Protein AF-A0A814HV74-F1 (afdb_monomer_lite)

Foldseek 3Di:
DPDPVVVPPVVVVVVVVVVVLVVLLVVCVPPQKGKDFQPDDKDWFPDPDAFGRIFMDGLVRLLVLLLLLVLLQLLLVLLLVCVVVVLFDDWAFRPAFLLLQLSLLLLQFDLQAAEEEALNCLSNLVSNPDDSLLSLLLRSQFCSHQVRVLQHSQFHDDRRYRTHHHDQQPQLLVQLVVLVVCVVVVNLYAYEREHELLSLPPPVNLVSLVVQQVVLTRYEYEYAYQQDPQQAGNVRRDPDSPSQCSSVVAIGIEFASLENRSSNRNSNRQNVCSSPGTYGYYYHHIHDLAHRTSVDRNPPRDHNVVSVCCCVPRRSSVVSVCVCCSSPSDHPVSSVVSVVVSVVVVVVSSVCSSVGHRDDPVCSQPPPDPDADVPPDPDDPPPCVVVVVVVPPPDDDDDDDDDDDDDDDDDDDDDDDDDDDDDDDDDDDDDDDDDPVVVVVVPPPDPPPCVVVVVVPPPDDDDDDDADEDDQLRVLVLLLLLLLQDQDDQQWHDDPLAIDGDPNHDHVDPDVVVVVLVVLSRVNSSLVNLLVVLLVVCLVVVQFVLSVLLSVLSLLVSVLLNLVSLVLVVVCPPDDDDAGSVNSVVVSCQFPPVVSVVVSVLSVPQDPDVPDASLCSLVVSLQVLVCVLLVVCVVFLFDDLVNLVSVVSNLSSCVVLQVQLVCCLQVVDRPRPRPNQQKDAPVVDDLQDLCCVPPRIGGNDDDDPDDAVLSVLSNVLSVLSNNLSNNLCVLDVDNDDQRLSVLLLVLVCVVDVLNVPDPPDDDPDDPVVCVCVSPDNPVVCNPDPVNVVVSPPPDDSRRDDPGGDGDDDNPSVSSSVSSNVSSVVSSVVSLCSSVCCCCPVQVLVVVVVCLCVQLVVLPPQLCVQLLVVVLVVLVPDQDPPDQPVNVCSNCVSVCVPCVPPDPPRADFPDQGQDDDPPCPDDSDSFDDRGAGDGDDGPPCCNPPPPVNSVVSRVSSSVLSRLVSLLVVLVPPDLVVLDCVVVVPDPDPPDPDPDPDDPVVSVVVVVVSVVVNVVSVVVNCVSNVCVVPPDPCCVVVPVSPD

Organism: NCBI:txid104777

Structure (mmCIF, N/CA/C/O backbone):
data_AF-A0A814HV74-F1
#
_entry.i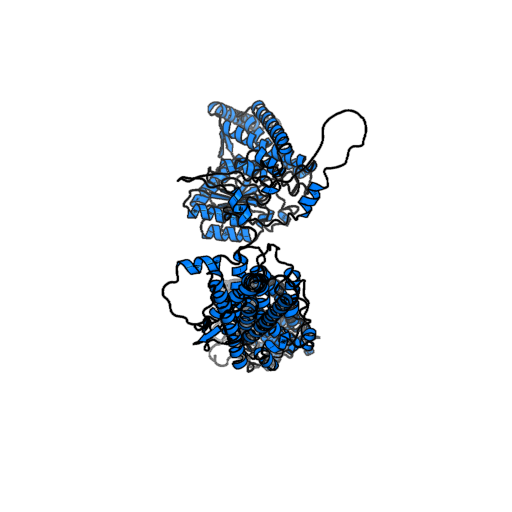d   AF-A0A814HV74-F1
#
loop_
_atom_site.group_PDB
_atom_site.id
_atom_site.type_symbol
_atom_site.label_atom_id
_atom_site.label_alt_id
_atom_site.label_comp_id
_atom_site.label_asym_id
_atom_site.label_entity_id
_atom_site.label_seq_id
_atom_site.pdbx_PDB_ins_code
_atom_site.Cartn_x
_atom_site.Cartn_y
_atom_site.Cartn_z
_atom_site.occupancy
_atom_site.B_iso_or_equiv
_atom_site.auth_seq_id
_atom_site.auth_comp_id
_atom_site.auth_asym_id
_atom_site.auth_atom_id
_atom_site.pdbx_PDB_model_num
ATOM 1 N N . MET A 1 1 ? -17.462 44.139 -62.223 1.00 39.91 1 MET A N 1
ATOM 2 C CA . MET A 1 1 ? -18.490 43.105 -61.965 1.00 39.91 1 MET A CA 1
ATOM 3 C C . MET A 1 1 ? -17.937 41.996 -61.054 1.00 39.91 1 MET A C 1
ATOM 5 O O . MET A 1 1 ? -17.919 40.844 -61.447 1.00 39.91 1 MET A O 1
ATOM 9 N N . ASN A 1 2 ? -17.427 42.325 -59.853 1.00 36.44 2 ASN A N 1
ATOM 10 C CA . ASN A 1 2 ? -16.820 41.317 -58.958 1.00 36.44 2 ASN A CA 1
ATOM 11 C C . ASN A 1 2 ? -16.875 41.729 -57.464 1.00 36.44 2 ASN A C 1
ATOM 13 O O . ASN A 1 2 ? -15.864 41.752 -56.767 1.00 36.44 2 ASN A O 1
ATOM 17 N N . LYS A 1 3 ? -18.058 42.164 -56.994 1.00 27.83 3 LYS A N 1
ATOM 18 C CA . LYS A 1 3 ? -18.311 42.560 -55.586 1.00 27.83 3 LYS A CA 1
ATOM 19 C C . LYS A 1 3 ? -19.658 42.089 -55.002 1.00 27.83 3 LYS A C 1
ATOM 21 O O . LYS A 1 3 ? -19.836 42.194 -53.797 1.00 27.83 3 LYS A O 1
ATOM 26 N N . SER A 1 4 ? -20.574 41.537 -55.803 1.00 33.69 4 SER A N 1
ATOM 27 C CA . SER A 1 4 ? -21.914 41.090 -55.365 1.00 33.69 4 SER A CA 1
ATOM 28 C C . SER A 1 4 ? -22.026 39.595 -55.027 1.00 33.69 4 SER A C 1
ATOM 30 O O . SER A 1 4 ? -23.070 39.156 -54.562 1.00 33.69 4 SER A O 1
ATOM 32 N N . LEU A 1 5 ? -20.970 38.801 -55.243 1.00 30.92 5 LEU A N 1
ATOM 33 C CA . LEU A 1 5 ? -20.992 37.339 -55.054 1.00 30.92 5 LEU A CA 1
ATOM 34 C C . LEU A 1 5 ? -20.548 36.863 -53.657 1.00 30.92 5 LEU A C 1
ATOM 36 O O . LEU A 1 5 ? -20.767 35.707 -53.317 1.00 30.92 5 LEU A O 1
ATOM 40 N N . LYS A 1 6 ? -19.971 37.738 -52.818 1.00 31.89 6 LYS A N 1
ATOM 41 C CA . LYS A 1 6 ? -19.580 37.391 -51.433 1.00 31.89 6 LYS A CA 1
ATOM 42 C C . LYS A 1 6 ? -20.684 37.595 -50.385 1.00 31.89 6 LYS A C 1
ATOM 44 O O . LYS A 1 6 ? -20.521 37.140 -49.259 1.00 31.89 6 LYS A O 1
ATOM 49 N N . SER A 1 7 ? -21.801 38.236 -50.730 1.00 29.33 7 SER A N 1
ATOM 50 C CA . SER A 1 7 ? -22.908 38.502 -49.797 1.00 29.33 7 SER A CA 1
ATOM 51 C C . SER A 1 7 ? -23.946 37.376 -49.692 1.00 29.33 7 SER A C 1
ATOM 53 O O . SER A 1 7 ? -24.728 37.395 -48.750 1.00 29.33 7 SER A O 1
ATOM 55 N N . LEU A 1 8 ? -23.956 36.395 -50.608 1.00 29.95 8 LEU A N 1
ATOM 56 C CA . LEU A 1 8 ? -24.906 35.266 -50.570 1.00 29.95 8 LEU A CA 1
ATOM 57 C C . LEU A 1 8 ? -24.432 34.044 -49.762 1.00 29.95 8 LEU A C 1
ATOM 59 O O . LEU A 1 8 ? -25.242 33.172 -49.475 1.00 29.95 8 LEU A O 1
ATOM 63 N N . ILE A 1 9 ? -23.145 33.961 -49.408 1.00 34.84 9 ILE A N 1
ATOM 64 C CA . ILE A 1 9 ? -22.570 32.788 -48.715 1.00 34.84 9 ILE A CA 1
ATOM 65 C C . ILE A 1 9 ? -22.543 32.987 -47.187 1.00 34.84 9 ILE A C 1
ATOM 67 O O . ILE A 1 9 ? -22.545 32.028 -46.433 1.00 34.84 9 ILE A O 1
ATOM 71 N N . LEU A 1 10 ? -22.598 34.231 -46.697 1.00 32.47 10 LEU A N 1
ATOM 72 C CA . LEU A 1 10 ? -22.598 34.539 -45.255 1.00 32.47 10 LEU A CA 1
ATOM 73 C C . LEU A 1 10 ? -23.995 34.524 -44.602 1.00 32.47 10 LEU A C 1
ATOM 75 O O . LEU A 1 10 ? -24.129 34.830 -43.416 1.00 32.47 10 LEU A O 1
ATOM 79 N N . THR A 1 11 ? -25.040 34.179 -45.358 1.00 35.50 11 THR A N 1
ATOM 80 C CA . THR A 1 11 ? -26.424 34.067 -44.868 1.00 35.50 11 THR A CA 1
ATOM 81 C C . THR A 1 11 ? -26.896 32.621 -44.701 1.00 35.50 11 THR A C 1
ATOM 83 O O . THR A 1 11 ? -27.814 32.399 -43.911 1.00 35.50 11 THR A O 1
ATOM 86 N N . SER A 1 12 ? -26.268 31.640 -45.365 1.00 34.41 12 SER A N 1
ATOM 87 C CA . SER A 1 12 ? -26.618 30.216 -45.231 1.00 34.41 12 SER A CA 1
ATOM 88 C C . SER A 1 12 ? -26.386 29.702 -43.818 1.00 34.41 12 SER A C 1
ATOM 90 O O . SER A 1 12 ? -27.288 29.113 -43.234 1.00 34.41 12 SER A O 1
ATOM 92 N N . ASP A 1 13 ? -25.219 29.974 -43.238 1.00 39.88 13 ASP A N 1
ATOM 93 C CA . ASP A 1 13 ? -24.791 29.328 -41.992 1.00 39.88 13 ASP A CA 1
ATOM 94 C C . ASP A 1 13 ? -25.595 29.837 -40.791 1.00 39.88 13 ASP A C 1
ATOM 96 O O . ASP A 1 13 ? -25.967 29.065 -39.907 1.00 39.88 13 ASP A O 1
ATOM 100 N N . LYS A 1 14 ? -25.972 31.125 -40.804 1.00 36.94 14 LYS A N 1
ATOM 101 C CA . LYS A 1 14 ? -26.902 31.683 -39.814 1.00 36.94 14 LYS A CA 1
ATOM 102 C C . LYS A 1 14 ? -28.330 31.169 -39.993 1.00 36.94 14 LYS A C 1
ATOM 104 O O . LYS A 1 14 ? -28.998 30.955 -38.986 1.00 36.94 14 LYS A O 1
ATOM 109 N N . LEU A 1 15 ? -28.798 30.918 -41.221 1.00 33.94 15 LEU A N 1
ATOM 110 C CA . LEU A 1 15 ? -30.072 30.216 -41.418 1.00 33.94 15 LEU A CA 1
ATOM 111 C C . LEU A 1 15 ? -29.986 28.760 -40.945 1.00 33.94 15 LEU A C 1
ATOM 113 O O . LEU A 1 15 ? -30.910 28.298 -40.288 1.00 33.94 15 LEU A O 1
ATOM 117 N N . GLY A 1 16 ? -28.881 28.065 -41.218 1.00 38.53 16 GLY A N 1
ATOM 118 C CA . GLY A 1 16 ? -28.632 26.688 -40.792 1.00 38.53 16 GLY A CA 1
ATOM 119 C C . GLY A 1 16 ? -28.651 26.543 -39.273 1.00 38.53 16 GLY A C 1
ATOM 120 O O . GLY A 1 16 ? -29.396 25.717 -38.754 1.00 38.53 16 GLY A O 1
ATOM 121 N N . GLN A 1 17 ? -27.928 27.403 -38.549 1.00 38.53 17 GLN A N 1
ATOM 122 C CA . GLN A 1 17 ? -27.964 27.429 -37.083 1.00 38.53 17 GLN A CA 1
ATOM 123 C C . GLN A 1 17 ? -29.358 27.787 -36.541 1.00 38.53 17 GLN A C 1
ATOM 125 O O . GLN A 1 17 ? -29.851 27.105 -35.649 1.00 38.53 17 GLN A O 1
ATOM 130 N N . VAL A 1 18 ? -30.044 28.792 -37.101 1.00 35.28 18 VAL A N 1
ATOM 131 C CA . VAL A 1 18 ? -31.406 29.165 -36.660 1.00 35.28 18 VAL A CA 1
ATOM 132 C C . VAL A 1 18 ? -32.441 28.069 -36.960 1.00 35.28 18 VAL A C 1
ATOM 134 O O . VAL A 1 18 ? -33.382 27.893 -36.186 1.00 35.28 18 VAL A O 1
ATOM 137 N N . LEU A 1 19 ? -32.274 27.303 -38.042 1.00 35.03 19 LEU A N 1
ATOM 138 C CA . LEU A 1 19 ? -33.121 26.152 -38.362 1.00 35.03 19 LEU A CA 1
ATOM 139 C C . LEU A 1 19 ? -32.816 24.953 -37.455 1.00 35.03 19 LEU A C 1
ATOM 141 O O . LEU A 1 19 ? -33.761 24.357 -36.947 1.00 35.03 19 LEU A O 1
ATOM 145 N N . ALA A 1 20 ? -31.541 24.663 -37.173 1.00 40.75 20 ALA A N 1
ATOM 146 C CA . ALA A 1 20 ? -31.136 23.623 -36.225 1.00 40.75 20 ALA A CA 1
ATOM 147 C C . ALA A 1 20 ? -31.686 23.898 -34.812 1.00 40.75 20 ALA A C 1
ATOM 149 O O . ALA A 1 20 ? -32.347 23.040 -34.222 1.00 40.75 20 ALA A O 1
ATOM 150 N N . ILE A 1 21 ? -31.516 25.130 -34.316 1.00 40.81 21 ILE A N 1
ATOM 151 C CA . ILE A 1 21 ? -32.062 25.588 -33.028 1.00 40.81 21 ILE A CA 1
ATOM 152 C C . ILE A 1 21 ? -33.596 25.468 -33.011 1.00 40.81 21 ILE A C 1
ATOM 154 O O . ILE A 1 21 ? -34.157 24.987 -32.029 1.00 40.81 21 ILE A O 1
ATOM 158 N N . ARG A 1 22 ? -34.289 25.811 -34.109 1.00 35.00 22 ARG A N 1
ATOM 159 C CA . ARG A 1 22 ? -35.750 25.629 -34.220 1.00 35.00 22 ARG A CA 1
ATOM 160 C C . ARG A 1 22 ? -36.196 24.166 -34.260 1.00 35.00 22 ARG A C 1
ATOM 162 O O . ARG A 1 22 ? -37.258 23.862 -33.720 1.00 35.00 22 ARG A O 1
ATOM 169 N N . SER A 1 23 ? -35.431 23.260 -34.870 1.00 38.19 23 SER A N 1
ATOM 170 C CA . SER A 1 23 ? -35.743 21.824 -34.817 1.00 38.19 23 SER A CA 1
ATOM 171 C C . SER A 1 23 ? -35.547 21.239 -33.416 1.00 38.19 23 SER A C 1
ATOM 173 O O . SER A 1 23 ? -36.376 20.440 -32.990 1.00 38.19 23 SER A O 1
ATOM 175 N N . ILE A 1 24 ? -34.528 21.693 -32.675 1.00 46.00 24 ILE A N 1
ATOM 176 C CA . ILE A 1 24 ? -34.299 21.305 -31.273 1.00 46.00 24 ILE A CA 1
ATOM 177 C C . ILE A 1 24 ? -35.428 21.840 -30.376 1.00 46.00 24 ILE A C 1
ATOM 179 O O . ILE A 1 24 ? -36.015 21.082 -29.606 1.00 46.00 24 ILE A O 1
ATOM 183 N N . SER A 1 25 ? -35.819 23.114 -30.521 1.00 43.50 25 SER A N 1
ATOM 184 C CA . SER A 1 25 ? -36.882 23.695 -29.685 1.00 43.50 25 SER A CA 1
ATOM 185 C C . SER A 1 25 ? -38.261 23.059 -29.915 1.00 43.50 25 SER A C 1
ATOM 187 O O . SER A 1 25 ? -39.095 23.065 -29.013 1.00 43.50 25 SER A O 1
ATOM 189 N N . LEU A 1 26 ? -38.523 22.515 -31.112 1.00 41.28 26 LEU A N 1
ATOM 190 C CA . LEU A 1 26 ? -39.799 21.867 -31.450 1.00 41.28 26 LEU A CA 1
ATOM 191 C C . LEU A 1 26 ? -39.885 20.391 -31.025 1.00 41.28 26 LEU A C 1
ATOM 193 O O . LEU A 1 26 ? -40.998 19.890 -30.853 1.00 41.28 26 LEU A O 1
ATOM 197 N N . SER A 1 27 ? -38.760 19.690 -30.841 1.00 45.00 27 SER A N 1
ATOM 198 C CA . SER A 1 27 ? -38.753 18.326 -30.291 1.00 45.00 27 SER A CA 1
ATOM 199 C C . SER A 1 27 ? -38.784 18.331 -28.759 1.00 45.00 27 SER A C 1
ATOM 201 O O . SER A 1 27 ? -39.595 17.612 -28.168 1.00 45.00 27 SER A O 1
ATOM 203 N N . ALA A 1 28 ? -37.990 19.199 -28.119 1.00 45.81 28 ALA A N 1
ATOM 204 C CA . ALA A 1 28 ? -37.932 19.327 -26.660 1.00 45.81 28 ALA A CA 1
ATOM 205 C C . ALA A 1 28 ? -39.317 19.610 -26.043 1.00 45.81 28 ALA A C 1
ATOM 207 O O . ALA A 1 28 ? -39.724 18.936 -25.096 1.00 45.81 28 ALA A O 1
ATOM 208 N N . GLN A 1 29 ? -40.094 20.521 -26.649 1.00 46.47 29 GLN A N 1
ATOM 209 C CA . GLN A 1 29 ? -41.444 20.890 -26.195 1.00 46.47 29 GLN A CA 1
ATOM 210 C C . GLN A 1 29 ? -42.493 19.764 -26.248 1.00 46.47 29 GLN A C 1
ATOM 212 O O . GLN A 1 29 ? -43.554 19.917 -25.646 1.00 46.47 29 GLN A O 1
ATOM 217 N N . LYS A 1 30 ? -42.245 18.653 -26.958 1.00 49.34 30 LYS A N 1
ATOM 218 C CA . LYS A 1 30 ? -43.180 17.512 -27.007 1.00 49.34 30 LYS A CA 1
ATOM 219 C C . LYS A 1 30 ? -42.818 16.363 -26.075 1.00 49.34 30 LYS A C 1
ATOM 221 O O . LYS A 1 30 ? -43.730 15.702 -25.589 1.00 49.34 30 LYS A O 1
ATOM 226 N N . ASN A 1 31 ? -41.528 16.134 -25.834 1.00 56.72 31 ASN A N 1
ATOM 227 C CA . ASN A 1 31 ? -41.060 14.950 -25.106 1.00 56.72 31 ASN A CA 1
ATOM 228 C C . ASN A 1 31 ? -40.430 15.262 -23.738 1.00 56.72 31 ASN A C 1
ATOM 230 O O . ASN A 1 31 ? -40.181 14.331 -22.982 1.00 56.72 31 ASN A O 1
ATOM 234 N N . ASN A 1 32 ? -40.198 16.538 -23.393 1.00 78.88 32 ASN A N 1
ATOM 235 C CA . ASN A 1 32 ? -39.571 16.942 -22.124 1.00 78.88 32 ASN A CA 1
ATOM 236 C C . ASN A 1 32 ? -38.142 16.364 -21.946 1.00 78.88 32 ASN A C 1
ATOM 238 O O . ASN A 1 32 ? -37.695 16.071 -20.836 1.00 78.88 32 ASN A O 1
ATOM 242 N N . THR A 1 33 ? -37.441 16.177 -23.070 1.00 84.69 33 THR A N 1
ATOM 243 C CA . THR A 1 33 ? -36.115 15.550 -23.193 1.00 84.69 33 THR A CA 1
ATOM 244 C C . THR A 1 33 ? -35.294 16.295 -24.241 1.00 84.69 33 THR A C 1
ATOM 246 O O . THR A 1 33 ? -35.829 16.660 -25.290 1.00 84.69 33 THR A O 1
ATOM 249 N N . ILE A 1 34 ? -33.998 16.483 -23.990 1.00 84.81 34 ILE A N 1
ATOM 250 C CA . ILE A 1 34 ? -33.025 16.930 -24.998 1.00 84.81 34 ILE A CA 1
ATOM 251 C C . ILE A 1 34 ? -32.186 15.754 -25.488 1.00 84.81 34 ILE A C 1
ATOM 253 O O . ILE A 1 34 ? -31.952 14.806 -24.740 1.00 84.81 34 ILE A O 1
ATOM 257 N N . SER A 1 35 ? -31.670 15.874 -26.708 1.00 85.00 35 SER A N 1
ATOM 258 C CA . SER A 1 35 ? -30.597 15.029 -27.232 1.00 85.00 35 SER A CA 1
ATOM 259 C C . SER A 1 35 ? -29.515 15.917 -27.839 1.00 85.00 35 SER A C 1
ATOM 261 O O . SER A 1 35 ? -29.844 16.922 -28.473 1.00 85.00 35 SER A O 1
ATOM 263 N N . TYR A 1 36 ? -28.243 15.566 -27.654 1.00 85.94 36 TYR A N 1
ATOM 264 C CA . TYR A 1 36 ? -27.119 16.228 -28.316 1.00 85.94 36 TYR A CA 1
ATOM 265 C C . TYR A 1 36 ? -25.962 15.258 -28.581 1.00 85.94 36 TYR A C 1
ATOM 267 O O . TYR A 1 36 ? -25.799 14.257 -27.883 1.00 85.94 36 TYR A O 1
ATOM 275 N N . THR A 1 37 ? -25.136 15.594 -29.569 1.00 89.56 37 THR A N 1
ATOM 276 C CA . THR A 1 37 ? -23.891 14.885 -29.872 1.00 89.56 37 THR A CA 1
ATOM 277 C C . THR A 1 37 ? -22.755 15.407 -28.987 1.00 89.56 37 THR A C 1
ATOM 279 O O . THR A 1 37 ? -22.532 16.617 -28.913 1.00 89.56 37 THR A O 1
ATOM 282 N N . ILE A 1 38 ? -21.997 14.520 -28.341 1.00 88.44 38 ILE A N 1
ATOM 283 C CA . ILE A 1 38 ? -20.772 14.861 -27.604 1.00 88.44 38 ILE A CA 1
ATOM 284 C C . ILE A 1 38 ? -19.734 15.436 -28.586 1.00 88.44 38 ILE A C 1
ATOM 286 O O . ILE A 1 38 ? -19.281 14.746 -29.497 1.00 88.44 38 ILE A O 1
ATOM 290 N N . GLU A 1 39 ? -19.340 16.699 -28.386 1.00 77.25 39 GLU A N 1
ATOM 291 C CA . GLU A 1 39 ? -18.491 17.458 -29.325 1.00 77.25 39 GLU A CA 1
ATOM 292 C C . GLU A 1 39 ? -17.084 16.868 -29.519 1.00 77.25 39 GLU A C 1
ATOM 294 O O . GLU A 1 39 ? -16.520 16.956 -30.611 1.00 77.25 39 GLU A O 1
ATOM 299 N N . LYS A 1 40 ? -16.504 16.270 -28.467 1.00 79.19 40 LYS A N 1
ATOM 300 C CA . LYS A 1 40 ? -15.200 15.597 -28.521 1.00 79.19 40 LYS A CA 1
ATOM 301 C C . LYS A 1 40 ? -15.392 14.083 -28.343 1.00 79.19 40 LYS A C 1
ATOM 303 O O . LYS A 1 40 ? -15.734 13.668 -27.236 1.00 79.19 40 LYS A O 1
ATOM 308 N N . PRO A 1 41 ? -15.128 13.246 -29.364 1.00 82.00 41 PRO A N 1
ATOM 309 C CA . PRO A 1 41 ? -15.239 11.801 -29.216 1.00 82.00 41 PRO A CA 1
ATOM 310 C C . PRO A 1 41 ? -14.245 11.252 -28.185 1.00 82.00 41 PRO A C 1
ATOM 312 O O . PRO A 1 41 ? -13.177 11.825 -27.949 1.00 82.00 41 PRO A O 1
ATOM 315 N N . TYR A 1 42 ? -14.614 10.122 -27.585 1.00 93.44 42 TYR A N 1
ATOM 316 C CA . TYR A 1 42 ? -13.783 9.389 -26.635 1.00 93.44 42 TYR A CA 1
ATOM 317 C C . TYR A 1 42 ? -12.535 8.816 -27.320 1.00 93.44 42 TYR A C 1
ATOM 319 O O . TYR A 1 42 ? -12.644 8.188 -28.374 1.00 93.44 42 TYR A O 1
ATOM 327 N N . ASP A 1 43 ? -11.360 8.976 -26.706 1.00 96.38 43 ASP A N 1
ATOM 328 C CA . ASP A 1 43 ? -10.150 8.279 -27.161 1.00 96.38 43 ASP A CA 1
ATOM 329 C C . ASP A 1 43 ? -10.184 6.836 -26.610 1.00 96.38 43 ASP A C 1
ATOM 331 O O . ASP A 1 43 ? -10.462 6.642 -25.424 1.00 96.38 43 ASP A O 1
ATOM 335 N N . LEU A 1 44 ? -9.939 5.821 -27.449 1.00 98.00 44 LEU A N 1
ATOM 336 C CA . LEU A 1 44 ? -10.107 4.399 -27.098 1.00 98.00 44 LEU A CA 1
ATOM 337 C C . LEU A 1 44 ? -8.780 3.633 -27.132 1.00 98.00 44 LEU A C 1
ATOM 339 O O . LEU A 1 44 ? -7.952 3.834 -28.019 1.00 98.00 44 LEU A O 1
ATOM 343 N N . HIS A 1 45 ? -8.606 2.699 -26.196 1.00 98.25 45 HIS A N 1
ATOM 344 C CA . HIS A 1 45 ? -7.446 1.813 -26.092 1.00 98.25 45 HIS A CA 1
ATOM 345 C C . HIS A 1 45 ? -7.902 0.353 -26.014 1.00 98.25 45 HIS A C 1
ATOM 347 O O . HIS A 1 45 ? -8.561 -0.041 -25.055 1.00 98.25 45 HIS A O 1
ATOM 353 N N . ARG A 1 46 ? -7.554 -0.456 -27.025 1.00 97.38 46 ARG A N 1
ATOM 354 C CA . ARG A 1 46 ? -7.947 -1.878 -27.168 1.00 97.38 46 ARG A CA 1
ATOM 355 C C . ARG A 1 46 ? -9.469 -2.150 -27.103 1.00 97.38 46 ARG A C 1
ATOM 357 O O . ARG A 1 46 ? -9.878 -3.199 -26.610 1.00 97.38 46 ARG A O 1
ATOM 364 N N . ILE A 1 47 ? -10.298 -1.233 -27.613 1.00 95.31 47 ILE A N 1
ATOM 365 C CA . ILE A 1 47 ? -11.750 -1.421 -27.808 1.00 95.31 47 ILE A CA 1
ATOM 366 C C . ILE A 1 47 ? -12.144 -0.862 -29.184 1.00 95.31 47 ILE A C 1
ATOM 368 O O . ILE A 1 47 ? -11.818 0.284 -29.483 1.00 95.31 47 ILE A O 1
ATOM 372 N N . ASP A 1 48 ? -12.860 -1.645 -29.998 1.00 90.56 48 ASP A N 1
ATOM 373 C CA . ASP A 1 48 ? -13.242 -1.259 -31.371 1.00 90.56 48 ASP A CA 1
ATOM 374 C C . ASP A 1 48 ? -14.477 -0.340 -31.442 1.00 90.56 48 ASP A C 1
ATOM 376 O O . ASP A 1 48 ? -14.682 0.367 -32.428 1.00 90.56 48 ASP A O 1
ATOM 380 N N . GLN A 1 49 ? -15.325 -0.362 -30.410 1.00 91.56 49 GLN A N 1
ATOM 381 C CA . GLN A 1 49 ? -16.548 0.439 -30.302 1.00 91.56 49 GLN A CA 1
ATOM 382 C C . GLN A 1 49 ? -16.612 1.077 -28.914 1.00 91.56 49 GLN A C 1
ATOM 384 O O . GLN A 1 49 ? -16.559 0.371 -27.910 1.00 91.56 49 GLN A O 1
ATOM 389 N N . GLY A 1 50 ? -16.699 2.405 -28.863 1.00 92.38 50 GLY A N 1
ATOM 390 C CA . GLY A 1 50 ? -16.779 3.171 -27.619 1.00 92.38 50 GLY A CA 1
ATOM 391 C C . GLY A 1 50 ? -18.214 3.431 -27.137 1.00 92.38 50 GLY A C 1
ATOM 392 O O . GLY A 1 50 ? -19.171 2.890 -27.697 1.00 92.38 50 GLY A O 1
ATOM 393 N N . PRO A 1 51 ? -18.375 4.297 -26.120 1.00 95.31 51 PRO A N 1
ATOM 394 C CA . PRO A 1 51 ? -19.680 4.788 -25.678 1.00 95.31 51 PRO A CA 1
ATOM 395 C C . PRO A 1 51 ? -20.390 5.605 -26.770 1.00 95.31 51 PRO A C 1
ATOM 397 O O . PRO A 1 51 ? -19.753 6.117 -27.694 1.00 95.31 51 PRO A O 1
ATOM 400 N N . SER A 1 52 ? -21.713 5.764 -26.646 1.00 93.75 52 SER A N 1
ATOM 401 C CA . SER A 1 52 ? -22.498 6.580 -27.581 1.00 93.75 52 SER A CA 1
ATOM 402 C C . SER A 1 52 ? -22.045 8.041 -27.573 1.00 93.75 52 SER A C 1
ATOM 404 O O . SER A 1 52 ? -21.869 8.631 -26.510 1.00 93.75 52 SER A O 1
ATOM 406 N N . LEU A 1 53 ? -21.914 8.636 -28.763 1.00 93.94 53 LEU A N 1
ATOM 407 C CA . LEU A 1 53 ? -21.756 10.085 -28.913 1.00 93.94 53 LEU A CA 1
ATOM 408 C C . LEU A 1 53 ? -23.104 10.812 -28.881 1.00 93.94 53 LEU A C 1
ATOM 410 O O . LEU A 1 53 ? -23.144 11.971 -28.493 1.00 93.94 53 LEU A O 1
ATOM 414 N N . GLU A 1 54 ? -24.199 10.149 -29.260 1.00 93.88 54 GLU A N 1
ATOM 415 C CA . GLU A 1 54 ? -25.553 10.686 -29.105 1.00 93.88 54 GLU A CA 1
ATOM 416 C C . GLU A 1 54 ? -26.041 10.422 -27.682 1.00 93.88 54 GLU A C 1
ATOM 418 O O . GLU A 1 54 ? -26.143 9.263 -27.264 1.00 93.88 54 GLU A O 1
ATOM 423 N N . VAL A 1 55 ? -26.331 11.490 -26.938 1.00 92.06 55 VAL A N 1
ATOM 424 C CA . VAL A 1 55 ? -26.711 11.423 -25.521 1.00 92.06 55 VAL A CA 1
ATOM 425 C C . VAL A 1 55 ? -27.997 12.204 -25.273 1.00 92.06 55 VAL A C 1
ATOM 427 O O . VAL A 1 55 ? -28.207 13.268 -25.854 1.00 92.06 55 VAL A O 1
ATOM 430 N N . SER A 1 56 ? -28.869 11.685 -24.408 1.00 91.69 56 SER A N 1
ATOM 431 C CA . SER A 1 56 ? -30.151 12.314 -24.066 1.00 91.69 56 SER A CA 1
ATOM 432 C C . SER A 1 56 ? -30.317 12.538 -22.565 1.00 91.69 56 SER A C 1
ATOM 434 O O . SER A 1 56 ? -29.734 11.823 -21.752 1.00 91.69 56 SER A O 1
ATOM 436 N N . CYS A 1 57 ? -31.092 13.549 -22.182 1.00 92.38 57 CYS A N 1
ATOM 437 C CA . CYS A 1 57 ? -31.387 13.865 -20.784 1.00 92.38 57 CYS A CA 1
ATOM 438 C C . CYS A 1 57 ? -32.790 14.463 -20.674 1.00 92.38 57 CYS A C 1
ATOM 440 O O . CYS A 1 57 ? -33.161 15.322 -21.481 1.00 92.38 57 CYS A O 1
ATOM 442 N N . ASP A 1 58 ? -33.583 13.985 -19.718 1.00 94.38 58 ASP A N 1
ATOM 443 C CA . ASP A 1 58 ? -34.912 14.532 -19.444 1.00 94.38 58 ASP A CA 1
ATOM 444 C C . ASP A 1 58 ? -34.869 15.689 -18.436 1.00 94.38 58 ASP A C 1
ATOM 446 O O . ASP A 1 58 ? -33.848 15.966 -17.800 1.00 94.38 58 ASP A O 1
ATOM 450 N N . LYS A 1 59 ? -35.985 16.413 -18.315 1.00 95.00 59 LYS A N 1
ATOM 451 C CA . LYS A 1 59 ? -36.068 17.590 -17.445 1.00 95.00 59 LYS A CA 1
ATOM 452 C C . LYS A 1 59 ? -35.811 17.273 -15.966 1.00 95.00 59 LYS A C 1
ATOM 454 O O . LYS A 1 59 ? -35.195 18.085 -15.278 1.00 95.00 59 LYS A O 1
ATOM 459 N N . GLN A 1 60 ? -36.288 16.134 -15.469 1.00 95.56 60 GLN A N 1
ATOM 460 C CA . GLN A 1 60 ? -36.130 15.748 -14.068 1.00 95.56 60 GLN A CA 1
ATOM 461 C C . GLN A 1 60 ? -34.672 15.377 -13.781 1.00 95.56 60 GLN A C 1
ATOM 463 O O . GLN A 1 60 ? -34.087 15.892 -12.828 1.00 95.56 60 GLN A O 1
ATOM 468 N N . GLU A 1 61 ? -34.070 14.559 -14.645 1.00 95.25 61 GLU A N 1
ATOM 469 C CA . GLU A 1 61 ? -32.657 14.185 -14.571 1.00 95.25 61 GLU A CA 1
ATOM 470 C C . GLU A 1 61 ? -31.743 15.426 -14.634 1.00 95.25 61 GLU A C 1
ATOM 472 O O . GLU A 1 61 ? -30.837 15.577 -13.811 1.00 95.25 61 GLU A O 1
ATOM 477 N N . ALA A 1 62 ? -32.025 16.373 -15.537 1.00 96.62 62 ALA A N 1
ATOM 478 C CA . ALA A 1 62 ? -31.256 17.609 -15.670 1.00 96.62 62 ALA A CA 1
ATOM 479 C C . ALA A 1 62 ? -31.303 18.491 -14.408 1.00 96.62 62 ALA A C 1
ATOM 481 O O . ALA A 1 62 ? -30.270 19.018 -13.980 1.00 96.62 62 ALA A O 1
ATOM 482 N N . LEU A 1 63 ? -32.479 18.641 -13.790 1.00 97.81 63 LEU A N 1
ATOM 483 C CA . LEU A 1 63 ? -32.635 19.397 -12.542 1.00 97.81 63 LEU A CA 1
ATOM 484 C C . LEU A 1 63 ? -31.949 18.686 -11.361 1.00 97.81 63 LEU A C 1
ATOM 486 O O . LEU A 1 63 ? -31.309 19.347 -10.540 1.00 97.81 63 LEU A O 1
ATOM 490 N N . GLU A 1 64 ? -32.007 17.351 -11.297 1.00 97.94 64 GLU A N 1
ATOM 491 C CA . GLU A 1 64 ? -31.311 16.563 -10.272 1.00 97.94 64 GLU A CA 1
ATOM 492 C C . GLU A 1 64 ? -29.783 16.683 -10.396 1.00 97.94 64 GLU A C 1
ATOM 494 O O . GLU A 1 64 ? -29.094 16.915 -9.398 1.00 97.94 64 GLU A O 1
ATOM 499 N N . PHE A 1 65 ? -29.247 16.583 -11.615 1.00 98.44 65 PHE A N 1
ATOM 500 C CA . PHE A 1 65 ? -27.818 16.744 -11.898 1.00 98.44 65 PHE A CA 1
ATOM 501 C C . PHE A 1 65 ? -27.324 18.144 -11.535 1.00 98.44 65 PHE A C 1
ATOM 503 O O . PHE A 1 65 ? -26.290 18.279 -10.873 1.00 98.44 65 PHE A O 1
ATOM 510 N N . TYR A 1 66 ? -28.078 19.181 -11.911 1.00 98.69 66 TYR A N 1
ATOM 511 C CA . TYR A 1 66 ? -27.755 20.558 -11.550 1.00 98.69 66 TYR A CA 1
ATOM 512 C C . TYR A 1 66 ? -27.765 20.757 -10.027 1.00 98.69 66 TYR A C 1
ATOM 514 O O . TYR A 1 66 ? -26.777 21.260 -9.483 1.00 98.69 66 TYR A O 1
ATOM 522 N N . ARG A 1 67 ? -28.807 20.279 -9.320 1.00 98.69 67 ARG A N 1
ATOM 523 C CA . ARG A 1 67 ? -28.857 20.334 -7.848 1.00 98.69 67 ARG A CA 1
ATOM 524 C C . ARG A 1 67 ? -27.659 19.625 -7.228 1.00 98.69 67 ARG A C 1
ATOM 526 O O . ARG A 1 67 ? -26.976 20.226 -6.408 1.00 98.69 67 ARG A O 1
ATOM 533 N N . LYS A 1 68 ? -27.370 18.381 -7.622 1.00 98.75 68 LYS A N 1
ATOM 534 C CA . LYS A 1 68 ? -26.276 17.590 -7.034 1.00 98.75 68 LYS A CA 1
ATOM 535 C C . LYS A 1 68 ? -24.914 18.255 -7.221 1.00 98.75 68 LYS A C 1
ATOM 537 O O . LYS A 1 68 ? -24.180 18.383 -6.242 1.00 98.75 68 LYS A O 1
ATOM 542 N N . MET A 1 69 ? -24.591 18.729 -8.428 1.00 98.81 69 MET A N 1
ATOM 543 C CA . MET A 1 69 ? -23.330 19.444 -8.653 1.00 98.81 69 MET A CA 1
ATOM 544 C C . MET A 1 69 ? -23.263 20.748 -7.844 1.00 98.81 69 MET A C 1
ATOM 546 O O . MET A 1 69 ? -22.221 21.046 -7.259 1.00 98.81 69 MET A O 1
ATOM 550 N N . GLN A 1 70 ? -24.361 21.506 -7.751 1.00 98.69 70 GLN A N 1
ATOM 551 C CA . GLN A 1 70 ? -24.373 22.756 -6.990 1.00 98.69 70 GLN A CA 1
ATOM 552 C C . GLN A 1 70 ? -24.308 22.528 -5.471 1.00 98.69 70 GLN A C 1
ATOM 554 O O . GLN A 1 70 ? -23.609 23.269 -4.781 1.00 98.69 70 GLN A O 1
ATOM 559 N N . SER A 1 71 ? -24.934 21.474 -4.941 1.00 98.81 71 SER A N 1
ATOM 560 C CA . SER A 1 71 ? -24.784 21.063 -3.538 1.00 98.81 71 SER A CA 1
ATOM 561 C C . SER A 1 71 ? -23.325 20.766 -3.196 1.00 98.81 71 SER A C 1
ATOM 563 O O . SER A 1 71 ? -22.824 21.274 -2.195 1.00 98.81 71 SER A O 1
ATOM 565 N N . ILE A 1 72 ? -22.603 20.042 -4.062 1.00 98.88 72 ILE A N 1
ATOM 566 C CA . ILE A 1 72 ? -21.158 19.806 -3.898 1.00 98.88 72 ILE A CA 1
ATOM 567 C C . ILE A 1 72 ? -20.393 21.134 -3.964 1.00 98.88 72 ILE A C 1
ATOM 569 O O . ILE A 1 72 ? -19.614 21.445 -3.066 1.00 98.88 72 ILE A O 1
ATOM 573 N N . ARG A 1 73 ? -20.652 21.973 -4.974 1.00 98.69 73 ARG A N 1
ATOM 574 C CA . ARG A 1 73 ? -20.002 23.285 -5.127 1.00 98.69 73 ARG A CA 1
ATOM 575 C C . ARG A 1 73 ? -20.158 24.168 -3.886 1.00 98.69 73 ARG A C 1
ATOM 577 O O . ARG A 1 73 ? -19.208 24.861 -3.511 1.00 98.69 73 ARG A O 1
ATOM 584 N N . ARG A 1 74 ? -21.331 24.157 -3.244 1.00 98.50 74 ARG A N 1
ATOM 585 C CA . ARG A 1 74 ? -21.609 24.916 -2.013 1.00 98.50 74 ARG A CA 1
ATOM 586 C C . ARG A 1 74 ? -20.979 24.266 -0.782 1.00 98.50 74 ARG A C 1
ATOM 588 O O . ARG A 1 74 ? -20.296 24.979 -0.053 1.00 98.50 74 ARG A O 1
ATOM 595 N N . LEU A 1 75 ? -21.093 22.947 -0.615 1.00 98.75 75 LEU A N 1
ATOM 596 C CA . LEU A 1 75 ? -20.417 22.175 0.435 1.00 98.75 75 LEU A CA 1
ATOM 597 C C . LEU A 1 75 ? -18.906 22.447 0.461 1.00 98.75 75 LEU A C 1
ATOM 599 O O . LEU A 1 75 ? -18.355 22.777 1.509 1.00 98.75 75 LEU A O 1
ATOM 603 N N . GLU A 1 76 ? -18.243 22.385 -0.694 1.00 98.62 76 GLU A N 1
ATOM 604 C CA . GLU A 1 76 ? -16.803 22.642 -0.816 1.00 98.62 76 GLU A CA 1
ATOM 605 C C . GLU A 1 76 ? -16.450 24.121 -0.576 1.00 98.62 76 GLU A C 1
ATOM 607 O O . GLU A 1 76 ? -15.382 24.432 -0.048 1.00 98.62 76 GLU A O 1
ATOM 612 N N . THR A 1 77 ? -17.353 25.050 -0.910 1.00 98.38 77 THR A N 1
ATOM 613 C CA . THR A 1 77 ? -17.165 26.485 -0.633 1.00 98.38 77 THR A CA 1
ATOM 614 C C . THR A 1 77 ? -17.268 26.786 0.865 1.00 98.38 77 THR A C 1
ATOM 616 O O . THR A 1 77 ? -16.382 27.451 1.402 1.00 98.38 77 THR A O 1
ATOM 619 N N . THR A 1 78 ? -18.292 26.265 1.552 1.00 98.56 78 THR A N 1
ATOM 620 C CA . THR A 1 78 ? -18.433 26.361 3.016 1.00 98.56 78 THR A CA 1
ATOM 621 C C . THR A 1 78 ? -17.255 25.679 3.712 1.00 98.56 78 THR A C 1
ATOM 623 O O . THR A 1 78 ? -16.610 26.297 4.554 1.00 98.56 78 THR A O 1
ATOM 626 N N . SER A 1 79 ? -16.869 24.469 3.294 1.00 98.50 79 SER A N 1
ATOM 627 C CA . SER A 1 79 ? -15.704 23.753 3.845 1.00 98.50 79 SER A CA 1
ATOM 628 C C . SER A 1 79 ? -14.401 24.547 3.679 1.00 98.50 79 SER A C 1
ATOM 630 O O . SER A 1 79 ? -13.589 24.648 4.600 1.00 98.50 79 SER A O 1
ATOM 632 N N . GLY A 1 80 ? -14.217 25.190 2.523 1.00 97.94 80 GLY A N 1
ATOM 633 C CA . GLY A 1 80 ? -13.092 26.085 2.262 1.00 97.94 80 GLY A CA 1
ATOM 634 C C . GLY A 1 80 ? -13.118 27.403 3.046 1.00 97.94 80 GLY A C 1
ATOM 635 O O . GLY A 1 80 ? -12.099 28.094 3.069 1.00 97.94 80 GLY A O 1
ATOM 636 N N . ASN A 1 81 ? -14.235 27.783 3.672 1.00 98.06 81 ASN A N 1
ATOM 637 C CA . ASN A 1 81 ? -14.329 28.927 4.586 1.00 98.06 81 ASN A CA 1
ATOM 638 C C . ASN A 1 81 ? -14.119 28.476 6.033 1.00 98.06 81 ASN A C 1
ATOM 640 O O . ASN A 1 81 ? -13.152 28.915 6.649 1.00 98.06 81 ASN A O 1
ATOM 644 N N . LEU A 1 82 ? -14.885 27.487 6.501 1.00 98.19 82 LEU A N 1
ATOM 645 C CA . LEU A 1 82 ? -14.776 26.915 7.847 1.00 98.19 82 LEU A CA 1
ATOM 646 C C . LEU A 1 82 ? -13.357 26.429 8.197 1.00 98.19 82 LEU A C 1
ATOM 648 O O . LEU A 1 82 ? -12.954 26.499 9.355 1.00 98.19 82 LEU A O 1
ATOM 652 N N . TYR A 1 83 ? -12.561 25.992 7.215 1.00 98.12 83 TYR A N 1
ATOM 653 C CA . TYR A 1 83 ? -11.136 25.700 7.417 1.00 98.12 83 TYR A CA 1
ATOM 654 C C . TYR A 1 83 ? -10.294 26.954 7.735 1.00 98.12 83 TYR A C 1
ATOM 656 O O . TYR A 1 83 ? -9.425 26.917 8.604 1.00 98.12 83 TYR A O 1
ATOM 664 N N . LYS A 1 84 ? -10.541 28.087 7.062 1.00 95.81 84 LYS A N 1
ATOM 665 C CA . LYS A 1 84 ? -9.874 29.376 7.356 1.00 95.81 84 LYS A CA 1
ATOM 666 C C . LYS A 1 84 ? -10.285 29.895 8.735 1.00 95.81 84 LYS A C 1
ATOM 668 O O . LYS A 1 84 ? -9.441 30.385 9.482 1.00 95.81 84 LYS A O 1
ATOM 673 N N . ASP A 1 85 ? -11.555 29.690 9.079 1.00 97.19 85 ASP A N 1
ATOM 674 C CA . ASP A 1 85 ? -12.164 30.035 10.368 1.00 97.19 85 ASP A CA 1
ATOM 675 C C . ASP A 1 85 ? -11.840 29.002 11.475 1.00 97.19 85 ASP A C 1
ATOM 677 O O . ASP A 1 85 ? -12.359 29.081 12.591 1.00 97.19 85 ASP A O 1
ATOM 681 N N . LYS A 1 86 ? -10.950 28.040 11.171 1.00 96.75 86 LYS A N 1
ATOM 682 C CA . LYS A 1 86 ? -10.403 26.989 12.052 1.00 96.75 86 LYS A CA 1
ATOM 683 C C . LYS A 1 86 ? -11.430 26.008 12.637 1.00 96.75 86 LYS A C 1
ATOM 685 O O . LYS A 1 86 ? -11.087 25.230 13.521 1.00 96.75 86 LYS A O 1
ATOM 690 N N . GLN A 1 87 ? -12.658 26.007 12.120 1.00 97.31 87 GLN A N 1
ATOM 691 C CA . GLN A 1 87 ? -13.710 25.044 12.465 1.00 97.31 87 GLN A CA 1
ATOM 692 C C . GLN A 1 87 ? -13.470 23.669 11.818 1.00 97.31 87 GLN A C 1
ATOM 694 O O . GLN A 1 87 ? -13.956 22.661 12.318 1.00 97.31 87 GLN A O 1
ATOM 699 N N . ILE A 1 88 ? -12.695 23.623 10.727 1.00 98.19 88 ILE A N 1
ATOM 700 C CA . ILE A 1 88 ? -12.150 22.397 10.121 1.00 98.19 88 ILE A CA 1
ATOM 701 C C . ILE A 1 88 ? -10.626 22.430 10.300 1.00 98.19 88 ILE A C 1
ATOM 703 O O . ILE A 1 88 ? -9.999 23.474 10.108 1.00 98.19 88 ILE A O 1
ATOM 707 N N . ARG A 1 89 ? -10.022 21.291 10.660 1.00 92.69 89 ARG A N 1
ATOM 708 C CA . ARG A 1 89 ? -8.588 21.154 10.978 1.00 92.69 89 ARG A CA 1
ATOM 709 C C . ARG A 1 89 ? -7.942 19.958 10.274 1.00 92.69 89 ARG A C 1
ATOM 711 O O . ARG A 1 89 ? -8.631 19.057 9.810 1.00 92.69 89 ARG A O 1
ATOM 718 N N . GLY A 1 90 ? -6.609 19.925 10.235 1.00 96.00 90 GLY A N 1
ATOM 719 C CA . GLY A 1 90 ? -5.850 18.832 9.618 1.00 96.00 90 GLY A CA 1
ATOM 720 C C . GLY A 1 90 ? -5.852 18.922 8.091 1.00 96.00 90 GLY A C 1
ATOM 721 O O . GLY A 1 90 ? -5.515 19.962 7.534 1.00 96.00 90 GLY A O 1
ATOM 722 N N . PHE A 1 91 ? -6.216 17.839 7.406 1.00 96.62 91 PHE A N 1
ATOM 723 C CA . PHE A 1 91 ? -6.358 17.838 5.950 1.00 96.62 91 PHE A CA 1
ATOM 724 C C . PHE A 1 91 ? -7.765 18.268 5.520 1.00 96.62 91 PHE A C 1
ATOM 726 O O . PHE A 1 91 ? -8.751 17.928 6.164 1.00 96.62 91 PHE A O 1
ATOM 733 N N . CYS A 1 92 ? -7.855 18.979 4.396 1.00 98.25 92 CYS A N 1
ATOM 734 C CA . CYS A 1 92 ? -9.113 19.278 3.715 1.00 98.25 92 CYS A CA 1
ATOM 735 C C . CYS A 1 92 ? -8.853 19.373 2.204 1.00 98.25 92 CYS A C 1
ATOM 737 O O . CYS A 1 92 ? -8.057 20.210 1.763 1.00 98.25 92 CYS A O 1
ATOM 739 N N . HIS A 1 93 ? -9.477 18.490 1.419 1.00 98.56 93 HIS A N 1
ATOM 740 C CA . HIS A 1 93 ? -9.208 18.312 -0.012 1.00 98.56 93 HIS A CA 1
ATOM 741 C C . HIS A 1 93 ? -10.464 18.591 -0.847 1.00 98.56 93 HIS A C 1
ATOM 743 O O . HIS A 1 93 ? -11.254 17.693 -1.114 1.00 98.56 93 HIS A O 1
ATOM 749 N N . LEU A 1 94 ? -10.641 19.842 -1.279 1.00 98.44 94 LEU A N 1
ATOM 750 C CA . LEU A 1 94 ? -11.865 20.266 -1.967 1.00 98.44 94 LEU A CA 1
ATOM 751 C C . LEU A 1 94 ? -11.984 19.657 -3.383 1.00 98.44 94 LEU A C 1
ATOM 753 O O . LEU A 1 94 ? -11.050 19.770 -4.183 1.00 98.44 94 LEU A O 1
ATOM 757 N N . TYR A 1 95 ? -13.132 19.061 -3.716 1.00 98.31 95 TYR A N 1
ATOM 758 C CA . TYR A 1 95 ? -13.475 18.477 -5.028 1.00 98.31 95 TYR A CA 1
ATOM 759 C C . TYR A 1 95 ? -13.937 19.520 -6.070 1.00 98.31 95 TYR A C 1
ATOM 761 O O . TYR A 1 95 ? -14.233 19.183 -7.215 1.00 98.31 95 TYR A O 1
ATOM 769 N N . SER A 1 96 ? -13.991 20.806 -5.699 1.00 98.19 96 SER A N 1
ATOM 770 C CA . SER A 1 96 ? -14.606 21.854 -6.522 1.00 98.19 96 SER A CA 1
ATOM 771 C C . SER A 1 96 ? -13.956 22.015 -7.907 1.00 98.19 96 SER A C 1
ATOM 773 O O . SER A 1 96 ? -12.759 22.326 -8.000 1.00 98.19 96 SER A O 1
ATOM 775 N N . GLY A 1 97 ? -14.765 21.890 -8.959 1.00 98.19 97 GLY A N 1
ATOM 776 C CA . GLY A 1 97 ? -14.363 21.850 -10.370 1.00 98.19 97 GLY A CA 1
ATOM 777 C C . GLY A 1 97 ? -14.472 20.463 -11.013 1.00 98.19 97 GLY A C 1
ATOM 778 O O . GLY A 1 97 ? -14.571 20.382 -12.234 1.00 98.19 97 GLY A O 1
ATOM 779 N N . GLN A 1 98 ? -14.525 19.393 -10.213 1.00 98.75 98 GLN A N 1
ATOM 780 C CA . GLN A 1 98 ? -14.633 18.011 -10.693 1.00 98.75 98 GLN A CA 1
ATOM 781 C C . GLN A 1 98 ? -16.070 17.451 -10.628 1.00 98.75 98 GLN A C 1
ATOM 783 O O . GLN A 1 98 ? -16.269 16.254 -10.818 1.00 98.75 98 GLN A O 1
ATOM 788 N N . GLU A 1 99 ? -17.092 18.270 -10.343 1.00 98.81 99 GLU A N 1
ATOM 789 C CA . GLU A 1 99 ? -18.428 17.788 -9.940 1.00 98.81 99 GLU A CA 1
ATOM 790 C C . GLU A 1 99 ? -19.139 16.923 -10.998 1.00 98.81 99 GLU A C 1
ATOM 792 O O . GLU A 1 99 ? -19.887 16.013 -10.637 1.00 98.81 99 GLU A O 1
ATOM 797 N N . ALA A 1 100 ? -18.871 17.151 -12.289 1.00 98.62 100 ALA A N 1
ATOM 798 C CA . ALA A 1 100 ? -19.396 16.320 -13.377 1.00 98.62 100 ALA A CA 1
ATOM 799 C C . ALA A 1 100 ? -18.951 14.850 -13.281 1.00 98.62 100 ALA A C 1
ATOM 801 O O . ALA A 1 100 ? -19.701 13.974 -13.710 1.00 98.62 100 ALA A O 1
ATOM 802 N N . VAL A 1 101 ? -17.772 14.577 -12.705 1.00 98.81 101 VAL A N 1
ATOM 803 C CA . VAL A 1 101 ? -17.239 13.219 -12.541 1.00 98.81 101 VAL A CA 1
ATOM 804 C C . VAL A 1 101 ? -18.124 12.432 -11.573 1.00 98.81 101 VAL A C 1
ATOM 806 O O . VAL A 1 101 ? -18.860 11.551 -12.005 1.00 98.81 101 VAL A O 1
ATOM 809 N N . CYS A 1 102 ? -18.135 12.762 -10.279 1.00 98.56 102 CYS A N 1
ATOM 810 C CA . CYS A 1 102 ? -18.873 11.961 -9.297 1.00 98.56 102 CYS A CA 1
ATOM 811 C C . CYS A 1 102 ? -20.396 11.925 -9.543 1.00 98.56 102 CYS A C 1
ATOM 813 O O . CYS A 1 102 ? -21.009 10.868 -9.379 1.00 98.56 102 CYS A O 1
ATOM 815 N N . VAL A 1 103 ? -21.015 13.026 -9.998 1.00 98.88 103 VAL A N 1
ATOM 816 C CA . VAL A 1 103 ? -22.463 13.059 -10.284 1.00 98.88 103 VAL A CA 1
ATOM 817 C C . VAL A 1 103 ? -22.797 12.258 -11.547 1.00 98.88 103 VAL A C 1
ATOM 819 O O . VAL A 1 103 ? -23.680 11.399 -11.497 1.00 98.88 103 VAL A O 1
ATOM 822 N N . GLY A 1 104 ? -22.074 12.477 -12.652 1.00 98.44 104 GLY A N 1
ATOM 823 C CA . GLY A 1 104 ? -22.295 11.762 -13.914 1.00 98.44 104 GLY A CA 1
ATOM 824 C C . GLY A 1 104 ? -22.018 10.265 -13.792 1.00 98.44 104 GLY A C 1
ATOM 825 O O . GLY A 1 104 ? -22.799 9.449 -14.279 1.00 98.44 104 GLY A O 1
ATOM 826 N N . MET A 1 105 ? -20.963 9.887 -13.064 1.00 98.75 105 MET A N 1
ATOM 827 C CA . MET A 1 105 ? -20.662 8.486 -12.776 1.00 98.75 105 MET A CA 1
ATOM 828 C C . MET A 1 105 ? -21.752 7.840 -11.918 1.00 98.75 105 MET A C 1
ATOM 830 O O . MET A 1 105 ? -22.261 6.781 -12.282 1.00 98.75 105 MET A O 1
ATOM 834 N N . LYS A 1 106 ? -22.169 8.466 -10.804 1.00 98.50 106 LYS A N 1
ATOM 835 C CA . LYS A 1 106 ? -23.211 7.892 -9.934 1.00 98.50 106 LYS A CA 1
ATOM 836 C C . LYS A 1 106 ? -24.539 7.697 -10.671 1.00 98.50 106 LYS A C 1
ATOM 838 O O . LYS A 1 106 ? -25.235 6.726 -10.371 1.00 98.50 106 LYS A O 1
ATOM 843 N N . ALA A 1 107 ? -24.870 8.555 -11.634 1.00 98.06 107 ALA A N 1
ATOM 844 C CA . ALA A 1 107 ? -26.068 8.430 -12.467 1.00 98.06 107 ALA A CA 1
ATOM 845 C C . ALA A 1 107 ? -26.059 7.221 -13.431 1.00 98.06 107 ALA A C 1
ATOM 847 O O . ALA A 1 107 ? -27.094 6.888 -14.002 1.00 98.06 107 ALA A O 1
ATOM 848 N N . ALA A 1 108 ? -24.916 6.552 -13.606 1.00 97.88 108 ALA A N 1
ATOM 849 C CA . ALA A 1 108 ? -24.759 5.361 -14.443 1.00 97.88 108 ALA A CA 1
ATOM 850 C C . ALA A 1 108 ? -24.480 4.063 -13.653 1.00 97.88 108 ALA A C 1
ATOM 852 O O . ALA A 1 108 ? -24.245 3.021 -14.262 1.00 97.88 108 ALA A O 1
ATOM 853 N N . LEU A 1 109 ? -24.489 4.123 -12.315 1.00 98.06 109 LEU A N 1
ATOM 854 C CA . LEU A 1 109 ? -24.238 2.986 -11.420 1.00 98.06 109 LEU A CA 1
ATOM 855 C C . LEU A 1 109 ? -25.525 2.537 -10.718 1.00 98.06 109 LEU A C 1
ATOM 857 O O . LEU A 1 109 ? -26.256 3.372 -10.172 1.00 98.06 109 LEU A O 1
ATOM 861 N N . ASP A 1 110 ? -25.740 1.225 -10.635 1.00 95.94 110 ASP A N 1
ATOM 862 C CA . ASP A 1 110 ? -26.847 0.630 -9.881 1.00 95.94 110 ASP A CA 1
ATOM 863 C C . ASP A 1 110 ? -26.676 0.860 -8.368 1.00 95.94 110 ASP A C 1
ATOM 865 O O . ASP A 1 110 ? -25.609 1.220 -7.865 1.00 95.94 110 ASP A O 1
ATOM 869 N N . GLN A 1 111 ? -27.742 0.615 -7.604 1.00 93.44 111 GLN A N 1
ATOM 870 C CA . GLN A 1 111 ? -27.750 0.785 -6.145 1.00 93.44 111 GLN A CA 1
ATOM 871 C C . GLN A 1 111 ? -26.758 -0.137 -5.404 1.00 93.44 111 GLN A C 1
ATOM 873 O O . GLN A 1 111 ? -26.321 0.195 -4.302 1.00 93.44 111 GLN A O 1
ATOM 878 N N . ASN A 1 112 ? -26.412 -1.287 -5.993 1.00 96.44 112 ASN A N 1
ATOM 879 C CA . ASN A 1 112 ? -25.530 -2.298 -5.398 1.00 96.44 112 ASN A CA 1
ATOM 880 C C . ASN A 1 112 ? -24.097 -2.301 -5.964 1.00 96.44 112 ASN A C 1
ATOM 882 O O . ASN A 1 112 ? -23.284 -3.113 -5.525 1.00 96.44 112 ASN A O 1
ATOM 886 N N . ASP A 1 113 ? -23.772 -1.399 -6.895 1.00 98.56 113 ASP A N 1
ATOM 887 C CA . ASP A 1 113 ? -22.387 -1.210 -7.334 1.00 98.56 113 ASP A CA 1
ATOM 888 C C . ASP A 1 113 ? -21.569 -0.509 -6.245 1.00 98.56 113 ASP A C 1
ATOM 890 O O . ASP A 1 113 ? -22.073 0.354 -5.519 1.00 98.56 113 ASP A O 1
ATOM 894 N N . SER A 1 114 ? -20.292 -0.868 -6.154 1.00 98.81 114 SER A N 1
ATOM 895 C CA . SER A 1 114 ? -19.373 -0.342 -5.148 1.00 98.81 114 SER A CA 1
ATOM 896 C C . SER A 1 114 ? -18.500 0.779 -5.695 1.00 98.81 114 SER A C 1
ATOM 898 O O . SER A 1 114 ? -18.072 0.740 -6.845 1.00 98.81 114 SER A O 1
ATOM 900 N N . VAL A 1 115 ? -18.143 1.742 -4.848 1.00 98.94 115 VAL A N 1
ATOM 901 C CA . VAL A 1 115 ? -17.213 2.831 -5.178 1.00 98.94 115 VAL A CA 1
ATOM 902 C C . VAL A 1 115 ? -16.147 2.952 -4.088 1.00 98.94 115 VAL A C 1
ATOM 904 O O . VAL A 1 115 ? -16.455 2.867 -2.898 1.00 98.94 115 VAL A O 1
ATOM 907 N N . ILE A 1 116 ? -14.893 3.179 -4.482 1.00 98.88 116 ILE A N 1
ATOM 908 C CA . ILE A 1 116 ? -13.784 3.495 -3.576 1.00 98.88 116 ILE A CA 1
ATOM 909 C C . ILE A 1 116 ? -12.877 4.570 -4.192 1.00 98.88 116 ILE A C 1
ATOM 911 O O . ILE A 1 116 ? -12.608 4.546 -5.394 1.00 98.88 116 ILE A O 1
ATOM 915 N N . THR A 1 117 ? -12.414 5.533 -3.390 1.00 98.81 117 THR A N 1
ATOM 916 C CA . THR A 1 117 ? -11.618 6.673 -3.878 1.00 98.81 117 THR A CA 1
ATOM 917 C C . THR A 1 117 ? -10.550 7.127 -2.875 1.00 98.81 117 THR A C 1
ATOM 919 O O . THR A 1 117 ? -10.450 6.617 -1.758 1.00 98.81 117 THR A O 1
ATOM 922 N N . ALA A 1 118 ? -9.700 8.065 -3.289 1.00 98.50 118 ALA A N 1
ATOM 923 C CA . ALA A 1 118 ? -8.700 8.714 -2.444 1.00 98.50 118 ALA A CA 1
ATOM 924 C C . ALA A 1 118 ? -9.322 9.814 -1.551 1.00 98.50 118 ALA A C 1
ATOM 926 O O . ALA A 1 118 ? -10.515 10.094 -1.604 1.00 98.50 118 ALA A O 1
ATOM 927 N N . TYR A 1 119 ? -8.504 10.480 -0.740 1.00 98.31 119 TYR A N 1
ATOM 928 C CA . TYR A 1 119 ? -8.884 11.521 0.231 1.00 98.31 119 TYR A CA 1
ATOM 929 C C . TYR A 1 119 ? -9.660 12.750 -0.298 1.00 98.31 119 TYR A C 1
ATOM 931 O O . TYR A 1 119 ? -10.102 13.561 0.512 1.00 98.31 119 TYR A O 1
ATOM 939 N N . ARG A 1 120 ? -9.834 12.947 -1.616 1.00 98.56 120 ARG A N 1
ATOM 940 C CA . ARG A 1 120 ? -10.648 14.049 -2.183 1.00 98.56 120 ARG A CA 1
ATOM 941 C C . ARG A 1 120 ? -12.118 13.618 -2.292 1.00 98.56 120 ARG A C 1
ATOM 943 O O . ARG A 1 120 ? -12.689 13.579 -3.377 1.00 98.56 120 ARG A O 1
ATOM 950 N N . ALA A 1 121 ? -12.695 13.204 -1.166 1.00 98.44 121 ALA A N 1
ATOM 951 C CA . ALA A 1 121 ? -13.876 12.344 -1.157 1.00 98.44 121 ALA A CA 1
ATOM 952 C C . ALA A 1 121 ? -15.230 13.065 -1.030 1.00 98.44 121 ALA A C 1
ATOM 954 O O . ALA A 1 121 ? -16.235 12.459 -1.376 1.00 98.44 121 ALA A O 1
ATOM 955 N N . HIS A 1 122 ? -15.303 14.320 -0.564 1.00 98.75 122 HIS A N 1
ATOM 956 C CA . HIS A 1 122 ? -16.561 14.901 -0.049 1.00 98.75 122 HIS A CA 1
ATOM 957 C C . HIS A 1 122 ? -17.741 14.829 -1.043 1.00 98.75 122 HIS A C 1
ATOM 959 O O . HIS A 1 122 ? -18.850 14.441 -0.669 1.00 98.75 122 HIS A O 1
ATOM 965 N N . GLY A 1 123 ? -17.497 15.147 -2.321 1.00 98.44 123 GLY A N 1
ATOM 966 C CA . GLY A 1 123 ? -18.505 15.036 -3.380 1.00 98.44 123 GLY A CA 1
ATOM 967 C C . GLY A 1 123 ? -18.953 13.594 -3.648 1.00 98.44 123 GLY A C 1
ATOM 968 O O . GLY A 1 123 ? -20.146 13.350 -3.817 1.00 98.44 123 GLY A O 1
ATOM 969 N N . TRP A 1 124 ? -18.022 12.634 -3.618 1.00 98.69 124 TRP A N 1
ATOM 970 C CA . TRP A 1 124 ? -18.315 11.199 -3.707 1.00 98.69 124 TRP A CA 1
ATOM 971 C C . TRP A 1 124 ? -19.135 10.706 -2.507 1.00 98.69 124 TRP A C 1
ATOM 973 O O . TRP A 1 124 ? -20.161 10.055 -2.700 1.00 98.69 124 TRP A O 1
ATOM 983 N N . THR A 1 125 ? -18.751 11.086 -1.285 1.00 98.75 125 THR A N 1
ATOM 984 C CA . THR A 1 125 ? -19.476 10.778 -0.042 1.00 98.75 125 THR A CA 1
ATOM 985 C C . THR A 1 125 ? -20.941 11.229 -0.115 1.00 98.75 125 THR A C 1
ATOM 987 O O . THR A 1 125 ? -21.846 10.469 0.237 1.00 98.75 125 THR A O 1
ATOM 990 N N . TYR A 1 126 ? -21.188 12.440 -0.630 1.00 98.75 126 TYR A N 1
ATOM 991 C CA . TYR A 1 126 ? -22.536 12.983 -0.816 1.00 98.75 126 TYR A CA 1
ATOM 992 C C . TYR A 1 126 ? -23.355 12.207 -1.861 1.00 98.75 126 TYR A C 1
ATOM 994 O O . TYR A 1 126 ? -24.462 11.760 -1.559 1.00 98.75 126 TYR A O 1
ATOM 1002 N N . VAL A 1 127 ? -22.830 11.981 -3.076 1.00 98.50 127 VAL A N 1
ATOM 1003 C CA . VAL A 1 127 ? -23.601 11.279 -4.131 1.00 98.50 127 VAL A CA 1
ATOM 1004 C C . VAL A 1 127 ? -23.824 9.792 -3.834 1.00 98.50 127 VAL A C 1
ATOM 1006 O O . VAL A 1 127 ? -24.776 9.211 -4.354 1.00 98.50 127 VAL A O 1
ATOM 1009 N N . MET A 1 128 ? -23.001 9.188 -2.971 1.00 98.25 128 MET A N 1
ATOM 1010 C CA . MET A 1 128 ? -23.205 7.834 -2.439 1.00 98.25 128 MET A CA 1
ATOM 1011 C C . MET A 1 128 ? -24.216 7.774 -1.275 1.00 98.25 128 MET A C 1
ATOM 1013 O O . MET A 1 128 ? -24.497 6.690 -0.769 1.00 98.25 128 MET A O 1
ATOM 1017 N N . GLY A 1 129 ? -24.817 8.904 -0.883 1.00 96.62 129 GLY A N 1
ATOM 1018 C CA . GLY A 1 129 ? -26.012 8.946 -0.032 1.00 96.62 129 GLY A CA 1
ATOM 1019 C C . GLY A 1 129 ? -25.814 9.475 1.389 1.00 96.62 129 GLY A C 1
ATOM 1020 O O . GLY A 1 129 ? -26.755 9.410 2.178 1.00 96.62 129 GLY A O 1
ATOM 1021 N N . VAL A 1 130 ? -24.641 10.010 1.744 1.00 98.44 130 VAL A N 1
ATOM 1022 C CA . VAL A 1 130 ? -24.477 10.729 3.020 1.00 98.44 130 VAL A CA 1
ATOM 1023 C C . VAL A 1 130 ? -25.084 12.136 2.891 1.00 98.44 130 VAL A C 1
ATOM 1025 O O . VAL A 1 130 ? -24.714 12.863 1.968 1.00 98.44 130 VAL A O 1
ATOM 1028 N N . PRO A 1 131 ? -25.982 12.576 3.796 1.00 98.12 131 PRO A N 1
ATOM 1029 C CA . PRO A 1 131 ? -26.516 13.939 3.771 1.00 98.12 131 PRO A CA 1
ATOM 1030 C C . PRO A 1 131 ? -25.418 15.001 3.907 1.00 98.12 131 PRO A C 1
ATOM 1032 O O . PRO A 1 131 ? -24.416 14.769 4.580 1.00 98.12 131 PRO A O 1
ATOM 1035 N N . LEU A 1 132 ? -25.643 16.205 3.366 1.00 98.50 132 LEU A N 1
ATOM 1036 C CA . LEU A 1 132 ? -24.688 17.326 3.447 1.00 98.50 132 LEU A CA 1
ATOM 1037 C C . LEU A 1 132 ? -24.232 17.615 4.890 1.00 98.50 132 LEU A C 1
ATOM 1039 O O . LEU A 1 132 ? -23.053 17.876 5.118 1.00 98.50 132 LEU A O 1
ATOM 1043 N N . LEU A 1 133 ? -25.135 17.472 5.869 1.00 98.50 133 LEU A N 1
ATOM 1044 C CA . LEU A 1 133 ? -24.800 17.558 7.293 1.00 98.50 133 LEU A CA 1
ATOM 1045 C C . LEU A 1 133 ? -23.827 16.466 7.752 1.00 98.50 133 LEU A C 1
ATOM 1047 O O . LEU A 1 133 ? -22.868 16.787 8.435 1.00 98.50 133 LEU A O 1
ATOM 1051 N N . GLY A 1 134 ? -24.025 15.205 7.361 1.00 98.50 134 GLY A N 1
ATOM 1052 C CA . GLY A 1 134 ? -23.132 14.105 7.750 1.00 98.50 134 GLY A CA 1
ATOM 1053 C C . GLY A 1 134 ? -21.730 14.219 7.142 1.00 98.50 134 GLY A C 1
ATOM 1054 O O . GLY A 1 134 ? -20.772 13.695 7.708 1.00 98.50 134 GLY A O 1
ATOM 1055 N N . VAL A 1 135 ? -21.591 14.937 6.022 1.00 98.75 135 VAL A N 1
ATOM 1056 C CA . VAL A 1 135 ? -20.285 15.289 5.444 1.00 98.75 135 VAL A CA 1
ATOM 1057 C C . VAL A 1 135 ? -19.667 16.489 6.170 1.00 98.75 135 VAL A C 1
ATOM 1059 O O . VAL A 1 135 ? -18.508 16.424 6.574 1.00 98.75 135 VAL A O 1
ATOM 1062 N N . LEU A 1 136 ? -20.424 17.573 6.384 1.00 98.69 136 LEU A N 1
ATOM 1063 C CA . LEU A 1 136 ? -19.884 18.791 6.998 1.00 98.69 136 LEU A CA 1
ATOM 1064 C C . LEU A 1 136 ? -19.599 18.637 8.500 1.00 98.69 136 LEU A C 1
ATOM 1066 O O . LEU A 1 136 ? -18.579 19.132 8.966 1.00 98.69 136 LEU A O 1
ATOM 1070 N N . ALA A 1 137 ? -20.442 17.913 9.240 1.00 98.56 137 ALA A N 1
ATOM 1071 C CA . ALA A 1 137 ? -20.220 17.596 10.650 1.00 98.56 137 ALA A CA 1
ATOM 1072 C C . ALA A 1 137 ? -18.999 16.685 10.851 1.00 98.56 137 ALA A C 1
ATOM 1074 O O . ALA A 1 137 ? -18.287 16.826 11.839 1.00 98.56 137 ALA A O 1
ATOM 1075 N N . GLU A 1 138 ? -18.694 15.798 9.896 1.00 98.69 138 GLU A N 1
ATOM 1076 C CA . GLU A 1 138 ? -17.455 15.011 9.931 1.00 98.69 138 GLU A CA 1
ATOM 1077 C C . GLU A 1 138 ? -16.226 15.906 9.712 1.00 98.69 138 GLU A C 1
ATOM 1079 O O . GLU A 1 138 ? -15.216 15.758 10.396 1.00 98.69 138 GLU A O 1
ATOM 1084 N N . LEU A 1 139 ? -16.323 16.895 8.815 1.00 98.50 139 LEU A N 1
ATOM 1085 C CA . LEU A 1 139 ? -15.271 17.895 8.608 1.00 98.50 139 LEU A CA 1
ATOM 1086 C C . LEU A 1 139 ? -15.046 18.783 9.844 1.00 98.50 139 LEU A C 1
ATOM 1088 O O . LEU A 1 139 ? -13.895 19.100 10.151 1.00 98.50 139 LEU A O 1
ATOM 1092 N N . THR A 1 140 ? -16.105 19.165 10.566 1.00 98.06 140 THR A N 1
ATOM 1093 C CA . THR A 1 140 ? -16.015 19.939 11.820 1.00 98.06 140 THR A CA 1
ATOM 1094 C C . THR A 1 140 ? -15.810 19.076 13.077 1.00 98.06 140 THR A C 1
ATOM 1096 O O . THR A 1 140 ? -15.785 19.615 14.185 1.00 98.06 140 THR A O 1
ATOM 1099 N N . GLY A 1 141 ? -15.616 17.756 12.927 1.00 97.12 141 GLY A N 1
ATOM 1100 C CA . GLY A 1 141 ? -15.266 16.827 14.011 1.00 97.12 141 GLY A CA 1
ATOM 1101 C C . GLY A 1 141 ? -16.395 16.512 15.002 1.00 97.12 141 GLY A C 1
ATOM 1102 O O . GLY A 1 141 ? -16.119 16.212 16.163 1.00 97.12 141 GLY A O 1
ATOM 1103 N N . ARG A 1 142 ? -17.662 16.623 14.585 1.00 97.12 142 ARG A N 1
ATOM 1104 C CA . ARG A 1 142 ? -18.845 16.513 15.458 1.00 97.12 142 ARG A CA 1
ATOM 1105 C C . ARG A 1 142 ? -19.524 15.149 15.388 1.00 97.12 142 ARG A C 1
ATOM 1107 O O . ARG A 1 142 ? -19.376 14.398 14.423 1.00 97.12 142 ARG A O 1
ATOM 1114 N N . LYS A 1 143 ? -20.307 14.836 16.422 1.00 95.38 143 LYS A N 1
ATOM 1115 C CA . LYS A 1 143 ? -20.907 13.514 16.645 1.00 95.38 143 LYS A CA 1
ATOM 1116 C C . LYS A 1 143 ? -21.887 13.079 15.545 1.00 95.38 143 LYS A C 1
ATOM 1118 O O . LYS A 1 143 ? -22.021 11.877 15.321 1.00 95.38 143 LYS A O 1
ATOM 1123 N N . THR A 1 144 ? -22.539 14.005 14.836 1.00 96.38 144 THR A N 1
ATOM 1124 C CA . THR A 1 144 ? -23.395 13.687 13.668 1.00 96.38 144 THR A CA 1
ATOM 1125 C C . THR A 1 144 ? -22.640 13.526 12.343 1.00 96.38 144 THR A C 1
ATOM 1127 O O . THR A 1 144 ? -23.269 13.278 11.311 1.00 96.38 144 THR A O 1
ATOM 1130 N N . GLY A 1 145 ? -21.306 13.615 12.350 1.00 97.69 145 GLY A N 1
ATOM 1131 C CA . GLY A 1 145 ? -20.474 13.226 11.214 1.00 97.69 145 GLY A CA 1
ATOM 1132 C C . GLY A 1 145 ? -20.675 11.758 10.818 1.00 97.69 145 GLY A C 1
ATOM 1133 O O . GLY A 1 145 ? -21.011 10.908 11.645 1.00 97.69 145 GLY A O 1
ATOM 1134 N N . CYS A 1 146 ? -20.483 11.437 9.538 1.00 97.38 146 CYS A N 1
ATOM 1135 C CA . CYS A 1 146 ? -20.695 10.085 9.006 1.00 97.38 146 CYS A CA 1
ATOM 1136 C C . CYS A 1 146 ? -19.763 9.000 9.586 1.00 97.38 146 CYS A C 1
ATOM 1138 O O . CYS A 1 146 ? -20.101 7.820 9.511 1.00 97.38 146 CYS A O 1
ATOM 1140 N N . ALA A 1 147 ? -18.650 9.385 10.215 1.00 96.62 147 ALA A N 1
ATOM 1141 C CA . ALA A 1 147 ? -17.786 8.544 11.045 1.00 96.62 147 ALA A CA 1
ATOM 1142 C C . ALA A 1 147 ? -17.710 9.067 12.502 1.00 96.62 147 ALA A C 1
ATOM 1144 O O . ALA A 1 147 ? -16.725 8.847 13.208 1.00 96.62 147 ALA A O 1
ATOM 1145 N N . LYS A 1 148 ? -18.767 9.750 12.972 1.00 95.75 148 LYS A N 1
ATOM 1146 C CA . LYS A 1 148 ? -18.911 10.367 14.306 1.00 95.75 148 LYS A CA 1
ATOM 1147 C C . LYS A 1 148 ? -17.830 11.409 14.655 1.00 95.75 148 LYS A C 1
ATOM 1149 O O . LYS A 1 148 ? -17.551 11.616 15.835 1.00 95.75 148 LYS A O 1
ATOM 1154 N N . GLY A 1 149 ? -17.179 12.014 13.661 1.00 95.00 149 GLY A N 1
ATOM 1155 C CA . GLY A 1 149 ? -16.039 12.916 13.846 1.00 95.00 149 GLY A CA 1
ATOM 1156 C C . GLY A 1 149 ? -14.685 12.213 14.028 1.00 95.00 149 GLY A C 1
ATOM 1157 O O . GLY A 1 149 ? -13.686 12.896 14.262 1.00 95.00 149 GLY A O 1
ATOM 1158 N N . LYS A 1 150 ? -14.618 10.872 13.933 1.00 95.62 150 LYS A N 1
ATOM 1159 C CA . LYS A 1 150 ? -13.361 10.105 14.050 1.00 95.62 150 LYS A CA 1
ATOM 1160 C C . LYS A 1 150 ? -12.505 10.120 12.772 1.00 95.62 150 LYS A C 1
ATOM 1162 O O . LYS A 1 150 ? -11.301 9.894 12.862 1.00 95.62 150 LYS A O 1
ATOM 1167 N N . GLY A 1 151 ? -13.097 10.330 11.592 1.00 96.94 151 GLY A N 1
ATOM 1168 C CA . GLY A 1 151 ? -12.431 10.166 10.291 1.00 96.94 151 GLY A CA 1
ATOM 1169 C C . GLY A 1 151 ? -12.008 11.473 9.609 1.00 96.94 151 GLY A C 1
ATOM 1170 O O . GLY A 1 151 ? -10.993 11.514 8.904 1.00 96.94 151 GLY A O 1
ATOM 1171 N N . GLY A 1 152 ? -12.763 12.554 9.813 1.00 97.62 152 GLY A N 1
ATOM 1172 C CA . GLY A 1 152 ? -12.511 13.853 9.187 1.00 97.62 152 GLY A CA 1
ATOM 1173 C C . GLY A 1 152 ? -12.585 13.830 7.651 1.00 97.62 152 GLY A C 1
ATOM 1174 O O . GLY A 1 152 ? -13.192 12.950 7.042 1.00 97.62 152 GLY A O 1
ATOM 1175 N N . SER A 1 153 ? -11.932 14.802 6.998 1.00 98.44 153 SER A N 1
ATOM 1176 C CA . SER A 1 153 ? -11.975 14.999 5.530 1.00 98.44 153 SER A CA 1
ATOM 1177 C C . SER A 1 153 ? -11.645 13.755 4.704 1.00 98.44 153 SER A C 1
ATOM 1179 O O . SER A 1 153 ? -12.227 13.553 3.639 1.00 98.44 153 SER A O 1
ATOM 1181 N N . MET A 1 154 ? -10.692 12.942 5.164 1.00 98.44 154 MET A N 1
ATOM 1182 C CA . MET A 1 154 ? -10.109 11.887 4.336 1.00 98.44 154 MET A CA 1
ATOM 1183 C C . MET A 1 154 ? -10.832 10.545 4.446 1.00 98.44 154 MET A C 1
ATOM 1185 O O . MET A 1 154 ? -10.680 9.742 3.532 1.00 98.44 154 MET A O 1
ATOM 1189 N N . HIS A 1 155 ? -11.589 10.295 5.521 1.00 98.62 155 HIS A N 1
ATOM 1190 C CA . HIS A 1 155 ? -12.047 8.955 5.912 1.00 98.62 155 HIS A CA 1
ATOM 1191 C C . HIS A 1 155 ? -13.557 8.919 6.180 1.00 98.62 155 HIS A C 1
ATOM 1193 O O . HIS A 1 155 ? -14.016 8.749 7.307 1.00 98.62 155 HIS A O 1
ATOM 1199 N N . MET A 1 156 ? -14.331 9.096 5.111 1.00 98.56 156 MET A N 1
ATOM 1200 C CA . MET A 1 156 ? -15.796 9.064 5.124 1.00 98.56 156 MET A CA 1
ATOM 1201 C C . MET A 1 156 ? -16.307 7.810 4.413 1.00 98.56 156 MET A C 1
ATOM 1203 O O . MET A 1 156 ? -15.883 7.545 3.289 1.00 98.56 156 MET A O 1
ATOM 1207 N N . TYR A 1 157 ? -17.239 7.078 5.025 1.00 98.31 157 TYR A N 1
ATOM 1208 C CA . TYR A 1 157 ? -17.731 5.783 4.536 1.00 98.31 157 TYR A CA 1
ATOM 1209 C C . TYR A 1 157 ? -19.266 5.748 4.522 1.00 98.31 157 TYR A C 1
ATOM 1211 O O . TYR A 1 157 ? -19.917 6.412 5.327 1.00 98.31 157 TYR A O 1
ATOM 1219 N N . THR A 1 158 ? -19.861 4.958 3.626 1.00 97.81 158 THR A N 1
ATOM 1220 C CA . THR A 1 158 ? -21.295 4.610 3.671 1.00 97.81 158 THR A CA 1
ATOM 1221 C C . THR A 1 158 ? -21.541 3.283 2.943 1.00 97.81 158 THR A C 1
ATOM 1223 O O . THR A 1 158 ? -20.600 2.656 2.451 1.00 97.81 158 THR A O 1
ATOM 1226 N N . LYS A 1 159 ? -22.792 2.808 2.875 1.00 96.56 159 LYS A N 1
ATOM 1227 C CA . LYS A 1 159 ? -23.138 1.565 2.171 1.00 96.56 159 LYS A CA 1
ATOM 1228 C C . LYS A 1 159 ? -22.623 1.617 0.726 1.00 96.56 159 LYS A C 1
ATOM 1230 O O . LYS A 1 159 ? -22.935 2.542 -0.015 1.00 96.56 159 LYS A O 1
ATOM 1235 N N . ASN A 1 160 ? -21.850 0.601 0.343 1.00 97.62 160 ASN A N 1
ATOM 1236 C CA . ASN A 1 160 ? -21.198 0.457 -0.963 1.00 97.62 160 ASN A CA 1
ATOM 1237 C C . ASN A 1 160 ? -20.185 1.578 -1.316 1.00 97.62 160 ASN A C 1
ATOM 1239 O O . ASN A 1 160 ? -19.677 1.607 -2.435 1.00 97.62 160 ASN A O 1
ATOM 1243 N N . PHE A 1 161 ? -19.838 2.468 -0.376 1.00 98.69 161 PHE A N 1
ATOM 1244 C CA . PHE A 1 161 ? -18.782 3.472 -0.529 1.00 98.69 161 PHE A CA 1
ATOM 1245 C C . PHE A 1 161 ? -17.655 3.213 0.473 1.00 98.69 161 PHE A C 1
ATOM 1247 O O . PHE A 1 161 ? -17.739 3.561 1.653 1.00 98.69 161 PHE A O 1
ATOM 1254 N N . TYR A 1 162 ? -16.582 2.600 -0.020 1.00 98.56 162 TYR A N 1
ATOM 1255 C CA . TYR A 1 162 ? -15.497 2.021 0.777 1.00 98.56 162 TYR A CA 1
ATOM 1256 C C . TYR A 1 162 ? -14.400 3.036 1.140 1.00 98.56 162 TYR A C 1
ATOM 1258 O O . TYR A 1 162 ? -13.228 2.690 1.286 1.00 98.56 162 TYR A O 1
ATOM 1266 N N . GLY A 1 163 ? -14.792 4.297 1.308 1.00 94.56 163 GLY A N 1
ATOM 1267 C CA . GLY A 1 163 ? -13.931 5.344 1.832 1.00 94.56 163 GLY A CA 1
ATOM 1268 C C . GLY A 1 163 ? -13.421 6.340 0.802 1.00 94.56 163 GLY A C 1
ATOM 1269 O O . GLY A 1 163 ? -13.130 6.007 -0.353 1.00 94.56 163 GLY A O 1
ATOM 1270 N N . GLY A 1 164 ? -13.183 7.550 1.301 1.00 96.50 164 GLY A N 1
ATOM 1271 C CA . GLY A 1 164 ? -11.930 8.227 0.991 1.00 96.50 164 GLY A CA 1
ATOM 1272 C C . GLY A 1 164 ? -10.754 7.495 1.653 1.00 96.50 164 GLY A C 1
ATOM 1273 O O . GLY A 1 164 ? -10.875 6.943 2.749 1.00 96.50 164 GLY A O 1
ATOM 1274 N N . ASN A 1 165 ? -9.613 7.462 0.967 1.00 98.12 165 ASN A N 1
ATOM 1275 C CA . ASN A 1 165 ? -8.411 6.759 1.409 1.00 98.12 165 ASN A CA 1
ATOM 1276 C C . ASN A 1 165 ? -7.197 7.701 1.413 1.00 98.12 165 ASN A C 1
ATOM 1278 O O . ASN A 1 165 ? -6.895 8.353 0.411 1.00 98.12 165 ASN A O 1
ATOM 1282 N N . GLY A 1 166 ? -6.498 7.769 2.551 1.00 96.50 166 GLY A N 1
ATOM 1283 C CA . GLY A 1 166 ? -5.353 8.665 2.762 1.00 96.50 166 GLY A CA 1
ATOM 1284 C C . GLY A 1 166 ? -4.074 8.232 2.033 1.00 96.50 166 GLY A C 1
ATOM 1285 O O . GLY A 1 166 ? -3.317 9.076 1.557 1.00 96.50 166 GLY A O 1
ATOM 1286 N N . ILE A 1 167 ? -3.841 6.921 1.912 1.00 97.69 167 ILE A N 1
ATOM 1287 C CA . ILE A 1 167 ? -2.616 6.364 1.324 1.00 97.69 167 ILE A CA 1
ATOM 1288 C C . ILE A 1 167 ? -2.746 6.282 -0.202 1.00 97.69 167 ILE A C 1
ATOM 1290 O O . ILE A 1 167 ? -3.617 5.598 -0.738 1.00 97.69 167 ILE A O 1
ATOM 1294 N N . VAL A 1 168 ? -1.859 6.986 -0.909 1.00 97.75 168 VAL A N 1
ATOM 1295 C CA . VAL A 1 168 ? -1.918 7.176 -2.366 1.00 97.75 168 VAL A CA 1
ATOM 1296 C C . VAL A 1 168 ? -1.779 5.843 -3.114 1.00 97.75 168 VAL A C 1
ATOM 1298 O O . VAL A 1 168 ? -0.696 5.270 -3.180 1.00 97.75 168 VAL A O 1
ATOM 1301 N N . GLY A 1 169 ? -2.870 5.382 -3.731 1.00 97.12 169 GLY A N 1
ATOM 1302 C CA . GLY A 1 169 ? -2.910 4.185 -4.580 1.00 97.12 169 GLY A CA 1
ATOM 1303 C C . GLY A 1 169 ? -3.360 2.907 -3.865 1.00 97.12 169 GLY A C 1
ATOM 1304 O O . GLY A 1 169 ? -3.754 1.961 -4.545 1.00 97.12 169 GLY A O 1
ATOM 1305 N N . ALA A 1 170 ? -3.385 2.887 -2.527 1.00 98.12 170 ALA A N 1
ATOM 1306 C CA . ALA A 1 170 ? -3.787 1.714 -1.739 1.00 98.12 170 ALA A CA 1
ATOM 1307 C C . ALA A 1 170 ? -5.258 1.318 -1.957 1.00 98.12 170 ALA A C 1
ATOM 1309 O O . ALA A 1 170 ? -5.629 0.151 -1.847 1.00 98.12 170 ALA A O 1
ATOM 1310 N N . GLN A 1 171 ? -6.099 2.276 -2.351 1.00 98.69 171 GLN A N 1
ATOM 1311 C CA . GLN A 1 171 ? -7.506 2.042 -2.654 1.00 98.69 171 GLN A CA 1
ATOM 1312 C C . GLN A 1 171 ? -7.746 1.218 -3.933 1.00 98.69 171 GLN A C 1
ATOM 1314 O O . GLN A 1 171 ? -8.862 0.759 -4.163 1.00 98.69 171 GLN A O 1
ATOM 1319 N N . ILE A 1 172 ? -6.725 1.012 -4.774 1.00 98.81 172 ILE A N 1
ATOM 1320 C CA . ILE A 1 172 ? -6.868 0.327 -6.067 1.00 98.81 172 ILE A CA 1
ATOM 1321 C C . ILE A 1 172 ? -6.765 -1.203 -5.948 1.00 98.81 172 ILE A C 1
ATOM 1323 O O . ILE A 1 172 ? -7.668 -1.876 -6.455 1.00 98.81 172 ILE A O 1
ATOM 1327 N N . PRO A 1 173 ? -5.800 -1.780 -5.201 1.00 98.75 173 PRO A N 1
ATOM 1328 C CA . PRO A 1 173 ? -5.894 -3.168 -4.745 1.00 98.75 173 PRO A CA 1
ATOM 1329 C C . PRO A 1 173 ? -7.186 -3.458 -3.964 1.00 98.75 173 PRO A C 1
ATOM 1331 O O . PRO A 1 173 ? -7.825 -4.480 -4.205 1.00 98.75 173 PRO A O 1
ATOM 1334 N N . LEU A 1 174 ? -7.625 -2.540 -3.090 1.00 98.81 174 LEU A N 1
ATOM 1335 C CA . LEU A 1 174 ? -8.881 -2.691 -2.341 1.00 98.81 174 LEU A CA 1
ATOM 1336 C C . LEU A 1 174 ? -10.112 -2.715 -3.266 1.00 98.81 174 LEU A C 1
ATOM 1338 O O . LEU A 1 174 ? -10.958 -3.596 -3.130 1.00 98.81 174 LEU A O 1
ATOM 1342 N N . GLY A 1 175 ? -10.186 -1.821 -4.258 1.00 98.81 175 GLY A N 1
ATOM 1343 C CA . GLY A 1 175 ? -11.242 -1.824 -5.279 1.00 98.81 175 GLY A CA 1
ATOM 1344 C C . GLY A 1 175 ? -11.267 -3.100 -6.127 1.00 98.81 175 GLY A C 1
ATOM 1345 O O . GLY A 1 175 ? -12.335 -3.662 -6.376 1.00 98.81 175 GLY A O 1
ATOM 1346 N N . ALA A 1 176 ? -10.096 -3.626 -6.496 1.00 98.81 176 ALA A N 1
ATOM 1347 C CA . ALA A 1 176 ? -9.992 -4.937 -7.138 1.00 98.81 176 ALA A CA 1
ATOM 1348 C C . ALA A 1 176 ? -10.479 -6.071 -6.209 1.00 98.81 176 ALA A C 1
ATOM 1350 O O . ALA A 1 176 ? -11.180 -6.972 -6.665 1.00 98.81 176 ALA A O 1
ATOM 1351 N N . GLY A 1 177 ? -10.198 -6.000 -4.903 1.00 98.75 177 GLY A N 1
ATOM 1352 C CA . GLY A 1 177 ? -10.732 -6.922 -3.892 1.00 98.75 177 GLY A CA 1
ATOM 1353 C C . GLY A 1 177 ? -12.261 -6.867 -3.748 1.00 98.75 177 GLY A C 1
ATOM 1354 O O . GLY A 1 177 ? -12.911 -7.904 -3.623 1.00 98.75 177 GLY A O 1
ATOM 1355 N N . ILE A 1 178 ? -12.866 -5.681 -3.847 1.00 98.81 178 ILE A N 1
ATOM 1356 C CA . ILE A 1 178 ? -14.329 -5.513 -3.813 1.00 98.81 178 ILE A CA 1
ATOM 1357 C C . ILE A 1 178 ? -14.975 -6.058 -5.101 1.00 98.81 178 ILE A C 1
ATOM 1359 O O . ILE A 1 178 ? -15.995 -6.746 -5.039 1.00 98.81 178 ILE A O 1
ATOM 1363 N N . ALA A 1 179 ? -14.353 -5.858 -6.268 1.00 98.81 179 ALA A N 1
ATOM 1364 C CA . ALA A 1 179 ? -14.782 -6.507 -7.511 1.00 98.81 179 ALA A CA 1
ATOM 1365 C C . ALA A 1 179 ? -14.620 -8.039 -7.473 1.00 98.81 179 ALA A C 1
ATOM 1367 O O . ALA A 1 179 ? -15.474 -8.764 -7.989 1.00 98.81 179 ALA A O 1
ATOM 1368 N N . LEU A 1 180 ? -13.564 -8.546 -6.826 1.00 98.81 180 LEU A N 1
ATOM 1369 C CA . LEU A 1 180 ? -13.408 -9.973 -6.542 1.00 98.81 180 LEU A CA 1
ATOM 1370 C C . LEU A 1 180 ? -14.549 -10.479 -5.651 1.00 98.81 180 LEU A C 1
ATOM 1372 O O . LEU A 1 180 ? -15.115 -11.521 -5.969 1.00 98.81 180 LEU A O 1
ATOM 1376 N N . LYS A 1 181 ? -14.962 -9.730 -4.616 1.00 98.56 181 LYS A N 1
ATOM 1377 C CA . LYS A 1 181 ? -16.144 -10.056 -3.797 1.00 98.56 181 LYS A CA 1
ATOM 1378 C C . LYS A 1 181 ? -17.424 -10.120 -4.635 1.00 98.56 181 LYS A C 1
ATOM 1380 O O . LYS A 1 181 ? -18.145 -11.108 -4.519 1.00 98.56 181 LYS A O 1
ATOM 1385 N N . HIS A 1 182 ? -17.699 -9.132 -5.492 1.00 98.25 182 HIS A N 1
ATOM 1386 C CA . HIS A 1 182 ? -18.885 -9.163 -6.363 1.00 98.25 182 HIS A CA 1
ATOM 1387 C C . HIS A 1 182 ? -18.886 -10.415 -7.251 1.00 98.25 182 HIS A C 1
ATOM 1389 O O . HIS A 1 182 ? -19.860 -11.169 -7.268 1.00 98.25 182 HIS A O 1
ATOM 1395 N N . LYS A 1 183 ? -17.752 -10.708 -7.903 1.00 98.25 183 LYS A N 1
ATOM 1396 C CA . LYS A 1 183 ? -17.597 -11.901 -8.744 1.00 98.25 183 LYS A CA 1
ATOM 1397 C C . LYS A 1 183 ? -17.742 -13.210 -7.962 1.00 98.25 183 LYS A C 1
ATOM 1399 O O . LYS A 1 183 ? -18.420 -14.118 -8.429 1.00 98.25 183 LYS A O 1
ATOM 1404 N N . TYR A 1 184 ? -17.123 -13.312 -6.787 1.00 98.25 184 TYR A N 1
ATOM 1405 C CA . TYR A 1 184 ? -17.148 -14.508 -5.939 1.00 98.25 184 TYR A CA 1
ATOM 1406 C C . TYR A 1 184 ? -18.566 -14.833 -5.447 1.00 98.25 184 TYR A C 1
ATOM 1408 O O . TYR A 1 184 ? -18.963 -15.995 -5.406 1.00 98.25 184 TYR A O 1
ATOM 1416 N N . MET A 1 185 ? -19.355 -13.800 -5.140 1.00 97.81 185 MET A N 1
ATOM 1417 C CA . MET A 1 185 ? -20.755 -13.926 -4.721 1.00 97.81 185 MET A CA 1
ATOM 1418 C C . MET A 1 185 ? -21.738 -14.061 -5.902 1.00 97.81 185 MET A C 1
ATOM 1420 O O . MET A 1 185 ? -22.935 -14.211 -5.673 1.00 97.81 185 MET A O 1
ATOM 1424 N N . ASN A 1 186 ? -21.253 -14.041 -7.152 1.00 96.38 186 ASN A N 1
ATOM 1425 C CA . ASN A 1 186 ? -22.050 -13.997 -8.389 1.00 96.38 186 ASN A CA 1
ATOM 1426 C C . ASN A 1 186 ? -23.040 -12.812 -8.446 1.00 96.38 186 ASN A C 1
ATOM 1428 O O . ASN A 1 186 ? -24.121 -12.909 -9.028 1.00 96.38 186 ASN A O 1
ATOM 1432 N N . GLU A 1 187 ? -22.668 -11.682 -7.846 1.00 95.94 187 GLU A N 1
ATOM 1433 C CA . GLU A 1 187 ? -23.440 -10.441 -7.896 1.00 95.94 187 GLU A CA 1
ATOM 1434 C C . GLU A 1 187 ? -23.218 -9.738 -9.252 1.00 95.94 187 GLU A C 1
ATOM 1436 O O . GLU A 1 187 ? -22.066 -9.584 -9.671 1.00 95.94 187 GLU A O 1
ATOM 1441 N N . PRO A 1 188 ? -24.274 -9.264 -9.943 1.00 96.38 188 PRO A N 1
ATOM 1442 C CA . PRO A 1 188 ? -24.166 -8.563 -11.226 1.00 96.38 188 PRO A CA 1
ATOM 1443 C C . PRO A 1 188 ? -23.760 -7.090 -11.026 1.00 96.38 188 PRO A C 1
ATOM 1445 O O . PRO A 1 188 ? -24.417 -6.175 -11.519 1.00 96.38 188 PRO A O 1
ATOM 1448 N N . ASN A 1 189 ? -22.699 -6.857 -10.251 1.00 98.44 189 ASN A N 1
ATOM 1449 C CA . ASN A 1 189 ? -22.275 -5.540 -9.786 1.00 98.44 189 ASN A CA 1
ATOM 1450 C C . ASN A 1 189 ? -20.786 -5.288 -10.041 1.00 98.44 189 ASN A C 1
ATOM 1452 O O . ASN A 1 189 ? -19.969 -6.212 -10.051 1.00 98.44 189 ASN A O 1
ATOM 1456 N N . VAL A 1 190 ? -20.442 -4.016 -10.247 1.00 98.75 190 VAL A N 1
ATOM 1457 C CA . VAL A 1 190 ? -19.061 -3.560 -10.472 1.00 98.75 190 VAL A CA 1
ATOM 1458 C C . VAL A 1 190 ? -18.498 -2.852 -9.242 1.00 98.75 190 VAL A C 1
ATOM 1460 O O . VAL A 1 190 ? -19.246 -2.264 -8.462 1.00 98.75 190 VAL A O 1
ATOM 1463 N N . CYS A 1 191 ? -17.170 -2.837 -9.104 1.00 98.88 191 CYS A N 1
ATOM 1464 C CA . CYS A 1 191 ? -16.492 -1.846 -8.268 1.00 98.88 191 CYS A CA 1
ATOM 1465 C C . CYS A 1 191 ? -15.842 -0.757 -9.131 1.00 98.88 191 CYS A C 1
ATOM 1467 O O . CYS A 1 191 ? -15.118 -1.053 -10.079 1.00 98.88 191 CYS A O 1
ATOM 1469 N N . VAL A 1 192 ? -16.069 0.505 -8.779 1.00 98.94 192 VAL A N 1
ATOM 1470 C CA . VAL A 1 192 ? -15.376 1.669 -9.332 1.00 98.94 192 VAL A CA 1
ATOM 1471 C C . VAL A 1 192 ? -14.228 2.047 -8.400 1.00 98.94 192 VAL A C 1
ATOM 1473 O O . VAL A 1 192 ? -14.455 2.445 -7.257 1.00 98.94 192 VAL A O 1
ATOM 1476 N N . ALA A 1 193 ? -12.998 1.934 -8.894 1.00 98.88 193 ALA A N 1
ATOM 1477 C CA . ALA A 1 193 ? -11.770 2.158 -8.141 1.00 98.88 193 ALA A CA 1
ATOM 1478 C C . ALA A 1 193 ? -11.056 3.420 -8.654 1.00 98.88 193 ALA A C 1
ATOM 1480 O O . ALA A 1 193 ? -10.396 3.397 -9.696 1.00 98.88 193 ALA A O 1
ATOM 1481 N N . LEU A 1 194 ? -11.216 4.535 -7.934 1.00 98.88 194 LEU A N 1
ATOM 1482 C CA . LEU A 1 194 ? -10.773 5.867 -8.358 1.00 98.88 194 LEU A CA 1
ATOM 1483 C C . LEU A 1 194 ? -9.400 6.250 -7.790 1.00 98.88 194 LEU A C 1
ATOM 1485 O O . LEU A 1 194 ? -9.110 6.046 -6.609 1.00 98.88 194 LEU A O 1
ATOM 1489 N N . TYR A 1 195 ? -8.559 6.856 -8.625 1.00 98.75 195 TYR A N 1
ATOM 1490 C CA . TYR A 1 195 ? -7.217 7.343 -8.298 1.00 98.75 195 TYR A CA 1
ATOM 1491 C C . TYR A 1 195 ? -6.903 8.636 -9.065 1.00 98.75 195 TYR A C 1
ATOM 1493 O O . TYR A 1 195 ? -7.453 8.879 -10.130 1.00 98.75 195 TYR A O 1
ATOM 1501 N N . GLY A 1 196 ? -6.022 9.489 -8.536 1.00 98.56 196 GLY A N 1
ATOM 1502 C CA . GLY A 1 196 ? -5.571 10.698 -9.244 1.00 98.56 196 GLY A CA 1
ATOM 1503 C C . GLY A 1 196 ? -4.397 10.433 -10.194 1.00 98.56 196 GLY A C 1
ATOM 1504 O O . GLY A 1 196 ? -3.706 9.422 -10.066 1.00 98.56 196 GLY A O 1
ATOM 1505 N N . ASP A 1 197 ? -4.096 11.383 -11.080 1.00 98.25 197 ASP A N 1
ATOM 1506 C CA . ASP A 1 197 ? -2.975 11.305 -12.034 1.00 98.25 197 ASP A CA 1
ATOM 1507 C C . ASP A 1 197 ? -1.611 10.971 -11.388 1.00 98.25 197 ASP A C 1
ATOM 1509 O O . ASP A 1 197 ? -0.862 10.145 -11.908 1.00 98.25 197 ASP A O 1
ATOM 1513 N N . GLY A 1 198 ? -1.312 11.518 -10.205 1.00 96.62 198 GLY A N 1
ATOM 1514 C CA . GLY A 1 198 ? -0.107 11.165 -9.441 1.00 96.62 198 GLY A CA 1
ATOM 1515 C C . GLY A 1 198 ? -0.095 9.745 -8.865 1.00 96.62 198 GLY A C 1
ATOM 1516 O O . GLY A 1 198 ? 0.969 9.151 -8.702 1.00 96.62 198 GLY A O 1
ATOM 1517 N N . ALA A 1 199 ? -1.268 9.179 -8.574 1.00 97.94 199 ALA A N 1
ATOM 1518 C CA . ALA A 1 199 ? -1.403 7.811 -8.078 1.00 97.94 199 ALA A CA 1
ATOM 1519 C C . ALA A 1 199 ? -1.255 6.769 -9.201 1.00 97.94 199 ALA A C 1
ATOM 1521 O O . ALA A 1 199 ? -0.895 5.628 -8.925 1.00 97.94 199 ALA A O 1
ATOM 1522 N N . ALA A 1 200 ? -1.435 7.165 -10.466 1.00 98.19 200 ALA A N 1
ATOM 1523 C CA . ALA A 1 200 ? -1.284 6.306 -11.644 1.00 98.19 200 ALA A CA 1
ATOM 1524 C C . ALA A 1 200 ? 0.151 5.778 -11.884 1.00 98.19 200 ALA A C 1
ATOM 1526 O O . ALA A 1 200 ? 0.387 5.038 -12.838 1.00 98.19 200 ALA A O 1
ATOM 1527 N N . ASN A 1 201 ? 1.116 6.176 -11.047 1.00 97.50 201 ASN A N 1
ATOM 1528 C CA . ASN A 1 201 ? 2.508 5.719 -11.074 1.00 97.50 201 ASN A CA 1
ATOM 1529 C C . ASN A 1 201 ? 2.876 4.812 -9.878 1.00 97.50 201 ASN A C 1
ATOM 1531 O O . ASN A 1 201 ? 4.034 4.428 -9.743 1.00 97.50 201 ASN A O 1
ATOM 1535 N N . GLN A 1 202 ? 1.919 4.466 -9.010 1.00 98.25 202 GLN A N 1
ATOM 1536 C CA . GLN A 1 202 ? 2.127 3.564 -7.871 1.00 98.25 202 GLN A CA 1
ATOM 1537 C C . GLN A 1 202 ? 2.216 2.100 -8.329 1.00 98.25 202 GLN A C 1
ATOM 1539 O O . GLN A 1 202 ? 1.344 1.642 -9.061 1.00 98.25 202 GLN A O 1
ATOM 1544 N N . GLY A 1 203 ? 3.219 1.340 -7.871 1.00 97.38 203 GLY A N 1
ATOM 1545 C CA . GLY A 1 203 ? 3.449 -0.050 -8.316 1.00 97.38 203 GLY A CA 1
ATOM 1546 C C . GLY A 1 203 ? 2.230 -0.965 -8.135 1.00 97.38 203 GLY A C 1
ATOM 1547 O O . GLY A 1 203 ? 1.780 -1.599 -9.089 1.00 97.38 203 GLY A O 1
ATOM 1548 N N . GLN A 1 204 ? 1.609 -0.903 -6.954 1.00 97.00 204 GLN A N 1
ATOM 1549 C CA . GLN A 1 204 ? 0.386 -1.635 -6.592 1.00 97.00 204 GLN A CA 1
ATOM 1550 C C . GLN A 1 204 ? -0.813 -1.418 -7.540 1.00 97.00 204 GLN A C 1
ATOM 1552 O O . GLN A 1 204 ? -1.707 -2.260 -7.617 1.00 97.00 204 GLN A O 1
ATOM 1557 N N . VAL A 1 205 ? -0.844 -0.317 -8.301 1.00 98.62 205 VAL A N 1
ATOM 1558 C CA . VAL A 1 205 ? -1.881 -0.066 -9.316 1.00 98.62 205 VAL A CA 1
ATOM 1559 C C . VAL A 1 205 ? -1.688 -0.989 -10.529 1.00 98.62 205 VAL A C 1
ATOM 1561 O O . VAL A 1 205 ? -2.657 -1.550 -11.033 1.00 98.62 205 VAL A O 1
ATOM 1564 N N . PHE A 1 206 ? -0.442 -1.235 -10.946 1.00 98.75 206 PHE A N 1
ATOM 1565 C CA . PHE A 1 206 ? -0.113 -2.160 -12.040 1.00 98.75 206 PHE A CA 1
ATOM 1566 C C . PHE A 1 206 ? -0.289 -3.626 -11.623 1.00 98.75 206 PHE A C 1
ATOM 1568 O O . PHE A 1 206 ? -0.761 -4.445 -12.414 1.00 98.75 206 PHE A O 1
ATOM 1575 N N . GLU A 1 207 ? 0.011 -3.950 -10.365 1.00 98.69 207 GLU A N 1
ATOM 1576 C CA . GLU A 1 207 ? -0.278 -5.261 -9.771 1.00 98.69 207 GLU A CA 1
ATOM 1577 C C . GLU A 1 207 ? -1.789 -5.541 -9.755 1.00 98.69 207 GLU A C 1
ATOM 1579 O O . GLU A 1 207 ? -2.228 -6.611 -10.189 1.00 98.69 207 GLU A O 1
ATOM 1584 N N . ALA A 1 208 ? -2.595 -4.554 -9.341 1.00 98.81 208 ALA A N 1
ATOM 1585 C CA . ALA A 1 208 ? -4.052 -4.633 -9.373 1.00 98.81 208 ALA A CA 1
ATOM 1586 C C . ALA A 1 208 ? -4.598 -4.794 -10.803 1.00 98.81 208 ALA A C 1
ATOM 1588 O O . ALA A 1 208 ? -5.488 -5.619 -11.007 1.00 98.81 208 ALA A O 1
ATOM 1589 N N . TYR A 1 209 ? -4.051 -4.091 -11.805 1.00 98.81 209 TYR A N 1
ATOM 1590 C CA . TYR A 1 209 ? -4.422 -4.291 -13.215 1.00 98.81 209 TYR A CA 1
ATOM 1591 C C . TYR A 1 209 ? -4.147 -5.724 -13.686 1.00 98.81 209 TYR A C 1
ATOM 1593 O O . TYR A 1 209 ? -5.020 -6.356 -14.288 1.00 98.81 209 TYR A O 1
ATOM 1601 N N . ASN A 1 210 ? -2.951 -6.248 -13.393 1.00 98.75 210 ASN A N 1
ATOM 1602 C CA . ASN A 1 210 ? -2.544 -7.601 -13.767 1.00 98.75 210 ASN A CA 1
ATOM 1603 C C . ASN A 1 210 ? -3.468 -8.658 -13.146 1.00 98.75 210 ASN A C 1
ATOM 1605 O O . ASN A 1 210 ? -4.048 -9.470 -13.868 1.00 98.75 210 ASN A O 1
ATOM 1609 N N . MET A 1 211 ? -3.678 -8.607 -11.826 1.00 98.75 211 MET A N 1
ATOM 1610 C CA . MET A 1 211 ? -4.571 -9.538 -11.124 1.00 98.75 211 MET A CA 1
ATOM 1611 C C . MET A 1 211 ? -6.025 -9.407 -11.593 1.00 98.75 211 MET A C 1
ATOM 1613 O O . MET A 1 211 ? -6.677 -10.414 -11.875 1.00 98.75 211 MET A O 1
ATOM 1617 N N . ALA A 1 212 ? -6.529 -8.180 -11.760 1.00 98.81 212 ALA A N 1
ATOM 1618 C CA . ALA A 1 212 ? -7.894 -7.958 -12.218 1.00 98.81 212 ALA A CA 1
ATOM 1619 C C . ALA A 1 212 ? -8.132 -8.482 -13.639 1.00 98.81 212 ALA A C 1
ATOM 1621 O O . ALA A 1 212 ? -9.221 -8.998 -13.909 1.00 98.81 212 ALA A O 1
ATOM 1622 N N . LYS A 1 213 ? -7.144 -8.393 -14.547 1.00 98.62 213 LYS A N 1
ATOM 1623 C CA . LYS A 1 213 ? -7.290 -8.941 -15.904 1.00 98.62 213 LYS A CA 1
ATOM 1624 C C . LYS A 1 213 ? -7.133 -10.454 -15.918 1.00 98.62 213 LYS A C 1
ATOM 1626 O O . LYS A 1 213 ? -7.970 -11.118 -16.525 1.00 98.62 213 LYS A O 1
ATOM 1631 N N . LEU A 1 214 ? -6.147 -10.989 -15.195 1.00 98.50 214 LEU A N 1
ATOM 1632 C CA . LEU A 1 214 ? -5.920 -12.428 -15.027 1.00 98.50 214 LEU A CA 1
ATOM 1633 C C . LEU A 1 214 ? -7.168 -13.151 -14.497 1.00 98.50 214 LEU A C 1
ATOM 1635 O O . LEU A 1 214 ? -7.522 -14.218 -14.991 1.00 98.50 214 LEU A O 1
ATOM 1639 N N . TRP A 1 215 ? -7.859 -12.559 -13.520 1.00 98.50 215 TRP A N 1
ATOM 1640 C CA . TRP A 1 215 ? -9.079 -13.123 -12.934 1.00 98.50 215 TRP A CA 1
ATOM 1641 C C . TRP A 1 215 ? -10.372 -12.610 -13.581 1.00 98.50 215 TRP A C 1
ATOM 1643 O O . TRP A 1 215 ? -11.457 -13.018 -13.164 1.00 98.50 215 TRP A O 1
ATOM 1653 N N . ASN A 1 216 ? -10.285 -11.748 -14.602 1.00 98.12 216 ASN A N 1
ATOM 1654 C CA . ASN A 1 216 ? -11.405 -11.122 -15.313 1.00 98.12 216 ASN A CA 1
ATOM 1655 C C . ASN A 1 216 ? -12.475 -10.556 -14.351 1.00 98.12 216 ASN A C 1
ATOM 1657 O O . ASN A 1 216 ? -13.615 -11.039 -14.325 1.00 98.12 216 ASN A O 1
ATOM 1661 N N . LEU A 1 217 ? -12.068 -9.606 -13.503 1.00 98.81 217 LEU A N 1
ATOM 1662 C CA . LEU A 1 217 ? -12.895 -9.005 -12.448 1.00 98.81 217 LEU A CA 1
ATOM 1663 C C . LEU A 1 217 ? -13.782 -7.851 -12.959 1.00 98.81 217 LEU A C 1
ATOM 1665 O O . LEU A 1 217 ? -13.327 -7.097 -13.820 1.00 98.81 217 LEU A O 1
ATOM 1669 N N . PRO A 1 218 ? -14.990 -7.653 -12.396 1.00 98.62 218 PRO A N 1
ATOM 1670 C CA . PRO A 1 218 ? -15.879 -6.535 -12.719 1.00 98.62 218 PRO A CA 1
ATOM 1671 C C . PRO A 1 218 ? -15.416 -5.234 -12.026 1.00 98.62 218 PRO A C 1
ATOM 1673 O O . PRO A 1 218 ? -16.031 -4.766 -11.065 1.00 98.62 218 PRO A O 1
ATOM 1676 N N . VAL A 1 219 ? -14.285 -4.675 -12.467 1.00 98.88 219 VAL A N 1
ATOM 1677 C CA . VAL A 1 219 ? -13.701 -3.435 -11.924 1.00 98.88 219 VAL A CA 1
ATOM 1678 C C . VAL A 1 219 ? -13.510 -2.364 -13.000 1.00 98.88 219 VAL A C 1
ATOM 1680 O O . VAL A 1 219 ? -12.927 -2.604 -14.058 1.00 98.88 219 VAL A O 1
ATOM 1683 N N . ILE A 1 220 ? -13.965 -1.152 -12.692 1.00 98.94 220 ILE A N 1
ATOM 1684 C CA . ILE A 1 220 ? -13.727 0.056 -13.481 1.00 98.94 220 ILE A CA 1
ATOM 1685 C C . ILE A 1 220 ? -12.639 0.859 -12.760 1.00 98.94 220 ILE A C 1
ATOM 1687 O O . ILE A 1 220 ? -12.887 1.454 -11.711 1.00 98.94 220 ILE A O 1
ATOM 1691 N N . PHE A 1 221 ? -11.423 0.865 -13.301 1.00 98.94 221 PHE A N 1
ATOM 1692 C CA . PHE A 1 221 ? -10.309 1.655 -12.774 1.00 98.94 221 PHE A CA 1
ATOM 1693 C C . PHE A 1 221 ? -10.380 3.076 -13.342 1.00 98.94 221 PHE A C 1
ATOM 1695 O O . PHE A 1 221 ? -10.391 3.234 -14.561 1.00 98.94 221 PHE A O 1
ATOM 1702 N N . VAL A 1 222 ? -10.423 4.114 -12.502 1.00 98.94 222 VAL A N 1
ATOM 1703 C CA . VAL A 1 222 ? -10.671 5.492 -12.970 1.00 98.94 222 VAL A CA 1
ATOM 1704 C C . VAL A 1 222 ? -9.600 6.477 -12.517 1.00 98.94 222 VAL A C 1
ATOM 1706 O O . VAL A 1 222 ? -9.483 6.785 -11.333 1.00 98.94 222 VAL A O 1
ATOM 1709 N N . CYS A 1 223 ? -8.868 7.028 -13.485 1.00 98.88 223 CYS A N 1
ATOM 1710 C CA . CYS A 1 223 ? -7.933 8.127 -13.287 1.00 98.88 223 CYS A CA 1
ATOM 1711 C C . CYS A 1 223 ? -8.672 9.475 -13.327 1.00 98.88 223 CYS A C 1
ATOM 1713 O O . CYS A 1 223 ? -9.019 9.956 -14.406 1.00 98.88 223 CYS A O 1
ATOM 1715 N N . GLU A 1 224 ? -8.862 10.127 -12.180 1.00 98.81 224 GLU A N 1
ATOM 1716 C CA . GLU A 1 224 ? -9.220 11.549 -12.094 1.00 98.81 224 GLU A CA 1
ATOM 1717 C C . GLU A 1 224 ? -7.987 12.407 -12.443 1.00 98.81 224 GLU A C 1
ATOM 1719 O O . GLU A 1 224 ? -7.249 12.880 -11.570 1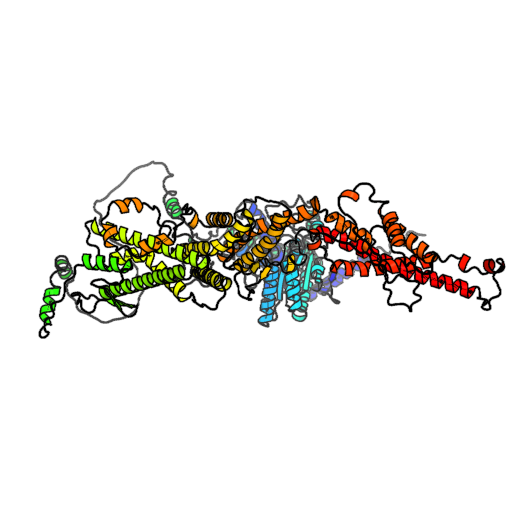.00 98.81 224 GLU A O 1
ATOM 1724 N N . ASN A 1 225 ? -7.734 12.583 -13.743 1.00 98.56 225 ASN A N 1
ATOM 1725 C CA . ASN A 1 225 ? -6.648 13.419 -14.241 1.00 98.56 225 ASN A CA 1
ATOM 1726 C C . ASN A 1 225 ? -7.038 14.898 -14.114 1.00 98.56 225 ASN A C 1
ATOM 1728 O O . ASN A 1 225 ? -7.756 15.434 -14.956 1.00 98.56 225 ASN A O 1
ATOM 1732 N N . ASN A 1 226 ? -6.543 15.555 -13.062 1.00 98.06 226 ASN A N 1
ATOM 1733 C CA . ASN A 1 226 ? -6.728 16.991 -12.815 1.00 98.06 226 ASN A CA 1
ATOM 1734 C C . ASN A 1 226 ? -5.480 17.817 -13.199 1.00 98.06 226 ASN A C 1
ATOM 1736 O O . ASN A 1 226 ? -5.370 18.991 -12.840 1.00 98.06 226 ASN A O 1
ATOM 1740 N N . GLY A 1 227 ? -4.527 17.195 -13.905 1.00 97.38 227 GLY A N 1
ATOM 1741 C CA . GLY A 1 227 ? -3.290 17.796 -14.404 1.00 97.38 227 GLY A CA 1
ATOM 1742 C C . GLY A 1 227 ? -2.147 17.932 -13.389 1.00 97.38 227 GLY A C 1
ATOM 1743 O O . GLY A 1 227 ? -1.021 18.217 -13.814 1.00 97.38 227 GLY A O 1
ATOM 1744 N N . TYR A 1 228 ? -2.393 17.735 -12.085 1.00 97.75 228 TYR A N 1
ATOM 1745 C CA . TYR A 1 228 ? -1.448 18.101 -11.021 1.00 97.75 228 TYR A CA 1
ATOM 1746 C C . TYR A 1 228 ? -1.464 17.175 -9.787 1.00 97.75 228 TYR A C 1
ATOM 1748 O O . TYR A 1 228 ? -2.214 17.380 -8.822 1.00 97.75 228 TYR A O 1
ATOM 1756 N N . ALA A 1 229 ? -0.493 16.266 -9.740 1.00 94.56 229 ALA A N 1
ATOM 1757 C CA . ALA A 1 229 ? -0.109 15.462 -8.588 1.00 94.56 229 ALA A CA 1
ATOM 1758 C C . ALA A 1 229 ? 0.521 16.337 -7.486 1.00 94.56 229 ALA A C 1
ATOM 1760 O O . ALA A 1 229 ? 1.723 16.605 -7.490 1.00 94.56 229 ALA A O 1
ATOM 1761 N N . MET A 1 230 ? -0.297 16.813 -6.541 1.00 95.94 230 MET A N 1
ATOM 1762 C CA . MET A 1 230 ? 0.086 17.824 -5.541 1.00 95.94 230 MET A CA 1
ATOM 1763 C C . MET A 1 230 ? 0.610 19.112 -6.202 1.00 95.94 230 MET A C 1
ATOM 1765 O O . MET A 1 230 ? -0.206 19.933 -6.617 1.00 95.94 230 MET A O 1
ATOM 1769 N N . GLY A 1 231 ? 1.932 19.271 -6.334 1.00 95.00 231 GLY A N 1
ATOM 1770 C CA . GLY A 1 231 ? 2.589 20.377 -7.050 1.00 95.00 231 GLY A CA 1
ATOM 1771 C C . GLY A 1 231 ? 3.369 19.953 -8.304 1.00 95.00 231 GLY A C 1
ATOM 1772 O O . GLY A 1 231 ? 4.095 20.757 -8.894 1.00 95.00 231 GLY A O 1
ATOM 1773 N N . THR A 1 232 ? 3.253 18.693 -8.719 1.00 96.81 232 THR A N 1
ATOM 1774 C CA . THR A 1 232 ? 3.921 18.133 -9.898 1.00 96.81 232 THR A CA 1
ATOM 1775 C C . THR A 1 232 ? 2.904 17.971 -11.022 1.00 96.81 232 THR A C 1
ATOM 1777 O O . THR A 1 232 ? 1.944 17.220 -10.892 1.00 96.81 232 THR A O 1
ATOM 1780 N N . SER A 1 233 ? 3.100 18.681 -12.133 1.00 97.69 233 SER A N 1
ATOM 1781 C CA . SER A 1 233 ? 2.257 18.528 -13.323 1.00 97.69 233 SER A CA 1
ATOM 1782 C C . SER A 1 233 ? 2.441 17.155 -13.972 1.00 97.69 233 SER A C 1
ATOM 1784 O O . SER A 1 233 ? 3.522 16.568 -13.887 1.00 97.69 233 SER A O 1
ATOM 1786 N N . VAL A 1 234 ? 1.423 16.655 -14.675 1.00 96.69 234 VAL A N 1
ATOM 1787 C CA . VAL A 1 234 ? 1.457 15.318 -15.308 1.00 96.69 234 VAL A CA 1
ATOM 1788 C C . VAL A 1 234 ? 2.677 15.097 -16.211 1.00 96.69 234 VAL A C 1
ATOM 1790 O O . VAL A 1 234 ? 3.337 14.071 -16.082 1.00 96.69 234 VAL A O 1
ATOM 1793 N N . ASN A 1 235 ? 3.076 16.100 -17.002 1.00 95.94 235 ASN A N 1
ATOM 1794 C CA . ASN A 1 235 ? 4.266 16.058 -17.872 1.00 95.94 235 ASN A CA 1
ATOM 1795 C C . ASN A 1 235 ? 5.611 15.984 -17.109 1.00 95.94 235 ASN A C 1
ATOM 1797 O O . ASN A 1 235 ? 6.658 15.816 -17.727 1.00 95.94 235 ASN A O 1
ATOM 1801 N N . ARG A 1 236 ? 5.603 16.172 -15.782 1.00 96.31 236 ARG A N 1
ATOM 1802 C CA . ARG A 1 236 ? 6.759 16.013 -14.881 1.00 96.31 236 ARG A CA 1
ATOM 1803 C C . ARG A 1 236 ? 6.642 14.783 -13.976 1.00 96.31 236 ARG A C 1
ATOM 1805 O O . ARG A 1 236 ? 7.655 14.341 -13.449 1.00 96.31 236 ARG A O 1
ATOM 1812 N N . GLY A 1 237 ? 5.427 14.276 -13.755 1.00 91.69 237 GLY A N 1
ATOM 1813 C CA . GLY A 1 237 ? 5.157 13.113 -12.906 1.00 91.69 237 GLY A CA 1
ATOM 1814 C C . GLY A 1 237 ? 5.095 11.782 -13.660 1.00 91.69 237 GLY A C 1
ATOM 1815 O O . GLY A 1 237 ? 5.353 10.744 -13.059 1.00 91.69 237 GLY A O 1
ATOM 1816 N N . SER A 1 238 ? 4.778 11.800 -14.958 1.00 95.62 238 SER A N 1
ATOM 1817 C CA . SER A 1 238 ? 4.541 10.602 -15.770 1.00 95.62 238 SER A CA 1
ATOM 1818 C C . SER A 1 238 ? 5.257 10.684 -17.119 1.00 95.62 238 SER A C 1
ATOM 1820 O O . SER A 1 238 ? 5.093 11.657 -17.848 1.00 95.62 238 SER A O 1
ATOM 1822 N N . ALA A 1 239 ? 5.991 9.629 -17.493 1.00 96.62 239 ALA A N 1
ATOM 1823 C CA . ALA A 1 239 ? 6.651 9.533 -18.804 1.00 96.62 239 ALA A CA 1
ATOM 1824 C C . ALA A 1 239 ? 5.664 9.351 -19.979 1.00 96.62 239 ALA A C 1
ATOM 1826 O O . ALA A 1 239 ? 5.972 9.725 -21.105 1.00 96.62 239 ALA A O 1
ATOM 1827 N N . SER A 1 240 ? 4.470 8.810 -19.708 1.00 95.12 240 SER A N 1
ATOM 1828 C CA . SER A 1 240 ? 3.300 8.896 -20.589 1.00 95.12 240 SER A CA 1
ATOM 1829 C C . SER A 1 240 ? 2.106 9.417 -19.793 1.00 95.12 240 SER A C 1
ATOM 1831 O O . SER A 1 240 ? 1.815 8.919 -18.697 1.00 95.12 240 SER A O 1
ATOM 1833 N N . THR A 1 241 ? 1.440 10.425 -20.352 1.00 97.31 241 THR A N 1
ATOM 1834 C CA . THR A 1 241 ? 0.282 11.126 -19.781 1.00 97.31 241 THR A CA 1
ATOM 1835 C C . THR A 1 241 ? -1.051 10.700 -20.403 1.00 97.31 241 THR A C 1
ATOM 1837 O O . THR A 1 241 ? -2.095 11.202 -20.000 1.00 97.31 241 THR A O 1
ATOM 1840 N N . ASP A 1 242 ? -1.041 9.731 -21.324 1.00 97.88 242 ASP A N 1
ATOM 1841 C CA . ASP A 1 242 ? -2.234 9.023 -21.800 1.00 97.88 242 ASP A CA 1
ATOM 1842 C C . ASP A 1 242 ? -2.662 7.977 -20.751 1.00 97.88 242 ASP A C 1
ATOM 1844 O O . ASP A 1 242 ? -2.458 6.772 -20.924 1.00 97.88 242 ASP A O 1
ATOM 1848 N N . PHE A 1 243 ? -3.204 8.426 -19.614 1.00 98.56 243 PHE A N 1
ATOM 1849 C CA . PHE A 1 243 ? -3.470 7.571 -18.450 1.00 98.56 243 PHE A CA 1
ATOM 1850 C C . PHE A 1 243 ? -4.423 6.408 -18.751 1.00 98.56 243 PHE A C 1
ATOM 1852 O O . PHE A 1 243 ? -4.210 5.318 -18.220 1.00 98.56 243 PHE A O 1
ATOM 1859 N N . TYR A 1 244 ? -5.393 6.587 -19.655 1.00 98.56 244 TYR A N 1
ATOM 1860 C CA . TYR A 1 244 ? -6.276 5.509 -20.135 1.00 98.56 244 TYR A CA 1
ATOM 1861 C C . TYR A 1 244 ? -5.534 4.315 -20.774 1.00 98.56 244 TYR A C 1
ATOM 1863 O O . TYR A 1 244 ? -6.066 3.207 -20.786 1.00 98.56 244 TYR A O 1
ATOM 1871 N N . THR A 1 245 ? -4.298 4.502 -21.258 1.00 98.44 245 THR A N 1
ATOM 1872 C CA . THR A 1 245 ? -3.468 3.430 -21.849 1.00 98.44 245 THR A CA 1
ATOM 1873 C C . THR A 1 245 ? -2.598 2.690 -20.830 1.00 98.44 245 THR A C 1
ATOM 1875 O O . THR A 1 245 ? -2.064 1.622 -21.132 1.00 98.44 245 THR A O 1
ATOM 1878 N N . ARG A 1 246 ? -2.440 3.222 -19.606 1.00 97.94 246 ARG A N 1
ATOM 1879 C CA . ARG A 1 246 ? -1.449 2.737 -18.620 1.00 97.94 246 ARG A CA 1
ATOM 1880 C C . ARG A 1 246 ? -1.737 1.331 -18.087 1.00 97.94 246 ARG A C 1
ATOM 1882 O O . ARG A 1 246 ? -0.849 0.728 -17.500 1.00 97.94 246 ARG A O 1
ATOM 1889 N N . GLY A 1 247 ? -2.935 0.799 -18.317 1.00 97.50 247 GLY A N 1
ATOM 1890 C CA . GLY A 1 247 ? -3.266 -0.600 -18.049 1.00 97.50 247 GLY A CA 1
ATOM 1891 C C . GLY A 1 247 ? -2.701 -1.606 -19.062 1.00 97.50 247 GLY A C 1
ATOM 1892 O O . GLY A 1 247 ? -2.877 -2.802 -18.854 1.00 97.50 247 GLY A O 1
ATOM 1893 N N . ASP A 1 248 ? -2.062 -1.143 -20.145 1.00 98.25 248 ASP A N 1
ATOM 1894 C CA . ASP A 1 248 ? -1.585 -1.919 -21.301 1.00 98.25 248 ASP A CA 1
ATOM 1895 C C . ASP A 1 248 ? -2.600 -2.952 -21.815 1.00 98.25 248 ASP A C 1
ATOM 1897 O O . ASP A 1 248 ? -3.401 -2.635 -22.689 1.00 98.25 248 ASP A O 1
ATOM 1901 N N . PHE A 1 249 ? -2.581 -4.179 -21.297 1.00 97.31 249 PHE A N 1
ATOM 1902 C CA . PHE A 1 249 ? -3.506 -5.262 -21.637 1.00 97.31 249 PHE A CA 1
ATOM 1903 C C . PHE A 1 249 ? -4.936 -5.048 -21.100 1.00 97.31 249 PHE A C 1
ATOM 1905 O O . PHE A 1 249 ? -5.866 -5.726 -21.548 1.00 97.31 249 PHE A O 1
ATOM 1912 N N . VAL A 1 250 ? -5.136 -4.121 -20.157 1.00 98.56 250 VAL A N 1
ATOM 1913 C CA . VAL A 1 250 ? -6.467 -3.648 -19.749 1.00 98.56 250 VAL A CA 1
ATOM 1914 C C . VAL A 1 250 ? -6.960 -2.608 -20.770 1.00 98.56 250 VAL A C 1
ATOM 1916 O O . VAL A 1 250 ? -6.274 -1.604 -20.972 1.00 98.56 250 VAL A O 1
ATOM 1919 N N . PRO A 1 251 ? -8.126 -2.812 -21.414 1.00 98.56 251 PRO A N 1
ATOM 1920 C CA . PRO A 1 251 ? -8.707 -1.827 -22.327 1.00 98.56 251 PRO A CA 1
ATOM 1921 C C . PRO A 1 251 ? -9.080 -0.526 -21.606 1.00 98.56 251 PRO A C 1
ATOM 1923 O O . PRO A 1 251 ? -9.354 -0.550 -20.407 1.00 98.56 251 PRO A O 1
ATOM 1926 N N . GLY A 1 252 ? -9.123 0.601 -22.317 1.00 98.56 252 GLY A N 1
ATOM 1927 C CA . GLY A 1 252 ? -9.319 1.914 -21.698 1.00 98.56 252 GLY A CA 1
ATOM 1928 C C . GLY A 1 252 ? -10.040 2.949 -22.560 1.00 98.56 252 GLY A C 1
ATOM 1929 O O . GLY A 1 252 ? -10.082 2.841 -23.785 1.00 98.56 252 GLY A O 1
ATOM 1930 N N . ILE A 1 253 ? -10.602 3.966 -21.903 1.00 98.62 253 ILE A N 1
ATOM 1931 C CA . ILE A 1 253 ? -11.361 5.071 -22.514 1.00 98.62 253 ILE A CA 1
ATOM 1932 C C . ILE A 1 253 ? -10.911 6.403 -21.899 1.00 98.62 253 ILE A C 1
ATOM 1934 O O . ILE A 1 253 ? -10.870 6.525 -20.675 1.00 98.62 253 ILE A O 1
ATOM 1938 N N . ARG A 1 254 ? -10.641 7.433 -22.707 1.00 98.56 254 ARG A N 1
ATOM 1939 C CA . ARG A 1 254 ? -10.489 8.815 -22.220 1.00 98.56 254 ARG A CA 1
ATOM 1940 C C . ARG A 1 254 ? -11.773 9.614 -22.412 1.00 98.56 254 ARG A C 1
ATOM 1942 O O . ARG A 1 254 ? -12.377 9.601 -23.484 1.00 98.56 254 ARG A O 1
ATOM 1949 N N . VAL A 1 255 ? -12.158 10.333 -21.366 1.00 98.00 255 VAL A N 1
ATOM 1950 C CA . VAL A 1 255 ? -13.442 11.021 -21.205 1.00 98.00 255 VAL A CA 1
ATOM 1951 C C . VAL A 1 255 ? -13.195 12.480 -20.834 1.00 98.00 255 VAL A C 1
ATOM 1953 O O . VAL A 1 255 ? -12.266 12.794 -20.087 1.00 98.00 255 VAL A O 1
ATOM 1956 N N . ASP A 1 256 ? -14.041 13.385 -21.329 1.00 97.69 256 ASP A N 1
ATOM 1957 C CA . ASP A 1 256 ? -14.077 14.751 -20.814 1.00 97.69 256 ASP A CA 1
ATOM 1958 C C . ASP A 1 256 ? -14.762 14.773 -19.437 1.00 97.69 256 ASP A C 1
ATOM 1960 O O . ASP A 1 256 ? -15.987 14.762 -19.334 1.00 97.69 256 ASP A O 1
ATOM 1964 N N . GLY A 1 257 ? -13.959 14.823 -18.372 1.00 97.69 257 GLY A N 1
ATOM 1965 C CA . GLY A 1 257 ? -14.419 14.900 -16.983 1.00 97.69 257 GLY A CA 1
ATOM 1966 C C . GLY A 1 257 ? -15.049 16.245 -16.600 1.00 97.69 257 GLY A C 1
ATOM 1967 O O . GLY A 1 257 ? -15.287 16.480 -15.415 1.00 97.69 257 GLY A O 1
ATOM 1968 N N . MET A 1 258 ? -15.290 17.130 -17.574 1.00 97.69 258 MET A N 1
ATOM 1969 C CA . MET A 1 258 ? -16.058 18.369 -17.428 1.00 97.69 258 MET A CA 1
ATOM 1970 C C . MET A 1 258 ? -17.472 18.278 -18.044 1.00 97.69 258 MET A C 1
ATOM 1972 O O . MET A 1 258 ? -18.279 19.177 -17.809 1.00 97.69 258 MET A O 1
ATOM 1976 N N . ASP A 1 259 ? -17.798 17.225 -18.814 1.00 96.38 259 ASP A N 1
ATOM 1977 C CA . ASP A 1 259 ? -19.124 17.029 -19.429 1.00 96.38 259 ASP A CA 1
ATOM 1978 C C . ASP A 1 259 ? -19.899 15.896 -18.742 1.00 96.38 259 ASP A C 1
ATOM 1980 O O . ASP A 1 259 ? -19.620 14.711 -18.930 1.00 96.38 259 ASP A O 1
ATOM 1984 N N . ILE A 1 260 ? -20.904 16.262 -17.945 1.00 97.00 260 ILE A N 1
ATOM 1985 C CA . ILE A 1 260 ? -21.639 15.329 -17.083 1.00 97.00 260 ILE A CA 1
ATOM 1986 C C . ILE A 1 260 ? -22.340 14.181 -17.832 1.00 97.00 260 ILE A C 1
ATOM 1988 O O . ILE A 1 260 ? -22.348 13.060 -17.319 1.00 97.00 260 ILE A O 1
ATOM 1992 N N . LEU A 1 261 ? -22.878 14.392 -19.043 1.00 95.81 261 LEU A N 1
ATOM 1993 C CA . LEU A 1 261 ? -23.479 13.276 -19.794 1.00 95.81 261 LEU A CA 1
ATOM 1994 C C . LEU A 1 261 ? -22.416 12.454 -20.527 1.00 95.81 261 LEU A C 1
ATOM 1996 O O . LEU A 1 261 ? -22.569 11.240 -20.648 1.00 95.81 261 LEU A O 1
ATOM 2000 N N . GLY A 1 262 ? -21.318 13.090 -20.950 1.00 96.25 262 GLY A N 1
ATOM 2001 C CA . GLY A 1 262 ? -20.148 12.392 -21.484 1.00 96.25 262 GLY A CA 1
ATOM 2002 C C . GLY A 1 262 ? -19.571 11.398 -20.471 1.00 96.25 262 GLY A C 1
ATOM 2003 O O . GLY A 1 262 ? -19.311 10.246 -20.823 1.00 96.25 262 GLY A O 1
ATOM 2004 N N . VAL A 1 263 ? -19.465 11.817 -19.203 1.00 98.19 263 VAL A N 1
ATOM 2005 C CA . VAL A 1 263 ? -19.124 10.965 -18.052 1.00 98.19 263 VAL A CA 1
ATOM 2006 C C . VAL A 1 263 ? -20.168 9.863 -17.836 1.00 98.19 263 VAL A C 1
ATOM 2008 O O . VAL A 1 263 ? -19.789 8.697 -17.689 1.00 98.19 263 VAL A O 1
ATOM 2011 N N . ARG A 1 264 ? -21.468 10.200 -17.830 1.00 97.69 264 ARG A N 1
ATOM 2012 C CA . ARG A 1 264 ? -22.563 9.238 -17.603 1.00 97.69 264 ARG A CA 1
ATOM 2013 C C . ARG A 1 264 ? -22.565 8.112 -18.638 1.00 97.69 264 ARG A C 1
ATOM 2015 O O . ARG A 1 264 ? -22.546 6.944 -18.255 1.00 97.69 264 ARG A O 1
ATOM 2022 N N . GLU A 1 265 ? -22.536 8.427 -19.934 1.00 97.38 265 GLU A N 1
ATOM 2023 C CA . GLU A 1 265 ? -22.535 7.396 -20.982 1.00 97.38 265 GLU A CA 1
ATOM 2024 C C . GLU A 1 265 ? -21.247 6.578 -21.006 1.00 97.38 265 GLU A C 1
ATOM 2026 O O . GLU A 1 265 ? -21.304 5.357 -21.160 1.00 97.38 265 GLU A O 1
ATOM 2031 N N . ALA A 1 266 ? -20.090 7.206 -20.781 1.00 98.31 266 ALA A N 1
ATOM 2032 C CA . ALA A 1 266 ? -18.837 6.468 -20.685 1.00 98.31 266 ALA A CA 1
ATOM 2033 C C . ALA A 1 266 ? -18.833 5.496 -19.496 1.00 98.31 266 ALA A C 1
ATOM 2035 O O . ALA A 1 266 ? -18.324 4.384 -19.621 1.00 98.31 266 ALA A O 1
ATOM 2036 N N . THR A 1 267 ? -19.442 5.875 -18.369 1.00 98.69 267 THR A N 1
ATOM 2037 C CA . THR A 1 267 ? -19.557 5.008 -17.184 1.00 98.69 267 THR A CA 1
ATOM 2038 C C . THR A 1 267 ? -20.574 3.891 -17.400 1.00 98.69 267 THR A C 1
ATOM 2040 O O . THR A 1 267 ? -20.286 2.750 -17.048 1.00 98.69 267 THR A O 1
ATOM 2043 N N . ARG A 1 268 ? -21.715 4.172 -18.049 1.00 98.25 268 ARG A N 1
ATOM 2044 C CA . ARG A 1 268 ? -22.705 3.152 -18.443 1.00 98.25 268 ARG A CA 1
ATOM 2045 C C . ARG A 1 268 ? -22.068 2.109 -19.362 1.00 98.25 268 ARG A C 1
ATOM 2047 O O . ARG A 1 268 ? -22.145 0.915 -19.088 1.00 98.25 268 ARG A O 1
ATOM 2054 N N . PHE A 1 269 ? -21.348 2.562 -20.390 1.00 98.44 269 PHE A N 1
ATOM 2055 C CA . PHE A 1 269 ? -20.578 1.684 -21.268 1.00 98.44 269 PHE A CA 1
ATOM 2056 C C . PHE A 1 269 ? -19.527 0.880 -20.492 1.00 98.44 269 PHE A C 1
ATOM 2058 O O . PHE A 1 269 ? -19.452 -0.335 -20.656 1.00 98.44 269 PHE A O 1
ATOM 2065 N N . ALA A 1 270 ? -18.720 1.525 -19.642 1.00 98.69 270 ALA A N 1
ATOM 2066 C CA . ALA A 1 270 ? -17.654 0.857 -18.895 1.00 98.69 270 ALA A CA 1
ATOM 2067 C C . ALA A 1 270 ? -18.196 -0.195 -17.914 1.00 98.69 270 ALA A C 1
ATOM 2069 O O . ALA A 1 270 ? -17.603 -1.264 -17.773 1.00 98.69 270 ALA A O 1
ATOM 2070 N N . ARG A 1 271 ? -19.356 0.062 -17.302 1.00 98.44 271 ARG A N 1
ATOM 2071 C CA . ARG A 1 271 ? -20.095 -0.888 -16.468 1.00 98.44 271 ARG A CA 1
ATOM 2072 C C . ARG A 1 271 ? -20.536 -2.112 -17.261 1.00 98.44 271 ARG A C 1
ATOM 2074 O O . ARG A 1 271 ? -20.137 -3.232 -16.935 1.00 98.44 271 ARG A O 1
ATOM 2081 N N . ASP A 1 272 ? -21.296 -1.896 -18.330 1.00 98.06 272 ASP A N 1
ATOM 2082 C CA . ASP A 1 272 ? -21.812 -2.975 -19.172 1.00 98.06 272 ASP A CA 1
ATOM 2083 C C . ASP A 1 272 ? -20.675 -3.739 -19.861 1.00 98.06 272 ASP A C 1
ATOM 2085 O O . ASP A 1 272 ? -20.793 -4.934 -20.134 1.00 98.06 272 ASP A O 1
ATOM 2089 N N . PHE A 1 273 ? -19.561 -3.074 -20.171 1.00 98.25 273 PHE A N 1
ATOM 2090 C CA . PHE A 1 273 ? -18.343 -3.717 -20.647 1.00 98.25 273 PHE A CA 1
ATOM 2091 C C . PHE A 1 273 ? -17.727 -4.588 -19.552 1.00 98.25 273 PHE A C 1
ATOM 2093 O O . PHE A 1 273 ? -17.394 -5.741 -19.827 1.00 98.25 273 PHE A O 1
ATOM 2100 N N . SER A 1 274 ? -17.586 -4.072 -18.329 1.00 98.06 274 SER A N 1
ATOM 2101 C CA . SER A 1 274 ? -16.823 -4.732 -17.270 1.00 98.06 274 SER A CA 1
ATOM 2102 C C . SER A 1 274 ? -17.501 -5.993 -16.732 1.00 98.06 274 SER A C 1
ATOM 2104 O O . SER A 1 274 ? -16.845 -7.027 -16.582 1.00 98.06 274 SER A O 1
ATOM 2106 N N . LEU A 1 275 ? -18.832 -5.963 -16.587 1.00 97.62 275 LEU A N 1
ATOM 2107 C CA . LEU A 1 275 ? -19.648 -7.139 -16.248 1.00 97.62 275 LEU A CA 1
ATOM 2108 C C . LEU A 1 275 ? -19.497 -8.296 -17.259 1.00 97.62 275 LEU A C 1
ATOM 2110 O O . LEU A 1 275 ? -19.734 -9.449 -16.906 1.00 97.62 275 LEU A O 1
ATOM 2114 N N . ARG A 1 276 ? -19.091 -8.009 -18.506 1.00 96.38 276 ARG A N 1
ATOM 2115 C CA . ARG A 1 276 ? -18.898 -9.005 -19.578 1.00 96.38 276 ARG A CA 1
ATOM 2116 C C . ARG A 1 276 ? -17.428 -9.367 -19.838 1.00 96.38 276 ARG A C 1
ATOM 2118 O O . ARG A 1 276 ? -17.133 -10.525 -20.110 1.00 96.38 276 ARG A O 1
ATOM 2125 N N . ASN A 1 277 ? -16.505 -8.404 -19.757 1.00 96.88 277 ASN A N 1
ATOM 2126 C CA . ASN A 1 277 ? -15.145 -8.497 -20.322 1.00 96.88 277 ASN A CA 1
ATOM 2127 C C . ASN A 1 277 ? -14.004 -8.262 -19.303 1.00 96.88 277 ASN A C 1
ATOM 2129 O O . ASN A 1 277 ? -12.829 -8.162 -19.689 1.00 96.88 277 ASN A O 1
ATOM 2133 N N . GLY A 1 278 ? -14.334 -8.170 -18.010 1.00 97.94 278 GLY A N 1
ATOM 2134 C CA . GLY A 1 278 ? -13.365 -7.971 -16.931 1.00 97.94 278 GLY A CA 1
ATOM 2135 C C . GLY A 1 278 ? -13.002 -6.494 -16.726 1.00 97.94 278 GLY A C 1
ATOM 2136 O O . GLY A 1 278 ? -13.865 -5.633 -16.878 1.00 97.94 278 GLY A O 1
ATOM 2137 N N . PRO A 1 279 ? -11.756 -6.153 -16.359 1.00 98.75 279 PRO A N 1
ATOM 2138 C CA . PRO A 1 279 ? -11.416 -4.779 -16.022 1.00 98.75 279 PRO A CA 1
ATOM 2139 C C . PRO A 1 279 ? -11.407 -3.860 -17.246 1.00 98.75 279 PRO A C 1
ATOM 2141 O O . PRO A 1 279 ? -11.078 -4.285 -18.360 1.00 98.75 279 PRO A O 1
ATOM 2144 N N . ILE A 1 280 ? -11.689 -2.583 -16.997 1.00 98.88 280 ILE A N 1
ATOM 2145 C CA . ILE A 1 280 ? -11.557 -1.477 -17.951 1.00 98.88 280 ILE A CA 1
ATOM 2146 C C . ILE A 1 280 ? -10.992 -0.237 -17.241 1.00 98.88 280 ILE A C 1
ATOM 2148 O O . ILE A 1 280 ? -11.292 0.001 -16.069 1.00 98.88 280 ILE A O 1
ATOM 2152 N N . LEU A 1 281 ? -10.168 0.545 -17.941 1.00 98.81 281 LEU A N 1
ATOM 2153 C CA . LEU A 1 281 ? -9.693 1.858 -17.498 1.00 98.81 281 LEU A CA 1
ATOM 2154 C C . LEU A 1 281 ? -10.588 2.990 -18.016 1.00 98.81 281 LEU A C 1
ATOM 2156 O O . LEU A 1 281 ? -11.045 2.980 -19.158 1.00 98.81 281 LEU A O 1
ATOM 2160 N N . MET A 1 282 ? -10.735 4.036 -17.212 1.00 98.81 282 MET A N 1
ATOM 2161 C CA . MET A 1 282 ? -11.249 5.332 -17.642 1.00 98.81 282 MET A CA 1
ATOM 2162 C C . MET A 1 282 ? -10.283 6.438 -17.217 1.00 98.81 282 MET A C 1
ATOM 2164 O O . MET A 1 282 ? -9.828 6.467 -16.077 1.00 98.81 282 MET A O 1
ATOM 2168 N N . GLU A 1 283 ? -9.997 7.386 -18.101 1.00 98.81 283 GLU A N 1
ATOM 2169 C CA . GLU A 1 283 ? -9.346 8.647 -17.742 1.00 98.81 283 GLU A CA 1
ATOM 2170 C C . GLU A 1 283 ? -10.370 9.778 -17.809 1.00 98.81 283 GLU A C 1
ATOM 2172 O O . GLU A 1 283 ? -10.825 10.149 -18.890 1.00 98.81 283 GLU A O 1
ATOM 2177 N N . MET A 1 284 ? -10.711 10.334 -16.649 1.00 98.50 284 MET A N 1
ATOM 2178 C CA . MET A 1 284 ? -11.572 11.503 -16.514 1.00 98.50 284 MET A CA 1
ATOM 2179 C C . MET A 1 284 ? -10.692 12.752 -16.549 1.00 98.50 284 MET A C 1
ATOM 2181 O O . MET A 1 284 ? -10.084 13.115 -15.540 1.00 98.50 284 MET A O 1
ATOM 2185 N N . VAL A 1 285 ? -10.605 13.404 -17.711 1.00 98.38 285 VAL A N 1
ATOM 2186 C CA . VAL A 1 285 ? -9.834 14.646 -17.882 1.00 98.38 285 VAL A CA 1
ATOM 2187 C C . VAL A 1 285 ? -10.630 15.799 -17.274 1.00 98.38 285 VAL A C 1
ATOM 2189 O O . VAL A 1 285 ? -11.535 16.342 -17.905 1.00 98.38 285 VAL A O 1
ATOM 2192 N N . THR A 1 286 ? -10.319 16.140 -16.028 1.00 98.50 286 THR A N 1
ATOM 2193 C CA . THR A 1 286 ? -11.072 17.079 -15.188 1.00 98.50 286 THR A CA 1
ATOM 2194 C C . THR A 1 286 ? -10.162 18.196 -14.648 1.00 98.50 286 THR A C 1
ATOM 2196 O O . THR A 1 286 ? -9.026 18.348 -15.105 1.00 98.50 286 THR A O 1
ATOM 2199 N N . TYR A 1 287 ? -10.625 19.032 -13.711 1.00 98.44 287 TYR A N 1
ATOM 2200 C CA . TYR A 1 287 ? -9.790 20.091 -13.131 1.00 98.44 287 TYR A CA 1
ATOM 2201 C C . TYR A 1 287 ? -10.221 20.518 -11.721 1.00 98.44 287 TYR A C 1
ATOM 2203 O O . TYR A 1 287 ? -11.388 20.808 -11.471 1.00 98.44 287 TYR A O 1
ATOM 2211 N N . ARG A 1 288 ? -9.254 20.663 -10.805 1.00 97.94 288 ARG A N 1
ATOM 2212 C CA . ARG A 1 288 ? -9.479 21.198 -9.448 1.00 97.94 288 ARG A CA 1
ATOM 2213 C C . ARG A 1 288 ? -9.193 22.698 -9.374 1.00 97.94 288 ARG A C 1
ATOM 2215 O O . ARG A 1 288 ? -8.079 23.143 -9.672 1.00 97.94 288 ARG A O 1
ATOM 2222 N N . TYR A 1 289 ? -10.166 23.495 -8.933 1.00 97.62 289 TYR A N 1
ATOM 2223 C CA . TYR A 1 289 ? -9.975 24.947 -8.800 1.00 97.62 289 TYR A CA 1
ATOM 2224 C C . TYR A 1 289 ? -9.078 25.325 -7.620 1.00 97.62 289 TYR A C 1
ATOM 2226 O O . TYR A 1 289 ? -8.216 26.192 -7.751 1.00 97.62 289 TYR A O 1
ATOM 2234 N N . SER A 1 290 ? -9.245 24.646 -6.489 1.00 95.81 290 SER A N 1
ATOM 2235 C CA . SER A 1 290 ? -8.397 24.807 -5.306 1.00 95.81 290 SER A CA 1
ATOM 2236 C C . SER A 1 290 ? -7.014 24.178 -5.512 1.00 95.81 290 SER A C 1
ATOM 2238 O O . SER A 1 290 ? -6.807 23.371 -6.428 1.00 95.81 290 SER A O 1
ATOM 2240 N N . GLY A 1 291 ? -6.058 24.534 -4.648 1.00 95.19 291 GLY A N 1
ATOM 2241 C CA . GLY A 1 291 ? -4.786 23.818 -4.532 1.00 95.19 291 GLY A CA 1
ATOM 2242 C C . GLY A 1 291 ? -4.974 22.351 -4.131 1.00 95.19 291 GLY A C 1
ATOM 2243 O O . GLY A 1 291 ? -6.081 21.805 -4.154 1.00 95.19 291 GLY A O 1
ATOM 2244 N N . HIS A 1 292 ? -3.878 21.668 -3.821 1.00 96.81 292 HIS A N 1
ATOM 2245 C CA . HIS A 1 292 ? -3.910 20.247 -3.500 1.00 96.81 292 HIS A CA 1
ATOM 2246 C C . HIS A 1 292 ? -4.848 19.972 -2.316 1.00 96.81 292 HIS A C 1
ATOM 2248 O O . HIS A 1 292 ? -5.809 19.211 -2.457 1.00 96.81 292 HIS A O 1
ATOM 2254 N N . SER A 1 293 ? -4.602 20.678 -1.217 1.00 95.12 293 SER A N 1
ATOM 2255 C CA . SER A 1 293 ? -5.389 20.755 0.012 1.00 95.12 293 SER A CA 1
ATOM 2256 C C . SER A 1 293 ? -5.533 22.230 0.419 1.00 95.12 293 SER A C 1
ATOM 2258 O O . SER A 1 293 ? -4.942 23.111 -0.207 1.00 95.12 293 SER A O 1
ATOM 2260 N N . MET A 1 294 ? -6.255 22.518 1.503 1.00 94.31 294 MET A N 1
ATOM 2261 C CA . MET A 1 294 ? -6.363 23.878 2.053 1.00 94.31 294 MET A CA 1
ATOM 2262 C C . MET A 1 294 ? -5.044 24.491 2.572 1.00 94.31 294 MET A C 1
ATOM 2264 O O . MET A 1 294 ? -5.009 25.695 2.821 1.00 94.31 294 MET A O 1
ATOM 2268 N N . SER A 1 295 ? -3.959 23.716 2.714 1.00 89.75 295 SER A N 1
ATOM 2269 C CA . SER A 1 295 ? -2.620 24.245 3.034 1.00 89.75 295 SER A CA 1
ATOM 2270 C C . SER A 1 295 ? -1.777 24.604 1.799 1.00 89.75 295 SER A C 1
ATOM 2272 O O . SER A 1 295 ? -0.720 25.214 1.947 1.00 89.75 295 SER A O 1
ATOM 2274 N N . ASP A 1 296 ? -2.243 24.284 0.587 1.00 92.12 296 ASP A N 1
ATOM 2275 C CA . ASP A 1 296 ? -1.593 24.641 -0.677 1.00 92.12 296 ASP A CA 1
ATOM 2276 C C . ASP A 1 296 ? -2.368 25.764 -1.402 1.00 92.12 296 ASP A C 1
ATOM 2278 O O . ASP A 1 296 ? -3.481 25.531 -1.880 1.00 92.12 296 ASP A O 1
ATOM 2282 N N . PRO A 1 297 ? -1.789 26.970 -1.574 1.00 88.62 297 PRO A N 1
ATOM 2283 C CA . PRO A 1 297 ? -2.397 28.037 -2.374 1.00 88.62 297 PRO A CA 1
ATOM 2284 C C . PRO A 1 297 ? -2.570 27.697 -3.864 1.00 88.62 297 PRO A C 1
ATOM 2286 O O . PRO A 1 297 ? -3.330 28.371 -4.559 1.00 88.62 297 PRO A O 1
ATOM 2289 N N . GLY A 1 298 ? -1.855 26.694 -4.384 1.00 90.44 298 GLY A N 1
ATOM 2290 C CA . GLY A 1 298 ? -1.981 26.216 -5.761 1.00 90.44 298 GLY A CA 1
ATOM 2291 C C . GLY A 1 298 ? -1.414 27.150 -6.834 1.00 90.44 298 GLY A C 1
ATOM 2292 O O . GLY A 1 298 ? -1.786 27.007 -7.997 1.00 90.44 298 GLY A O 1
ATOM 2293 N N . THR A 1 299 ? -0.554 28.109 -6.462 1.00 90.12 299 THR A N 1
ATOM 2294 C CA . THR A 1 299 ? -0.013 29.164 -7.351 1.00 90.12 299 THR A CA 1
ATOM 2295 C C . THR A 1 299 ? 1.486 29.058 -7.647 1.00 90.12 299 THR A C 1
ATOM 2297 O O . THR A 1 299 ? 2.011 29.876 -8.394 1.00 90.12 299 THR A O 1
ATOM 2300 N N . SER A 1 300 ? 2.205 28.105 -7.046 1.00 92.00 300 SER A N 1
ATOM 2301 C CA . SER A 1 300 ? 3.656 27.926 -7.246 1.00 92.00 300 SER A CA 1
ATOM 2302 C C . SER A 1 300 ? 4.004 27.042 -8.450 1.00 92.00 300 SER A C 1
ATOM 2304 O O . SER A 1 300 ? 5.116 27.119 -8.964 1.00 92.00 300 SER A O 1
ATOM 2306 N N . TYR A 1 301 ? 3.058 26.216 -8.908 1.00 93.19 301 TYR A N 1
ATOM 2307 C CA . TYR A 1 301 ? 3.250 25.210 -9.962 1.00 93.19 301 TYR A CA 1
ATOM 2308 C C . TYR A 1 301 ? 2.305 25.364 -11.168 1.00 93.19 301 TYR A C 1
ATOM 2310 O O . TYR A 1 301 ? 2.432 24.624 -12.145 1.00 93.19 301 TYR A O 1
ATOM 2318 N N . ARG A 1 302 ? 1.359 26.309 -11.108 1.00 94.50 302 ARG A N 1
ATOM 2319 C CA . ARG A 1 302 ? 0.393 26.629 -12.172 1.00 94.50 302 ARG A CA 1
ATOM 2320 C C . ARG A 1 302 ? -0.084 28.076 -12.066 1.00 94.50 302 ARG A C 1
ATOM 2322 O O . ARG A 1 302 ? 0.101 28.717 -11.028 1.00 94.50 302 ARG A O 1
ATOM 2329 N N . LYS A 1 303 ? -0.671 28.603 -13.141 1.00 94.06 303 LYS A N 1
ATOM 2330 C CA . LYS A 1 303 ? -1.047 30.023 -13.247 1.00 94.06 303 LYS A CA 1
ATOM 2331 C C . LYS A 1 303 ? -2.445 30.300 -12.686 1.00 94.06 303 LYS A C 1
ATOM 2333 O O . LYS A 1 303 ? -3.322 29.443 -12.733 1.00 94.06 303 LYS A O 1
ATOM 2338 N N . ARG A 1 304 ? -2.693 31.521 -12.193 1.00 93.62 304 ARG A N 1
ATOM 2339 C CA . ARG A 1 304 ? -4.052 31.934 -11.775 1.00 93.62 304 ARG A CA 1
ATOM 2340 C C . ARG A 1 304 ? -4.971 32.088 -12.984 1.00 93.62 304 ARG A C 1
ATOM 2342 O O . ARG A 1 304 ? -6.154 31.775 -12.908 1.00 93.62 304 ARG A O 1
ATOM 2349 N N . GLU A 1 305 ? -4.392 32.528 -14.091 1.00 95.75 305 GLU A N 1
ATOM 2350 C CA . GLU A 1 305 ? -5.025 32.756 -15.384 1.00 95.75 305 GLU A CA 1
ATOM 2351 C C . GLU A 1 305 ? -5.556 31.440 -15.971 1.00 95.75 305 GLU A C 1
ATOM 2353 O O . GLU A 1 305 ? -6.662 31.404 -16.489 1.00 95.75 305 GLU A O 1
ATOM 2358 N N . GLU A 1 306 ? -4.816 30.342 -15.794 1.00 95.69 306 GLU A N 1
ATOM 2359 C CA . GLU A 1 306 ? -5.197 28.980 -16.193 1.00 95.69 306 GLU A CA 1
ATOM 2360 C C . GLU A 1 306 ? -6.431 28.485 -15.415 1.00 95.69 306 GLU A C 1
ATOM 2362 O O . GLU A 1 306 ? -7.415 28.043 -16.008 1.00 95.69 306 GLU A O 1
ATOM 2367 N N . ILE A 1 307 ? -6.430 28.642 -14.084 1.00 96.50 307 ILE A N 1
ATOM 2368 C CA . ILE A 1 307 ? -7.571 28.284 -13.221 1.00 96.50 307 ILE A CA 1
ATOM 2369 C C . ILE A 1 307 ? -8.813 29.115 -13.596 1.00 96.50 307 ILE A C 1
ATOM 2371 O O . ILE A 1 307 ? -9.930 28.590 -13.634 1.00 96.50 307 ILE A O 1
ATOM 2375 N N . GLN A 1 308 ? -8.629 30.410 -13.885 1.00 95.75 308 GLN A N 1
ATOM 2376 C CA . GLN A 1 308 ? -9.704 31.295 -14.342 1.00 95.75 308 GLN A CA 1
ATOM 2377 C C . GLN A 1 308 ? -10.220 30.904 -15.729 1.00 95.75 308 GLN A C 1
ATOM 2379 O O . GLN A 1 308 ? -11.433 30.854 -15.915 1.00 95.75 308 GLN A O 1
ATOM 2384 N N . GLU A 1 309 ? -9.341 30.581 -16.678 1.00 96.56 309 GLU A N 1
ATOM 2385 C CA . GLU A 1 309 ? -9.710 30.156 -18.028 1.00 96.56 309 GLU A CA 1
ATOM 2386 C C . GLU A 1 309 ? -10.537 28.865 -18.004 1.00 96.56 309 GLU A C 1
ATOM 2388 O O . GLU A 1 309 ? -11.609 28.815 -18.614 1.00 96.56 309 GLU A O 1
ATOM 2393 N N . VAL A 1 310 ? -10.104 27.850 -17.248 1.00 96.75 310 VAL A N 1
ATOM 2394 C CA . VAL A 1 310 ? -10.860 26.597 -17.103 1.00 96.75 310 VAL A CA 1
ATOM 2395 C C . VAL A 1 310 ? -12.217 26.849 -16.439 1.00 96.75 310 VAL A C 1
ATOM 2397 O O . VAL A 1 310 ? -13.223 26.323 -16.911 1.00 96.75 310 VAL A O 1
ATOM 2400 N N . ARG A 1 311 ? -12.292 27.696 -15.401 1.00 95.88 311 ARG A N 1
ATOM 2401 C CA . ARG A 1 311 ? -13.574 28.054 -14.767 1.00 95.88 311 ARG A CA 1
ATOM 2402 C C . ARG A 1 311 ? -14.497 28.860 -15.692 1.00 95.88 311 ARG A C 1
ATOM 2404 O O . ARG A 1 311 ? -15.701 28.655 -15.661 1.00 95.88 311 ARG A O 1
ATOM 2411 N N . GLN A 1 312 ? -13.968 29.765 -16.511 1.00 95.75 312 GLN A N 1
ATOM 2412 C CA . GLN A 1 312 ? -14.782 30.587 -17.417 1.00 95.75 312 GLN A CA 1
ATOM 2413 C C . GLN A 1 312 ? -15.280 29.811 -18.642 1.00 95.75 312 GLN A C 1
ATOM 2415 O O . GLN A 1 312 ? -16.375 30.086 -19.126 1.00 95.75 312 GLN A O 1
ATOM 2420 N N . LYS A 1 313 ? -14.482 28.868 -19.163 1.00 94.75 313 LYS A N 1
ATOM 2421 C CA . LYS A 1 313 ? -14.776 28.166 -20.424 1.00 94.75 313 LYS A CA 1
ATOM 2422 C C . LYS A 1 313 ? -15.345 26.758 -20.250 1.00 94.75 313 LYS A C 1
ATOM 2424 O O . LYS A 1 313 ? -15.991 26.270 -21.172 1.00 94.75 313 LYS A O 1
ATOM 2429 N N . ARG A 1 314 ? -15.055 26.078 -19.133 1.00 95.31 314 ARG A N 1
ATOM 2430 C CA . ARG A 1 314 ? -15.300 24.632 -18.957 1.00 95.31 314 ARG A CA 1
ATOM 2431 C C . ARG A 1 314 ? -15.844 24.247 -17.574 1.00 95.31 314 ARG A C 1
ATOM 2433 O O . ARG A 1 314 ? -15.783 23.078 -17.224 1.00 95.31 314 ARG A O 1
ATOM 2440 N N . ASP A 1 315 ? -16.352 25.185 -16.771 1.00 98.31 315 ASP A N 1
ATOM 2441 C CA . ASP A 1 315 ? -16.984 24.846 -15.485 1.00 98.31 315 ASP A CA 1
ATOM 2442 C C . ASP A 1 315 ? -18.218 23.947 -15.682 1.00 98.31 315 ASP A C 1
ATOM 2444 O O . ASP A 1 315 ? -19.116 24.340 -16.429 1.00 98.31 315 ASP A O 1
ATOM 2448 N N . PRO A 1 316 ? -18.301 22.778 -15.011 1.00 97.88 316 PRO A N 1
ATOM 2449 C CA . PRO A 1 316 ? -19.276 21.740 -15.352 1.00 97.88 316 PRO A CA 1
ATOM 2450 C C . PRO A 1 316 ? -20.721 22.155 -15.055 1.00 97.88 316 PRO A C 1
ATOM 2452 O O . PRO A 1 316 ? -21.654 21.698 -15.709 1.00 97.88 316 PRO A O 1
ATOM 2455 N N . ILE A 1 317 ? -20.919 23.053 -14.087 1.00 98.50 317 ILE A N 1
ATOM 2456 C CA . ILE A 1 317 ? -22.237 23.575 -13.711 1.00 98.50 317 ILE A CA 1
ATOM 2457 C C . ILE A 1 317 ? -22.682 24.634 -14.725 1.00 98.50 317 ILE A C 1
ATOM 2459 O O . ILE A 1 317 ? -23.835 24.650 -15.157 1.00 98.50 317 ILE A O 1
ATOM 2463 N N . THR A 1 318 ? -21.761 25.504 -15.134 1.00 97.56 318 THR A N 1
ATOM 2464 C CA . THR A 1 318 ? -22.005 26.622 -16.054 1.00 97.56 318 THR A CA 1
ATOM 2465 C C . THR A 1 318 ? -22.191 26.144 -17.497 1.00 97.56 318 THR A C 1
ATOM 2467 O O . THR A 1 318 ? -23.087 26.626 -18.187 1.00 97.56 318 THR A O 1
ATOM 2470 N N . THR A 1 319 ? -21.406 25.165 -17.960 1.00 94.94 319 THR A N 1
ATOM 2471 C CA . THR A 1 319 ? -21.580 24.573 -19.299 1.00 94.94 319 THR A CA 1
ATOM 2472 C C . THR A 1 319 ? -22.874 23.769 -19.385 1.00 94.94 319 THR A C 1
ATOM 2474 O O . THR A 1 319 ? -23.628 23.934 -20.346 1.00 94.94 319 THR A O 1
ATOM 2477 N N . PHE A 1 320 ? -23.182 22.960 -18.364 1.00 96.06 320 PHE A N 1
ATOM 2478 C CA . PHE A 1 320 ? -24.406 22.164 -18.329 1.00 96.06 320 PHE A CA 1
ATOM 2479 C C . PHE A 1 320 ? -25.662 23.037 -18.224 1.00 96.06 320 PHE A C 1
ATOM 2481 O O . PHE A 1 320 ? -26.546 22.896 -19.065 1.00 96.06 320 PHE A O 1
ATOM 2488 N N . SER A 1 321 ? -25.721 23.986 -17.277 1.00 96.50 321 SER A N 1
ATOM 2489 C CA . SER A 1 321 ? -26.867 24.906 -17.125 1.00 96.50 321 SER A CA 1
ATOM 2490 C C . SER A 1 321 ? -27.150 25.708 -18.391 1.00 96.50 321 SER A C 1
ATOM 2492 O O . SER A 1 321 ? -28.305 25.810 -18.810 1.00 96.50 321 SER A O 1
ATOM 2494 N N . LYS A 1 322 ? -26.100 26.213 -19.052 1.00 94.69 322 LYS A N 1
ATOM 2495 C CA . LYS A 1 322 ? -26.212 26.861 -20.359 1.00 94.69 322 LYS A CA 1
ATOM 2496 C C . LYS A 1 322 ? -26.813 25.914 -21.402 1.00 94.69 322 LYS A C 1
ATOM 2498 O O . LYS A 1 322 ? -27.781 26.280 -22.058 1.00 94.69 322 LYS A O 1
ATOM 2503 N N . ARG A 1 323 ? -26.301 24.685 -21.519 1.00 91.69 323 ARG A N 1
ATOM 2504 C CA . ARG A 1 323 ? -26.782 23.691 -22.495 1.00 91.69 323 ARG A CA 1
ATOM 2505 C C . ARG A 1 323 ? -28.266 23.345 -22.299 1.00 91.69 323 ARG A C 1
ATOM 2507 O O . ARG A 1 323 ? -29.009 23.323 -23.277 1.00 91.69 323 ARG A O 1
ATOM 2514 N N . ILE A 1 324 ? -28.717 23.121 -21.062 1.00 94.25 324 ILE A N 1
ATOM 2515 C CA . ILE A 1 324 ? -30.119 22.753 -20.773 1.00 94.25 324 ILE A CA 1
ATOM 2516 C C . ILE A 1 324 ? -31.099 23.939 -20.874 1.00 94.25 324 ILE A C 1
ATOM 2518 O O . ILE A 1 324 ? -32.268 23.727 -21.200 1.00 94.25 324 ILE A O 1
ATOM 2522 N N . THR A 1 325 ? -30.636 25.179 -20.666 1.00 94.38 325 THR A N 1
ATOM 2523 C CA . THR A 1 325 ? -31.452 26.396 -20.867 1.00 94.38 325 THR A CA 1
ATOM 2524 C C . THR A 1 325 ? -31.504 26.840 -22.333 1.00 94.38 325 THR A C 1
ATOM 2526 O O . THR A 1 325 ? -32.589 27.134 -22.828 1.00 94.38 325 THR A O 1
ATOM 2529 N N . GLU A 1 326 ? -30.386 26.819 -23.073 1.00 92.19 326 GLU A N 1
ATOM 2530 C CA . GLU A 1 326 ? -30.358 27.124 -24.518 1.00 92.19 326 GLU A CA 1
ATOM 2531 C C . GLU A 1 326 ? -31.177 26.107 -25.339 1.00 92.19 326 GLU A C 1
ATOM 2533 O O . GLU A 1 326 ? -31.780 26.475 -26.346 1.00 92.19 326 GLU A O 1
ATOM 2538 N N . ALA A 1 327 ? -31.265 24.851 -24.884 1.00 87.81 327 ALA A N 1
ATOM 2539 C CA . ALA A 1 327 ? -32.136 23.827 -25.469 1.00 87.81 327 ALA A CA 1
ATOM 2540 C C . ALA A 1 327 ? -33.617 23.920 -25.027 1.00 87.81 327 ALA A C 1
ATOM 2542 O O . ALA A 1 327 ? -34.451 23.173 -25.538 1.00 87.81 327 ALA A O 1
ATOM 2543 N N . GLY A 1 328 ? -33.961 24.820 -24.097 1.00 89.31 328 GLY A N 1
ATOM 2544 C CA . GLY A 1 328 ? -35.335 25.052 -23.637 1.00 89.31 328 GLY A CA 1
ATOM 2545 C C . GLY A 1 328 ? -35.929 23.963 -22.734 1.00 89.31 328 GLY A C 1
ATOM 2546 O O . GLY A 1 328 ? -37.150 23.883 -22.621 1.00 89.31 328 GLY A O 1
ATOM 2547 N N . LEU A 1 329 ? -35.097 23.123 -22.105 1.00 92.50 329 LEU A N 1
ATOM 2548 C CA . LEU A 1 329 ? -35.542 22.043 -21.210 1.00 92.50 329 LEU A CA 1
ATOM 2549 C C . LEU A 1 329 ? -35.967 22.570 -19.831 1.00 92.50 329 LEU A C 1
ATOM 2551 O O . LEU A 1 329 ? -36.949 22.119 -19.242 1.00 92.50 329 LEU A O 1
ATOM 2555 N N . VAL A 1 330 ? -35.217 23.546 -19.325 1.00 93.62 330 VAL A N 1
ATOM 2556 C CA . VAL A 1 330 ? -35.430 24.222 -18.039 1.00 93.62 330 VAL A CA 1
ATOM 2557 C C . VAL A 1 330 ? -35.334 25.731 -18.243 1.00 93.62 330 VAL A C 1
ATOM 2559 O O . VAL A 1 330 ? -34.649 26.188 -19.163 1.00 93.62 330 VAL A O 1
ATOM 2562 N N . THR A 1 331 ? -35.989 26.518 -17.394 1.00 94.12 331 THR A N 1
ATOM 2563 C CA . THR A 1 331 ? -35.852 27.981 -17.416 1.00 94.12 331 THR A CA 1
ATOM 2564 C C . THR A 1 331 ? -34.739 28.458 -16.468 1.00 94.12 331 THR A C 1
ATOM 2566 O O . THR A 1 331 ? -34.383 27.752 -15.518 1.00 94.12 331 THR A O 1
ATOM 2569 N N . PRO A 1 332 ? -34.172 29.662 -16.681 1.00 95.25 332 PRO A N 1
ATOM 2570 C CA . PRO A 1 332 ? -33.222 30.262 -15.742 1.00 95.25 332 PRO A CA 1
ATOM 2571 C C . PRO A 1 332 ? -33.790 30.428 -14.323 1.00 95.25 332 PRO A C 1
ATOM 2573 O O . PRO A 1 332 ? -33.042 30.356 -13.351 1.00 95.25 332 PRO A O 1
ATOM 2576 N N . GLU A 1 333 ? -35.103 30.624 -14.191 1.00 96.12 333 GLU A N 1
ATOM 2577 C CA . GLU A 1 333 ? -35.803 30.757 -12.911 1.00 96.12 333 GLU A CA 1
ATOM 2578 C C . GLU A 1 333 ? -35.849 29.431 -12.141 1.00 96.12 333 GLU A C 1
ATOM 2580 O O . GLU A 1 333 ? -35.629 29.439 -10.933 1.00 96.12 333 GLU A O 1
ATOM 2585 N N . GLU A 1 334 ? -36.056 28.297 -12.822 1.00 96.31 334 GLU A N 1
ATOM 2586 C CA . GLU A 1 334 ? -36.021 26.961 -12.201 1.00 96.31 334 GLU A CA 1
ATOM 2587 C C . GLU A 1 334 ? -34.620 26.634 -11.659 1.00 96.31 334 GLU A C 1
ATOM 2589 O O . GLU A 1 334 ? -34.476 26.140 -10.539 1.00 96.31 334 GLU A O 1
ATOM 2594 N N . LEU A 1 335 ? -33.569 26.975 -12.415 1.00 97.62 335 LEU A N 1
ATOM 2595 C CA . LEU A 1 335 ? -32.188 26.816 -11.950 1.00 97.62 335 LEU A CA 1
ATOM 2596 C C . LEU A 1 335 ? -31.859 27.779 -10.803 1.00 97.62 335 LEU A C 1
ATOM 2598 O O . LEU A 1 335 ? -31.241 27.369 -9.822 1.00 97.62 335 LEU A O 1
ATOM 2602 N N . LYS A 1 336 ? -32.332 29.031 -10.873 1.00 96.94 336 LYS A N 1
ATOM 2603 C CA . LYS A 1 336 ? -32.186 30.003 -9.782 1.00 96.94 336 LYS A CA 1
ATOM 2604 C C . LYS A 1 336 ? -32.886 29.534 -8.500 1.00 96.94 336 LYS A C 1
ATOM 2606 O O . LYS A 1 336 ? -32.329 29.706 -7.419 1.00 96.94 336 LYS A O 1
ATOM 2611 N N . GLN A 1 337 ? -34.071 28.929 -8.604 1.00 97.94 337 GLN A N 1
ATOM 2612 C CA . GLN A 1 337 ? -34.773 28.367 -7.451 1.00 97.94 337 GLN A CA 1
ATOM 2613 C C . GLN A 1 337 ? -33.914 27.296 -6.765 1.00 97.94 337 GLN A C 1
ATOM 2615 O O . GLN A 1 337 ? -33.721 27.366 -5.554 1.00 97.94 337 GLN A O 1
ATOM 2620 N N . ILE A 1 338 ? -33.316 26.371 -7.526 1.00 98.25 338 ILE A N 1
ATOM 2621 C CA . ILE A 1 338 ? -32.371 25.382 -6.980 1.00 98.25 338 ILE A CA 1
ATOM 2622 C C . ILE A 1 338 ? -31.155 26.074 -6.333 1.00 98.25 338 ILE A C 1
ATOM 2624 O O . ILE A 1 338 ? -30.722 25.677 -5.253 1.00 98.25 338 ILE A O 1
ATOM 2628 N N . ASP A 1 339 ? -30.632 27.135 -6.946 1.00 98.12 339 ASP A N 1
ATOM 2629 C CA . ASP A 1 339 ? -29.509 27.933 -6.435 1.00 98.12 339 ASP A CA 1
ATOM 2630 C C . ASP A 1 339 ? -29.798 28.653 -5.106 1.00 98.12 339 ASP A C 1
ATOM 2632 O O . ASP A 1 339 ? -28.879 28.876 -4.305 1.00 98.12 339 ASP A O 1
ATOM 2636 N N . ASP A 1 340 ? -31.048 29.064 -4.889 1.00 98.25 340 ASP A N 1
ATOM 2637 C CA . ASP A 1 340 ? -31.537 29.696 -3.662 1.00 98.25 340 ASP A CA 1
ATOM 2638 C C . ASP A 1 340 ? -31.882 28.628 -2.595 1.00 98.25 340 ASP A C 1
ATOM 2640 O O . ASP A 1 340 ? -31.477 28.771 -1.439 1.00 98.25 340 ASP A O 1
ATOM 2644 N N . GLU A 1 341 ? -32.509 27.508 -2.979 1.00 98.38 341 GLU A N 1
ATOM 2645 C CA . GLU A 1 341 ? -32.803 26.364 -2.098 1.00 98.38 341 GLU A CA 1
ATOM 2646 C C . GLU A 1 341 ? -31.537 25.698 -1.544 1.00 98.38 341 GLU A C 1
ATOM 2648 O O . GLU A 1 341 ? -31.409 25.540 -0.332 1.00 98.38 341 GLU A O 1
ATOM 2653 N N . VAL A 1 342 ? -30.574 25.342 -2.403 1.00 98.50 342 VAL A N 1
ATOM 2654 C CA . VAL A 1 342 ? -29.310 24.696 -1.993 1.00 98.50 342 VAL A CA 1
ATOM 2655 C C . VAL A 1 342 ? -28.477 25.624 -1.101 1.00 98.50 342 VAL A C 1
ATOM 2657 O O . VAL A 1 342 ? -27.721 25.162 -0.247 1.00 98.50 342 VAL A O 1
ATOM 2660 N N . ARG A 1 343 ? -28.628 26.947 -1.249 1.00 97.69 343 ARG A N 1
ATOM 2661 C CA . ARG A 1 343 ? -27.992 27.928 -0.361 1.00 97.69 343 ARG A CA 1
ATOM 2662 C C . ARG A 1 343 ? -28.628 27.932 1.025 1.00 97.69 343 ARG A C 1
ATOM 2664 O O . ARG A 1 343 ? -27.885 27.916 2.001 1.00 97.69 343 ARG A O 1
ATOM 2671 N N . ALA A 1 344 ? -29.957 27.923 1.112 1.00 98.06 344 ALA A N 1
ATOM 2672 C CA . ALA A 1 344 ? -30.667 27.829 2.387 1.00 98.06 344 ALA A CA 1
ATOM 2673 C C . ALA A 1 344 ? -30.399 26.481 3.087 1.00 98.06 344 ALA A C 1
ATOM 2675 O O . ALA A 1 344 ? -30.115 26.453 4.284 1.00 98.06 344 ALA A O 1
ATOM 2676 N N . GLU A 1 345 ? -30.395 25.380 2.325 1.00 98.12 345 GLU A N 1
ATOM 2677 C CA . GLU A 1 345 ? -30.028 24.037 2.790 1.00 98.12 345 GLU A CA 1
ATOM 2678 C C . GLU A 1 345 ? -28.609 24.029 3.381 1.00 98.12 345 GLU A C 1
ATOM 2680 O O . GLU A 1 345 ? -28.420 23.608 4.522 1.00 98.12 345 GLU A O 1
ATOM 2685 N N . MET A 1 346 ? -27.619 24.577 2.662 1.00 98.31 346 MET A N 1
ATOM 2686 C CA . MET A 1 346 ? -26.243 24.658 3.162 1.00 98.31 346 MET A CA 1
ATOM 2687 C C . MET A 1 346 ? -26.067 25.606 4.353 1.00 98.31 346 MET A C 1
ATOM 2689 O O . MET A 1 346 ? -25.256 25.304 5.221 1.00 98.31 346 MET A O 1
ATOM 2693 N N . GLN A 1 347 ? -26.822 26.705 4.448 1.00 97.50 347 GLN A N 1
ATOM 2694 C CA . GLN A 1 347 ? -26.775 27.605 5.609 1.00 97.50 347 GLN A CA 1
ATOM 2695 C C . GLN A 1 347 ? -27.290 26.929 6.889 1.00 97.50 347 GLN A C 1
ATOM 2697 O O . GLN A 1 347 ? -26.681 27.077 7.948 1.00 97.50 347 GLN A O 1
ATOM 2702 N N . GLU A 1 348 ? -28.369 26.147 6.803 1.00 97.94 348 GLU A N 1
ATOM 2703 C CA . GLU A 1 348 ? -28.873 25.367 7.941 1.00 97.94 348 GLU A CA 1
ATOM 2704 C C . GLU A 1 348 ? -27.948 24.185 8.280 1.00 97.94 348 GLU A C 1
ATOM 2706 O O . GLU A 1 348 ? -27.715 23.899 9.455 1.00 97.94 348 GLU A O 1
ATOM 2711 N N . VAL A 1 349 ? -27.361 23.531 7.272 1.00 98.44 349 VAL A N 1
ATOM 2712 C CA . VAL A 1 349 ? -26.325 22.498 7.452 1.00 98.44 349 VAL A CA 1
ATOM 2713 C C . VAL A 1 349 ? -25.087 23.059 8.159 1.00 98.44 349 VAL A C 1
ATOM 2715 O O . VAL A 1 349 ? -24.603 22.440 9.103 1.00 98.44 349 VAL A O 1
ATOM 2718 N N . GLU A 1 350 ? -24.605 24.235 7.755 1.00 98.19 350 GLU A N 1
ATOM 2719 C CA . GLU A 1 350 ? -23.470 24.940 8.362 1.00 98.19 350 GLU A CA 1
ATOM 2720 C C . GLU A 1 350 ? -23.772 25.339 9.810 1.00 98.19 350 GLU A C 1
ATOM 2722 O O . GLU A 1 350 ? -23.021 24.981 10.719 1.00 98.19 350 GLU A O 1
ATOM 2727 N N . ARG A 1 351 ? -24.930 25.970 10.054 1.00 98.06 351 ARG A N 1
ATOM 2728 C CA . ARG A 1 351 ? -25.396 26.306 11.405 1.00 98.06 351 ARG A CA 1
ATOM 2729 C C . ARG A 1 351 ? -25.437 25.067 12.302 1.00 98.06 351 ARG A C 1
ATOM 2731 O O . ARG A 1 351 ? -24.921 25.109 13.417 1.00 98.06 351 ARG A O 1
ATOM 2738 N N . ARG A 1 352 ? -26.009 23.958 11.818 1.00 97.38 352 ARG A N 1
ATOM 2739 C CA . ARG A 1 352 ? -26.084 22.696 12.567 1.00 97.38 352 ARG A CA 1
ATOM 2740 C C . ARG A 1 352 ? -24.703 22.101 12.831 1.00 97.38 352 ARG A C 1
ATOM 2742 O O . ARG A 1 352 ? -24.420 21.827 13.990 1.00 97.38 352 ARG A O 1
ATOM 2749 N N . ALA A 1 353 ? -23.842 21.973 11.821 1.00 97.06 353 ALA A N 1
ATOM 2750 C CA . ALA A 1 353 ? -22.494 21.399 11.942 1.00 97.06 353 ALA A CA 1
ATOM 2751 C C . ALA A 1 353 ? -21.548 22.191 12.869 1.00 97.06 353 ALA A C 1
ATOM 2753 O O . ALA A 1 353 ? -20.542 21.646 13.325 1.00 97.06 353 ALA A O 1
ATOM 2754 N N . LEU A 1 354 ? -21.861 23.459 13.161 1.00 95.69 354 LEU A N 1
ATOM 2755 C CA . LEU A 1 354 ? -21.156 24.274 14.156 1.00 95.69 354 LEU A CA 1
ATOM 2756 C C . LEU A 1 354 ? -21.750 24.157 15.570 1.00 95.69 354 LEU A C 1
ATOM 2758 O O . LEU A 1 354 ? -20.999 24.244 16.542 1.00 95.69 354 LEU A O 1
ATOM 2762 N N . THR A 1 355 ? -23.064 23.935 15.700 1.00 96.12 355 THR A N 1
ATOM 2763 C CA . THR A 1 355 ? -23.749 23.755 17.001 1.00 96.12 355 THR A CA 1
ATOM 2764 C C . THR A 1 355 ? -23.826 22.306 17.498 1.00 96.12 355 THR A C 1
ATOM 2766 O O . THR A 1 355 ? -24.145 22.087 18.662 1.00 96.12 355 THR A O 1
ATOM 2769 N N . ASP A 1 356 ? -23.570 21.320 16.637 1.00 95.44 356 ASP A N 1
ATOM 2770 C CA . ASP A 1 356 ? -23.570 19.896 16.990 1.00 95.44 356 ASP A CA 1
ATOM 2771 C C . ASP A 1 356 ? -22.401 19.572 17.943 1.00 95.44 356 ASP A C 1
ATOM 2773 O O . ASP A 1 356 ? -21.288 20.053 17.699 1.00 95.44 356 ASP A O 1
ATOM 2777 N N . PRO A 1 357 ? -22.601 18.801 19.028 1.00 94.75 357 PRO A N 1
ATOM 2778 C CA . PRO A 1 357 ? -21.535 18.509 19.981 1.00 94.75 357 PRO A CA 1
ATOM 2779 C C . PRO A 1 357 ? -20.404 17.681 19.360 1.00 94.75 357 PRO A C 1
ATOM 2781 O O . PRO A 1 357 ? -20.615 16.846 18.477 1.00 94.75 357 PRO A O 1
ATOM 2784 N N . GLU A 1 358 ? -19.188 17.879 19.869 1.00 94.00 358 GLU A N 1
ATOM 2785 C CA . GLU A 1 358 ? -18.079 16.949 19.639 1.00 94.00 358 GLU A CA 1
ATOM 2786 C C . GLU A 1 358 ? -18.400 15.563 20.230 1.00 94.00 358 GLU A C 1
ATOM 2788 O O . GLU A 1 358 ? -19.293 15.402 21.069 1.00 94.00 358 GLU A O 1
ATOM 2793 N N . LEU A 1 359 ? -17.689 14.534 19.767 1.00 91.25 359 LEU A N 1
ATOM 2794 C CA . LEU A 1 359 ? -17.832 13.187 20.313 1.00 91.25 359 LEU A CA 1
ATOM 2795 C C . LEU A 1 359 ? -17.303 13.151 21.769 1.00 91.25 359 LEU A C 1
ATOM 2797 O O . LEU A 1 359 ? -16.184 13.615 21.993 1.00 91.25 359 LEU A O 1
ATOM 2801 N N . PRO A 1 360 ? -18.048 12.600 22.752 1.00 87.94 360 PRO A N 1
ATOM 2802 C CA . PRO A 1 360 ? -17.570 12.486 24.131 1.00 87.94 360 PRO A CA 1
ATOM 2803 C C . PRO A 1 360 ? -16.258 11.700 24.231 1.00 87.94 360 PRO A C 1
ATOM 2805 O O . PRO A 1 360 ? -16.027 10.758 23.467 1.00 87.94 360 PRO A O 1
ATOM 2808 N N . VAL A 1 361 ? -15.410 12.051 25.200 1.00 82.88 361 VAL A N 1
ATOM 2809 C CA . VAL A 1 361 ? -14.087 11.423 25.395 1.00 82.88 361 VAL A CA 1
ATOM 2810 C C . VAL A 1 361 ? -14.228 9.933 25.745 1.00 82.88 361 VAL A C 1
ATOM 2812 O O . VAL A 1 361 ? -13.397 9.112 25.360 1.00 82.88 361 VAL A O 1
ATOM 2815 N N . GLU A 1 362 ? -15.336 9.564 26.383 1.00 80.62 362 GLU A N 1
ATOM 2816 C CA . GLU A 1 362 ? -15.755 8.194 26.688 1.00 80.62 362 GLU A CA 1
ATOM 2817 C C . GLU A 1 362 ? -16.049 7.365 25.424 1.00 80.62 362 GLU A C 1
ATOM 2819 O O . GLU A 1 362 ? -15.968 6.142 25.456 1.00 80.62 362 GLU A O 1
ATOM 2824 N N . GLU A 1 363 ? -16.369 8.005 24.295 1.00 82.62 363 GLU A N 1
ATOM 2825 C CA . GLU A 1 363 ? -16.585 7.337 23.006 1.00 82.62 363 GLU A CA 1
ATOM 2826 C C . GLU A 1 363 ? -15.345 7.353 22.094 1.00 82.62 363 GLU A C 1
ATOM 2828 O O . GLU A 1 363 ? -15.390 6.808 20.983 1.00 82.62 363 GLU A O 1
ATOM 2833 N N . MET A 1 364 ? -14.227 7.942 22.539 1.00 82.00 364 MET A N 1
ATOM 2834 C CA . MET A 1 364 ? -12.981 8.038 21.764 1.00 82.00 364 MET A CA 1
ATOM 2835 C C . MET A 1 364 ? -12.462 6.657 21.336 1.00 82.00 364 MET A C 1
ATOM 2837 O O . MET A 1 364 ? -12.014 6.493 20.205 1.00 82.00 364 MET A O 1
ATOM 2841 N N . TYR A 1 365 ? -12.578 5.667 22.224 1.00 80.50 365 TYR A N 1
ATOM 2842 C CA . TYR A 1 365 ? -12.121 4.287 22.035 1.00 80.50 365 TYR A CA 1
ATOM 2843 C C . TYR A 1 365 ? -13.227 3.316 21.578 1.00 80.50 365 TYR A C 1
ATOM 2845 O O . TYR A 1 365 ? -12.985 2.115 21.449 1.00 80.50 365 TYR A O 1
ATOM 2853 N N . ASN A 1 366 ? -14.437 3.817 21.302 1.00 84.56 366 ASN A N 1
ATOM 2854 C CA . ASN A 1 366 ? -15.482 3.024 20.652 1.00 84.56 366 ASN A CA 1
ATOM 2855 C C . ASN A 1 366 ? -15.131 2.754 19.182 1.00 84.56 366 ASN A C 1
ATOM 2857 O O . ASN A 1 366 ? -14.389 3.511 18.558 1.00 84.56 366 ASN A O 1
ATOM 2861 N N . ASP A 1 367 ? -15.755 1.722 18.611 1.00 87.50 367 ASP A N 1
ATOM 2862 C CA . ASP A 1 367 ? -15.666 1.350 17.189 1.00 87.50 367 ASP A CA 1
ATOM 2863 C C . ASP A 1 367 ? -14.304 0.762 16.734 1.00 87.50 367 ASP A C 1
ATOM 2865 O O . ASP A 1 367 ? -14.121 0.513 15.546 1.00 87.50 367 ASP A O 1
ATOM 2869 N N . VAL A 1 368 ? -13.369 0.478 17.658 1.00 88.00 368 VAL A N 1
ATOM 2870 C CA . VAL A 1 368 ? -12.057 -0.153 17.361 1.00 88.00 368 VAL A CA 1
ATOM 2871 C C . VAL A 1 368 ? -12.196 -1.606 16.880 1.00 88.00 368 VAL A C 1
ATOM 2873 O O . VAL A 1 368 ? -11.489 -2.031 15.970 1.00 88.00 368 VAL A O 1
ATOM 2876 N N . TYR A 1 369 ? -13.132 -2.363 17.459 1.00 85.06 369 TYR A N 1
ATOM 2877 C CA . TYR A 1 369 ? -13.472 -3.726 17.044 1.00 85.06 369 TYR A CA 1
ATOM 2878 C C . TYR A 1 369 ? -14.970 -3.820 16.743 1.00 85.06 369 TYR A C 1
ATOM 2880 O O . TYR A 1 369 ? -15.791 -3.276 17.479 1.00 85.06 369 TYR A O 1
ATOM 2888 N N . ILE A 1 370 ? -15.333 -4.550 15.683 1.00 85.25 370 ILE A N 1
ATOM 2889 C CA . ILE A 1 370 ? -16.736 -4.767 15.281 1.00 85.25 370 ILE A CA 1
ATOM 2890 C C . ILE A 1 370 ? -17.490 -5.672 16.271 1.00 85.25 370 ILE A C 1
ATOM 2892 O O . ILE A 1 370 ? -18.686 -5.485 16.501 1.00 85.25 370 ILE A O 1
ATOM 2896 N N . HIS A 1 371 ? -16.788 -6.636 16.872 1.00 83.38 371 HIS A N 1
ATOM 2897 C CA . HIS A 1 371 ? -17.301 -7.563 17.881 1.00 83.38 371 HIS A CA 1
ATOM 2898 C C . HIS A 1 371 ? -16.291 -7.642 19.041 1.00 83.38 371 HIS A C 1
ATOM 2900 O O . HIS A 1 371 ? -15.452 -8.541 19.049 1.00 83.38 371 HIS A O 1
ATOM 2906 N N . PRO A 1 372 ? -16.295 -6.674 19.977 1.00 73.31 372 PRO A N 1
ATOM 2907 C CA . PRO A 1 372 ? -15.467 -6.752 21.176 1.00 73.31 372 PRO A CA 1
ATOM 2908 C C . PRO A 1 372 ? -15.989 -7.849 22.115 1.00 73.31 372 PRO A C 1
ATOM 2910 O O . PRO A 1 372 ? -17.200 -8.009 22.278 1.00 73.31 372 PRO A O 1
ATOM 2913 N N . GLU A 1 373 ? -15.078 -8.574 22.763 1.00 73.44 373 GLU A N 1
ATOM 2914 C CA . GLU A 1 373 ? -15.435 -9.544 23.806 1.00 73.44 373 GLU A CA 1
ATOM 2915 C C . GLU A 1 373 ? -16.122 -8.851 25.005 1.00 73.44 373 GLU A C 1
ATOM 2917 O O . GLU A 1 373 ? -15.823 -7.686 25.304 1.00 73.44 373 GLU A O 1
ATOM 2922 N N . PRO A 1 374 ? -17.021 -9.529 25.746 1.00 56.66 374 PRO A N 1
ATOM 2923 C CA . PRO A 1 374 ? -17.645 -8.957 26.934 1.00 56.66 374 PRO A CA 1
ATOM 2924 C C . PRO A 1 374 ? -16.600 -8.507 27.965 1.00 56.66 374 PRO A C 1
ATOM 2926 O O . PRO A 1 374 ? -15.789 -9.299 28.443 1.00 56.66 374 PRO A O 1
ATOM 2929 N N . ASN A 1 375 ? -16.662 -7.230 28.353 1.00 58.41 375 ASN A N 1
ATOM 2930 C CA . ASN A 1 375 ? -15.690 -6.549 29.223 1.00 58.41 375 ASN A CA 1
ATOM 2931 C C . ASN A 1 375 ? -14.291 -6.326 28.603 1.00 58.41 375 ASN A C 1
ATOM 2933 O O . ASN A 1 375 ? -13.328 -6.094 29.337 1.00 58.41 375 ASN A O 1
ATOM 2937 N N . MET A 1 376 ? -14.159 -6.340 27.270 1.00 56.38 376 MET A N 1
ATOM 2938 C CA . MET A 1 376 ? -12.929 -5.936 26.580 1.00 56.38 376 MET A CA 1
ATOM 2939 C C . MET A 1 376 ? -12.636 -4.443 26.801 1.00 56.38 376 MET A C 1
ATOM 2941 O O . MET A 1 376 ? -13.107 -3.568 26.076 1.00 56.38 376 MET A O 1
ATOM 2945 N N . MET A 1 377 ? -11.827 -4.156 27.819 1.00 55.94 377 MET A N 1
ATOM 2946 C CA . MET A 1 377 ? -11.287 -2.827 28.096 1.00 55.94 377 MET A CA 1
ATOM 2947 C C . MET A 1 377 ? -10.321 -2.415 26.979 1.00 55.94 377 MET A C 1
ATOM 2949 O O . MET A 1 377 ? -9.170 -2.855 26.966 1.00 55.94 377 MET A O 1
ATOM 2953 N N . VAL A 1 378 ? -10.751 -1.536 26.068 1.00 56.28 378 VAL A N 1
ATOM 2954 C CA . VAL A 1 378 ? -9.808 -0.843 25.180 1.00 56.28 378 VAL A CA 1
ATOM 2955 C C . VAL A 1 378 ? -8.919 0.034 26.060 1.00 56.28 378 VAL A C 1
ATOM 2957 O O . VAL A 1 378 ? -9.372 0.995 26.679 1.00 56.28 378 VAL A O 1
ATOM 2960 N N . ARG A 1 379 ? -7.647 -0.350 26.177 1.00 51.00 379 ARG A N 1
ATOM 2961 C CA . ARG A 1 379 ? -6.648 0.333 27.002 1.00 51.00 379 ARG A CA 1
ATOM 2962 C C . ARG A 1 379 ? -6.363 1.724 26.442 1.00 51.00 379 ARG A C 1
ATOM 2964 O O . ARG A 1 379 ? -5.746 1.851 25.389 1.00 51.00 379 ARG A O 1
ATOM 2971 N N . VAL A 1 380 ? -6.745 2.755 27.189 1.00 46.78 380 VAL A N 1
ATOM 2972 C CA . VAL A 1 380 ? -6.404 4.149 26.888 1.00 46.78 380 VAL A CA 1
ATOM 2973 C C . VAL A 1 380 ? -5.537 4.706 28.009 1.00 46.78 380 VAL A C 1
ATOM 2975 O O . VAL A 1 380 ? -5.959 4.709 29.163 1.00 46.78 380 VAL A O 1
ATOM 2978 N N . GLU A 1 381 ? -4.369 5.263 27.680 1.00 43.75 381 GLU A N 1
ATOM 2979 C CA . GLU A 1 381 ? -3.601 6.111 28.607 1.00 43.75 381 GLU A CA 1
ATOM 2980 C C . GLU A 1 381 ? -4.210 7.526 28.713 1.00 43.75 381 GLU A C 1
ATOM 2982 O O . GLU A 1 381 ? -3.523 8.545 28.644 1.00 43.75 381 GLU A O 1
ATOM 2987 N N . LEU A 1 382 ? -5.526 7.595 28.962 1.00 46.94 382 LEU A N 1
ATOM 2988 C CA . LEU A 1 382 ? -6.157 8.748 29.609 1.00 46.94 382 LEU A CA 1
ATOM 2989 C C . LEU A 1 382 ? -5.752 8.703 31.086 1.00 46.94 382 LEU A C 1
ATOM 2991 O O . LEU A 1 382 ? -6.523 8.314 31.965 1.00 46.94 382 LEU A O 1
ATOM 2995 N N . SER A 1 383 ? -4.477 9.014 31.313 1.00 43.44 383 SER A N 1
ATOM 2996 C CA . SER A 1 383 ? -3.813 8.921 32.605 1.00 43.44 383 SER A CA 1
ATOM 2997 C C . SER A 1 383 ? -4.543 9.742 33.668 1.00 43.44 383 SER A C 1
ATOM 2999 O O . SER A 1 383 ? -5.234 10.722 33.379 1.00 43.44 383 SER A O 1
ATOM 3001 N N . GLU A 1 384 ? -4.386 9.337 34.929 1.00 46.84 384 GLU A N 1
ATOM 3002 C CA . GLU A 1 384 ? -5.119 9.889 36.080 1.00 46.84 384 GLU A CA 1
ATOM 3003 C C . GLU A 1 384 ? -4.931 11.413 36.235 1.00 46.84 384 GLU A C 1
ATOM 3005 O O . GLU A 1 384 ? -5.808 12.103 36.762 1.00 46.84 384 GLU A O 1
ATOM 3010 N N . TRP A 1 385 ? -3.852 11.942 35.642 1.00 42.72 385 TRP A N 1
ATOM 3011 C CA . TRP A 1 385 ? -3.674 13.331 35.212 1.00 42.72 385 TRP A CA 1
ATOM 3012 C C . TRP A 1 385 ? -4.970 14.032 34.780 1.00 42.72 385 TRP A C 1
ATOM 3014 O O . TRP A 1 385 ? -5.282 15.082 35.330 1.00 42.72 385 TRP A O 1
ATOM 3024 N N . TYR A 1 386 ? -5.747 13.492 33.832 1.00 44.28 386 TYR A N 1
ATOM 3025 C CA . TYR A 1 386 ? -6.879 14.236 33.258 1.00 44.28 386 TYR A CA 1
ATOM 3026 C C . TYR A 1 386 ? -8.045 14.368 34.249 1.00 44.28 386 TYR A C 1
ATOM 3028 O O . TYR A 1 386 ? -8.708 15.403 34.298 1.00 44.28 386 TYR A O 1
ATOM 3036 N N . LYS A 1 387 ? -8.242 13.360 35.113 1.00 44.47 387 LYS A N 1
ATOM 3037 C CA . LYS A 1 387 ? -9.198 13.430 36.232 1.00 44.47 387 LYS A CA 1
ATOM 3038 C C . LYS A 1 387 ? -8.743 14.448 37.284 1.00 44.47 387 LYS A C 1
ATOM 3040 O O . LYS A 1 387 ? -9.564 15.218 37.774 1.00 44.47 387 LYS A O 1
ATOM 3045 N N . SER A 1 388 ? -7.438 14.517 37.557 1.00 41.91 388 SER A N 1
ATOM 3046 C CA . SER A 1 388 ? -6.841 15.553 38.413 1.00 41.91 388 SER A CA 1
ATOM 3047 C C . SER A 1 388 ? -7.011 16.966 37.822 1.00 41.91 388 SER A C 1
ATOM 3049 O O . SER A 1 388 ? -7.471 17.879 38.510 1.00 41.91 388 SER A O 1
ATOM 3051 N N . TYR A 1 389 ? -6.752 17.147 36.523 1.00 36.78 389 TYR A N 1
ATOM 3052 C CA . TYR A 1 389 ? -6.822 18.445 35.837 1.00 36.78 389 TYR A CA 1
ATOM 3053 C C . TYR A 1 389 ? -8.255 18.995 35.740 1.00 36.78 389 TYR A C 1
ATOM 3055 O O . TYR A 1 389 ? -8.501 20.171 36.024 1.00 36.78 389 TYR A O 1
ATOM 3063 N N . ALA A 1 390 ? -9.224 18.131 35.419 1.00 39.62 390 ALA A N 1
ATOM 3064 C CA . ALA A 1 390 ? -10.642 18.491 35.412 1.00 39.62 390 ALA A CA 1
ATOM 3065 C C . ALA A 1 390 ? -11.149 18.882 36.814 1.00 39.62 390 ALA A C 1
ATOM 3067 O O . ALA A 1 390 ? -11.999 19.760 36.936 1.00 39.62 390 ALA A O 1
ATOM 3068 N N . SER A 1 391 ? -10.586 18.294 37.878 1.00 38.94 391 SER A N 1
ATOM 3069 C CA . SER A 1 391 ? -10.927 18.639 39.267 1.00 38.94 391 SER A CA 1
ATOM 3070 C C . SER A 1 391 ? -10.269 19.922 39.801 1.00 38.94 391 SER A C 1
ATOM 3072 O O . SER A 1 391 ? -10.577 20.332 40.916 1.00 38.94 391 SER A O 1
ATOM 3074 N N . THR A 1 392 ? -9.374 20.565 39.036 1.00 35.53 392 THR A N 1
ATOM 3075 C CA . THR A 1 392 ? -8.549 21.694 39.521 1.00 35.53 392 THR A CA 1
ATOM 3076 C C . THR A 1 392 ? -8.641 22.984 38.701 1.00 35.53 392 THR A C 1
ATOM 3078 O O . THR A 1 392 ? -8.073 23.991 39.115 1.00 35.53 392 THR A O 1
ATOM 3081 N N . THR A 1 393 ? -9.376 23.009 37.582 1.00 34.28 393 THR A N 1
ATOM 3082 C CA . THR A 1 393 ? -9.455 24.190 36.689 1.00 34.28 393 THR A CA 1
ATOM 3083 C C . THR A 1 393 ? -10.850 24.819 36.535 1.00 34.28 393 THR A C 1
ATOM 3085 O O . THR A 1 393 ? -11.017 25.718 35.716 1.00 34.28 393 THR A O 1
ATOM 3088 N N . PHE A 1 394 ? -11.836 24.430 37.359 1.00 33.34 394 PHE A N 1
ATOM 3089 C CA . PHE A 1 394 ? -13.173 25.059 37.404 1.00 33.34 394 PHE A CA 1
ATOM 3090 C C . PHE A 1 394 ? -13.622 25.536 38.801 1.00 33.34 394 PHE A C 1
ATOM 3092 O O . PHE A 1 394 ? -14.802 25.514 39.145 1.00 33.34 394 PHE A O 1
ATOM 3099 N N . THR A 1 395 ? -12.683 26.056 39.594 1.00 34.22 395 THR A N 1
ATOM 3100 C CA . THR A 1 395 ? -12.978 26.906 40.763 1.00 34.22 395 THR A CA 1
ATOM 3101 C C . THR A 1 395 ? -12.063 28.129 40.772 1.00 34.22 395 THR A C 1
ATOM 3103 O O . THR A 1 395 ? -10.873 27.994 40.501 1.00 34.22 395 THR A O 1
ATOM 3106 N N . ASN A 1 396 ? -12.610 29.282 41.170 1.00 29.69 396 ASN A N 1
ATOM 3107 C CA . ASN A 1 396 ? -11.934 30.571 41.398 1.00 29.69 396 ASN A CA 1
ATOM 3108 C C . ASN A 1 396 ? -11.589 31.422 40.158 1.00 29.69 396 ASN A C 1
ATOM 3110 O O . ASN A 1 396 ? -10.429 31.724 39.887 1.00 29.69 396 ASN A O 1
ATOM 3114 N N . SER A 1 397 ? -12.630 31.975 39.529 1.00 28.72 397 SER A N 1
ATOM 3115 C CA . SER A 1 397 ? -12.586 33.376 39.087 1.00 28.72 397 SER A CA 1
ATOM 3116 C C . SER A 1 397 ? -13.952 34.053 39.261 1.00 28.72 397 SER A C 1
ATOM 3118 O O . SER A 1 397 ? -14.796 33.993 38.370 1.00 28.72 397 SER A O 1
ATOM 3120 N N . ASN A 1 398 ? -14.169 34.671 40.421 1.00 28.61 398 ASN A N 1
ATOM 3121 C CA . ASN A 1 398 ? -14.997 35.870 40.588 1.00 28.61 398 ASN A CA 1
ATOM 3122 C C . ASN A 1 398 ? -14.697 36.472 41.967 1.00 28.61 398 ASN A C 1
ATOM 3124 O O . ASN A 1 398 ? -14.622 35.743 42.955 1.00 28.61 398 ASN A O 1
ATOM 3128 N N . ASP A 1 399 ? -14.492 37.787 42.007 1.00 27.69 399 ASP A N 1
ATOM 3129 C CA . ASP A 1 399 ? -14.154 38.521 43.226 1.00 27.69 399 ASP A CA 1
ATOM 3130 C C . ASP A 1 399 ? -15.354 38.719 44.163 1.00 27.69 399 ASP A C 1
ATOM 3132 O O . ASP A 1 399 ? -16.521 38.660 43.774 1.00 27.69 399 ASP A O 1
ATOM 3136 N N . THR A 1 400 ? -15.038 38.990 45.427 1.00 27.78 400 THR A N 1
ATOM 3137 C CA . THR A 1 400 ? -15.992 39.276 46.503 1.00 27.78 400 THR A CA 1
ATOM 3138 C C . THR A 1 400 ? -16.762 40.581 46.297 1.00 27.78 400 THR A C 1
ATOM 3140 O O . THR A 1 400 ? -16.138 41.613 46.052 1.00 27.78 400 THR A O 1
ATOM 3143 N N . SER A 1 401 ? -18.071 40.590 46.575 1.00 25.67 401 SER A N 1
ATOM 3144 C CA . SER A 1 401 ? -18.730 41.645 47.377 1.00 25.67 401 SER A CA 1
ATOM 3145 C C . SER A 1 401 ? -20.209 41.322 47.668 1.00 25.67 401 SER A C 1
ATOM 3147 O O . SER A 1 401 ? -20.811 40.528 46.951 1.00 25.67 401 SER A O 1
ATOM 3149 N N . LEU A 1 402 ? -20.763 41.991 48.691 1.00 26.59 402 LEU A N 1
ATOM 3150 C CA . LEU A 1 402 ? -22.192 42.124 49.036 1.00 26.59 402 LEU A CA 1
ATOM 3151 C C . LEU A 1 402 ? -22.914 40.898 49.650 1.00 26.59 402 LEU A C 1
ATOM 3153 O O . LEU A 1 402 ? -23.622 40.158 48.978 1.00 26.59 402 LEU A O 1
ATOM 3157 N N . ASP A 1 403 ? -22.731 40.776 50.968 1.00 25.58 403 ASP A N 1
ATOM 3158 C CA . ASP A 1 403 ? -23.757 41.002 52.007 1.00 25.58 403 ASP A CA 1
ATOM 3159 C C . ASP A 1 403 ? -25.018 40.111 52.179 1.00 25.58 403 ASP A C 1
ATOM 3161 O O . ASP A 1 403 ? -25.821 39.899 51.280 1.00 25.58 403 ASP A O 1
ATOM 3165 N N . GLU A 1 404 ? -25.222 39.786 53.468 1.00 26.16 404 GLU A N 1
ATOM 3166 C CA . GLU A 1 404 ? -26.487 39.662 54.226 1.00 26.16 404 GLU A CA 1
ATOM 3167 C C . GLU A 1 404 ? -27.439 38.441 54.099 1.00 26.16 404 GLU A C 1
ATOM 3169 O O . GLU A 1 404 ? -28.063 38.197 53.074 1.00 26.16 404 GLU A O 1
ATOM 3174 N N . LEU A 1 405 ? -27.678 37.833 55.284 1.00 26.27 405 LEU A N 1
ATOM 3175 C CA . LEU A 1 405 ? -28.896 37.129 55.758 1.00 26.27 405 LEU A CA 1
ATOM 3176 C C . LEU A 1 405 ? -29.256 35.754 55.129 1.00 26.27 405 LEU A C 1
ATOM 3178 O O . LEU A 1 405 ? -29.088 35.534 53.937 1.00 26.27 405 LEU A O 1
ATOM 3182 N N . SER A 1 406 ? -29.815 34.782 55.867 1.00 24.84 406 SER A N 1
ATOM 3183 C CA . SER A 1 406 ? -29.870 34.531 57.328 1.00 24.84 406 SER A CA 1
ATOM 3184 C C . SER A 1 406 ? -30.222 33.047 57.602 1.00 24.84 406 SER A C 1
ATOM 3186 O O . SER A 1 406 ? -30.657 32.380 56.672 1.00 24.84 406 SER A O 1
ATOM 3188 N N . ASP A 1 407 ? -30.033 32.580 58.853 1.00 25.08 407 ASP A N 1
ATOM 3189 C CA . ASP A 1 407 ? -30.682 31.428 59.549 1.00 25.08 407 ASP A CA 1
ATOM 3190 C C . ASP A 1 407 ? -30.701 30.027 58.847 1.00 25.08 407 ASP A C 1
ATOM 3192 O O . ASP A 1 407 ? -30.983 29.891 57.668 1.00 25.08 407 ASP A O 1
ATOM 3196 N N . GLU A 1 408 ? -30.449 28.860 59.461 1.00 27.53 408 GLU A N 1
ATOM 3197 C CA . GLU A 1 408 ? -30.777 28.379 60.811 1.00 27.53 408 GLU A CA 1
ATOM 3198 C C . GLU A 1 408 ? -30.146 26.965 61.071 1.00 27.53 408 GLU A C 1
ATOM 3200 O O . GLU A 1 408 ? -29.863 26.218 60.135 1.00 27.53 408 GLU A O 1
ATOM 3205 N N . SER A 1 409 ? -29.967 26.588 62.347 1.00 27.48 409 SER A N 1
ATOM 3206 C CA . SER A 1 409 ? -29.804 25.215 62.911 1.00 27.48 409 SER A CA 1
ATOM 3207 C C . SER A 1 409 ? -28.796 24.181 62.329 1.00 27.48 409 SER A C 1
ATOM 3209 O O . SER A 1 409 ? -29.120 23.372 61.464 1.00 27.48 409 SER A O 1
ATOM 3211 N N . ASP A 1 410 ? -27.618 24.132 62.959 1.00 26.12 410 ASP A N 1
ATOM 3212 C CA . ASP A 1 410 ? -27.033 23.010 63.736 1.00 26.12 410 ASP A CA 1
ATOM 3213 C C . ASP A 1 410 ? -26.854 21.533 63.265 1.00 26.12 410 ASP A C 1
ATOM 3215 O O . ASP A 1 410 ? -27.740 20.835 62.788 1.00 26.12 410 ASP A O 1
ATOM 3219 N N . GLU A 1 411 ? -25.659 21.054 63.649 1.00 27.05 411 GLU A N 1
ATOM 3220 C CA . GLU A 1 411 ? -25.225 19.727 64.140 1.00 27.05 411 GLU A CA 1
ATOM 3221 C C . GLU A 1 411 ? -25.294 18.400 63.332 1.00 27.05 411 GLU A C 1
ATOM 3223 O O . GLU A 1 411 ? -26.325 17.794 63.060 1.00 27.05 411 GLU A O 1
ATOM 3228 N N . SER A 1 412 ? -24.092 17.798 63.276 1.00 27.64 412 SER A N 1
ATOM 3229 C CA . SER A 1 412 ? -23.770 16.355 63.308 1.00 27.64 412 SER A CA 1
ATOM 3230 C C . SER A 1 412 ? -23.803 15.520 62.008 1.00 27.64 412 SER A C 1
ATOM 3232 O O . SER A 1 412 ? -24.818 15.283 61.364 1.00 27.64 412 SER A O 1
ATOM 3234 N N . ARG A 1 413 ? -22.625 14.968 61.668 1.00 25.70 413 ARG A N 1
ATOM 3235 C CA . ARG A 1 413 ? -22.447 13.859 60.708 1.00 25.70 413 ARG A CA 1
ATOM 3236 C C . ARG A 1 413 ? -22.770 12.523 61.388 1.00 25.70 413 ARG A C 1
ATOM 3238 O O . ARG A 1 413 ? -22.419 12.352 62.556 1.00 25.70 413 ARG A O 1
ATOM 3245 N N . PRO A 1 414 ? -23.228 11.515 60.628 1.00 29.39 414 PRO A N 1
ATOM 3246 C CA . PRO A 1 414 ? -22.350 10.346 60.461 1.00 29.39 414 PRO A CA 1
ATOM 3247 C C . PRO A 1 414 ? -22.316 9.761 59.032 1.00 29.39 414 PRO A C 1
ATOM 3249 O O . PRO A 1 414 ? -23.041 10.180 58.135 1.00 29.39 414 PRO A O 1
ATOM 3252 N N . ASN A 1 415 ? -21.430 8.781 58.824 1.00 24.92 415 ASN A N 1
ATOM 3253 C CA . ASN A 1 415 ? -21.255 8.051 57.560 1.00 24.92 415 ASN A CA 1
ATOM 3254 C C . ASN A 1 415 ? -22.418 7.085 57.267 1.00 24.92 415 ASN A C 1
ATOM 3256 O O . ASN A 1 415 ? -22.890 6.453 58.204 1.00 24.92 415 ASN A O 1
ATOM 3260 N N . LEU A 1 416 ? -22.720 6.851 55.981 1.00 24.64 416 LEU A N 1
ATOM 3261 C CA . LEU A 1 416 ? -23.222 5.596 55.369 1.00 24.64 416 LEU A CA 1
ATOM 3262 C C . LEU A 1 416 ? -22.943 5.710 53.846 1.00 24.64 416 LEU A C 1
ATOM 3264 O O . LEU A 1 416 ? -23.375 6.665 53.214 1.00 24.64 416 LEU A O 1
ATOM 3268 N N . THR A 1 417 ? -21.959 4.987 53.298 1.00 24.78 417 THR A N 1
ATOM 3269 C CA . THR A 1 417 ? -22.093 3.712 52.544 1.00 24.78 417 THR A CA 1
ATOM 3270 C C . THR A 1 417 ? -22.974 3.751 51.290 1.00 24.78 417 THR A C 1
ATOM 3272 O O . THR A 1 417 ? -24.122 4.181 51.323 1.00 24.78 417 THR A O 1
ATOM 3275 N N . SER A 1 418 ? -22.443 3.198 50.200 1.00 26.20 418 SER A N 1
ATOM 3276 C CA . SER A 1 418 ? -23.074 3.081 48.884 1.00 26.20 418 SER A CA 1
ATOM 3277 C C . SER A 1 418 ? -24.363 2.249 48.867 1.00 26.20 418 SER A C 1
ATOM 3279 O O . SER A 1 418 ? -24.441 1.177 49.462 1.00 26.20 418 SER A O 1
ATOM 3281 N N . GLN A 1 419 ? -25.337 2.697 48.071 1.00 25.58 419 GLN A N 1
ATOM 3282 C CA . GLN A 1 419 ? -26.429 1.859 47.571 1.00 25.58 419 GLN A CA 1
ATOM 3283 C C . GLN A 1 419 ? -26.099 1.369 46.152 1.00 25.58 419 GLN A C 1
ATOM 3285 O O . GLN A 1 419 ? -25.549 2.114 45.341 1.00 25.58 419 GLN A O 1
ATOM 3290 N N . HIS A 1 420 ? -26.438 0.117 45.845 1.00 25.36 420 HIS A N 1
ATOM 3291 C CA . HIS A 1 420 ? -26.575 -0.382 44.473 1.00 25.36 420 HIS A CA 1
ATOM 3292 C C . HIS A 1 420 ? -28.066 -0.503 44.149 1.00 25.36 420 HIS A C 1
ATOM 3294 O O . HIS A 1 420 ? -28.846 -0.923 45.004 1.00 25.36 420 HIS A O 1
ATOM 3300 N N . PHE A 1 421 ? -28.453 -0.172 42.917 1.00 24.59 421 PHE A N 1
ATOM 3301 C CA . PHE A 1 421 ? -29.788 -0.480 42.402 1.00 24.59 421 PHE A CA 1
ATOM 3302 C C . PHE A 1 421 ? -29.840 -1.898 41.816 1.00 24.59 421 PHE A C 1
ATOM 3304 O O . PHE A 1 421 ? -28.826 -2.440 41.378 1.00 24.59 421 PHE A O 1
ATOM 3311 N N . ILE A 1 422 ? -31.031 -2.499 41.844 1.00 23.05 422 ILE A N 1
ATOM 3312 C CA . ILE A 1 422 ? -31.262 -3.926 41.587 1.00 23.05 422 ILE A CA 1
ATOM 3313 C C . ILE A 1 422 ? -32.081 -4.116 40.309 1.00 23.05 422 ILE A C 1
ATOM 3315 O O . ILE A 1 422 ? -33.115 -3.474 40.139 1.00 23.05 422 ILE A O 1
ATOM 3319 N N . LEU A 1 423 ? -31.679 -5.090 39.493 1.00 24.25 423 LEU A N 1
ATOM 3320 C CA . LEU A 1 423 ? -32.533 -5.821 38.556 1.00 24.25 423 LEU A CA 1
ATOM 3321 C C . LEU A 1 423 ? -32.020 -7.270 38.477 1.00 24.25 423 LEU A C 1
ATOM 3323 O O . LEU A 1 423 ? -30.817 -7.454 38.331 1.00 24.25 423 LEU A O 1
ATOM 3327 N N . HIS A 1 424 ? -32.814 -8.334 38.413 1.00 23.72 424 HIS A N 1
ATOM 3328 C CA . HIS A 1 424 ? -34.031 -8.790 39.099 1.00 23.72 424 HIS A CA 1
ATOM 3329 C C . HIS A 1 424 ? -34.223 -10.259 38.638 1.00 23.72 424 HIS A C 1
ATOM 3331 O O . HIS A 1 424 ? -33.678 -10.634 37.602 1.00 23.72 424 HIS A O 1
ATOM 3337 N N . ASP A 1 425 ? -35.042 -11.037 39.354 1.00 25.83 425 ASP A N 1
ATOM 3338 C CA . ASP A 1 425 ? -35.558 -12.371 38.968 1.00 25.83 425 ASP A CA 1
ATOM 3339 C C . ASP A 1 425 ? -34.558 -13.551 39.007 1.00 25.83 425 ASP A C 1
ATOM 3341 O O . ASP A 1 425 ? -33.422 -13.451 38.564 1.00 25.83 425 ASP A O 1
ATOM 3345 N N . HIS A 1 426 ? -34.886 -14.737 39.537 1.00 25.41 426 HIS A N 1
ATOM 3346 C CA . HIS A 1 426 ? -36.101 -15.306 40.168 1.00 25.41 426 HIS A CA 1
ATOM 3347 C C . HIS A 1 426 ? -35.615 -16.479 41.091 1.00 25.41 426 HIS A C 1
ATOM 3349 O O . HIS A 1 426 ? -34.504 -16.964 40.895 1.00 25.41 426 HIS A O 1
ATOM 3355 N N . LEU A 1 427 ? -36.314 -17.039 42.094 1.00 25.14 427 LEU A N 1
ATOM 3356 C CA . LEU A 1 427 ? -37.712 -16.929 42.549 1.00 25.14 427 LEU A CA 1
ATOM 3357 C C . LEU A 1 427 ? -37.816 -17.155 44.099 1.00 25.14 427 LEU A C 1
ATOM 3359 O O . LEU A 1 427 ? -36.988 -16.657 44.852 1.00 25.14 427 LEU A O 1
ATOM 3363 N N . GLN A 1 428 ? -38.843 -17.866 44.589 1.00 23.81 428 GLN A N 1
ATOM 3364 C CA . GLN A 1 428 ? -39.285 -18.022 45.994 1.00 23.81 428 GLN A CA 1
ATOM 3365 C C . GLN A 1 428 ? -38.947 -19.376 46.666 1.00 23.81 428 GLN A C 1
ATOM 3367 O O . GLN A 1 428 ? -39.011 -20.412 46.011 1.00 23.81 428 GLN A O 1
ATOM 3372 N N . PHE A 1 429 ? -38.759 -19.390 47.999 1.00 23.36 429 PHE A N 1
ATOM 3373 C CA . PHE A 1 429 ? -39.791 -19.813 48.986 1.00 23.36 429 PHE A CA 1
ATOM 3374 C C . PHE A 1 429 ? -39.439 -19.322 50.422 1.00 23.36 429 PHE A C 1
ATOM 3376 O O . PHE A 1 429 ? -38.495 -18.552 50.577 1.00 23.36 429 PHE A O 1
ATOM 3383 N N . GLN A 1 430 ? -40.261 -19.611 51.447 1.00 23.23 430 GLN A N 1
ATOM 3384 C CA . GLN A 1 430 ? -40.515 -18.690 52.582 1.00 23.23 430 GLN A CA 1
ATOM 3385 C C . GLN A 1 430 ? -40.190 -19.203 54.015 1.00 23.23 430 GLN A C 1
ATOM 3387 O O . GLN A 1 430 ? -40.632 -20.294 54.349 1.00 23.23 430 GLN A O 1
ATOM 3392 N N . VAL A 1 431 ? -39.643 -18.300 54.870 1.00 25.25 431 VAL A N 1
ATOM 3393 C CA . VAL A 1 431 ? -40.062 -17.984 56.286 1.00 25.25 431 VAL A CA 1
ATOM 3394 C C . VAL A 1 431 ? -39.849 -19.083 57.379 1.00 25.25 431 VAL A C 1
ATOM 3396 O O . VAL A 1 431 ? -39.895 -20.258 57.033 1.00 25.25 431 VAL A O 1
ATOM 3399 N N . PRO A 1 432 ? -39.631 -18.786 58.700 1.00 31.62 432 PRO A N 1
ATOM 3400 C CA . PRO A 1 432 ? -39.780 -17.521 59.453 1.00 31.62 432 PRO A CA 1
ATOM 3401 C C . PRO A 1 432 ? -38.554 -16.988 60.245 1.00 31.62 432 PRO A C 1
ATOM 3403 O O . PRO A 1 432 ? -37.501 -17.603 60.349 1.00 31.62 432 PRO A O 1
ATOM 3406 N N . HIS A 1 433 ? -38.781 -15.808 60.836 1.00 36.12 433 HIS A N 1
ATOM 3407 C CA . HIS A 1 433 ? -37.922 -14.973 61.688 1.00 36.12 433 HIS A CA 1
ATOM 3408 C C . HIS A 1 433 ? -37.156 -15.643 62.849 1.00 36.12 433 HIS A C 1
ATOM 3410 O O . HIS A 1 433 ? -37.702 -16.449 63.599 1.00 36.12 433 HIS A O 1
ATOM 3416 N N . LEU A 1 434 ? -35.956 -15.106 63.105 1.00 30.48 434 LEU A N 1
ATOM 3417 C CA . LEU A 1 434 ? -35.263 -15.055 64.401 1.00 30.48 434 LEU A CA 1
ATOM 3418 C C . LEU A 1 434 ? -34.503 -13.711 64.495 1.00 30.48 434 LEU A C 1
ATOM 3420 O O . LEU A 1 434 ? -34.173 -13.125 63.465 1.00 30.48 434 LEU A O 1
ATOM 3424 N N . ASP A 1 435 ? -34.282 -13.185 65.705 1.00 37.16 435 ASP A N 1
ATOM 3425 C CA . ASP A 1 435 ? -33.761 -11.820 65.917 1.00 37.16 435 ASP A CA 1
ATOM 3426 C C . ASP A 1 435 ? -32.236 -11.727 65.704 1.00 37.16 435 ASP A C 1
ATOM 3428 O O . ASP A 1 435 ? -31.436 -12.143 66.547 1.00 37.16 435 ASP A O 1
ATOM 3432 N N . GLU A 1 436 ? -31.826 -11.156 64.566 1.00 34.12 436 GLU A N 1
ATOM 3433 C CA . GLU A 1 436 ? -30.415 -11.018 64.185 1.00 34.12 436 GLU A CA 1
ATOM 3434 C C . GLU A 1 436 ? -29.571 -10.179 65.159 1.00 34.12 436 GLU A C 1
ATOM 3436 O O . GLU A 1 436 ? -28.362 -10.411 65.274 1.00 34.12 436 GLU A O 1
ATOM 3441 N N . ASN A 1 437 ? -30.162 -9.203 65.856 1.00 35.94 437 ASN A N 1
ATOM 3442 C CA . ASN A 1 437 ? -29.385 -8.239 66.641 1.00 35.94 437 ASN A CA 1
ATOM 3443 C C . ASN A 1 437 ? -28.827 -8.840 67.936 1.00 35.94 437 ASN A C 1
ATOM 3445 O O . ASN A 1 437 ? -27.776 -8.403 68.410 1.00 35.94 437 ASN A O 1
ATOM 3449 N N . LEU A 1 438 ? -29.481 -9.871 68.480 1.00 35.03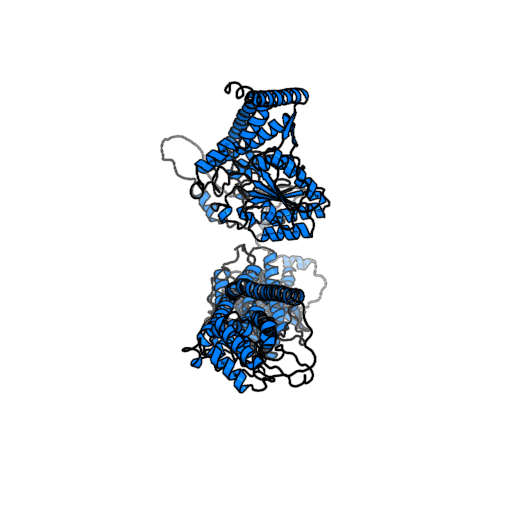 438 LEU A N 1
ATOM 3450 C CA . LEU A 1 438 ? -28.956 -10.614 69.624 1.00 35.03 438 LEU A CA 1
ATOM 3451 C C . LEU A 1 438 ? -27.832 -11.571 69.190 1.00 35.03 438 LEU A C 1
ATOM 3453 O O . LEU A 1 438 ? -26.778 -11.615 69.822 1.00 35.03 438 LEU A O 1
ATOM 3457 N N . VAL A 1 439 ? -28.015 -12.271 68.064 1.00 37.28 439 VAL A N 1
ATOM 3458 C CA . VAL A 1 439 ? -27.054 -13.255 67.529 1.00 37.28 439 VAL A CA 1
ATOM 3459 C C . VAL A 1 439 ? -25.716 -12.602 67.160 1.00 37.28 439 VAL A C 1
ATOM 3461 O O . VAL A 1 439 ? -24.652 -13.092 67.548 1.00 37.28 439 VAL A O 1
ATOM 3464 N N . ARG A 1 440 ? -25.748 -11.460 66.459 1.00 35.75 440 ARG A N 1
ATOM 3465 C CA . ARG A 1 440 ? -24.533 -10.768 65.993 1.00 35.75 440 ARG A CA 1
ATOM 3466 C C . ARG A 1 440 ? -23.652 -10.231 67.129 1.00 35.75 440 ARG A C 1
ATOM 3468 O O . ARG A 1 440 ? -22.462 -10.030 66.905 1.00 35.75 440 ARG A O 1
ATOM 3475 N N . LYS A 1 441 ? -24.193 -10.018 68.337 1.00 32.94 441 LYS A N 1
ATOM 3476 C CA . LYS A 1 441 ? -23.435 -9.456 69.471 1.00 32.94 441 LYS A CA 1
ATOM 3477 C C . LYS A 1 441 ? -22.747 -10.506 70.352 1.00 32.94 441 LYS A C 1
ATOM 3479 O O . LYS A 1 441 ? -21.826 -10.154 71.078 1.00 32.94 441 LYS A O 1
ATOM 3484 N N . THR A 1 442 ? -23.143 -11.779 70.278 1.00 33.06 442 THR A N 1
ATOM 3485 C CA . THR A 1 442 ? -22.499 -12.874 71.036 1.00 33.06 442 THR A CA 1
ATOM 3486 C C . THR A 1 442 ? -21.430 -13.615 70.221 1.00 33.06 442 THR A C 1
ATOM 3488 O O . THR A 1 442 ? -20.495 -14.162 70.796 1.00 33.06 442 THR A O 1
ATOM 3491 N N . LEU A 1 443 ? -21.515 -13.597 68.885 1.00 34.94 443 LEU A N 1
ATOM 3492 C CA . LEU A 1 443 ? -20.565 -14.288 67.996 1.00 34.94 443 LEU A CA 1
ATOM 3493 C C . LEU A 1 443 ? -19.197 -13.594 67.826 1.00 34.94 443 LEU A C 1
ATOM 3495 O O . LEU A 1 443 ? -18.306 -14.173 67.209 1.00 34.94 443 LEU A O 1
ATOM 3499 N N . ALA A 1 444 ? -19.015 -12.377 68.345 1.00 36.16 444 ALA A N 1
ATOM 3500 C CA . ALA A 1 444 ? -17.809 -11.579 68.101 1.00 36.16 444 ALA A CA 1
ATOM 3501 C C . ALA A 1 444 ? -16.554 -12.063 68.860 1.00 36.16 444 ALA A C 1
ATOM 3503 O O . ALA A 1 444 ? -15.449 -11.938 68.334 1.00 36.16 444 ALA A O 1
ATOM 3504 N N . ASP A 1 445 ? -16.709 -12.626 70.067 1.00 32.81 445 ASP A N 1
ATOM 3505 C CA . ASP A 1 445 ? -15.606 -12.675 71.045 1.00 32.81 445 ASP A CA 1
ATOM 3506 C C . ASP A 1 445 ? -14.955 -14.058 71.281 1.00 32.81 445 ASP A C 1
ATOM 3508 O O . ASP A 1 445 ? -13.881 -14.112 71.875 1.00 32.81 445 ASP A O 1
ATOM 3512 N N . ASN A 1 446 ? -15.555 -15.189 70.866 1.00 37.31 446 ASN A N 1
ATOM 3513 C CA . ASN A 1 446 ? -15.067 -16.539 71.246 1.00 37.31 446 ASN A CA 1
ATOM 3514 C C . ASN A 1 446 ? -15.207 -17.635 70.160 1.00 37.31 446 ASN A C 1
ATOM 3516 O O . ASN A 1 446 ? -15.724 -18.722 70.404 1.00 37.31 446 ASN A O 1
ATOM 3520 N N . LEU A 1 447 ? -14.689 -17.397 68.951 1.00 37.09 447 LEU A N 1
ATOM 3521 C CA . LEU A 1 447 ? -14.734 -18.381 67.850 1.00 37.09 447 LEU A CA 1
ATOM 3522 C C . LEU A 1 447 ? -13.623 -19.461 67.866 1.00 37.09 447 LEU A C 1
ATOM 3524 O O . LEU A 1 447 ? -13.549 -20.279 66.952 1.00 37.09 447 LEU A O 1
ATOM 3528 N N . SER A 1 448 ? -12.755 -19.496 68.885 1.00 40.34 448 SER A N 1
ATOM 3529 C CA . SER A 1 448 ? -11.609 -20.425 68.962 1.00 40.34 448 SER A CA 1
ATOM 3530 C C . SER A 1 448 ? -11.865 -21.720 69.750 1.00 40.34 448 SER A C 1
ATOM 3532 O O . SER A 1 448 ? -11.055 -22.644 69.671 1.00 40.34 448 SER A O 1
ATOM 3534 N N . THR A 1 449 ? -12.962 -21.809 70.508 1.00 35.72 449 THR A N 1
ATOM 3535 C CA . THR A 1 449 ? -13.202 -22.878 71.499 1.00 35.72 449 THR A CA 1
ATOM 3536 C C . THR A 1 449 ? -14.349 -23.833 71.151 1.00 35.72 449 THR A C 1
ATOM 3538 O O . THR A 1 449 ? -14.202 -25.040 71.365 1.00 35.72 449 THR A O 1
ATOM 3541 N N . ASP A 1 450 ? -15.464 -23.356 70.589 1.00 36.75 450 ASP A N 1
ATOM 3542 C CA . ASP A 1 450 ? -16.714 -24.144 70.517 1.00 36.75 450 ASP A CA 1
ATOM 3543 C C . ASP A 1 450 ? -16.767 -25.245 69.442 1.00 36.75 450 ASP A C 1
ATOM 3545 O O . ASP A 1 450 ? -17.561 -26.180 69.556 1.00 36.75 450 ASP A O 1
ATOM 3549 N N . LEU A 1 451 ? -15.853 -25.260 68.465 1.00 36.19 451 LEU A N 1
ATOM 3550 C CA . LEU A 1 451 ? -15.677 -26.434 67.590 1.00 36.19 451 LEU A CA 1
ATOM 3551 C C . LEU A 1 451 ? -15.300 -27.701 68.389 1.00 36.19 451 LEU A C 1
ATOM 3553 O O . LEU A 1 451 ? -15.649 -28.815 67.999 1.00 36.19 451 LEU A O 1
ATOM 3557 N N . THR A 1 452 ? -14.680 -27.538 69.563 1.00 36.47 452 THR A N 1
ATOM 3558 C CA . THR A 1 452 ? -14.405 -28.636 70.507 1.00 36.47 452 THR A CA 1
ATOM 3559 C C . THR A 1 452 ? -15.676 -29.184 71.173 1.00 36.47 452 THR A C 1
ATOM 3561 O O . THR A 1 452 ? -15.674 -30.320 71.652 1.00 36.47 452 THR A O 1
ATOM 3564 N N . ALA A 1 453 ? -16.759 -28.399 71.222 1.00 36.69 453 ALA A N 1
ATOM 3565 C CA . ALA A 1 453 ? -18.041 -28.815 71.784 1.00 36.69 453 ALA A CA 1
ATOM 3566 C C . ALA A 1 453 ? -18.837 -29.677 70.791 1.00 36.69 453 ALA A C 1
ATOM 3568 O O . ALA A 1 453 ? -19.311 -30.744 71.182 1.00 36.69 453 ALA A O 1
ATOM 3569 N N . LEU A 1 454 ? -18.899 -29.293 69.505 1.00 34.22 454 LEU A N 1
ATOM 3570 C CA . LEU A 1 454 ? -19.565 -30.096 68.463 1.00 34.22 454 LEU A CA 1
ATOM 3571 C C . LEU A 1 454 ? -18.989 -31.516 68.350 1.00 34.22 454 LEU A C 1
ATOM 3573 O O . LEU A 1 454 ? -19.746 -32.479 68.251 1.00 34.22 454 LEU A O 1
ATOM 3577 N N . ILE A 1 455 ? -17.665 -31.675 68.453 1.00 39.59 455 ILE A N 1
ATOM 3578 C CA . ILE A 1 455 ? -17.001 -32.989 68.361 1.00 39.59 455 ILE A CA 1
ATOM 3579 C C . ILE A 1 455 ? -17.483 -33.971 69.451 1.00 39.59 455 ILE A C 1
ATOM 3581 O O . ILE A 1 455 ? -17.453 -35.183 69.243 1.00 39.59 455 ILE A O 1
ATOM 3585 N N . ARG A 1 456 ? -17.993 -33.486 70.595 1.00 38.84 456 ARG A N 1
ATOM 3586 C CA . ARG A 1 456 ? -18.554 -34.349 71.654 1.00 38.84 456 ARG A CA 1
ATOM 3587 C C . ARG A 1 456 ? -19.942 -34.917 71.337 1.00 38.84 456 ARG A C 1
ATOM 3589 O O . ARG A 1 456 ? -20.373 -35.810 72.062 1.00 38.84 456 ARG A O 1
ATOM 3596 N N . ALA A 1 457 ? -20.631 -34.431 70.303 1.00 35.59 457 ALA A N 1
ATOM 3597 C CA . ALA A 1 457 ? -21.974 -34.895 69.952 1.00 35.59 457 ALA A CA 1
ATOM 3598 C C . ALA A 1 457 ? -21.979 -36.197 69.125 1.00 35.59 457 ALA A C 1
ATOM 3600 O O . ALA A 1 457 ? -22.895 -37.001 69.279 1.00 35.59 457 ALA A O 1
ATOM 3601 N N . GLU A 1 458 ? -20.964 -36.429 68.282 1.00 35.91 458 GLU A N 1
ATOM 3602 C CA . GLU A 1 458 ? -20.998 -37.509 67.275 1.00 35.91 458 GLU A CA 1
ATOM 3603 C C . GLU A 1 458 ? -19.985 -38.650 67.496 1.00 35.91 458 GLU A C 1
ATOM 3605 O O . GLU A 1 458 ? -20.085 -39.690 66.850 1.00 35.91 458 GLU A O 1
ATOM 3610 N N . SER A 1 459 ? -19.021 -38.526 68.420 1.00 31.48 459 SER A N 1
ATOM 3611 C CA . SER A 1 459 ? -17.913 -39.493 68.545 1.00 31.48 459 SER A CA 1
ATOM 3612 C C . SER A 1 459 ? -18.119 -40.613 69.586 1.00 31.48 459 SER A C 1
ATOM 3614 O O . SER A 1 459 ? -17.246 -40.857 70.427 1.00 31.48 459 SER A O 1
ATOM 3616 N N . ASN A 1 460 ? -19.237 -41.342 69.519 1.00 35.72 460 ASN A N 1
ATOM 3617 C CA . ASN A 1 460 ? -19.278 -42.713 70.048 1.00 35.72 460 ASN A CA 1
ATOM 3618 C C . ASN A 1 460 ? -18.785 -43.672 68.951 1.00 35.72 460 ASN A C 1
ATOM 3620 O O . ASN A 1 460 ? -19.253 -43.597 67.824 1.00 35.72 460 ASN A O 1
ATOM 3624 N N . PHE A 1 461 ? -17.864 -44.579 69.301 1.00 38.81 461 PHE A N 1
ATOM 3625 C CA . PHE A 1 461 ? -17.089 -45.439 68.384 1.00 38.81 461 PHE A CA 1
ATOM 3626 C C . PHE A 1 461 ? -16.135 -44.704 67.419 1.00 38.81 461 PHE A C 1
ATOM 3628 O O . PHE A 1 461 ? -16.499 -44.380 66.300 1.00 38.81 461 PHE A O 1
ATOM 3635 N N . TYR A 1 462 ? -14.857 -44.578 67.800 1.00 33.88 462 TYR A N 1
ATOM 3636 C CA . TYR A 1 462 ? -13.721 -45.096 67.009 1.00 33.88 462 TYR A CA 1
ATOM 3637 C C . TYR A 1 462 ? -12.443 -45.136 67.872 1.00 33.88 462 TYR A C 1
ATOM 3639 O O . TYR A 1 462 ? -12.309 -44.393 68.845 1.00 33.88 462 TYR A O 1
ATOM 3647 N N . GLN A 1 463 ? -11.514 -46.052 67.574 1.00 34.75 463 GLN A N 1
ATOM 3648 C CA . GLN A 1 463 ? -10.291 -46.242 68.370 1.00 34.75 463 GLN A CA 1
ATOM 3649 C C . GLN A 1 463 ? -9.190 -45.213 68.057 1.00 34.75 463 GLN A C 1
ATOM 3651 O O . GLN A 1 463 ? -9.101 -44.664 66.961 1.00 34.75 463 GLN A O 1
ATOM 3656 N N . LYS A 1 464 ? -8.334 -44.960 69.056 1.00 43.28 464 LYS A N 1
ATOM 3657 C CA . LYS A 1 464 ? -7.261 -43.956 69.016 1.00 43.28 464 LYS A CA 1
ATOM 3658 C C . LYS A 1 464 ? -6.010 -44.460 68.288 1.00 43.28 464 LYS A C 1
ATOM 3660 O O . LYS A 1 464 ? -5.231 -45.200 68.881 1.00 43.28 464 LYS A O 1
ATOM 3665 N N . ASP A 1 465 ? -5.717 -43.882 67.129 1.00 39.31 465 ASP A N 1
ATOM 3666 C CA . ASP A 1 465 ? -4.340 -43.448 66.854 1.00 39.31 465 ASP A CA 1
ATOM 3667 C C . ASP A 1 465 ? -4.173 -42.038 67.427 1.00 39.31 465 ASP A C 1
ATOM 3669 O O . ASP A 1 465 ? -5.075 -41.213 67.274 1.00 39.31 465 ASP A O 1
ATOM 3673 N N . LYS A 1 466 ? -3.039 -41.723 68.064 1.00 41.75 466 LYS A N 1
ATOM 3674 C CA . LYS A 1 466 ? -2.731 -40.333 68.447 1.00 41.75 466 LYS A CA 1
ATOM 3675 C C . LYS A 1 466 ? -2.317 -39.547 67.192 1.00 41.75 466 LYS A C 1
ATOM 3677 O O . LYS A 1 466 ? -1.258 -39.856 66.647 1.00 41.75 466 LYS A O 1
ATOM 3682 N N . PRO A 1 467 ? -3.088 -38.544 66.732 1.00 48.56 467 PRO A N 1
ATOM 3683 C CA . PRO A 1 467 ? -2.657 -37.695 65.628 1.00 48.56 467 PRO A CA 1
ATOM 3684 C C . PRO A 1 467 ? -1.549 -36.738 66.088 1.00 48.56 467 PRO A C 1
ATOM 3686 O O . PRO A 1 467 ? -1.484 -36.360 67.260 1.00 48.56 467 PRO A O 1
ATOM 3689 N N . ILE A 1 468 ? -0.672 -36.348 65.162 1.00 49.41 468 ILE A N 1
ATOM 3690 C CA . ILE A 1 468 ? 0.415 -35.401 65.431 1.00 49.41 468 ILE A CA 1
ATOM 3691 C C . ILE A 1 468 ? -0.103 -33.993 65.135 1.00 49.41 468 ILE A C 1
ATOM 3693 O O . ILE A 1 468 ? -0.311 -33.634 63.977 1.00 49.41 468 ILE A O 1
ATOM 3697 N N . THR A 1 469 ? -0.311 -33.195 66.181 1.00 53.78 469 THR A N 1
ATOM 3698 C CA . THR A 1 469 ? -0.641 -31.773 66.041 1.00 53.78 469 THR A CA 1
ATOM 3699 C C . THR A 1 469 ? 0.595 -31.012 65.562 1.00 53.78 469 THR A C 1
ATOM 3701 O O . THR A 1 469 ? 1.609 -30.983 66.255 1.00 53.78 469 THR A O 1
ATOM 3704 N N . ILE A 1 470 ? 0.509 -30.401 64.382 1.00 62.66 470 ILE A N 1
ATOM 3705 C CA . ILE A 1 470 ? 1.569 -29.583 63.775 1.00 62.66 470 ILE A CA 1
ATOM 3706 C C . ILE A 1 470 ? 1.130 -28.113 63.837 1.00 62.66 470 ILE A C 1
ATOM 3708 O O . ILE A 1 470 ? -0.040 -27.823 63.582 1.00 62.66 470 ILE A O 1
ATOM 3712 N N . SER A 1 471 ? 2.035 -27.191 64.189 1.00 65.69 471 SER A N 1
ATOM 3713 C CA . SER A 1 471 ? 1.750 -25.751 64.134 1.00 65.69 471 SER A CA 1
ATOM 3714 C C . SER A 1 471 ? 1.833 -25.222 62.703 1.00 65.69 471 SER A C 1
ATOM 3716 O O . SER A 1 471 ? 2.569 -25.743 61.865 1.00 65.69 471 SER A O 1
ATOM 3718 N N . GLU A 1 472 ? 1.086 -24.159 62.422 1.00 67.88 472 GLU A N 1
ATOM 3719 C CA . GLU A 1 472 ? 1.036 -23.545 61.094 1.00 67.88 472 GLU A CA 1
ATOM 3720 C C . GLU A 1 472 ? 2.412 -23.017 60.649 1.00 67.88 472 GLU A C 1
ATOM 3722 O O . GLU A 1 472 ? 2.818 -23.232 59.511 1.00 67.88 472 GLU A O 1
ATOM 3727 N N . ASP A 1 473 ? 3.199 -22.471 61.577 1.00 67.38 473 ASP A N 1
ATOM 3728 C CA . ASP A 1 473 ? 4.563 -21.985 61.323 1.00 67.38 473 ASP A CA 1
ATOM 3729 C C . ASP A 1 473 ? 5.517 -23.129 60.923 1.00 67.38 473 ASP A C 1
ATOM 3731 O O . ASP A 1 473 ? 6.401 -22.957 60.082 1.00 67.38 473 ASP A O 1
ATOM 3735 N N . TYR A 1 474 ? 5.326 -24.327 61.489 1.00 73.06 474 TYR A N 1
ATOM 3736 C CA . TYR A 1 474 ? 6.087 -25.524 61.117 1.00 73.06 474 TYR A CA 1
ATOM 3737 C C . TYR A 1 474 ? 5.648 -26.059 59.747 1.00 73.06 474 TYR A C 1
ATOM 3739 O O . TYR A 1 474 ? 6.487 -26.446 58.934 1.00 73.06 474 TYR A O 1
ATOM 3747 N N . LEU A 1 475 ? 4.340 -26.029 59.466 1.00 76.19 475 LEU A N 1
ATOM 3748 C CA . LEU A 1 475 ? 3.773 -26.403 58.169 1.00 76.19 475 LEU A CA 1
ATOM 3749 C C . LEU A 1 475 ? 4.310 -25.503 57.044 1.00 76.19 475 LEU A C 1
ATOM 3751 O O . LEU A 1 475 ? 4.727 -26.018 56.007 1.00 76.19 475 LEU A O 1
ATOM 3755 N N . ILE A 1 476 ? 4.369 -24.185 57.269 1.00 75.69 476 ILE A N 1
ATOM 3756 C CA . ILE A 1 476 ? 4.946 -23.207 56.333 1.00 75.69 476 ILE A CA 1
ATOM 3757 C C . ILE A 1 476 ? 6.436 -23.492 56.101 1.00 75.69 476 ILE A C 1
ATOM 3759 O O . ILE A 1 476 ? 6.851 -23.604 54.950 1.00 75.69 476 ILE A O 1
ATOM 3763 N N . ASN A 1 477 ? 7.234 -23.686 57.160 1.00 75.69 477 ASN A N 1
ATOM 3764 C CA . ASN A 1 477 ? 8.667 -23.990 57.030 1.00 75.69 477 ASN A CA 1
ATOM 3765 C C . ASN A 1 477 ? 8.937 -25.274 56.223 1.00 75.69 477 ASN A C 1
ATOM 3767 O O . ASN A 1 477 ? 9.802 -25.285 55.345 1.00 75.69 477 ASN A O 1
ATOM 3771 N N . GLU A 1 478 ? 8.185 -26.349 56.471 1.00 79.12 478 GLU A N 1
ATOM 3772 C CA . GLU A 1 478 ? 8.326 -27.601 55.717 1.00 79.12 478 GLU A CA 1
ATOM 3773 C C . GLU A 1 478 ? 7.855 -27.451 54.257 1.00 79.12 478 GLU A C 1
ATOM 3775 O O . GLU A 1 478 ? 8.492 -28.003 53.359 1.00 79.12 478 GLU A O 1
ATOM 3780 N N . CYS A 1 479 ? 6.809 -26.664 53.976 1.00 83.31 479 CYS A N 1
ATOM 3781 C CA . CYS A 1 479 ? 6.414 -26.336 52.598 1.00 83.31 479 CYS A CA 1
ATOM 3782 C C . CYS A 1 479 ? 7.492 -25.514 51.872 1.00 83.31 479 CYS A C 1
ATOM 3784 O O . CYS A 1 479 ? 7.822 -25.811 50.726 1.00 83.31 479 CYS A O 1
ATOM 3786 N N . LEU A 1 480 ? 8.091 -24.530 52.546 1.00 80.44 480 LEU A N 1
ATOM 3787 C CA . LEU A 1 480 ? 9.145 -23.664 52.009 1.00 80.44 480 LEU A CA 1
ATOM 3788 C C . LEU A 1 480 ? 10.421 -24.462 51.692 1.00 80.44 480 LEU A C 1
ATOM 3790 O O . LEU A 1 480 ? 10.973 -24.348 50.594 1.00 80.44 480 LEU A O 1
ATOM 3794 N N . MET A 1 481 ? 10.836 -25.356 52.597 1.00 75.38 481 MET A N 1
ATOM 3795 C CA . MET A 1 481 ? 11.930 -26.296 52.333 1.00 75.38 481 MET A CA 1
ATOM 3796 C C . MET A 1 481 ? 11.628 -27.207 51.134 1.00 75.38 481 MET A C 1
ATOM 3798 O O . MET A 1 481 ? 12.525 -27.457 50.329 1.00 75.38 481 MET A O 1
ATOM 3802 N N . PHE A 1 482 ? 10.386 -27.670 50.966 1.00 82.94 482 PHE A N 1
ATOM 3803 C CA . PHE A 1 482 ? 10.010 -28.542 49.851 1.00 82.94 482 PHE A CA 1
ATOM 3804 C C . PHE A 1 482 ? 9.972 -27.811 48.498 1.00 82.94 482 PHE A C 1
ATOM 3806 O O . PHE A 1 482 ? 10.480 -28.325 47.497 1.00 82.94 482 PHE A O 1
ATOM 3813 N N . LEU A 1 483 ? 9.448 -26.583 48.466 1.00 84.44 483 LEU A N 1
ATOM 3814 C CA . LEU A 1 483 ? 9.448 -25.706 47.287 1.00 84.44 483 LEU A CA 1
ATOM 3815 C C . LEU A 1 483 ? 10.869 -25.380 46.794 1.00 84.44 483 LEU A C 1
ATOM 3817 O O . LEU A 1 483 ? 11.101 -25.283 45.592 1.00 84.44 483 LEU A O 1
ATOM 3821 N N . SER A 1 484 ? 11.853 -25.302 47.696 1.00 78.81 484 SER A N 1
ATOM 3822 C CA . SER A 1 484 ? 13.256 -25.038 47.334 1.00 78.81 484 SER A CA 1
ATOM 3823 C C . SER A 1 484 ? 14.004 -26.202 46.643 1.00 78.81 484 SER A C 1
ATOM 3825 O O . SER A 1 484 ? 15.174 -26.042 46.279 1.00 78.81 484 SER A O 1
ATOM 3827 N N . GLY A 1 485 ? 13.350 -27.354 46.429 1.00 74.31 485 GLY A N 1
ATOM 3828 C CA . GLY A 1 485 ? 13.899 -28.525 45.718 1.00 74.31 485 GLY A CA 1
ATOM 3829 C C . GLY A 1 485 ? 14.275 -29.723 46.606 1.00 74.31 485 GLY A C 1
ATOM 3830 O O . GLY A 1 485 ? 14.887 -30.683 46.133 1.00 74.31 485 GLY A O 1
ATOM 3831 N N . LEU A 1 486 ? 13.926 -29.703 47.896 1.00 76.25 486 LEU A N 1
ATOM 3832 C CA . LEU A 1 486 ? 14.272 -30.770 48.838 1.00 76.25 486 LEU A CA 1
ATOM 3833 C C . LEU A 1 486 ? 13.454 -32.053 48.570 1.00 76.25 486 LEU A C 1
ATOM 3835 O O . LEU A 1 486 ? 12.235 -32.054 48.687 1.00 76.25 486 LEU A O 1
ATOM 3839 N N . LYS A 1 487 ? 14.121 -33.176 48.268 1.00 71.94 487 LYS A N 1
ATOM 3840 C CA . LYS A 1 487 ? 13.474 -34.417 47.772 1.00 71.94 487 LYS A CA 1
ATOM 3841 C C . LYS A 1 487 ? 12.469 -35.078 48.739 1.00 71.94 487 LYS A C 1
ATOM 3843 O O . LYS A 1 487 ? 11.592 -35.816 48.291 1.00 71.94 487 LYS A O 1
ATOM 3848 N N . SER A 1 488 ? 12.587 -34.857 50.050 1.00 73.56 488 SER A N 1
ATOM 3849 C CA . SER A 1 488 ? 11.628 -35.337 51.064 1.00 73.56 488 SER A CA 1
ATOM 3850 C C . SER A 1 488 ? 11.873 -34.698 52.430 1.00 73.56 488 SER A C 1
ATOM 3852 O O . SER A 1 488 ? 13.031 -34.528 52.812 1.00 73.56 488 SER A O 1
ATOM 3854 N N . ASN A 1 489 ? 10.811 -34.449 53.195 1.00 75.94 489 ASN A N 1
ATOM 3855 C CA . ASN A 1 489 ? 10.855 -33.994 54.589 1.00 75.94 489 ASN A CA 1
ATOM 3856 C C . ASN A 1 489 ? 9.827 -34.764 55.452 1.00 75.94 489 ASN A C 1
ATOM 3858 O O . ASN A 1 489 ? 9.536 -35.926 55.155 1.00 75.94 489 ASN A O 1
ATOM 3862 N N . LEU A 1 490 ? 9.320 -34.186 56.548 1.00 72.94 490 LEU A N 1
ATOM 3863 C CA . LEU A 1 490 ? 8.339 -34.859 57.406 1.00 72.94 490 LEU A CA 1
ATOM 3864 C C . LEU A 1 490 ? 6.968 -34.950 56.720 1.00 72.94 490 LEU A C 1
ATOM 3866 O O . LEU A 1 490 ? 6.286 -35.973 56.831 1.00 72.94 490 LEU A O 1
ATOM 3870 N N . LEU A 1 491 ? 6.576 -33.886 56.015 1.00 73.94 491 LEU A N 1
ATOM 3871 C CA . LEU A 1 491 ? 5.258 -33.719 55.397 1.00 73.94 491 LEU A CA 1
ATOM 3872 C C . LEU A 1 491 ? 5.152 -34.289 53.981 1.00 73.94 491 LEU A C 1
ATOM 3874 O O . LEU A 1 491 ? 4.080 -34.767 53.611 1.00 73.94 491 LEU A O 1
ATOM 3878 N N . PHE A 1 492 ? 6.242 -34.299 53.215 1.00 82.06 492 PHE A N 1
ATOM 3879 C CA . PHE A 1 492 ? 6.254 -34.704 51.811 1.00 82.06 492 PHE A CA 1
ATOM 3880 C C . PHE A 1 492 ? 7.314 -35.770 51.525 1.00 82.06 492 PHE A C 1
ATOM 3882 O O . PHE A 1 492 ? 8.441 -35.715 52.024 1.00 82.06 492 PHE A O 1
ATOM 3889 N N . LYS A 1 493 ? 6.974 -36.738 50.669 1.00 80.12 493 LYS A N 1
ATOM 3890 C CA . LYS A 1 493 ? 7.864 -37.839 50.285 1.00 80.12 493 LYS A CA 1
ATOM 3891 C C . LYS A 1 493 ? 7.832 -38.092 48.777 1.00 80.12 493 LYS A C 1
ATOM 3893 O O . LYS A 1 493 ? 6.769 -38.064 48.163 1.00 80.12 493 LYS A O 1
ATOM 3898 N N . GLN A 1 494 ? 8.988 -38.402 48.194 1.00 80.81 494 GLN A N 1
ATOM 3899 C CA . GLN A 1 494 ? 9.092 -38.881 46.816 1.00 80.81 494 GLN A CA 1
ATOM 3900 C C . GLN A 1 494 ? 8.797 -40.388 46.710 1.00 80.81 494 GLN A C 1
ATOM 3902 O O . GLN A 1 494 ? 9.248 -41.186 47.537 1.00 80.81 494 GLN A O 1
ATOM 3907 N N . ASN A 1 495 ? 8.057 -40.780 45.675 1.00 75.81 495 ASN A N 1
ATOM 3908 C CA . ASN A 1 495 ? 7.774 -42.162 45.299 1.00 75.81 495 ASN A CA 1
ATOM 3909 C C . ASN A 1 495 ? 7.676 -42.257 43.764 1.00 75.81 495 ASN A C 1
ATOM 3911 O O . ASN A 1 495 ? 6.878 -41.544 43.161 1.00 75.81 495 ASN A O 1
ATOM 3915 N N . ASN A 1 496 ? 8.486 -43.106 43.122 1.00 71.31 496 ASN A N 1
ATOM 3916 C CA . ASN A 1 496 ? 8.550 -43.263 41.657 1.00 71.31 496 ASN A CA 1
ATOM 3917 C C . ASN A 1 496 ? 8.586 -41.918 40.891 1.00 71.31 496 ASN A C 1
ATOM 3919 O O . ASN A 1 496 ? 7.751 -41.651 40.029 1.00 71.31 496 ASN A O 1
ATOM 3923 N N . ASN A 1 497 ? 9.535 -41.045 41.257 1.00 70.06 497 ASN A N 1
ATOM 3924 C CA . ASN A 1 497 ? 9.712 -39.671 40.754 1.00 70.06 497 ASN A CA 1
ATOM 3925 C C . ASN A 1 497 ? 8.524 -38.702 40.937 1.00 70.06 497 ASN A C 1
ATOM 3927 O O . ASN A 1 497 ? 8.637 -37.549 40.520 1.00 70.06 497 ASN A O 1
ATOM 3931 N N . LYS A 1 498 ? 7.437 -39.109 41.606 1.00 78.19 498 LYS A N 1
ATOM 3932 C CA . LYS A 1 498 ? 6.306 -38.247 41.982 1.00 78.19 498 LYS A CA 1
ATOM 3933 C C . LYS A 1 498 ? 6.345 -37.899 43.469 1.00 78.19 498 LYS A C 1
ATOM 3935 O O . LYS A 1 498 ? 6.718 -38.734 44.293 1.00 78.19 498 LYS A O 1
ATOM 3940 N N . PHE A 1 499 ? 5.947 -36.686 43.825 1.00 84.25 499 PHE A N 1
ATOM 3941 C CA . PHE A 1 499 ? 5.830 -36.262 45.222 1.00 84.25 499 PHE A CA 1
ATOM 3942 C C . PHE A 1 499 ? 4.418 -36.499 45.785 1.00 84.25 499 PHE A C 1
ATOM 3944 O O . PHE A 1 499 ? 3.424 -36.326 45.082 1.00 84.25 499 PHE A O 1
ATOM 3951 N N . ILE A 1 500 ? 4.329 -36.906 47.056 1.00 81.62 500 ILE A N 1
ATOM 3952 C CA . ILE A 1 500 ? 3.073 -37.144 47.789 1.00 81.62 500 ILE A CA 1
ATOM 3953 C C . ILE A 1 500 ? 3.141 -36.581 49.215 1.00 81.62 500 ILE A C 1
ATOM 3955 O O . ILE A 1 500 ? 4.218 -36.532 49.815 1.00 81.62 500 ILE A O 1
ATOM 3959 N N . VAL A 1 501 ? 1.986 -36.222 49.788 1.00 77.69 501 VAL A N 1
ATOM 3960 C CA . VAL A 1 501 ? 1.860 -35.968 51.236 1.00 77.69 501 VAL A CA 1
ATOM 3961 C C . VAL A 1 501 ? 2.112 -37.281 51.984 1.00 77.69 501 VAL A C 1
ATOM 3963 O O . VAL A 1 501 ? 1.673 -38.346 51.549 1.00 77.69 501 VAL A O 1
ATOM 3966 N N . ASN A 1 502 ? 2.826 -37.224 53.106 1.00 70.56 502 ASN A N 1
ATOM 3967 C CA . ASN A 1 502 ? 3.148 -38.379 53.935 1.00 70.56 502 ASN A CA 1
ATOM 3968 C C . ASN A 1 502 ? 1.871 -38.967 54.582 1.00 70.56 502 ASN A C 1
ATOM 3970 O O . ASN A 1 502 ? 1.334 -38.363 55.514 1.00 70.56 502 ASN A O 1
ATOM 3974 N N . PRO A 1 503 ? 1.405 -40.169 54.181 1.00 60.88 503 PRO A N 1
ATOM 3975 C CA . PRO A 1 503 ? 0.119 -40.715 54.626 1.00 60.88 503 PRO A CA 1
ATOM 3976 C C . PRO A 1 503 ? 0.098 -41.139 56.104 1.00 60.88 503 PRO A C 1
ATOM 3978 O O . PRO A 1 503 ? -0.938 -41.565 56.606 1.00 60.88 503 PRO A O 1
ATOM 3981 N N . LYS A 1 504 ? 1.230 -41.042 56.818 1.00 57.78 504 LYS A N 1
ATOM 3982 C CA . LYS A 1 504 ? 1.305 -41.281 58.268 1.00 57.78 504 LYS A CA 1
ATOM 3983 C C . LYS A 1 504 ? 0.921 -40.060 59.116 1.00 57.78 504 LYS A C 1
ATOM 3985 O O . LYS A 1 504 ? 0.798 -40.198 60.330 1.00 57.78 504 LYS A O 1
ATOM 3990 N N . LEU A 1 505 ? 0.729 -38.883 58.514 1.00 57.19 505 LEU A N 1
ATOM 3991 C CA . LEU A 1 505 ? 0.322 -37.667 59.222 1.00 57.19 505 LEU A CA 1
ATOM 3992 C C . LEU A 1 505 ? -1.194 -37.448 59.124 1.00 57.19 505 LEU A C 1
ATOM 3994 O O . LEU A 1 505 ? -1.700 -36.945 58.124 1.00 57.19 505 LEU A O 1
ATOM 3998 N N . ARG A 1 506 ? -1.927 -37.762 60.200 1.00 51.94 506 ARG A N 1
ATOM 3999 C CA . ARG A 1 506 ? -3.296 -37.256 60.395 1.00 51.94 506 ARG A CA 1
ATOM 4000 C C . ARG A 1 506 ? -3.239 -35.807 60.888 1.00 51.94 506 ARG A C 1
ATOM 4002 O O . ARG A 1 506 ? -3.123 -35.574 62.090 1.00 51.94 506 ARG A O 1
ATOM 4009 N N . LEU A 1 507 ? -3.331 -34.853 59.962 1.00 54.62 507 LEU A N 1
ATOM 4010 C CA . LEU A 1 507 ? -3.606 -33.450 60.283 1.00 54.62 507 LEU A CA 1
ATOM 4011 C C . LEU A 1 507 ? -5.019 -33.354 60.883 1.00 54.62 507 LEU A C 1
ATOM 4013 O O . LEU A 1 507 ? -5.991 -33.736 60.239 1.00 54.62 507 LEU A O 1
ATOM 4017 N N . ILE A 1 508 ? -5.119 -32.882 62.129 1.00 43.72 508 ILE A N 1
ATOM 4018 C CA . ILE A 1 508 ? -6.365 -32.917 62.926 1.00 43.72 508 ILE A CA 1
ATOM 4019 C C . ILE A 1 508 ? -7.459 -32.019 62.328 1.00 43.72 508 ILE A C 1
ATOM 4021 O O . ILE A 1 508 ? -8.640 -32.336 62.432 1.00 43.72 508 ILE A O 1
ATOM 4025 N N . TYR A 1 509 ? -7.061 -30.930 61.669 1.00 51.06 509 TYR A N 1
ATOM 4026 C CA . TYR A 1 509 ? -7.955 -29.926 61.096 1.00 51.06 509 TYR A CA 1
ATOM 4027 C C . TYR A 1 509 ? -7.801 -29.878 59.575 1.00 51.06 509 TYR A C 1
ATOM 4029 O O . TYR A 1 509 ? -7.260 -28.931 59.007 1.00 51.06 509 TYR A O 1
ATOM 4037 N N . LEU A 1 510 ? -8.261 -30.940 58.910 1.00 46.00 510 LEU A N 1
ATOM 4038 C CA . LEU A 1 510 ? -8.305 -31.035 57.450 1.00 46.00 510 LEU A CA 1
ATOM 4039 C C . LEU A 1 510 ? -9.508 -30.259 56.882 1.00 46.00 510 LEU A C 1
ATOM 4041 O O . LEU A 1 510 ? -10.454 -30.819 56.332 1.00 46.00 510 LEU A O 1
ATOM 4045 N N . HIS A 1 511 ? -9.450 -28.934 57.028 1.00 57.34 511 HIS A N 1
ATOM 4046 C CA . HIS A 1 511 ? -10.230 -28.013 56.204 1.00 57.34 511 HIS A CA 1
ATOM 4047 C C . HIS A 1 511 ? -9.842 -28.214 54.726 1.00 57.34 511 HIS A C 1
ATOM 4049 O O . HIS A 1 511 ? -8.664 -28.434 54.418 1.00 57.34 511 HIS A O 1
ATOM 4055 N N . LYS A 1 512 ? -10.813 -28.160 53.803 1.00 61.59 512 LYS A N 1
ATOM 4056 C CA . LYS A 1 512 ? -10.582 -28.477 52.375 1.00 61.59 512 LYS A CA 1
ATOM 4057 C C . LYS A 1 512 ? -9.526 -27.570 51.735 1.00 61.59 512 LYS A C 1
ATOM 4059 O O . LYS A 1 512 ? -8.759 -28.023 50.888 1.00 61.59 512 LYS A O 1
ATOM 4064 N N . GLU A 1 513 ? -9.449 -26.319 52.173 1.00 63.38 513 GLU A N 1
ATOM 4065 C CA . GLU A 1 513 ? -8.483 -25.313 51.731 1.00 63.38 513 GLU A CA 1
ATOM 4066 C C . GLU A 1 513 ? -7.030 -25.746 52.006 1.00 63.38 513 GLU A C 1
ATOM 4068 O O . GLU A 1 513 ? -6.135 -25.492 51.194 1.00 63.38 513 GLU A O 1
ATOM 4073 N N . LEU A 1 514 ? -6.788 -26.459 53.112 1.00 70.81 514 LEU A N 1
ATOM 4074 C CA . LEU A 1 514 ? -5.450 -26.919 53.489 1.00 70.81 514 LEU A CA 1
ATOM 4075 C C . LEU A 1 514 ? -4.978 -28.080 52.601 1.00 70.81 514 LEU A C 1
ATOM 4077 O O . LEU A 1 514 ? -3.817 -28.122 52.197 1.00 70.81 514 LEU A O 1
ATOM 4081 N N . GLU A 1 515 ? -5.879 -28.997 52.239 1.00 72.50 515 GLU A N 1
ATOM 4082 C CA . GLU A 1 515 ? -5.563 -30.097 51.319 1.00 72.50 515 GLU A CA 1
ATOM 4083 C C . GLU A 1 515 ? -5.240 -29.581 49.906 1.00 72.50 515 GLU A C 1
ATOM 4085 O O . GLU A 1 515 ? -4.353 -30.109 49.235 1.00 72.50 515 GLU A O 1
ATOM 4090 N N . ILE A 1 516 ? -5.932 -28.524 49.465 1.00 76.81 516 ILE A N 1
ATOM 4091 C CA . ILE A 1 516 ? -5.664 -27.832 48.195 1.00 76.81 516 ILE A CA 1
ATOM 4092 C C . ILE A 1 516 ? -4.282 -27.161 48.240 1.00 76.81 516 ILE A C 1
ATOM 4094 O O . ILE A 1 516 ? -3.469 -27.387 47.344 1.00 76.81 516 ILE A O 1
ATOM 4098 N N . SER A 1 517 ? -3.977 -26.435 49.319 1.00 82.44 517 SER A N 1
ATOM 4099 C CA . SER A 1 517 ? -2.682 -25.765 49.526 1.00 82.44 517 SER A CA 1
ATOM 4100 C C . SER A 1 517 ? -1.495 -26.745 49.490 1.00 82.44 517 SER A C 1
ATOM 4102 O O . SER A 1 517 ? -0.471 -26.481 48.863 1.00 82.44 517 SER A O 1
ATOM 4104 N N . LEU A 1 518 ? -1.633 -27.926 50.104 1.00 84.00 518 LEU A N 1
ATOM 4105 C CA . LEU A 1 518 ? -0.581 -28.954 50.096 1.00 84.00 518 LEU A CA 1
ATOM 4106 C C . LEU A 1 518 ? -0.419 -29.646 48.728 1.00 84.00 518 LEU A C 1
ATOM 4108 O O . LEU A 1 518 ? 0.688 -30.066 48.384 1.00 84.00 518 LEU A O 1
ATOM 4112 N N . LYS A 1 519 ? -1.487 -29.739 47.924 1.00 83.94 519 LYS A N 1
ATOM 4113 C CA . LYS A 1 519 ? -1.411 -30.210 46.527 1.00 83.94 519 LYS A CA 1
ATOM 4114 C C . LYS A 1 519 ? -0.718 -29.191 45.619 1.00 83.94 519 LYS A C 1
ATOM 4116 O O . LYS A 1 519 ? 0.053 -29.597 44.753 1.00 83.94 519 LYS A O 1
ATOM 4121 N N . GLU A 1 520 ? -0.942 -27.898 45.844 1.00 87.44 520 GLU A N 1
ATOM 4122 C CA . GLU A 1 520 ? -0.256 -26.810 45.136 1.00 87.44 520 GLU A CA 1
ATOM 4123 C C . GLU A 1 520 ? 1.262 -26.845 45.392 1.00 87.44 520 GLU A C 1
ATOM 4125 O O . GLU A 1 520 ? 2.049 -26.845 44.445 1.00 87.44 520 GLU A O 1
ATOM 4130 N N . VAL A 1 521 ? 1.680 -27.001 46.655 1.00 88.25 521 VAL A N 1
ATOM 4131 C CA . VAL A 1 521 ? 3.097 -27.179 47.034 1.00 88.25 521 VAL A CA 1
ATOM 4132 C C . VAL A 1 521 ? 3.733 -28.378 46.318 1.00 88.25 521 VAL A C 1
ATOM 4134 O O . VAL A 1 521 ? 4.809 -28.250 45.736 1.00 88.25 521 VAL A O 1
ATOM 4137 N N . ILE A 1 522 ? 3.053 -29.530 46.293 1.00 88.38 522 ILE A N 1
ATOM 4138 C CA . ILE A 1 522 ? 3.513 -30.729 45.570 1.00 88.38 522 ILE A CA 1
ATOM 4139 C C . ILE A 1 522 ? 3.687 -30.463 44.071 1.00 88.38 522 ILE A C 1
ATOM 4141 O O . ILE A 1 522 ? 4.675 -30.909 43.482 1.00 88.38 522 ILE A O 1
ATOM 4145 N N . TYR A 1 523 ? 2.744 -29.746 43.457 1.00 90.31 523 TYR A N 1
ATOM 4146 C CA . TYR A 1 523 ? 2.750 -29.451 42.028 1.00 90.31 523 TYR A CA 1
ATOM 4147 C C . TYR A 1 523 ? 3.964 -28.604 41.621 1.00 90.31 523 TYR A C 1
ATOM 4149 O O . TYR A 1 523 ? 4.722 -29.015 40.740 1.00 90.31 523 TYR A O 1
ATOM 4157 N N . TYR A 1 524 ? 4.225 -27.483 42.300 1.00 91.25 524 TYR A N 1
ATOM 4158 C CA . TYR A 1 524 ? 5.368 -26.630 41.952 1.00 91.25 524 TYR A CA 1
ATOM 4159 C C . TYR A 1 524 ? 6.719 -27.264 42.314 1.00 91.25 524 TYR A C 1
ATOM 4161 O O . TYR A 1 524 ? 7.647 -27.202 41.504 1.00 91.25 524 TYR A O 1
ATOM 4169 N N . SER A 1 525 ? 6.825 -27.994 43.432 1.00 88.12 525 SER A N 1
ATOM 4170 C CA . SER A 1 525 ? 8.027 -28.790 43.744 1.00 88.12 525 SER A CA 1
ATOM 4171 C C . SER A 1 525 ? 8.337 -29.841 42.667 1.00 88.12 525 SER A C 1
ATOM 4173 O O . SER A 1 525 ? 9.506 -30.084 42.356 1.00 88.12 525 SER A O 1
ATOM 4175 N N . GLN A 1 526 ? 7.314 -30.436 42.041 1.00 88.94 526 GLN A N 1
ATOM 4176 C CA . GLN A 1 526 ? 7.485 -31.365 40.918 1.00 88.94 526 GLN A CA 1
ATOM 4177 C C . GLN A 1 526 ? 8.079 -30.677 39.675 1.00 88.94 526 GLN A C 1
ATOM 4179 O O . GLN A 1 526 ? 8.894 -31.289 38.979 1.00 88.94 526 GLN A O 1
ATOM 4184 N N . ILE A 1 527 ? 7.718 -29.414 39.413 1.00 90.81 527 ILE A N 1
ATOM 4185 C CA . ILE A 1 527 ? 8.276 -28.618 38.309 1.00 90.81 527 ILE A CA 1
ATOM 4186 C C . ILE A 1 527 ? 9.731 -28.233 38.606 1.00 90.81 527 ILE A C 1
ATOM 4188 O O . ILE A 1 527 ? 10.590 -28.436 37.749 1.00 90.81 527 ILE A O 1
ATOM 4192 N N . VAL A 1 528 ? 10.043 -27.770 39.823 1.00 89.69 528 VAL A N 1
ATOM 4193 C CA . VAL A 1 528 ? 11.427 -27.477 40.254 1.00 89.69 528 VAL A CA 1
ATOM 4194 C C . VAL A 1 528 ? 12.325 -28.705 40.060 1.00 89.69 528 VAL A C 1
ATOM 4196 O O . VAL A 1 528 ? 13.383 -28.607 39.439 1.00 89.69 528 VAL A O 1
ATOM 4199 N N . PHE A 1 529 ? 11.873 -29.889 40.490 1.00 87.12 529 PHE A N 1
ATOM 4200 C CA . PHE A 1 529 ? 12.603 -31.145 40.287 1.00 87.12 529 PHE A CA 1
ATOM 4201 C C . PHE A 1 529 ? 12.776 -31.511 38.800 1.00 87.12 529 PHE A C 1
ATOM 4203 O O . PHE A 1 529 ? 13.830 -32.024 38.418 1.00 87.12 529 PHE A O 1
ATOM 4210 N N . LYS A 1 530 ? 11.787 -31.222 37.939 1.00 88.38 530 LYS A N 1
ATOM 4211 C CA . LYS A 1 530 ? 11.907 -31.405 36.481 1.00 88.38 530 LYS A CA 1
ATOM 4212 C C . LYS A 1 530 ? 12.986 -30.488 35.889 1.00 88.38 530 LYS A C 1
ATOM 4214 O O . LYS A 1 530 ? 13.822 -30.974 35.130 1.00 88.38 530 LYS A O 1
ATOM 4219 N N . ILE A 1 531 ? 13.005 -29.207 36.270 1.00 90.25 531 ILE A N 1
ATOM 4220 C CA . ILE A 1 531 ? 13.998 -28.225 35.802 1.00 90.25 531 ILE A CA 1
ATOM 4221 C C . ILE A 1 531 ? 15.413 -28.633 36.237 1.00 90.25 531 ILE A C 1
ATOM 4223 O O . ILE A 1 531 ? 16.316 -28.678 35.404 1.00 90.25 531 ILE A O 1
ATOM 4227 N N . GLU A 1 532 ? 15.621 -29.001 37.507 1.00 87.31 532 GLU A N 1
ATOM 4228 C CA . GLU A 1 532 ? 16.952 -29.424 37.966 1.00 87.31 532 GLU A CA 1
ATOM 4229 C C . GLU A 1 532 ? 17.458 -30.685 37.245 1.00 87.31 532 GLU A C 1
ATOM 4231 O O . GLU A 1 532 ? 18.653 -30.805 36.981 1.00 87.31 532 GLU A O 1
ATOM 4236 N N . ASN A 1 533 ? 16.575 -31.627 36.900 1.00 86.25 533 ASN A N 1
ATOM 4237 C CA . ASN A 1 533 ? 16.969 -32.822 36.150 1.00 86.25 533 ASN A CA 1
ATOM 4238 C C . ASN A 1 533 ? 17.241 -32.529 34.665 1.00 86.25 533 ASN A C 1
ATOM 4240 O O . ASN A 1 533 ? 18.127 -33.157 34.089 1.00 86.25 533 ASN A O 1
ATOM 4244 N N . PHE A 1 534 ? 16.540 -31.561 34.062 1.00 87.94 534 PHE A N 1
ATOM 4245 C CA . PHE A 1 534 ? 16.856 -31.061 32.719 1.00 87.94 534 PHE A CA 1
ATOM 4246 C C . PHE A 1 534 ? 18.268 -30.462 32.679 1.00 87.94 534 PHE A C 1
ATOM 4248 O O . PHE A 1 534 ? 19.081 -30.873 31.852 1.00 87.94 534 PHE A O 1
ATOM 4255 N N . ILE A 1 535 ? 18.583 -29.573 33.632 1.00 87.19 535 ILE A N 1
ATOM 4256 C CA . ILE A 1 535 ? 19.918 -28.972 33.780 1.00 87.19 535 ILE A CA 1
ATOM 4257 C C . ILE A 1 535 ? 20.975 -30.075 33.937 1.00 87.19 535 ILE A C 1
ATOM 4259 O O . ILE A 1 535 ? 21.924 -30.120 33.159 1.00 87.19 535 ILE A O 1
ATOM 4263 N N . ARG A 1 536 ? 20.776 -31.024 34.868 1.00 84.25 536 ARG A N 1
ATOM 4264 C CA . ARG A 1 536 ? 21.706 -32.150 35.079 1.00 84.25 536 ARG A CA 1
ATOM 4265 C C . ARG A 1 536 ? 21.934 -32.994 33.816 1.00 84.25 536 ARG A C 1
ATOM 4267 O O . ARG A 1 536 ? 23.065 -33.425 33.622 1.00 84.25 536 ARG A O 1
ATOM 4274 N N . LYS A 1 537 ? 20.921 -33.220 32.958 1.00 85.00 537 LYS A N 1
ATOM 4275 C CA . LYS A 1 537 ? 21.113 -33.939 31.678 1.00 85.00 537 LYS A CA 1
ATOM 4276 C C . LYS A 1 537 ? 22.005 -33.133 30.727 1.00 85.00 537 LYS A C 1
ATOM 4278 O O . LYS A 1 537 ? 22.996 -33.665 30.239 1.00 85.00 537 LYS A O 1
ATOM 4283 N N . ILE A 1 538 ? 21.691 -31.860 30.486 1.00 84.38 538 ILE A N 1
ATOM 4284 C CA . ILE A 1 538 ? 22.441 -31.031 29.524 1.00 84.38 538 ILE A CA 1
ATOM 4285 C C . ILE A 1 538 ? 23.878 -30.771 29.984 1.00 84.38 538 ILE A C 1
ATOM 4287 O O . ILE A 1 538 ? 24.793 -30.869 29.172 1.00 84.38 538 ILE A O 1
ATOM 4291 N N . SER A 1 539 ? 24.103 -30.541 31.280 1.00 80.25 539 SER A N 1
ATOM 4292 C CA . SER A 1 539 ? 25.450 -30.431 31.862 1.00 80.25 539 SER A CA 1
ATOM 4293 C C . SER A 1 539 ? 26.267 -31.733 31.809 1.00 80.25 539 SER A C 1
ATOM 4295 O O . SER A 1 539 ? 27.432 -31.718 32.188 1.00 80.25 539 SER A O 1
ATOM 4297 N N . GLN A 1 540 ? 25.677 -32.852 31.372 1.00 78.25 540 GLN A N 1
ATOM 4298 C CA . GLN A 1 540 ? 26.371 -34.122 31.128 1.00 78.25 540 GLN A CA 1
ATOM 4299 C C . GLN A 1 540 ? 26.518 -34.440 29.632 1.00 78.25 540 GLN A C 1
ATOM 4301 O O . GLN A 1 540 ? 27.512 -35.056 29.255 1.00 78.25 540 GLN A O 1
ATOM 4306 N N . THR A 1 541 ? 25.563 -34.047 28.776 1.00 77.88 541 THR A N 1
ATOM 4307 C CA . THR A 1 541 ? 25.602 -34.357 27.330 1.00 77.88 541 THR A CA 1
ATOM 4308 C C . THR A 1 541 ? 26.144 -33.234 26.443 1.00 77.88 541 THR A C 1
ATOM 4310 O O . THR A 1 541 ? 26.538 -33.514 25.314 1.00 77.88 541 THR A O 1
ATOM 4313 N N . HIS A 1 542 ? 26.199 -31.986 26.926 1.00 73.56 542 HIS A N 1
ATOM 4314 C CA . HIS A 1 542 ? 26.712 -30.817 26.192 1.00 73.56 542 HIS A CA 1
ATOM 4315 C C . HIS A 1 542 ? 26.070 -30.579 24.802 1.00 73.56 542 HIS A C 1
ATOM 4317 O O . HIS A 1 542 ? 26.735 -30.054 23.908 1.00 73.56 542 HIS A O 1
ATOM 4323 N N . GLU A 1 543 ? 24.784 -30.928 24.616 1.00 78.31 543 GLU A N 1
ATOM 4324 C CA . GLU A 1 543 ? 24.069 -30.959 23.314 1.00 78.31 543 GLU A CA 1
ATOM 4325 C C . GLU A 1 543 ? 24.466 -29.844 22.325 1.00 78.31 543 GLU A C 1
ATOM 4327 O O . GLU A 1 543 ? 25.071 -30.108 21.286 1.00 78.31 543 GLU A O 1
ATOM 4332 N N . THR A 1 544 ? 24.101 -28.593 22.630 1.00 88.19 544 THR A N 1
ATOM 4333 C CA . THR A 1 544 ? 24.288 -27.417 21.769 1.00 88.19 544 THR A CA 1
ATOM 4334 C C . THR A 1 544 ? 24.439 -26.150 22.622 1.00 88.19 544 THR A C 1
ATOM 4336 O O . THR A 1 544 ? 24.033 -26.137 23.787 1.00 88.19 544 THR A O 1
ATOM 4339 N N . GLN A 1 545 ? 24.988 -25.073 22.061 1.00 89.44 545 GLN A N 1
ATOM 4340 C CA . GLN A 1 545 ? 25.155 -23.789 22.751 1.00 89.44 545 GLN A CA 1
ATOM 4341 C C . GLN A 1 545 ? 23.812 -23.113 23.055 1.00 89.44 545 GLN A C 1
ATOM 4343 O O . GLN A 1 545 ? 23.691 -22.418 24.062 1.00 89.44 545 GLN A O 1
ATOM 4348 N N . VAL A 1 546 ? 22.771 -23.364 22.253 1.00 91.00 546 VAL A N 1
ATOM 4349 C CA . VAL A 1 546 ? 21.394 -22.949 22.582 1.00 91.00 546 VAL A CA 1
ATOM 4350 C C . VAL A 1 546 ? 20.848 -23.710 23.797 1.00 91.00 546 VAL A C 1
ATOM 4352 O O . VAL A 1 546 ? 20.224 -23.100 24.665 1.00 91.00 546 VAL A O 1
ATOM 4355 N N . TYR A 1 547 ? 21.115 -25.015 23.918 1.00 89.56 547 TYR A N 1
ATOM 4356 C CA . TYR A 1 547 ? 20.736 -25.793 25.108 1.00 89.56 547 TYR A CA 1
ATOM 4357 C C . TYR A 1 547 ? 21.543 -25.388 26.357 1.00 89.56 547 TYR A C 1
ATOM 4359 O O . TYR A 1 547 ? 20.995 -25.349 27.462 1.00 89.56 547 TYR A O 1
ATOM 4367 N N . GLU A 1 548 ? 22.821 -25.039 26.200 1.00 88.69 548 GLU A N 1
ATOM 4368 C CA . GLU A 1 548 ? 23.661 -24.505 27.280 1.00 88.69 548 GLU A CA 1
ATOM 4369 C C . GLU A 1 548 ? 23.164 -23.115 27.732 1.00 88.69 548 GLU A C 1
ATOM 4371 O O . GLU A 1 548 ? 23.013 -22.880 28.933 1.00 88.69 548 GLU A O 1
ATOM 4376 N N . ALA A 1 549 ? 22.779 -22.238 26.796 1.00 89.00 549 ALA A N 1
ATOM 4377 C CA . ALA A 1 549 ? 22.155 -20.943 27.086 1.00 89.00 549 ALA A CA 1
ATOM 4378 C C . ALA A 1 549 ? 20.781 -21.077 27.778 1.00 89.00 549 ALA A C 1
ATOM 4380 O O . ALA A 1 549 ? 20.483 -20.317 28.705 1.00 89.00 549 ALA A O 1
ATOM 4381 N N . LEU A 1 550 ? 19.968 -22.069 27.386 1.00 91.25 550 LEU A N 1
ATOM 4382 C CA . LEU A 1 550 ? 18.724 -22.429 28.078 1.00 91.25 550 LEU A CA 1
ATOM 4383 C C . LEU A 1 550 ? 19.002 -22.839 29.530 1.00 91.25 550 LEU A C 1
ATOM 4385 O O . LEU A 1 550 ? 18.345 -22.354 30.450 1.00 91.25 550 LEU A O 1
ATOM 4389 N N . CYS A 1 551 ? 19.998 -23.698 29.756 1.00 89.12 551 CYS A N 1
ATOM 4390 C CA . CYS A 1 551 ? 20.358 -24.140 31.102 1.00 89.12 551 CYS A CA 1
ATOM 4391 C C . CYS A 1 551 ? 20.909 -23.002 31.964 1.00 89.12 551 CYS A C 1
ATOM 4393 O O . CYS A 1 551 ? 20.526 -22.907 33.129 1.00 89.12 551 CYS A O 1
ATOM 4395 N N . GLN A 1 552 ? 21.720 -22.096 31.406 1.00 86.00 552 GLN A N 1
ATOM 4396 C CA . GLN A 1 552 ? 22.170 -20.901 32.126 1.00 86.00 552 GLN A CA 1
ATOM 4397 C C . GLN A 1 552 ? 20.977 -20.050 32.595 1.00 86.00 552 GLN A C 1
ATOM 4399 O O . GLN A 1 552 ? 20.913 -19.691 33.771 1.00 86.00 552 GLN A O 1
ATOM 4404 N N . PHE A 1 553 ? 19.999 -19.788 31.721 1.00 88.19 553 PHE A N 1
ATOM 4405 C CA . PHE A 1 553 ? 18.790 -19.038 32.079 1.00 88.19 553 PHE A CA 1
ATOM 4406 C C . PHE A 1 553 ? 17.958 -19.742 33.165 1.00 88.19 553 PHE A C 1
ATOM 4408 O O . PHE A 1 553 ? 17.511 -19.105 34.119 1.00 88.19 553 PHE A O 1
ATOM 4415 N N . LEU A 1 554 ? 17.791 -21.067 33.075 1.00 89.56 554 LEU A N 1
ATOM 4416 C CA . LEU A 1 554 ? 17.087 -21.857 34.094 1.00 89.56 554 LEU A CA 1
ATOM 4417 C C . LEU A 1 554 ? 17.814 -21.840 35.454 1.00 89.56 554 LEU A C 1
ATOM 4419 O O . LEU A 1 554 ? 17.158 -21.795 36.496 1.00 89.56 554 LEU A O 1
ATOM 4423 N N . ILE A 1 555 ? 19.153 -21.825 35.464 1.00 83.44 555 ILE A N 1
ATOM 4424 C CA . ILE A 1 555 ? 19.969 -21.675 36.681 1.00 83.44 555 ILE A CA 1
ATOM 4425 C C . ILE A 1 555 ? 19.807 -20.269 37.280 1.00 83.44 555 ILE A C 1
ATOM 4427 O O . ILE A 1 555 ? 19.623 -20.143 38.491 1.00 83.44 555 ILE A O 1
ATOM 4431 N N . GLU A 1 556 ? 19.853 -19.214 36.463 1.00 81.50 556 GLU A N 1
ATOM 4432 C CA . GLU A 1 556 ? 19.630 -17.824 36.897 1.00 81.50 556 GLU A CA 1
ATOM 4433 C C . GLU A 1 556 ? 18.227 -17.643 37.506 1.00 81.50 556 GLU A C 1
ATOM 4435 O O . GLU A 1 556 ? 18.089 -17.094 38.603 1.00 81.50 556 GLU A O 1
ATOM 4440 N N . PHE A 1 557 ? 17.196 -18.197 36.859 1.00 85.50 557 PHE A N 1
ATOM 4441 C CA . PHE A 1 557 ? 15.823 -18.212 37.365 1.00 85.50 557 PHE A CA 1
ATOM 4442 C C . PHE A 1 557 ? 15.688 -18.973 38.693 1.00 85.50 557 PHE A C 1
ATOM 4444 O O . PHE A 1 557 ? 15.143 -18.432 39.657 1.00 85.50 557 PHE A O 1
ATOM 4451 N N . LEU A 1 558 ? 16.225 -20.197 38.797 1.00 83.88 558 LEU A N 1
ATOM 4452 C CA . LEU A 1 558 ? 16.166 -20.968 40.045 1.00 83.88 558 LEU A CA 1
ATOM 4453 C C . LEU A 1 558 ? 16.942 -20.299 41.192 1.00 83.88 558 LEU A C 1
ATOM 4455 O O . LEU A 1 558 ? 16.506 -20.397 42.339 1.00 83.88 558 LEU A O 1
ATOM 4459 N N . LYS A 1 559 ? 18.047 -19.593 40.914 1.00 78.25 559 LYS A N 1
ATOM 4460 C CA . LYS A 1 559 ? 18.754 -18.773 41.916 1.00 78.25 559 LYS A CA 1
ATOM 4461 C C . LYS A 1 559 ? 17.871 -17.629 42.423 1.00 78.25 559 LYS A C 1
ATOM 4463 O O . LYS A 1 559 ? 17.734 -17.472 43.634 1.00 78.25 559 LYS A O 1
ATOM 4468 N N . SER A 1 560 ? 17.240 -16.880 41.516 1.00 76.81 560 SER A N 1
ATOM 4469 C CA . SER A 1 560 ? 16.313 -15.786 41.846 1.00 76.81 560 SER A CA 1
ATOM 4470 C C . SER A 1 560 ? 15.120 -16.278 42.684 1.00 76.81 560 SER A C 1
ATOM 4472 O O . SER A 1 560 ? 14.857 -15.744 43.764 1.00 76.81 560 SER A O 1
ATOM 4474 N N . TYR A 1 561 ? 14.492 -17.385 42.276 1.00 83.12 561 TYR A N 1
ATOM 4475 C CA . TYR A 1 561 ? 13.403 -18.023 43.019 1.00 83.12 561 TYR A CA 1
ATOM 4476 C C . TYR A 1 561 ? 13.816 -18.466 44.429 1.00 83.12 561 TYR A C 1
ATOM 4478 O O . TYR A 1 561 ? 13.174 -18.094 45.414 1.00 83.12 561 TYR A O 1
ATOM 4486 N N . LYS A 1 562 ? 14.916 -19.225 44.554 1.00 79.31 562 LYS A N 1
ATOM 4487 C CA . LYS A 1 562 ? 15.410 -19.691 45.860 1.00 79.31 562 LYS A CA 1
ATOM 4488 C C . LYS A 1 562 ? 15.859 -18.519 46.753 1.00 79.31 562 LYS A C 1
ATOM 4490 O O . LYS A 1 562 ? 15.820 -18.663 47.974 1.00 79.31 562 LYS A O 1
ATOM 4495 N N . LEU A 1 563 ? 16.217 -17.359 46.189 1.00 72.50 563 LEU A N 1
ATOM 4496 C CA . LEU A 1 563 ? 16.470 -16.127 46.945 1.00 72.50 563 LEU A CA 1
ATOM 4497 C C . LEU A 1 563 ? 15.175 -15.477 47.463 1.00 72.50 563 LEU A C 1
ATOM 4499 O O . LEU A 1 563 ? 15.112 -15.197 48.660 1.00 72.50 563 LEU A O 1
ATOM 4503 N N . SER A 1 564 ? 14.135 -15.306 46.635 1.00 72.75 564 SER A N 1
ATOM 4504 C CA . SER A 1 564 ? 12.840 -14.779 47.114 1.00 72.75 564 SER A CA 1
ATOM 4505 C C . SER A 1 564 ? 12.260 -15.659 48.228 1.00 72.75 564 SER A C 1
ATOM 4507 O O . SER A 1 564 ? 11.961 -15.143 49.302 1.00 72.75 564 SER A O 1
ATOM 4509 N N . LEU A 1 565 ? 12.271 -16.996 48.078 1.00 75.56 565 LEU A N 1
ATOM 4510 C CA . LEU A 1 565 ? 11.856 -17.921 49.150 1.00 75.56 565 LEU A CA 1
ATOM 4511 C C . LEU A 1 565 ? 12.576 -17.662 50.489 1.00 75.56 565 LEU A C 1
ATOM 4513 O O . LEU A 1 565 ? 11.950 -17.728 51.546 1.00 75.56 565 LEU A O 1
ATOM 4517 N N . ASN A 1 566 ? 13.880 -17.356 50.464 1.00 70.31 566 ASN A N 1
ATOM 4518 C CA . ASN A 1 566 ? 14.648 -17.015 51.668 1.00 70.31 566 ASN A CA 1
ATOM 4519 C C . ASN A 1 566 ? 14.281 -15.630 52.231 1.00 70.31 566 ASN A C 1
ATOM 4521 O O . ASN A 1 566 ? 14.266 -15.454 53.449 1.00 70.31 566 ASN A O 1
ATOM 4525 N N . GLN A 1 567 ? 13.958 -14.654 51.380 1.00 68.75 567 GLN A N 1
ATOM 4526 C CA . GLN A 1 567 ? 13.488 -13.334 51.812 1.00 68.75 567 GLN A CA 1
ATOM 4527 C C . GLN A 1 567 ? 12.082 -13.419 52.429 1.00 68.75 567 GLN A C 1
ATOM 4529 O O . GLN A 1 567 ? 11.867 -12.878 53.514 1.00 68.75 567 GLN A O 1
ATOM 4534 N N . THR A 1 568 ? 11.153 -14.176 51.831 1.00 68.88 568 THR A N 1
ATOM 4535 C CA . THR A 1 568 ? 9.842 -14.468 52.437 1.00 68.88 568 THR A CA 1
ATOM 4536 C C . THR A 1 568 ? 10.016 -15.183 53.780 1.00 68.88 568 THR A C 1
ATOM 4538 O O . THR A 1 568 ? 9.418 -14.762 54.769 1.00 68.88 568 THR A O 1
ATOM 4541 N N . ALA A 1 569 ? 10.891 -16.199 53.855 1.00 68.56 569 ALA A N 1
ATOM 4542 C CA . ALA A 1 569 ? 11.232 -16.877 55.111 1.00 68.56 569 ALA A CA 1
ATOM 4543 C C . ALA A 1 569 ? 11.738 -15.899 56.183 1.00 68.56 569 ALA A C 1
ATOM 4545 O O . ALA A 1 569 ? 11.389 -16.032 57.354 1.00 68.56 569 ALA A O 1
ATOM 4546 N N . TYR A 1 570 ? 12.543 -14.906 55.799 1.00 66.19 570 TYR A N 1
ATOM 4547 C CA . TYR A 1 570 ? 13.055 -13.893 56.718 1.00 66.19 570 TYR A CA 1
ATOM 4548 C C . TYR A 1 570 ? 11.938 -12.989 57.258 1.00 66.19 570 TYR A C 1
ATOM 4550 O O . TYR A 1 570 ? 11.782 -12.864 58.473 1.00 66.19 570 TYR A O 1
ATOM 4558 N N . PHE A 1 571 ? 11.111 -12.416 56.376 1.00 64.12 571 PHE A N 1
ATOM 4559 C CA . PHE A 1 571 ? 10.015 -11.526 56.779 1.00 64.12 571 PHE A CA 1
ATOM 4560 C C . PHE A 1 571 ? 8.963 -12.223 57.655 1.00 64.12 571 PHE A C 1
ATOM 4562 O O . PHE A 1 571 ? 8.466 -11.607 58.599 1.00 64.12 571 PHE A O 1
ATOM 4569 N N . LEU A 1 572 ? 8.679 -13.507 57.398 1.00 63.47 572 LEU A N 1
ATOM 4570 C CA . LEU A 1 572 ? 7.811 -14.343 58.239 1.00 63.47 572 LEU A CA 1
ATOM 4571 C C . LEU A 1 572 ? 8.320 -14.470 59.687 1.00 63.47 572 LEU A C 1
ATOM 4573 O O . LEU A 1 572 ? 7.512 -14.578 60.604 1.00 63.47 572 LEU A O 1
ATOM 4577 N N . ASN A 1 573 ? 9.640 -14.442 59.907 1.00 61.09 573 ASN A N 1
ATOM 4578 C CA . ASN A 1 573 ? 10.239 -14.605 61.236 1.00 61.09 573 ASN A CA 1
ATOM 4579 C C . ASN A 1 573 ? 10.372 -13.290 62.036 1.00 61.09 573 ASN A C 1
ATOM 4581 O O . ASN A 1 573 ? 10.557 -13.355 63.250 1.00 61.09 573 ASN A O 1
ATOM 4585 N N . GLU A 1 574 ? 10.291 -12.106 61.411 1.00 58.12 574 GLU A N 1
ATOM 4586 C CA . GLU A 1 574 ? 10.583 -10.830 62.100 1.00 58.12 574 GLU A CA 1
ATOM 4587 C C . GLU A 1 574 ? 9.369 -10.021 62.598 1.00 58.12 574 GLU A C 1
ATOM 4589 O O . GLU A 1 574 ? 9.562 -9.125 63.423 1.00 58.12 574 GLU A O 1
ATOM 4594 N N . LYS A 1 575 ? 8.128 -10.258 62.132 1.00 52.56 575 LYS A N 1
ATOM 4595 C CA . LYS A 1 575 ? 7.012 -9.319 62.411 1.00 52.56 575 LYS A CA 1
ATOM 4596 C C . LYS A 1 575 ? 5.659 -9.928 62.797 1.00 52.56 575 LYS A C 1
ATOM 4598 O O . LYS A 1 575 ? 4.818 -10.131 61.933 1.00 52.56 575 LYS A O 1
ATOM 4603 N N . VAL A 1 576 ? 5.410 -9.964 64.113 1.00 51.00 576 VAL A N 1
ATOM 4604 C CA . VAL A 1 576 ? 4.198 -9.536 64.878 1.00 51.00 576 VAL A CA 1
ATOM 4605 C C . VAL A 1 576 ? 2.782 -10.008 64.461 1.00 51.00 576 VAL A C 1
ATOM 4607 O O . VAL A 1 576 ? 1.960 -10.236 65.346 1.00 51.00 576 VAL A O 1
ATOM 4610 N N . LYS A 1 577 ? 2.439 -10.147 63.177 1.00 54.31 577 LYS A N 1
ATOM 4611 C CA . LYS A 1 577 ? 1.167 -10.723 62.715 1.00 54.31 577 LYS A CA 1
ATOM 4612 C C . LYS A 1 577 ? 1.316 -12.225 62.488 1.00 54.31 577 LYS A C 1
ATOM 4614 O O . LYS A 1 577 ? 2.313 -12.678 61.939 1.00 54.31 577 LYS A O 1
ATOM 4619 N N . LYS A 1 578 ? 0.273 -12.983 62.835 1.00 60.81 578 LYS A N 1
ATOM 4620 C CA . LYS A 1 578 ? 0.132 -14.379 62.411 1.00 60.81 578 LYS A CA 1
ATOM 4621 C C . LYS A 1 578 ? -0.159 -14.409 60.905 1.00 60.81 578 LYS A C 1
ATOM 4623 O O . LYS A 1 578 ? -1.068 -13.709 60.462 1.00 60.81 578 LYS A O 1
ATOM 4628 N N . ILE A 1 579 ? 0.612 -15.183 60.146 1.00 66.62 579 ILE A N 1
ATOM 4629 C CA . ILE A 1 579 ? 0.512 -15.311 58.683 1.00 66.62 579 ILE A CA 1
ATOM 4630 C C . ILE A 1 579 ? 0.205 -16.779 58.369 1.00 66.62 579 ILE A C 1
ATOM 4632 O O . ILE A 1 579 ? 0.826 -17.670 58.947 1.00 66.62 579 ILE A O 1
ATOM 4636 N N . THR A 1 580 ? -0.779 -17.034 57.507 1.00 74.81 580 THR A N 1
ATOM 4637 C CA . THR A 1 580 ? -1.246 -18.395 57.202 1.00 74.81 580 THR A CA 1
ATOM 4638 C C . THR A 1 580 ? -0.463 -19.043 56.062 1.00 74.81 580 THR A C 1
ATOM 4640 O O . THR A 1 580 ? 0.240 -18.374 55.297 1.00 74.81 580 THR A O 1
ATOM 4643 N N . LEU A 1 581 ? -0.631 -20.360 55.883 1.00 76.44 581 LEU A N 1
ATOM 4644 C CA . LEU A 1 581 ? -0.096 -21.051 54.700 1.00 76.44 581 LEU A CA 1
ATOM 4645 C C . LEU A 1 581 ? -0.663 -20.472 53.388 1.00 76.44 581 LEU A C 1
ATOM 4647 O O . LEU A 1 581 ? 0.042 -20.431 52.381 1.00 76.44 581 LEU A O 1
ATOM 4651 N N . ILE A 1 582 ? -1.912 -19.994 53.404 1.00 76.00 582 ILE A N 1
ATOM 4652 C CA . ILE A 1 582 ? -2.584 -19.409 52.236 1.00 76.00 582 ILE A CA 1
ATOM 4653 C C . ILE A 1 582 ? -1.960 -18.053 51.881 1.00 76.00 582 ILE A C 1
ATOM 4655 O O . ILE A 1 582 ? -1.685 -17.802 50.708 1.00 76.00 582 ILE A O 1
ATOM 4659 N N . ASP A 1 583 ? -1.670 -17.212 52.878 1.00 75.31 583 ASP A N 1
ATOM 4660 C CA . ASP A 1 583 ? -0.987 -15.926 52.679 1.00 75.31 583 ASP A CA 1
ATOM 4661 C C . ASP A 1 583 ? 0.415 -16.128 52.079 1.00 75.31 583 ASP A C 1
ATOM 4663 O O . ASP A 1 583 ? 0.777 -15.486 51.092 1.00 75.31 583 ASP A O 1
ATOM 4667 N N . PHE A 1 584 ? 1.182 -17.074 52.634 1.00 80.56 584 PHE A N 1
ATOM 4668 C CA . PHE A 1 584 ? 2.512 -17.449 52.145 1.00 80.56 584 PHE A CA 1
ATOM 4669 C C . PHE A 1 584 ? 2.491 -17.921 50.682 1.00 80.56 584 PHE A C 1
ATOM 4671 O O . PHE A 1 584 ? 3.285 -17.447 49.866 1.00 80.56 584 PHE A O 1
ATOM 4678 N N . LEU A 1 585 ? 1.562 -18.817 50.328 1.00 82.50 585 LEU A N 1
ATOM 4679 C CA . LEU A 1 585 ? 1.420 -19.290 48.950 1.00 82.50 585 LEU A CA 1
ATOM 4680 C C . LEU A 1 585 ? 0.929 -18.184 48.009 1.00 82.50 585 LEU A C 1
ATOM 4682 O O . LEU A 1 585 ? 1.383 -18.131 46.871 1.00 82.50 585 LEU A O 1
ATOM 4686 N N . SER A 1 586 ? 0.073 -17.268 48.472 1.00 79.75 586 SER A N 1
ATOM 4687 C CA . SER A 1 586 ? -0.396 -16.120 47.683 1.00 79.75 586 SER A CA 1
ATOM 4688 C C . SER A 1 586 ? 0.753 -15.187 47.273 1.00 79.75 586 SER A C 1
ATOM 4690 O O . SER A 1 586 ? 0.830 -14.785 46.111 1.00 79.75 586 SER A O 1
ATOM 4692 N N . ILE A 1 587 ? 1.695 -14.909 48.186 1.00 76.81 587 ILE A N 1
ATOM 4693 C CA . ILE A 1 587 ? 2.901 -14.110 47.898 1.00 76.81 587 ILE A CA 1
ATOM 4694 C C . ILE A 1 587 ? 3.713 -14.760 46.767 1.00 76.81 587 ILE A C 1
ATOM 4696 O O . ILE A 1 587 ? 3.947 -14.136 45.733 1.00 76.81 587 ILE A O 1
ATOM 4700 N N . ILE A 1 588 ? 4.073 -16.040 46.915 1.00 79.38 588 ILE A N 1
ATOM 4701 C CA . ILE A 1 588 ? 4.900 -16.750 45.923 1.00 79.38 588 ILE A CA 1
ATOM 4702 C C . ILE A 1 588 ? 4.149 -16.937 44.594 1.00 79.38 588 ILE A C 1
ATOM 4704 O O . ILE A 1 588 ? 4.756 -16.841 43.523 1.00 79.38 588 ILE A O 1
ATOM 4708 N N . ARG A 1 589 ? 2.827 -17.155 44.636 1.00 82.06 589 ARG A N 1
ATOM 4709 C CA . ARG A 1 589 ? 1.983 -17.300 43.441 1.00 82.06 589 ARG A CA 1
ATOM 4710 C C . ARG A 1 589 ? 2.028 -16.053 42.561 1.00 82.06 589 ARG A C 1
ATOM 4712 O O . ARG A 1 589 ? 2.149 -16.187 41.346 1.00 82.06 589 ARG A O 1
ATOM 4719 N N . ASN A 1 590 ? 2.003 -14.869 43.172 1.00 75.56 590 ASN A N 1
ATOM 4720 C CA . ASN A 1 590 ? 2.062 -13.578 42.479 1.00 75.56 590 ASN A CA 1
ATOM 4721 C C . ASN A 1 590 ? 3.466 -13.221 41.942 1.00 75.56 590 ASN A C 1
ATOM 4723 O O . ASN A 1 590 ? 3.599 -12.284 41.147 1.00 75.56 590 ASN A O 1
ATOM 4727 N N . GLU A 1 591 ? 4.516 -13.936 42.362 1.00 74.38 591 GLU A N 1
ATOM 4728 C CA . GLU A 1 591 ? 5.895 -13.722 41.903 1.00 74.38 591 GLU A CA 1
ATOM 4729 C C . GLU A 1 591 ? 6.395 -14.770 40.896 1.00 74.38 591 GLU A C 1
ATOM 4731 O O . GLU A 1 591 ? 7.030 -14.370 39.924 1.00 74.38 591 GLU A O 1
ATOM 4736 N N . TYR A 1 592 ? 6.132 -16.071 41.102 1.00 84.00 592 TYR A N 1
ATOM 4737 C CA . TYR A 1 592 ? 6.830 -17.145 40.366 1.00 84.00 592 TYR A CA 1
ATOM 4738 C C . TYR A 1 592 ? 5.973 -18.267 39.777 1.00 84.00 592 TYR A C 1
ATOM 4740 O O . TYR A 1 592 ? 6.429 -18.932 38.846 1.00 84.00 592 TYR A O 1
ATOM 4748 N N . PHE A 1 593 ? 4.782 -18.553 40.306 1.00 88.31 593 PHE A N 1
ATOM 4749 C CA . PHE A 1 593 ? 4.061 -19.776 39.917 1.00 88.31 593 PHE A CA 1
ATOM 4750 C C . PHE A 1 593 ? 3.643 -19.790 38.435 1.00 88.31 593 PHE A C 1
ATOM 4752 O O . PHE A 1 593 ? 3.785 -20.823 37.781 1.00 88.31 593 PHE A O 1
ATOM 4759 N N . THR A 1 594 ? 3.270 -18.644 37.858 1.00 85.81 594 THR A N 1
ATOM 4760 C CA . THR A 1 594 ? 2.965 -18.545 36.418 1.00 85.81 594 THR A CA 1
ATOM 4761 C C . THR A 1 594 ? 4.188 -18.802 35.528 1.00 85.81 594 THR A C 1
ATOM 4763 O O . THR A 1 594 ? 4.065 -19.452 34.489 1.00 85.81 594 THR A O 1
ATOM 4766 N N . PHE A 1 595 ? 5.392 -18.395 35.956 1.00 88.88 595 PHE A N 1
ATOM 4767 C CA . PHE A 1 595 ? 6.642 -18.750 35.274 1.00 88.88 595 PHE A CA 1
ATOM 4768 C C . PHE A 1 595 ? 6.921 -20.256 35.333 1.00 88.88 595 PHE A C 1
ATOM 4770 O O . PHE A 1 595 ? 7.401 -20.825 34.353 1.00 88.88 595 PHE A O 1
ATOM 4777 N N . PHE A 1 596 ? 6.613 -20.925 36.450 1.00 91.62 596 PHE A N 1
ATOM 4778 C CA . PHE A 1 596 ? 6.790 -22.374 36.565 1.00 91.62 596 PHE A CA 1
ATOM 4779 C C . PHE A 1 596 ? 5.843 -23.157 35.651 1.00 91.62 596 PHE A C 1
ATOM 4781 O O . PHE A 1 596 ? 6.299 -24.093 34.997 1.00 91.62 596 PHE A O 1
ATOM 4788 N N . ASP A 1 597 ? 4.568 -22.772 35.546 1.00 90.00 597 ASP A N 1
ATOM 4789 C CA . ASP A 1 597 ? 3.638 -23.397 34.594 1.00 90.00 597 ASP A CA 1
ATOM 4790 C C . ASP A 1 597 ? 4.099 -23.225 33.140 1.00 90.00 597 ASP A C 1
ATOM 4792 O O . ASP A 1 597 ? 4.091 -24.178 32.356 1.00 90.00 597 ASP A O 1
ATOM 4796 N N . LEU A 1 598 ? 4.583 -22.033 32.796 1.00 89.31 598 LEU A N 1
ATOM 4797 C CA . LEU A 1 598 ? 5.126 -21.730 31.478 1.00 89.31 598 LEU A CA 1
ATOM 4798 C C . LEU A 1 598 ? 6.396 -22.540 31.162 1.00 89.31 598 LEU A C 1
ATOM 4800 O O . LEU A 1 598 ? 6.488 -23.162 30.102 1.00 89.31 598 LEU A O 1
ATOM 4804 N N . LEU A 1 599 ? 7.356 -22.590 32.093 1.00 91.75 599 LEU A N 1
ATOM 4805 C CA . LEU A 1 599 ? 8.566 -23.410 31.966 1.00 91.75 599 LEU A CA 1
ATOM 4806 C C . LEU A 1 599 ? 8.248 -24.903 31.882 1.00 91.75 599 LEU A C 1
ATOM 4808 O O . LEU A 1 599 ? 8.901 -25.626 31.132 1.00 91.75 599 LEU A O 1
ATOM 4812 N N . LYS A 1 600 ? 7.251 -25.379 32.633 1.00 91.44 600 LYS A N 1
ATOM 4813 C CA . LYS A 1 600 ? 6.799 -26.771 32.587 1.00 91.44 600 LYS A CA 1
ATOM 4814 C C . LYS A 1 600 ? 6.334 -27.141 31.178 1.00 91.44 600 LYS A C 1
ATOM 4816 O O . LYS A 1 600 ? 6.819 -28.154 30.678 1.00 91.44 600 LYS A O 1
ATOM 4821 N N . LEU A 1 601 ? 5.472 -26.318 30.563 1.00 89.69 601 LEU A N 1
ATOM 4822 C CA . LEU A 1 601 ? 4.968 -26.500 29.193 1.00 89.69 601 LEU A CA 1
ATOM 4823 C C . LEU A 1 601 ? 6.110 -26.507 28.169 1.00 89.69 601 LEU A C 1
ATOM 4825 O O . LEU A 1 601 ? 6.224 -27.445 27.385 1.00 89.69 601 LEU A O 1
ATOM 4829 N N . ILE A 1 602 ? 7.012 -25.522 28.237 1.00 90.81 602 ILE A N 1
ATOM 4830 C CA . ILE A 1 602 ? 8.225 -25.471 27.401 1.00 90.81 602 ILE A CA 1
ATOM 4831 C C . ILE A 1 602 ? 9.024 -26.778 27.526 1.00 90.81 602 ILE A C 1
ATOM 4833 O O . ILE A 1 602 ? 9.375 -27.394 26.526 1.00 90.81 602 ILE A O 1
ATOM 4837 N N . LEU A 1 603 ? 9.262 -27.248 28.752 1.00 89.69 603 LEU A N 1
ATOM 4838 C CA . LEU A 1 603 ? 10.003 -28.482 29.024 1.00 89.69 603 LEU A CA 1
ATOM 4839 C C . LEU A 1 603 ? 9.190 -29.769 28.775 1.00 89.69 603 LEU A C 1
ATOM 4841 O O . LEU A 1 603 ? 9.736 -30.857 28.950 1.00 89.69 603 LEU A O 1
ATOM 4845 N N . ASP A 1 604 ? 7.881 -29.700 28.512 1.00 88.25 604 ASP A N 1
ATOM 4846 C CA . ASP A 1 604 ? 7.048 -30.832 28.058 1.00 88.25 604 ASP A CA 1
ATOM 4847 C C . ASP A 1 604 ? 7.058 -30.922 26.516 1.00 88.25 604 ASP A C 1
ATOM 4849 O O . ASP A 1 604 ? 6.975 -32.019 25.974 1.00 88.25 604 ASP A O 1
ATOM 4853 N N . GLU A 1 605 ? 7.222 -29.791 25.818 1.00 86.44 605 GLU A N 1
ATOM 4854 C CA . GLU A 1 605 ? 7.275 -29.700 24.347 1.00 86.44 605 GLU A CA 1
ATOM 4855 C C . GLU A 1 605 ? 8.701 -29.816 23.758 1.00 86.44 605 GLU A C 1
ATOM 4857 O O . GLU A 1 605 ? 8.853 -30.031 22.556 1.00 86.44 605 GLU A O 1
ATOM 4862 N N . ILE A 1 606 ? 9.760 -29.729 24.576 1.00 85.75 606 ILE A N 1
ATOM 4863 C CA . ILE A 1 606 ? 11.142 -30.007 24.142 1.00 85.75 606 ILE A CA 1
ATOM 4864 C C . ILE A 1 606 ? 11.350 -31.521 23.968 1.00 85.75 606 ILE A C 1
ATOM 4866 O O . ILE A 1 606 ? 11.624 -32.260 24.917 1.00 85.75 606 ILE A O 1
ATOM 4870 N N . GLU A 1 607 ? 11.268 -31.980 22.718 1.00 65.31 607 GLU A N 1
ATOM 4871 C CA . GLU A 1 607 ? 11.666 -33.332 22.325 1.00 65.31 607 GLU A CA 1
ATOM 4872 C C . GLU A 1 607 ? 13.179 -33.551 22.501 1.00 65.31 607 GLU A C 1
ATOM 4874 O O . GLU A 1 607 ? 13.988 -33.110 21.680 1.00 65.31 607 GLU A O 1
ATOM 4879 N N . PHE A 1 608 ? 13.569 -34.351 23.496 1.00 66.56 608 PHE A N 1
ATOM 4880 C CA . PHE A 1 608 ? 14.879 -35.013 23.510 1.00 66.56 608 PHE A CA 1
ATOM 4881 C C . PHE A 1 608 ? 14.923 -36.150 22.480 1.00 66.56 608 PHE A C 1
ATOM 4883 O O . PHE A 1 608 ? 14.934 -37.330 22.828 1.00 66.56 608 PHE A O 1
ATOM 4890 N N . ASN A 1 609 ? 14.936 -35.785 21.202 1.00 63.44 609 ASN A N 1
ATOM 4891 C CA . ASN A 1 609 ? 15.198 -36.711 20.112 1.00 63.44 609 ASN A CA 1
ATOM 4892 C C . ASN A 1 609 ? 16.711 -36.735 19.837 1.00 63.44 609 ASN A C 1
ATOM 4894 O O . ASN A 1 609 ? 17.287 -35.741 19.388 1.00 63.44 609 ASN A O 1
ATOM 4898 N N . GLU A 1 610 ? 17.356 -37.857 20.152 1.00 66.94 610 GLU A N 1
ATOM 4899 C CA . GLU A 1 610 ? 18.811 -38.006 20.049 1.00 66.94 610 GLU A CA 1
ATOM 4900 C C . GLU A 1 610 ? 19.285 -38.115 18.585 1.00 66.94 610 GLU A C 1
ATOM 4902 O O . GLU A 1 610 ? 20.409 -37.701 18.301 1.00 66.94 610 GLU A O 1
ATOM 4907 N N . ASP A 1 611 ? 18.406 -38.518 17.654 1.00 71.38 611 ASP A N 1
ATOM 4908 C CA . ASP A 1 611 ? 18.692 -38.679 16.218 1.00 71.38 611 ASP A CA 1
ATOM 4909 C C . ASP A 1 611 ? 18.714 -37.353 15.421 1.00 71.38 611 ASP A C 1
ATOM 4911 O O . ASP A 1 611 ? 19.231 -37.312 14.302 1.00 71.38 611 ASP A O 1
ATOM 4915 N N . LYS A 1 612 ? 18.155 -36.256 15.962 1.00 79.81 612 LYS A N 1
ATOM 4916 C CA . LYS A 1 612 ? 18.119 -34.939 15.287 1.00 79.81 612 LYS A CA 1
ATOM 4917 C C . LYS A 1 612 ? 19.497 -34.266 15.273 1.00 79.81 612 LYS A C 1
ATOM 4919 O O . LYS A 1 612 ? 20.208 -34.258 16.281 1.00 79.81 612 LYS A O 1
ATOM 4924 N N . ILE A 1 613 ? 19.862 -33.632 14.156 1.00 85.31 613 ILE A N 1
ATOM 4925 C CA . ILE A 1 613 ? 21.166 -32.949 14.021 1.00 85.31 613 ILE A CA 1
ATOM 4926 C C . ILE A 1 613 ? 21.231 -31.648 14.858 1.00 85.31 613 ILE A C 1
ATOM 4928 O O . ILE A 1 613 ? 20.188 -31.049 15.128 1.00 85.31 613 ILE A O 1
ATOM 4932 N N . PRO A 1 614 ? 22.424 -31.162 15.268 1.00 87.00 614 PRO A N 1
ATOM 4933 C CA . PRO A 1 614 ? 22.552 -30.027 16.194 1.00 87.00 614 PRO A CA 1
ATOM 4934 C C . PRO A 1 614 ? 21.814 -28.748 15.771 1.00 87.00 614 PRO A C 1
ATOM 4936 O O . PRO A 1 614 ? 21.102 -28.164 16.585 1.00 87.00 614 PRO A O 1
ATOM 4939 N N . CYS A 1 615 ? 21.894 -28.346 14.497 1.00 87.69 615 CYS A N 1
ATOM 4940 C CA . CYS A 1 615 ? 21.137 -27.196 13.990 1.00 87.69 615 CYS A CA 1
ATOM 4941 C C . CYS A 1 615 ? 19.611 -27.387 14.068 1.00 87.69 615 CYS A C 1
ATOM 4943 O O . CYS A 1 615 ? 18.909 -26.442 14.414 1.00 87.69 615 CYS A O 1
ATOM 4945 N N . GLU A 1 616 ? 19.077 -28.593 13.842 1.00 86.88 616 GLU A N 1
ATOM 4946 C CA . GLU A 1 616 ? 17.650 -28.878 14.059 1.00 86.88 616 GLU A CA 1
ATOM 4947 C C . GLU A 1 616 ? 17.285 -28.807 15.545 1.00 86.88 616 GLU A C 1
ATOM 4949 O O . GLU A 1 616 ? 16.272 -28.205 15.897 1.00 86.88 616 GLU A O 1
ATOM 4954 N N . LYS A 1 617 ? 18.109 -29.383 16.431 1.00 87.19 617 LYS A N 1
ATOM 4955 C CA . LYS A 1 617 ? 17.913 -29.311 17.888 1.00 87.19 617 LYS A CA 1
ATOM 4956 C C . LYS A 1 617 ? 17.854 -27.853 18.371 1.00 87.19 617 LYS A C 1
ATOM 4958 O O . LYS A 1 617 ? 16.918 -27.499 19.086 1.00 87.19 617 LYS A O 1
ATOM 4963 N N . SER A 1 618 ? 18.799 -27.011 17.947 1.00 89.81 618 SER A N 1
ATOM 4964 C CA . SER A 1 618 ? 18.856 -25.588 18.312 1.00 89.81 618 SER A CA 1
ATOM 4965 C C . SER A 1 618 ? 17.718 -24.762 17.700 1.00 89.81 618 SER A C 1
ATOM 4967 O O . SER A 1 618 ? 17.034 -24.037 18.426 1.00 89.81 618 SER A O 1
ATOM 4969 N N . LEU A 1 619 ? 17.453 -24.896 16.393 1.00 89.06 619 LEU A N 1
ATOM 4970 C CA . LEU A 1 619 ? 16.395 -24.130 15.722 1.00 89.06 619 LEU A CA 1
ATOM 4971 C C . LEU A 1 619 ? 14.997 -24.497 16.233 1.00 89.06 619 LEU A C 1
ATOM 4973 O O . LEU A 1 619 ? 14.190 -23.596 16.434 1.00 89.06 619 LEU A O 1
ATOM 4977 N N . ASN A 1 620 ? 14.713 -25.774 16.514 1.00 88.25 620 ASN A N 1
ATOM 4978 C CA . ASN A 1 620 ? 13.404 -26.187 17.036 1.00 88.25 620 ASN A CA 1
ATOM 4979 C C . ASN A 1 620 ? 13.083 -25.535 18.393 1.00 88.25 620 ASN A C 1
ATOM 4981 O O . ASN A 1 620 ? 11.947 -25.113 18.601 1.00 88.25 620 ASN A O 1
ATOM 4985 N N . ILE A 1 621 ? 14.067 -25.376 19.291 1.00 90.19 621 ILE A N 1
ATOM 4986 C CA . ILE A 1 621 ? 13.862 -24.644 20.554 1.00 90.19 621 ILE A CA 1
ATOM 4987 C C . ILE A 1 621 ? 13.640 -23.148 20.302 1.00 90.19 621 ILE A C 1
ATOM 4989 O O . ILE A 1 621 ? 12.731 -22.564 20.891 1.00 90.19 621 ILE A O 1
ATOM 4993 N N . ILE A 1 622 ? 14.417 -22.521 19.414 1.00 91.56 622 ILE A N 1
ATOM 4994 C CA . ILE A 1 622 ? 14.250 -21.093 19.099 1.00 91.56 622 ILE A CA 1
ATOM 4995 C C . ILE A 1 622 ? 12.871 -20.831 18.462 1.00 91.56 622 ILE A C 1
ATOM 4997 O O . ILE A 1 622 ? 12.203 -19.872 18.846 1.00 91.56 622 ILE A O 1
ATOM 5001 N N . ILE A 1 623 ? 12.399 -21.709 17.565 1.00 90.31 623 ILE A N 1
ATOM 5002 C CA . ILE A 1 623 ? 11.045 -21.671 16.982 1.00 90.31 623 ILE A CA 1
ATOM 5003 C C . ILE A 1 623 ? 9.977 -21.853 18.065 1.00 90.31 623 ILE A C 1
ATOM 5005 O O . ILE A 1 623 ? 9.019 -21.083 18.099 1.00 90.31 623 ILE A O 1
ATOM 5009 N N . LEU A 1 624 ? 10.136 -22.834 18.960 1.00 90.62 624 LEU A N 1
ATOM 5010 C CA . LEU A 1 624 ? 9.191 -23.097 20.047 1.00 90.62 624 LEU A CA 1
ATOM 5011 C C . LEU A 1 624 ? 9.040 -21.875 20.962 1.00 90.62 624 LEU A C 1
ATOM 5013 O O . LEU A 1 624 ? 7.919 -21.433 21.205 1.00 90.62 624 LEU A O 1
ATOM 5017 N N . ILE A 1 625 ? 10.147 -21.292 21.430 1.00 91.88 625 ILE A N 1
ATOM 5018 C CA . ILE A 1 625 ? 10.105 -20.113 22.305 1.00 91.88 625 ILE A CA 1
ATOM 5019 C C . ILE A 1 625 ? 9.582 -18.880 21.566 1.00 91.88 625 ILE A C 1
ATOM 5021 O O . ILE A 1 625 ? 8.765 -18.158 22.134 1.00 91.88 625 ILE A O 1
ATOM 5025 N N . HIS A 1 626 ? 9.973 -18.664 20.305 1.00 91.06 626 HIS A N 1
ATOM 5026 C CA . HIS A 1 626 ? 9.401 -17.596 19.482 1.00 91.06 626 HIS A CA 1
ATOM 5027 C C . HIS A 1 626 ? 7.883 -17.745 19.355 1.00 91.06 626 HIS A C 1
ATOM 5029 O O . HIS A 1 626 ? 7.143 -16.799 19.606 1.00 91.06 626 HIS A O 1
ATOM 5035 N N . LYS A 1 627 ? 7.401 -18.953 19.044 1.00 89.62 627 LYS A N 1
ATOM 5036 C CA . LYS A 1 627 ? 5.970 -19.223 18.946 1.00 89.62 627 LYS A CA 1
ATOM 5037 C C . LYS A 1 627 ? 5.259 -18.960 20.275 1.00 89.62 627 LYS A C 1
ATOM 5039 O O . LYS A 1 627 ? 4.297 -18.208 20.279 1.00 89.62 627 LYS A O 1
ATOM 5044 N N . LYS A 1 628 ? 5.749 -19.484 21.407 1.00 89.00 628 LYS A N 1
ATOM 5045 C CA . LYS A 1 628 ? 5.148 -19.203 22.729 1.00 89.00 628 LYS A CA 1
ATOM 5046 C C . LYS A 1 628 ? 5.149 -17.707 23.067 1.00 89.00 628 LYS A C 1
ATOM 5048 O O . LYS A 1 628 ? 4.199 -17.236 23.686 1.00 89.00 628 LYS A O 1
ATOM 5053 N N . LEU A 1 629 ? 6.180 -16.965 22.657 1.00 87.50 629 LEU A N 1
ATOM 5054 C CA . LEU A 1 629 ? 6.261 -15.512 22.807 1.00 87.50 629 LEU A CA 1
ATOM 5055 C C . LEU A 1 629 ? 5.159 -14.806 21.997 1.00 87.50 629 LEU A C 1
ATOM 5057 O O . LEU A 1 629 ? 4.357 -14.091 22.597 1.00 87.50 629 LEU A O 1
ATOM 5061 N N . ILE A 1 630 ? 5.062 -15.041 20.686 1.00 86.94 630 ILE A N 1
ATOM 5062 C CA . ILE A 1 630 ? 4.034 -14.414 19.833 1.00 86.94 630 ILE A CA 1
ATOM 5063 C C . ILE A 1 630 ? 2.616 -14.864 20.235 1.00 86.94 630 ILE A C 1
ATOM 5065 O O . ILE A 1 630 ? 1.744 -14.015 20.435 1.00 86.94 630 ILE A O 1
ATOM 5069 N N . ASP A 1 631 ? 2.407 -16.164 20.481 1.00 85.31 631 ASP A N 1
ATOM 5070 C CA . ASP A 1 631 ? 1.146 -16.720 20.994 1.00 85.31 631 ASP A CA 1
ATOM 5071 C C . ASP A 1 631 ? 0.728 -16.009 22.302 1.00 85.31 631 ASP A C 1
ATOM 5073 O O . ASP A 1 631 ? -0.439 -15.647 22.453 1.00 85.31 631 ASP A O 1
ATOM 5077 N N . SER A 1 632 ? 1.659 -15.738 23.233 1.00 78.62 632 SER A N 1
ATOM 5078 C CA . SER A 1 632 ? 1.339 -15.054 24.501 1.00 78.62 632 SER A CA 1
ATOM 5079 C C . SER A 1 632 ? 0.858 -13.610 24.313 1.00 78.62 632 SER A C 1
ATOM 5081 O O . SER A 1 632 ? -0.088 -13.186 24.981 1.00 78.62 632 SER A O 1
ATOM 5083 N N . PHE A 1 633 ? 1.442 -12.881 23.357 1.00 73.38 633 PHE A N 1
ATOM 5084 C CA . PHE A 1 633 ? 1.037 -11.515 23.022 1.00 73.38 633 PHE A CA 1
ATOM 5085 C C . PHE A 1 633 ? -0.306 -11.446 22.282 1.00 73.38 633 PHE A C 1
ATOM 5087 O O . PHE A 1 633 ? -1.020 -10.455 22.427 1.00 73.38 633 PHE A O 1
ATOM 5094 N N . SER A 1 634 ? -0.699 -12.500 21.557 1.00 63.44 634 SER A N 1
ATOM 5095 C CA . SER A 1 634 ? -1.966 -12.537 20.806 1.00 63.44 634 SER A CA 1
ATOM 5096 C C . SER A 1 634 ? -3.233 -12.446 21.676 1.00 63.44 634 SER A C 1
ATOM 5098 O O . SER A 1 634 ? -4.295 -12.072 21.186 1.00 63.44 634 SER A O 1
ATOM 5100 N N . VAL A 1 635 ? -3.133 -12.768 22.972 1.00 53.34 635 VAL A N 1
ATOM 5101 C CA . VAL A 1 635 ? -4.288 -12.886 23.884 1.00 53.34 635 VAL A CA 1
ATOM 5102 C C . VAL A 1 635 ? -4.694 -11.538 24.505 1.00 53.34 635 VAL A C 1
ATOM 5104 O O . VAL A 1 635 ? -5.809 -11.400 25.010 1.00 53.34 635 VAL A O 1
ATOM 5107 N N . ASN A 1 636 ? -3.803 -10.541 24.492 1.00 55.00 636 ASN A N 1
ATOM 5108 C CA . ASN A 1 636 ? -4.083 -9.123 24.749 1.00 55.00 636 ASN A CA 1
ATOM 5109 C C . ASN A 1 636 ? -2.785 -8.313 24.573 1.00 55.00 636 ASN A C 1
ATOM 5111 O O . ASN A 1 636 ? -1.736 -8.740 25.054 1.00 55.00 636 ASN A O 1
ATOM 5115 N N . ASN A 1 637 ? -2.873 -7.071 24.084 1.00 58.78 637 ASN A N 1
ATOM 5116 C CA . ASN A 1 637 ? -1.751 -6.110 24.005 1.00 58.78 637 ASN A CA 1
ATOM 5117 C C . ASN A 1 637 ? -1.202 -5.656 25.386 1.00 58.78 637 ASN A C 1
ATOM 5119 O O . ASN A 1 637 ? -0.391 -4.732 25.486 1.00 58.78 637 ASN A O 1
ATOM 5123 N N . LEU A 1 638 ? -1.667 -6.296 26.459 1.00 67.25 638 LEU A N 1
ATOM 5124 C CA . LEU A 1 638 ? -1.392 -6.026 27.858 1.00 67.25 638 LEU A CA 1
ATOM 5125 C C . LEU A 1 638 ? -0.116 -6.749 28.292 1.00 67.25 638 LEU A C 1
ATOM 5127 O O . LEU A 1 638 ? -0.108 -7.973 28.413 1.00 67.25 638 LEU A O 1
ATOM 5131 N N . VAL A 1 639 ? 0.957 -6.004 28.567 1.00 67.62 639 VAL A N 1
ATOM 5132 C CA . VAL A 1 639 ? 2.220 -6.618 28.998 1.00 67.62 639 VAL A CA 1
ATOM 5133 C C . VAL A 1 639 ? 2.116 -7.132 30.429 1.00 67.62 639 VAL A C 1
ATOM 5135 O O . VAL A 1 639 ? 1.885 -6.369 31.372 1.00 67.62 639 VAL A O 1
ATOM 5138 N N . LYS A 1 640 ? 2.308 -8.446 30.566 1.00 75.56 640 LYS A N 1
ATOM 5139 C CA . LYS A 1 640 ? 2.370 -9.184 31.832 1.00 75.56 640 LYS A CA 1
ATOM 5140 C C . LYS A 1 640 ? 3.806 -9.627 32.137 1.00 75.56 640 LYS A C 1
ATOM 5142 O O . LYS A 1 640 ? 4.695 -9.523 31.288 1.00 75.56 640 LYS A O 1
ATOM 5147 N N . LYS A 1 641 ? 4.028 -10.183 33.333 1.00 77.12 641 LYS A N 1
ATOM 5148 C CA . LYS A 1 641 ? 5.334 -10.711 33.767 1.00 77.12 641 LYS A CA 1
ATOM 5149 C C . LYS A 1 641 ? 5.866 -11.776 32.799 1.00 77.12 641 LYS A C 1
ATOM 5151 O O . LYS A 1 641 ? 7.042 -11.766 32.436 1.00 77.12 641 LYS A O 1
ATOM 5156 N N . GLU A 1 642 ? 4.984 -12.654 32.329 1.00 80.56 642 GLU A N 1
ATOM 5157 C CA . GLU A 1 642 ? 5.276 -13.788 31.445 1.00 80.56 642 GLU A CA 1
ATOM 5158 C C . GLU A 1 642 ? 5.860 -13.335 30.099 1.00 80.56 642 GLU A C 1
ATOM 5160 O O . GLU A 1 642 ? 6.741 -13.994 29.552 1.00 80.56 642 GLU A O 1
ATOM 5165 N N . HIS A 1 643 ? 5.428 -12.175 29.595 1.00 80.69 643 HIS A N 1
ATOM 5166 C CA . HIS A 1 643 ? 5.890 -11.624 28.322 1.00 80.69 643 HIS A CA 1
ATOM 5167 C C . HIS A 1 643 ? 7.355 -11.168 28.430 1.00 80.69 643 HIS A C 1
ATOM 5169 O O . HIS A 1 643 ? 8.178 -11.498 27.575 1.00 80.69 643 HIS A O 1
ATOM 5175 N N . LYS A 1 644 ? 7.709 -10.472 29.525 1.00 79.31 644 LYS A N 1
ATOM 5176 C CA . LYS A 1 644 ? 9.098 -10.085 29.839 1.00 79.31 644 LYS A CA 1
ATOM 5177 C C . LYS A 1 644 ? 9.986 -11.326 29.993 1.00 79.31 644 LYS A C 1
ATOM 5179 O O . LYS A 1 644 ? 11.100 -11.352 29.479 1.00 79.31 644 LYS A O 1
ATOM 5184 N N . PHE A 1 645 ? 9.472 -12.364 30.653 1.00 84.50 645 PHE A N 1
ATOM 5185 C CA . PHE A 1 645 ? 10.170 -13.632 30.868 1.00 84.50 645 PHE A CA 1
ATOM 5186 C C . PHE A 1 645 ? 10.455 -14.393 29.561 1.00 84.50 645 PHE A C 1
ATOM 5188 O O . PHE A 1 645 ? 11.603 -14.768 29.317 1.00 84.50 645 PHE A O 1
ATOM 5195 N N . LEU A 1 646 ? 9.453 -14.564 28.687 1.00 87.81 646 LEU A N 1
ATOM 5196 C CA . LEU A 1 646 ? 9.619 -15.209 27.374 1.00 87.81 646 LEU A CA 1
ATOM 5197 C C . LEU A 1 646 ? 10.585 -14.448 26.470 1.00 87.81 646 LEU A C 1
ATOM 5199 O O . LEU A 1 646 ? 11.375 -15.063 25.759 1.00 87.81 646 LEU A O 1
ATOM 5203 N N . LEU A 1 647 ? 10.545 -13.119 26.511 1.00 85.44 647 LEU A N 1
ATOM 5204 C CA . LEU A 1 647 ? 11.390 -12.273 25.680 1.00 85.44 647 LEU A CA 1
ATOM 5205 C C . LEU A 1 647 ? 12.857 -12.262 26.149 1.00 85.44 647 LEU A C 1
ATOM 5207 O O . LEU A 1 647 ? 13.773 -12.318 25.324 1.00 85.44 647 LEU A O 1
ATOM 5211 N N . LEU A 1 648 ? 13.091 -12.263 27.467 1.00 84.56 648 LEU A N 1
ATOM 5212 C CA . LEU A 1 648 ? 14.418 -12.488 28.051 1.00 84.56 648 LEU A CA 1
ATOM 5213 C C . LEU A 1 648 ? 14.970 -13.862 27.645 1.00 84.56 648 LEU A C 1
ATOM 5215 O O . LEU A 1 648 ? 16.103 -13.943 27.170 1.00 84.56 648 LEU A O 1
ATOM 5219 N N . LEU A 1 649 ? 14.158 -14.918 27.749 1.00 90.06 649 LEU A N 1
ATOM 5220 C CA . LEU A 1 649 ? 14.533 -16.259 27.302 1.00 90.06 649 LEU A CA 1
ATOM 5221 C C . LEU A 1 649 ? 14.857 -16.288 25.797 1.00 90.06 649 LEU A C 1
ATOM 5223 O O . LEU A 1 649 ? 15.919 -16.773 25.416 1.00 90.06 649 LEU A O 1
ATOM 5227 N N . PHE A 1 650 ? 14.000 -15.723 24.942 1.00 91.69 650 PHE A N 1
ATOM 5228 C CA . PHE A 1 650 ? 14.210 -15.680 23.491 1.00 91.69 650 PHE A CA 1
ATOM 5229 C C . PHE A 1 650 ? 15.530 -14.987 23.113 1.00 91.69 650 PHE A C 1
ATOM 5231 O O . PHE A 1 650 ? 16.334 -15.559 22.378 1.00 91.69 650 PHE A O 1
ATOM 5238 N N . SER A 1 651 ? 15.808 -13.802 23.671 1.00 87.19 651 SER A N 1
ATOM 5239 C CA . SER A 1 651 ? 17.065 -13.076 23.417 1.00 87.19 651 SER A CA 1
ATOM 5240 C C . SER A 1 651 ? 18.311 -13.854 23.878 1.00 87.19 651 SER A C 1
ATOM 5242 O O . SER A 1 651 ? 19.318 -13.903 23.161 1.00 87.19 651 SER A O 1
ATOM 5244 N N . ARG A 1 652 ? 18.230 -14.552 25.022 1.00 88.62 652 ARG A N 1
ATOM 5245 C CA . ARG A 1 652 ? 19.302 -15.425 25.523 1.00 88.62 652 ARG A CA 1
ATOM 5246 C C . ARG A 1 652 ? 19.557 -16.614 24.591 1.00 88.62 652 ARG A C 1
ATOM 5248 O O . ARG A 1 652 ? 20.714 -16.928 24.327 1.00 88.62 652 ARG A O 1
ATOM 5255 N N . LEU A 1 653 ? 18.510 -17.238 24.052 1.00 92.06 653 LEU A N 1
ATOM 5256 C CA . LEU A 1 653 ? 18.625 -18.358 23.106 1.00 92.06 653 LEU A CA 1
ATOM 5257 C C . LEU A 1 653 ? 19.103 -17.929 21.712 1.00 92.06 653 LEU A C 1
ATOM 5259 O O . LEU A 1 653 ? 19.729 -18.723 21.017 1.00 92.06 653 LEU A O 1
ATOM 5263 N N . LEU A 1 654 ? 18.857 -16.678 21.312 1.00 90.69 654 LEU A N 1
ATOM 5264 C CA . LEU A 1 654 ? 19.361 -16.120 20.053 1.00 90.69 654 LEU A CA 1
ATOM 5265 C C . LEU A 1 654 ? 20.851 -15.733 20.127 1.00 90.69 654 LEU A C 1
ATOM 5267 O O . LEU A 1 654 ? 21.521 -15.623 19.100 1.00 90.69 654 LEU A O 1
ATOM 5271 N N . THR A 1 655 ? 21.380 -15.552 21.341 1.00 88.94 655 THR A N 1
ATOM 5272 C CA . THR A 1 655 ? 22.744 -15.060 21.598 1.00 88.94 655 THR A CA 1
ATOM 5273 C C . THR A 1 655 ? 23.852 -15.858 20.883 1.00 88.94 655 THR A C 1
ATOM 5275 O O . THR A 1 655 ? 24.732 -15.202 20.324 1.00 88.94 655 THR A O 1
ATOM 5278 N N . PRO A 1 656 ? 23.850 -17.212 20.825 1.00 89.81 656 PRO A N 1
ATOM 5279 C CA . PRO A 1 656 ? 24.897 -17.965 20.125 1.00 89.81 656 PRO A CA 1
ATOM 5280 C C . PRO A 1 656 ? 24.963 -17.634 18.628 1.00 89.81 656 PRO A C 1
ATOM 5282 O O . PRO A 1 656 ? 26.041 -17.350 18.115 1.00 89.81 656 PRO A O 1
ATOM 5285 N N . TYR A 1 657 ? 23.811 -17.557 17.949 1.00 90.19 657 TYR A N 1
ATOM 5286 C CA . TYR A 1 657 ? 23.739 -17.270 16.510 1.00 90.19 657 TYR A CA 1
ATOM 5287 C C . TYR A 1 657 ? 24.302 -15.893 16.153 1.00 90.19 657 TYR A C 1
ATOM 5289 O O . TYR A 1 657 ? 24.979 -15.764 15.137 1.00 90.19 657 TYR A O 1
ATOM 5297 N N . LEU A 1 658 ? 24.053 -14.874 16.984 1.00 89.31 658 LEU A N 1
ATOM 5298 C CA . LEU A 1 658 ? 24.634 -13.543 16.776 1.00 89.31 658 LEU A CA 1
ATOM 5299 C C . LEU A 1 658 ? 26.147 -13.563 17.060 1.00 89.31 658 LEU A C 1
ATOM 5301 O O . LEU A 1 658 ? 26.938 -13.085 16.245 1.00 89.31 658 LEU A O 1
ATOM 5305 N N . LYS A 1 659 ? 26.563 -14.209 18.162 1.00 87.75 659 LYS A N 1
ATOM 5306 C CA . LYS A 1 659 ? 27.976 -14.305 18.555 1.00 87.75 659 LYS A CA 1
ATOM 5307 C C . LYS A 1 659 ? 28.845 -15.074 17.557 1.00 87.75 659 LYS A C 1
ATOM 5309 O O . LYS A 1 659 ? 29.989 -14.681 17.374 1.00 87.75 659 LYS A O 1
ATOM 5314 N N . PHE A 1 660 ? 28.337 -16.095 16.861 1.00 89.50 660 PHE A N 1
ATOM 5315 C CA . PHE A 1 660 ? 29.109 -16.786 15.812 1.00 89.50 660 PHE A CA 1
ATOM 5316 C C . PHE A 1 660 ? 29.561 -15.838 14.694 1.00 89.50 660 PHE A C 1
ATOM 5318 O O . PHE A 1 660 ? 30.674 -15.968 14.180 1.00 89.50 660 PHE A O 1
ATOM 5325 N N . ILE A 1 661 ? 28.715 -14.870 14.337 1.00 89.25 661 ILE A N 1
ATOM 5326 C CA . ILE A 1 661 ? 29.021 -13.872 13.310 1.00 89.25 661 ILE A CA 1
ATOM 5327 C C . ILE A 1 661 ? 29.933 -12.779 13.876 1.00 89.25 661 ILE A C 1
ATOM 5329 O O . ILE A 1 661 ? 30.875 -12.375 13.199 1.00 89.25 661 ILE A O 1
ATOM 5333 N N . ASP A 1 662 ? 29.749 -12.377 15.134 1.00 86.38 662 ASP A N 1
ATOM 5334 C CA . ASP A 1 662 ? 30.660 -11.442 15.808 1.00 86.38 662 ASP A CA 1
ATOM 5335 C C . ASP A 1 662 ? 32.081 -12.007 15.952 1.00 86.38 662 ASP A C 1
ATOM 5337 O O . ASP A 1 662 ? 33.049 -11.318 15.627 1.00 86.38 662 ASP A O 1
ATOM 5341 N N . THR A 1 663 ? 32.224 -13.278 16.340 1.00 84.25 663 THR A N 1
ATOM 5342 C CA . THR A 1 663 ? 33.516 -13.978 16.378 1.00 84.25 663 THR A CA 1
ATOM 5343 C C . THR A 1 663 ? 34.130 -14.100 14.983 1.00 84.25 663 THR A C 1
ATOM 5345 O O . THR A 1 663 ? 35.313 -13.810 14.823 1.00 84.25 663 THR A O 1
ATOM 5348 N N . LEU A 1 664 ? 33.348 -14.422 13.944 1.00 85.94 664 LEU A N 1
ATOM 5349 C CA . LEU A 1 664 ? 33.852 -14.411 12.564 1.00 85.94 664 LEU A CA 1
ATOM 5350 C C . LEU A 1 664 ? 34.390 -13.031 12.151 1.00 85.94 664 LEU A C 1
ATOM 5352 O O . LEU A 1 664 ? 35.400 -12.955 11.454 1.00 85.94 664 LEU A O 1
ATOM 5356 N N . ILE A 1 665 ? 33.724 -11.946 12.545 1.00 82.00 665 ILE A N 1
ATOM 5357 C CA . ILE A 1 665 ? 34.127 -10.590 12.160 1.00 82.00 665 ILE A CA 1
ATOM 5358 C C . ILE A 1 665 ? 35.352 -10.106 12.962 1.00 82.00 665 ILE A C 1
ATOM 5360 O O . ILE A 1 665 ? 36.150 -9.335 12.432 1.00 82.00 665 ILE A O 1
ATOM 5364 N N . GLN A 1 666 ? 35.526 -10.568 14.205 1.00 79.38 666 GLN A N 1
ATOM 5365 C CA . GLN A 1 666 ? 36.621 -10.154 15.098 1.00 79.38 666 GLN A CA 1
ATOM 5366 C C . GLN A 1 666 ? 37.879 -11.034 14.981 1.00 79.38 666 GLN A C 1
ATOM 5368 O O . GLN A 1 666 ? 38.992 -10.515 15.010 1.00 79.38 666 GLN A O 1
ATOM 5373 N N . GLU A 1 667 ? 37.717 -12.353 14.845 1.00 76.38 667 GLU A N 1
ATOM 5374 C CA . GLU A 1 667 ? 38.808 -13.344 14.794 1.00 76.38 667 GLU A CA 1
ATOM 5375 C C . GLU A 1 667 ? 39.082 -13.861 13.371 1.00 76.38 667 GLU A C 1
ATOM 5377 O O . GLU A 1 667 ? 40.082 -14.535 13.125 1.00 76.38 667 GLU A O 1
ATOM 5382 N N . GLY A 1 668 ? 38.192 -13.570 12.418 1.00 74.50 668 GLY A N 1
ATOM 5383 C CA . GLY A 1 668 ? 38.288 -14.029 11.032 1.00 74.50 668 GLY A CA 1
ATOM 5384 C C . GLY A 1 668 ? 37.906 -15.494 10.802 1.00 74.50 668 GLY A C 1
ATOM 5385 O O . GLY A 1 668 ? 38.027 -15.975 9.675 1.00 74.50 668 GLY A O 1
ATOM 5386 N N . ILE A 1 669 ? 37.438 -16.199 11.837 1.00 77.56 669 ILE A N 1
ATOM 5387 C CA . ILE A 1 669 ? 37.115 -17.632 11.818 1.00 77.56 669 ILE A CA 1
ATOM 5388 C C . ILE A 1 669 ? 35.703 -17.847 12.379 1.00 77.56 669 ILE A C 1
ATOM 5390 O O . ILE A 1 669 ? 35.358 -17.334 13.439 1.00 77.56 669 ILE A O 1
ATOM 5394 N N . LEU A 1 670 ? 34.881 -18.638 11.683 1.00 84.38 670 LEU A N 1
ATOM 5395 C CA . LEU A 1 670 ? 33.537 -18.990 12.148 1.00 84.38 670 LEU A CA 1
ATOM 5396 C C . LEU A 1 670 ? 33.609 -20.039 13.271 1.00 84.38 670 LEU A C 1
ATOM 5398 O O . LEU A 1 670 ? 33.787 -21.227 13.001 1.00 84.38 670 LEU A O 1
ATOM 5402 N N . ASN A 1 671 ? 33.445 -19.608 14.523 1.00 82.62 671 ASN A N 1
ATOM 5403 C CA . ASN A 1 671 ? 33.522 -20.471 15.707 1.00 82.62 671 ASN A CA 1
ATOM 5404 C C . ASN A 1 671 ? 32.187 -21.181 16.028 1.00 82.62 671 ASN A C 1
ATOM 5406 O O . ASN A 1 671 ? 31.622 -21.034 17.110 1.00 82.62 671 ASN A O 1
ATOM 5410 N N . ASP A 1 672 ? 31.678 -21.958 15.070 1.00 85.94 672 ASP A N 1
ATOM 5411 C CA . ASP A 1 672 ? 30.531 -22.857 15.259 1.00 85.94 672 ASP A CA 1
ATOM 5412 C C . ASP A 1 672 ? 30.998 -24.321 15.243 1.00 85.94 672 ASP A C 1
ATOM 5414 O O . ASP A 1 672 ? 30.845 -25.059 14.268 1.00 85.94 672 ASP A O 1
ATOM 5418 N N . TYR A 1 673 ? 31.622 -24.742 16.344 1.00 79.88 673 TYR A N 1
ATOM 5419 C CA . TYR A 1 673 ? 32.181 -26.088 16.490 1.00 79.88 673 TYR A CA 1
ATOM 5420 C C . TYR A 1 673 ? 31.115 -27.190 16.659 1.00 79.88 673 TYR A C 1
ATOM 5422 O O . TYR A 1 673 ? 31.443 -28.372 16.528 1.00 79.88 673 TYR A O 1
ATOM 5430 N N . LYS A 1 674 ? 29.846 -26.829 16.915 1.00 84.56 674 LYS A N 1
ATOM 5431 C CA . LYS A 1 674 ? 28.716 -27.771 17.037 1.00 84.56 674 LYS A CA 1
ATOM 5432 C C . LYS A 1 674 ? 27.866 -27.866 15.758 1.00 84.56 674 LYS A C 1
ATOM 5434 O O . LYS A 1 674 ? 27.156 -28.854 15.592 1.00 84.56 674 LYS A O 1
ATOM 5439 N N . ASN A 1 675 ? 28.040 -26.951 14.798 1.00 86.12 675 ASN A N 1
ATOM 5440 C CA . ASN A 1 675 ? 27.294 -26.853 13.534 1.00 86.12 675 ASN A CA 1
ATOM 5441 C C . ASN A 1 675 ? 25.800 -26.553 13.766 1.00 86.12 675 ASN A C 1
ATOM 5443 O O . ASN A 1 675 ? 24.911 -27.300 13.338 1.00 86.12 675 ASN A O 1
ATOM 5447 N N . GLU A 1 676 ? 25.542 -25.470 14.497 1.00 89.12 676 GLU A N 1
ATOM 5448 C CA . GLU A 1 676 ? 24.212 -24.964 14.843 1.00 89.12 676 GLU A CA 1
ATOM 5449 C C . GLU A 1 676 ? 23.672 -23.960 13.814 1.00 89.12 676 GLU A C 1
ATOM 5451 O O . GLU A 1 676 ? 22.468 -23.954 13.528 1.00 89.12 676 GLU A O 1
ATOM 5456 N N . LEU A 1 677 ? 24.538 -23.163 13.182 1.00 84.25 677 LEU A N 1
ATOM 5457 C CA . LEU A 1 677 ? 24.191 -22.487 11.935 1.00 84.25 677 LEU A CA 1
ATOM 5458 C C . LEU A 1 677 ? 23.799 -23.549 10.902 1.00 84.25 677 LEU A C 1
ATOM 5460 O O . LEU A 1 677 ? 24.420 -24.605 10.788 1.00 84.25 677 LEU A O 1
ATOM 5464 N N . GLY A 1 678 ? 22.764 -23.266 10.107 1.00 86.31 678 GLY A N 1
ATOM 5465 C CA . GLY A 1 678 ? 22.198 -24.214 9.135 1.00 86.31 678 GLY A CA 1
ATOM 5466 C C . GLY A 1 678 ? 23.130 -24.613 7.977 1.00 86.31 678 GLY A C 1
ATOM 5467 O O . GLY A 1 678 ? 22.677 -25.210 7.001 1.00 86.31 678 GLY A O 1
ATOM 5468 N N . PHE A 1 679 ? 24.417 -24.276 8.048 1.00 89.50 679 PHE A N 1
ATOM 5469 C CA . PHE A 1 679 ? 25.464 -24.539 7.072 1.00 89.50 679 PHE A CA 1
ATOM 5470 C C . PHE A 1 679 ? 26.821 -24.704 7.780 1.00 89.50 679 PHE A C 1
ATOM 5472 O O . PHE A 1 679 ? 27.116 -23.995 8.733 1.00 89.50 679 PHE A O 1
ATOM 5479 N N . MET A 1 680 ? 27.679 -25.592 7.274 1.00 88.50 680 MET A N 1
ATOM 5480 C CA . MET A 1 680 ? 29.037 -25.823 7.794 1.00 88.50 680 MET A CA 1
ATOM 5481 C C . MET A 1 680 ? 30.119 -25.413 6.791 1.00 88.50 680 MET A C 1
ATOM 5483 O O . MET A 1 680 ? 29.981 -25.614 5.576 1.00 88.50 680 MET A O 1
ATOM 5487 N N . ARG A 1 681 ? 31.238 -24.890 7.299 1.00 87.50 681 ARG A N 1
ATOM 5488 C CA . ARG A 1 681 ? 32.418 -24.549 6.496 1.00 87.50 681 ARG A CA 1
ATOM 5489 C C . ARG A 1 681 ? 33.123 -25.816 6.000 1.00 87.50 681 ARG A C 1
ATOM 5491 O O . ARG A 1 681 ? 33.487 -26.682 6.785 1.00 87.50 681 ARG A O 1
ATOM 5498 N N . GLN A 1 682 ? 33.330 -25.934 4.691 1.00 88.38 682 GLN A N 1
ATOM 5499 C CA . GLN A 1 682 ? 34.039 -27.059 4.069 1.00 88.38 682 GLN A CA 1
ATOM 5500 C C . GLN A 1 682 ? 35.541 -26.766 3.995 1.00 88.38 682 GLN A C 1
ATOM 5502 O O . GLN A 1 682 ? 36.031 -26.298 2.969 1.00 88.38 682 GLN A O 1
ATOM 5507 N N . THR A 1 683 ? 36.273 -26.997 5.088 1.00 82.06 683 THR A N 1
ATOM 5508 C CA . THR A 1 683 ? 37.701 -26.639 5.235 1.00 82.06 683 THR A CA 1
ATOM 5509 C C . THR A 1 683 ? 38.618 -27.240 4.162 1.00 82.06 683 THR A C 1
ATOM 5511 O O . THR A 1 683 ? 39.639 -26.642 3.829 1.00 82.06 683 THR A O 1
ATOM 5514 N N . GLN A 1 684 ? 38.229 -28.361 3.546 1.00 85.69 684 GLN A N 1
ATOM 5515 C CA . GLN A 1 684 ? 38.914 -28.958 2.395 1.00 85.69 684 GLN A CA 1
ATOM 5516 C C . GLN A 1 684 ? 38.847 -28.099 1.114 1.00 85.69 684 GLN A C 1
ATOM 5518 O O . GLN A 1 684 ? 39.642 -28.293 0.194 1.00 85.69 684 GLN A O 1
ATOM 5523 N N . VAL A 1 685 ? 37.921 -27.136 1.040 1.00 85.94 685 VAL A N 1
ATOM 5524 C CA . VAL A 1 685 ? 37.800 -26.164 -0.053 1.00 85.94 685 VAL A CA 1
ATOM 5525 C C . VAL A 1 685 ? 38.514 -24.868 0.339 1.00 85.94 685 VAL A C 1
ATOM 5527 O O . VAL A 1 685 ? 38.002 -24.052 1.114 1.00 85.94 685 VAL A O 1
ATOM 5530 N N . SER A 1 686 ? 39.707 -24.678 -0.229 1.00 85.69 686 SER A N 1
ATOM 5531 C CA . SER A 1 686 ? 40.512 -23.460 -0.075 1.00 85.69 686 SER A CA 1
ATOM 5532 C C . SER A 1 686 ? 39.789 -22.221 -0.615 1.00 85.69 686 SER A C 1
ATOM 5534 O O . SER A 1 686 ? 39.213 -22.270 -1.702 1.00 85.69 686 SER A O 1
ATOM 5536 N N . ILE A 1 687 ? 39.896 -21.096 0.105 1.00 85.19 687 ILE A N 1
ATOM 5537 C CA . ILE A 1 687 ? 39.341 -19.772 -0.262 1.00 85.19 687 ILE A CA 1
ATOM 5538 C C . ILE A 1 687 ? 39.866 -19.297 -1.633 1.00 85.19 687 ILE A C 1
ATOM 5540 O O . ILE A 1 687 ? 39.190 -18.571 -2.359 1.00 85.19 687 ILE A O 1
ATOM 5544 N N . ASN A 1 688 ? 41.056 -19.762 -2.024 1.00 83.56 688 ASN A N 1
ATOM 5545 C CA . ASN A 1 688 ? 41.687 -19.434 -3.302 1.00 83.56 688 ASN A CA 1
ATOM 5546 C C . ASN A 1 688 ? 41.132 -20.247 -4.497 1.00 83.56 688 ASN A C 1
ATOM 5548 O O . ASN A 1 688 ? 41.551 -20.018 -5.634 1.00 83.56 688 ASN A O 1
ATOM 5552 N N . SER A 1 689 ? 40.241 -21.222 -4.267 1.00 83.12 689 SER A N 1
ATOM 5553 C CA . SER A 1 689 ? 39.655 -22.045 -5.332 1.00 83.12 689 SER A CA 1
ATOM 5554 C C . SER A 1 689 ? 38.479 -21.350 -6.021 1.00 83.12 689 SER A C 1
ATOM 5556 O O . SER A 1 689 ? 37.655 -20.715 -5.368 1.00 83.12 689 SER A O 1
ATOM 5558 N N . ILE A 1 690 ? 38.330 -21.577 -7.330 1.00 78.12 690 ILE A N 1
ATOM 5559 C CA . ILE A 1 690 ? 37.129 -21.201 -8.101 1.00 78.12 690 ILE A CA 1
ATOM 5560 C C . ILE A 1 690 ? 35.877 -21.873 -7.498 1.00 78.12 690 ILE A C 1
ATOM 5562 O O . ILE A 1 690 ? 34.791 -21.296 -7.480 1.00 78.12 690 ILE A O 1
ATOM 5566 N N . ASP A 1 691 ? 36.038 -23.068 -6.924 1.00 80.56 691 ASP A N 1
ATOM 5567 C CA . ASP A 1 691 ? 34.961 -23.798 -6.255 1.00 80.56 691 ASP A CA 1
ATOM 5568 C C . ASP A 1 691 ? 34.535 -23.190 -4.913 1.00 80.56 691 ASP A C 1
ATOM 5570 O O . ASP A 1 691 ? 33.474 -23.557 -4.414 1.00 80.56 691 ASP A O 1
ATOM 5574 N N . TYR A 1 692 ? 35.300 -22.266 -4.314 1.00 85.62 692 TYR A N 1
ATOM 5575 C CA . TYR A 1 692 ? 34.988 -21.720 -2.987 1.00 85.62 692 TYR A CA 1
ATOM 5576 C C . TYR A 1 692 ? 33.597 -21.074 -2.930 1.00 85.62 692 TYR A C 1
ATOM 5578 O O . TYR A 1 692 ? 32.812 -21.363 -2.025 1.00 85.62 692 TYR A O 1
ATOM 5586 N N . TRP A 1 693 ? 33.236 -20.268 -3.932 1.00 83.12 693 TRP A N 1
ATOM 5587 C CA . TRP A 1 693 ? 31.949 -19.566 -3.941 1.00 83.12 693 TRP A CA 1
ATOM 5588 C C . TRP A 1 693 ? 30.743 -20.518 -3.992 1.00 83.12 693 TRP A C 1
ATOM 5590 O O . TRP A 1 693 ? 29.689 -20.222 -3.421 1.00 83.12 693 TRP A O 1
ATOM 5600 N N . LYS A 1 694 ? 30.900 -21.687 -4.628 1.00 82.62 694 LYS A N 1
ATOM 5601 C CA . LYS A 1 694 ? 29.851 -22.713 -4.761 1.00 82.62 694 LYS A CA 1
ATOM 5602 C C . LYS A 1 694 ? 29.872 -23.712 -3.599 1.00 82.62 694 LYS A C 1
ATOM 5604 O O . LYS A 1 694 ? 28.846 -23.918 -2.960 1.00 82.62 694 LYS A O 1
ATOM 5609 N N . ASN A 1 695 ? 31.047 -24.262 -3.299 1.00 86.44 695 ASN A N 1
ATOM 5610 C CA . ASN A 1 695 ? 31.254 -25.456 -2.474 1.00 86.44 695 ASN A CA 1
ATOM 5611 C C . ASN A 1 695 ? 31.967 -25.178 -1.135 1.00 86.44 695 ASN A C 1
ATOM 5613 O O . ASN A 1 695 ? 32.099 -26.087 -0.320 1.00 86.44 695 ASN A O 1
ATOM 5617 N N . GLY A 1 696 ? 32.429 -23.946 -0.882 1.00 85.62 696 GLY A N 1
ATOM 5618 C CA . GLY A 1 696 ? 33.145 -23.571 0.347 1.00 85.62 696 GLY A CA 1
ATOM 5619 C C . GLY A 1 696 ? 32.324 -23.737 1.628 1.00 85.62 696 GLY A C 1
ATOM 5620 O O . GLY A 1 696 ? 32.898 -23.950 2.695 1.00 85.62 696 GLY A O 1
ATOM 5621 N N . TYR A 1 697 ? 30.994 -23.721 1.512 1.00 89.31 697 TYR A N 1
ATOM 5622 C CA . TYR A 1 697 ? 30.037 -23.996 2.582 1.00 89.31 697 TYR A CA 1
ATOM 5623 C C . TYR A 1 697 ? 29.010 -25.035 2.127 1.00 89.31 697 TYR A C 1
ATOM 5625 O O . TYR A 1 697 ? 28.461 -24.929 1.030 1.00 89.31 697 TYR A O 1
ATOM 5633 N N . LYS A 1 698 ? 28.709 -26.004 2.996 1.00 88.81 698 LYS A N 1
ATOM 5634 C CA . LYS A 1 698 ? 27.679 -27.029 2.792 1.00 88.81 698 LYS A CA 1
ATOM 5635 C C . LYS A 1 698 ? 26.467 -26.692 3.653 1.00 88.81 698 LYS A C 1
ATOM 5637 O O . LYS A 1 698 ? 26.583 -26.650 4.874 1.00 88.81 698 LYS A O 1
ATOM 5642 N N . ILE A 1 699 ? 25.310 -26.498 3.027 1.00 87.88 699 ILE A N 1
ATOM 5643 C CA . ILE A 1 699 ? 24.034 -26.341 3.737 1.00 87.88 699 ILE A CA 1
ATOM 5644 C C . ILE A 1 699 ? 23.679 -27.675 4.413 1.00 87.88 699 ILE A C 1
ATOM 5646 O O . ILE A 1 699 ? 23.724 -28.730 3.775 1.00 87.88 699 ILE A O 1
ATOM 5650 N N . LEU A 1 700 ? 23.365 -27.614 5.706 1.00 84.56 700 LEU A N 1
ATOM 5651 C CA . LEU A 1 700 ? 22.922 -28.738 6.534 1.00 84.56 700 LEU A CA 1
ATOM 5652 C C . LEU A 1 700 ? 21.401 -28.734 6.663 1.00 84.56 700 LEU A C 1
ATOM 5654 O O . LEU A 1 700 ? 20.748 -29.727 6.355 1.00 84.56 700 LEU A O 1
ATOM 5658 N N . TYR A 1 701 ? 20.854 -27.585 7.056 1.00 81.06 701 TYR A N 1
ATOM 5659 C CA . TYR A 1 701 ? 19.433 -27.381 7.275 1.00 81.06 701 TYR A CA 1
ATOM 5660 C C . TYR A 1 701 ? 18.779 -26.877 5.989 1.00 81.06 701 TYR A C 1
ATOM 5662 O O . TYR A 1 701 ? 19.110 -25.801 5.486 1.00 81.06 701 TYR A O 1
ATOM 5670 N N . LYS A 1 702 ? 17.857 -27.663 5.429 1.00 68.62 702 LYS A N 1
ATOM 5671 C CA . LYS A 1 702 ? 17.043 -27.235 4.286 1.00 68.62 702 LYS A CA 1
ATOM 5672 C C . LYS A 1 702 ? 15.806 -26.524 4.819 1.00 68.62 702 LYS A C 1
ATOM 5674 O O . LYS A 1 702 ? 15.064 -27.096 5.607 1.00 68.62 702 LYS A O 1
ATOM 5679 N N . THR A 1 703 ? 15.585 -25.292 4.376 1.00 58.19 703 THR A N 1
ATOM 5680 C CA . THR A 1 703 ? 14.403 -24.512 4.746 1.00 58.19 703 THR A CA 1
ATOM 5681 C C . THR A 1 703 ? 13.132 -25.180 4.227 1.00 58.19 703 THR A C 1
ATOM 5683 O O . THR A 1 703 ? 12.906 -25.282 3.019 1.00 58.19 703 THR A O 1
ATOM 5686 N N . GLU A 1 704 ? 12.287 -25.623 5.152 1.00 59.56 704 GLU A N 1
ATOM 5687 C CA . GLU A 1 704 ? 10.923 -26.049 4.846 1.00 59.56 704 GLU A CA 1
ATOM 5688 C C . GLU A 1 704 ? 10.027 -24.824 4.597 1.00 59.56 704 GLU A C 1
ATOM 5690 O O . GLU A 1 704 ? 10.415 -23.679 4.854 1.00 59.56 704 GLU A O 1
ATOM 5695 N N . LYS A 1 705 ? 8.824 -25.037 4.049 1.00 49.88 705 LYS A N 1
ATOM 5696 C CA . LYS A 1 705 ? 7.963 -23.927 3.599 1.00 49.88 705 LYS A CA 1
ATOM 5697 C C . LYS A 1 705 ? 7.489 -23.011 4.737 1.00 49.88 705 LYS A C 1
ATOM 5699 O O . LYS A 1 705 ? 7.340 -21.809 4.519 1.00 49.88 705 LYS A O 1
ATOM 5704 N N . GLU A 1 706 ? 7.293 -23.556 5.934 1.00 62.12 706 GLU A N 1
ATOM 5705 C CA . GLU A 1 706 ? 6.590 -22.905 7.049 1.00 62.12 706 GLU A CA 1
ATOM 5706 C C . GLU A 1 706 ? 7.546 -22.577 8.207 1.00 62.12 706 GLU A C 1
ATOM 5708 O O . GLU A 1 706 ? 7.473 -23.141 9.292 1.00 62.12 706 GLU A O 1
ATOM 5713 N N . GLN A 1 707 ? 8.482 -21.657 7.957 1.00 74.56 707 GLN A N 1
ATOM 5714 C CA . GLN A 1 707 ? 9.417 -21.142 8.970 1.00 74.56 707 GLN A CA 1
ATOM 5715 C C . GLN A 1 707 ? 9.255 -19.620 9.158 1.00 74.56 707 GLN A C 1
ATOM 5717 O O . GLN A 1 707 ? 9.091 -18.927 8.144 1.00 74.56 707 GLN A O 1
ATOM 5722 N N . PRO A 1 708 ? 9.344 -19.087 10.396 1.00 84.00 708 PRO A N 1
ATOM 5723 C CA . PRO A 1 708 ? 9.328 -17.645 10.674 1.00 84.00 708 PRO A CA 1
ATOM 5724 C C . PRO A 1 708 ? 10.374 -16.861 9.867 1.00 84.00 708 PRO A C 1
ATOM 5726 O O . PRO A 1 708 ? 11.438 -17.398 9.524 1.00 84.00 708 PRO A O 1
ATOM 5729 N N . LEU A 1 709 ? 10.099 -15.594 9.544 1.00 86.06 709 LEU A N 1
ATOM 5730 C CA . LEU A 1 709 ? 10.976 -14.815 8.667 1.00 86.06 709 LEU A CA 1
ATOM 5731 C C . LEU A 1 709 ? 12.276 -14.409 9.383 1.00 86.06 709 LEU A C 1
ATOM 5733 O O . LEU A 1 709 ? 13.324 -14.424 8.736 1.00 86.06 709 LEU A O 1
ATOM 5737 N N . PHE A 1 710 ? 12.281 -14.226 10.709 1.00 88.25 710 PHE A N 1
ATOM 5738 C CA . PHE A 1 710 ? 13.519 -13.977 11.473 1.00 88.25 710 PHE A CA 1
ATOM 5739 C C . PHE A 1 710 ? 14.602 -15.063 11.281 1.00 88.25 710 PHE A C 1
ATOM 5741 O O . PHE A 1 710 ? 15.789 -14.744 11.185 1.00 88.25 710 PHE A O 1
ATOM 5748 N N . ILE A 1 711 ? 14.222 -16.341 11.136 1.00 87.94 711 ILE A N 1
ATOM 5749 C CA . ILE A 1 711 ? 15.170 -17.445 10.874 1.00 87.94 711 ILE A CA 1
ATOM 5750 C C . ILE A 1 711 ? 15.705 -17.379 9.444 1.00 87.94 711 ILE A C 1
ATOM 5752 O O . ILE A 1 711 ? 16.899 -17.583 9.216 1.00 87.94 711 ILE A O 1
ATOM 5756 N N . LYS A 1 712 ? 14.847 -17.038 8.477 1.00 87.94 712 LYS A N 1
ATOM 5757 C CA . LYS A 1 712 ? 15.249 -16.823 7.079 1.00 87.94 712 LYS A CA 1
ATOM 5758 C C . LYS A 1 712 ? 16.222 -15.641 6.969 1.00 87.94 712 LYS A C 1
ATOM 5760 O O . LYS A 1 712 ? 17.213 -15.757 6.248 1.00 87.94 712 LYS A O 1
ATOM 5765 N N . ILE A 1 713 ? 15.994 -14.556 7.719 1.00 87.69 713 ILE A N 1
ATOM 5766 C CA . ILE A 1 713 ? 16.906 -13.404 7.831 1.00 87.69 713 ILE A CA 1
ATOM 5767 C C . ILE A 1 713 ? 18.255 -13.858 8.402 1.00 87.69 713 ILE A C 1
ATOM 5769 O O . ILE A 1 713 ? 19.271 -13.712 7.723 1.00 87.69 713 ILE A O 1
ATOM 5773 N N . ILE A 1 714 ? 18.274 -14.470 9.593 1.00 89.12 714 ILE A N 1
ATOM 5774 C CA . ILE A 1 714 ? 19.519 -14.896 10.256 1.00 89.12 714 ILE A CA 1
ATOM 5775 C C . ILE A 1 714 ? 20.308 -15.871 9.378 1.00 89.12 714 ILE A C 1
ATOM 5777 O O . ILE A 1 714 ? 21.479 -15.614 9.102 1.00 89.12 714 ILE A O 1
ATOM 5781 N N . LEU A 1 715 ? 19.699 -16.960 8.896 1.00 88.81 715 LEU A N 1
ATOM 5782 C CA . LEU A 1 715 ? 20.417 -17.977 8.122 1.00 88.81 715 LEU A CA 1
ATOM 5783 C C . LEU A 1 715 ? 20.927 -17.440 6.776 1.00 88.81 715 LEU A C 1
ATOM 5785 O O . LEU A 1 715 ? 22.071 -17.717 6.414 1.00 88.81 715 LEU A O 1
ATOM 5789 N N . SER A 1 716 ? 20.125 -16.665 6.036 1.00 88.06 716 SER A N 1
ATOM 5790 C CA . SER A 1 716 ? 20.538 -16.178 4.710 1.00 88.06 716 SER A CA 1
ATOM 5791 C C . SER A 1 716 ? 21.547 -15.028 4.777 1.00 88.06 716 SER A C 1
ATOM 5793 O O . SER A 1 716 ? 22.516 -15.032 4.013 1.00 88.06 716 SER A O 1
ATOM 5795 N N . SER A 1 717 ? 21.387 -14.089 5.714 1.00 90.50 717 SER A N 1
ATOM 5796 C CA . SER A 1 717 ? 22.337 -12.990 5.910 1.00 90.50 717 SER A CA 1
ATOM 5797 C C . SER A 1 717 ? 23.647 -13.482 6.517 1.00 90.50 717 SER A C 1
ATOM 5799 O O . SER A 1 717 ? 24.710 -13.098 6.032 1.00 90.50 717 SER A O 1
ATOM 5801 N N . SER A 1 718 ? 23.599 -14.412 7.480 1.00 90.06 718 SER A N 1
ATOM 5802 C CA . SER A 1 718 ? 24.806 -15.073 7.994 1.00 90.06 718 SER A CA 1
ATOM 5803 C C . SER A 1 718 ? 25.559 -15.790 6.877 1.00 90.06 718 SER A C 1
ATOM 5805 O O . SER A 1 718 ? 26.752 -15.574 6.722 1.00 90.06 718 SER A O 1
ATOM 5807 N N . PHE A 1 719 ? 24.881 -16.570 6.026 1.00 89.38 719 PHE A N 1
ATOM 5808 C CA . PHE A 1 719 ? 25.525 -17.270 4.906 1.00 89.38 719 PHE A CA 1
ATOM 5809 C C . PHE A 1 719 ? 26.212 -16.319 3.906 1.00 89.38 719 PHE A C 1
ATOM 5811 O O . PHE A 1 719 ? 27.279 -16.650 3.380 1.00 89.38 719 PHE A O 1
ATOM 5818 N N . LYS A 1 720 ? 25.635 -15.129 3.663 1.00 89.19 720 LYS A N 1
ATOM 5819 C CA . LYS A 1 720 ? 26.268 -14.062 2.866 1.00 89.19 720 LYS A CA 1
ATOM 5820 C C . LYS A 1 720 ? 27.520 -13.517 3.562 1.00 89.19 720 LYS A C 1
ATOM 5822 O O . LYS A 1 720 ? 28.605 -13.619 2.987 1.00 89.19 720 LYS A O 1
ATOM 5827 N N . ILE A 1 721 ? 27.388 -13.039 4.805 1.00 88.81 721 ILE A N 1
ATOM 5828 C CA . ILE A 1 721 ? 28.498 -12.480 5.599 1.00 88.81 721 ILE A CA 1
ATOM 5829 C C . ILE A 1 721 ? 29.635 -13.501 5.729 1.00 88.81 721 ILE A C 1
ATOM 5831 O O . ILE A 1 721 ? 30.783 -13.158 5.478 1.00 88.81 721 ILE A O 1
ATOM 5835 N N . CYS A 1 722 ? 29.328 -14.764 6.029 1.00 88.88 722 CYS A N 1
ATOM 5836 C CA . CYS A 1 722 ? 30.291 -15.860 6.119 1.00 88.88 722 CYS A CA 1
ATOM 5837 C C . CYS A 1 722 ? 31.155 -16.001 4.857 1.00 88.88 722 CYS A C 1
ATOM 5839 O O . CYS A 1 722 ? 32.382 -16.009 4.941 1.00 88.88 722 CYS A O 1
ATOM 5841 N N . LYS A 1 723 ? 30.536 -16.030 3.670 1.00 87.44 723 LYS A N 1
ATOM 5842 C CA . LYS A 1 723 ? 31.280 -16.111 2.403 1.00 87.44 723 LYS A CA 1
ATOM 5843 C C . LYS A 1 723 ? 32.079 -14.847 2.098 1.00 87.44 723 LYS A C 1
ATOM 5845 O O . LYS A 1 723 ? 33.213 -14.956 1.633 1.00 87.44 723 LYS A O 1
ATOM 5850 N N . GLN A 1 724 ? 31.485 -13.677 2.328 1.00 87.50 724 GLN A N 1
ATOM 5851 C CA . GLN A 1 724 ? 32.082 -12.381 2.004 1.00 87.50 724 GLN A CA 1
ATOM 5852 C C . GLN A 1 724 ? 33.263 -12.068 2.928 1.00 87.50 724 GLN A C 1
ATOM 5854 O O . GLN A 1 724 ? 34.346 -11.753 2.440 1.00 87.50 724 GLN A O 1
ATOM 5859 N N . MET A 1 725 ?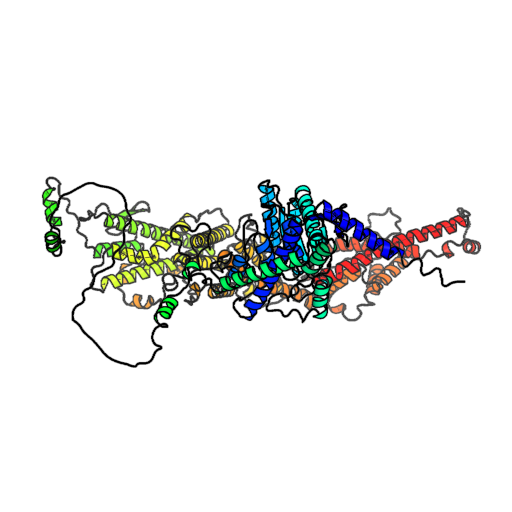 33.093 -12.227 4.241 1.00 85.25 725 MET A N 1
ATOM 5860 C CA . MET A 1 725 ? 34.098 -11.880 5.244 1.00 85.25 725 MET A CA 1
ATOM 5861 C C . MET A 1 725 ? 35.328 -12.797 5.190 1.00 85.25 725 MET A C 1
ATOM 5863 O O . MET A 1 725 ? 36.439 -12.294 5.300 1.00 85.25 725 MET A O 1
ATOM 5867 N N . GLU A 1 726 ? 35.185 -14.100 4.906 1.00 85.69 726 GLU A N 1
ATOM 5868 C CA . GLU A 1 726 ? 36.350 -14.977 4.661 1.00 85.69 726 GLU A CA 1
ATOM 5869 C C . GLU A 1 726 ? 37.184 -14.538 3.445 1.00 85.69 726 GLU A C 1
ATOM 5871 O O . GLU A 1 726 ? 38.410 -14.648 3.468 1.00 85.69 726 GLU A O 1
ATOM 5876 N N . ILE A 1 727 ? 36.548 -14.027 2.383 1.00 85.62 727 ILE A N 1
ATOM 5877 C CA . ILE A 1 727 ? 37.277 -13.489 1.226 1.00 85.62 727 ILE A CA 1
ATOM 5878 C C . ILE A 1 727 ? 37.933 -12.161 1.604 1.00 85.62 727 ILE A C 1
ATOM 5880 O O . ILE A 1 727 ? 39.124 -11.995 1.359 1.00 85.62 727 ILE A O 1
ATOM 5884 N N . ILE A 1 728 ? 37.195 -11.237 2.226 1.00 84.94 728 ILE A N 1
ATOM 5885 C CA . ILE A 1 728 ? 37.712 -9.921 2.630 1.00 84.94 728 ILE A CA 1
ATOM 5886 C C . ILE A 1 728 ? 38.915 -10.084 3.566 1.00 84.94 728 ILE A C 1
ATOM 5888 O O . ILE A 1 728 ? 39.977 -9.559 3.253 1.00 84.94 728 ILE A O 1
ATOM 5892 N N . ASN A 1 729 ? 38.805 -10.914 4.607 1.00 82.12 729 ASN A N 1
ATOM 5893 C CA . ASN A 1 729 ? 39.889 -11.220 5.548 1.00 82.12 729 ASN A CA 1
ATOM 5894 C C . ASN A 1 729 ? 41.093 -11.923 4.893 1.00 82.12 729 ASN A C 1
ATOM 5896 O O . ASN A 1 729 ? 42.177 -11.986 5.472 1.00 82.12 729 ASN A O 1
ATOM 5900 N N . LYS A 1 730 ? 40.924 -12.464 3.677 1.00 82.19 730 LYS A N 1
ATOM 5901 C CA . LYS A 1 730 ? 42.009 -13.037 2.872 1.00 82.19 730 LYS A CA 1
ATOM 5902 C C . LYS A 1 730 ? 42.639 -12.035 1.891 1.00 82.19 730 LYS A C 1
ATOM 5904 O O . LYS A 1 730 ? 43.757 -12.278 1.431 1.00 82.19 730 LYS A O 1
ATOM 5909 N N . LEU A 1 731 ? 41.948 -10.935 1.581 1.00 80.12 731 LEU A N 1
ATOM 5910 C CA . LEU A 1 731 ? 42.430 -9.807 0.770 1.00 80.12 731 LEU A CA 1
ATOM 5911 C C . LEU A 1 731 ? 43.067 -8.703 1.638 1.00 80.12 731 LEU A C 1
ATOM 5913 O O . LEU A 1 731 ? 44.031 -8.067 1.215 1.00 80.12 731 LEU A O 1
ATOM 5917 N N . GLU A 1 732 ? 42.550 -8.497 2.850 1.00 73.19 732 GLU A N 1
ATOM 5918 C CA . GLU A 1 732 ? 42.972 -7.494 3.829 1.00 73.19 732 GLU A CA 1
ATOM 5919 C C . GLU A 1 732 ? 42.858 -8.040 5.258 1.00 73.19 732 GLU A C 1
ATOM 5921 O O . GLU A 1 732 ? 41.853 -8.650 5.606 1.00 73.19 732 GLU A O 1
ATOM 5926 N N . ASN A 1 733 ? 43.811 -7.726 6.139 1.00 60.72 733 ASN A N 1
ATOM 5927 C CA . ASN A 1 733 ? 43.628 -7.945 7.579 1.00 60.72 733 ASN A CA 1
ATOM 5928 C C . ASN A 1 733 ? 42.727 -6.834 8.162 1.00 60.72 733 ASN A C 1
ATOM 5930 O O . ASN A 1 733 ? 43.233 -5.852 8.714 1.00 60.72 733 ASN A O 1
ATOM 5934 N N . LEU A 1 734 ? 41.402 -6.955 8.021 1.00 57.72 734 LEU A N 1
ATOM 5935 C CA . LEU A 1 734 ? 40.454 -6.002 8.606 1.00 57.72 734 LEU A CA 1
ATOM 5936 C C . LEU A 1 734 ? 40.168 -6.313 10.081 1.00 57.72 734 LEU A C 1
ATOM 5938 O O . LEU A 1 734 ? 39.396 -7.211 10.402 1.00 57.72 734 LEU A O 1
ATOM 5942 N N . ASN A 1 735 ? 40.689 -5.478 10.981 1.00 53.97 735 ASN A N 1
ATOM 5943 C CA . ASN A 1 735 ? 40.268 -5.453 12.386 1.00 53.97 735 ASN A CA 1
ATOM 5944 C C . ASN A 1 735 ? 38.910 -4.733 12.529 1.00 53.97 735 ASN A C 1
ATOM 5946 O O . ASN A 1 735 ? 38.837 -3.620 13.063 1.00 53.97 735 ASN A O 1
ATOM 5950 N N . SER A 1 736 ? 37.838 -5.343 12.018 1.00 59.25 736 SER A N 1
ATOM 5951 C CA . SER A 1 736 ? 36.476 -4.839 12.208 1.00 59.25 736 SER A CA 1
ATOM 5952 C C . SER A 1 736 ? 36.056 -4.933 13.681 1.00 59.25 736 SER A C 1
ATOM 5954 O O . SER A 1 736 ? 36.426 -5.863 14.394 1.00 59.25 736 SER A O 1
ATOM 5956 N N . LYS A 1 737 ? 35.272 -3.953 14.146 1.00 60.03 737 LYS A N 1
ATOM 5957 C CA . LYS A 1 737 ? 34.771 -3.864 15.532 1.00 60.03 737 LYS A CA 1
ATOM 5958 C C . LYS A 1 737 ? 33.243 -3.869 15.635 1.00 60.03 737 LYS A C 1
ATOM 5960 O O . LYS A 1 737 ? 32.698 -3.466 16.659 1.00 60.03 737 LYS A O 1
ATOM 5965 N N . SER A 1 738 ? 32.538 -4.277 14.581 1.00 67.00 738 SER A N 1
ATOM 5966 C CA . SER A 1 738 ? 31.084 -4.434 14.647 1.00 67.00 738 SER A CA 1
ATOM 5967 C C . SER A 1 738 ? 30.689 -5.569 15.593 1.00 67.00 738 SER A C 1
ATOM 5969 O O . SER A 1 738 ? 31.369 -6.593 15.657 1.00 67.00 738 SER A O 1
ATOM 5971 N N . ASN A 1 739 ? 29.575 -5.379 16.295 1.00 80.25 739 ASN A N 1
ATOM 5972 C CA . ASN A 1 739 ? 29.023 -6.333 17.249 1.00 80.25 739 ASN A CA 1
ATOM 5973 C C . ASN A 1 739 ? 27.495 -6.379 17.054 1.00 80.25 739 ASN A C 1
ATOM 5975 O O . ASN A 1 739 ? 26.776 -5.470 17.478 1.00 80.25 739 ASN A O 1
ATOM 5979 N N . ILE A 1 740 ? 27.018 -7.395 16.333 1.00 84.25 740 ILE A N 1
ATOM 5980 C CA . ILE A 1 740 ? 25.609 -7.668 16.039 1.00 84.25 740 ILE A CA 1
ATOM 5981 C C . ILE A 1 740 ? 24.853 -7.905 17.336 1.00 84.25 740 ILE A C 1
ATOM 5983 O O . ILE A 1 740 ? 23.756 -7.371 17.482 1.00 84.25 740 ILE A O 1
ATOM 5987 N N . TYR A 1 741 ? 25.423 -8.656 18.282 1.00 84.94 741 TYR A N 1
ATOM 5988 C CA . TYR A 1 741 ? 24.778 -8.931 19.562 1.00 84.94 741 TYR A CA 1
ATOM 5989 C C . TYR A 1 741 ? 24.456 -7.639 20.338 1.00 84.94 741 TYR A C 1
ATOM 5991 O O . TYR A 1 741 ? 23.300 -7.424 20.700 1.00 84.94 741 TYR A O 1
ATOM 5999 N N . GLU A 1 742 ? 25.417 -6.732 20.532 1.00 83.62 742 GLU A N 1
ATOM 6000 C CA . GLU A 1 742 ? 25.165 -5.454 21.213 1.00 83.62 742 GLU A CA 1
ATOM 6001 C C . GLU A 1 742 ? 24.323 -4.490 20.368 1.00 83.62 742 GLU A C 1
ATOM 6003 O O . GLU A 1 742 ? 23.526 -3.743 20.934 1.00 83.62 742 GLU A O 1
ATOM 6008 N N . SER A 1 743 ? 24.428 -4.516 19.033 1.00 83.88 743 SER A N 1
ATOM 6009 C CA . SER A 1 743 ? 23.546 -3.735 18.149 1.00 83.88 743 SER A CA 1
ATOM 6010 C C . SER A 1 743 ? 22.083 -4.174 18.300 1.00 83.88 743 SER A C 1
ATOM 6012 O O . SER A 1 743 ? 21.217 -3.350 18.601 1.00 83.88 743 SER A O 1
ATOM 6014 N N . PHE A 1 744 ? 21.823 -5.483 18.215 1.00 85.94 744 PHE A N 1
ATOM 6015 C CA . PHE A 1 744 ? 20.512 -6.096 18.430 1.00 85.94 744 PHE A CA 1
ATOM 6016 C C . PHE A 1 744 ? 19.983 -5.792 19.834 1.00 85.94 744 PHE A C 1
ATOM 6018 O O . PHE A 1 744 ? 18.887 -5.252 19.968 1.00 85.94 744 PHE A O 1
ATOM 6025 N N . MET A 1 745 ? 20.773 -6.055 20.881 1.00 82.50 745 MET A N 1
ATOM 6026 C CA . MET A 1 745 ? 20.359 -5.801 22.264 1.00 82.50 745 MET A CA 1
ATOM 6027 C C . MET A 1 745 ? 20.126 -4.309 22.531 1.00 82.50 745 MET A C 1
ATOM 6029 O O . MET A 1 745 ? 19.212 -3.968 23.275 1.00 82.50 745 MET A O 1
ATOM 6033 N N . THR A 1 746 ? 20.882 -3.401 21.908 1.00 83.25 746 THR A N 1
ATOM 6034 C CA . THR A 1 746 ? 20.679 -1.947 22.039 1.00 83.25 746 THR A CA 1
ATOM 6035 C C . THR A 1 746 ? 19.425 -1.473 21.308 1.00 83.25 746 THR A C 1
ATOM 6037 O O . THR A 1 746 ? 18.630 -0.739 21.895 1.00 83.25 746 THR A O 1
ATOM 6040 N N . LYS A 1 747 ? 19.180 -1.923 20.070 1.00 84.94 747 LYS A N 1
ATOM 6041 C CA . LYS A 1 747 ? 17.933 -1.615 19.350 1.00 84.94 747 LYS A CA 1
ATOM 6042 C C . LYS A 1 747 ? 16.717 -2.199 20.088 1.00 84.94 747 LYS A C 1
ATOM 6044 O O . LYS A 1 747 ? 15.741 -1.483 20.295 1.00 84.94 747 LYS A O 1
ATOM 6049 N N . LEU A 1 748 ? 16.818 -3.422 20.618 1.00 81.69 748 LEU A N 1
ATOM 6050 C CA . LEU A 1 748 ? 15.791 -4.049 21.460 1.00 81.69 748 LEU A CA 1
ATOM 6051 C C . LEU A 1 748 ? 15.535 -3.250 22.756 1.00 81.69 748 LEU A C 1
ATOM 6053 O O . LEU A 1 748 ? 14.382 -2.945 23.056 1.00 81.69 748 LEU A O 1
ATOM 6057 N N . ARG A 1 749 ? 16.586 -2.830 23.483 1.00 78.62 749 ARG A N 1
ATOM 6058 C CA . ARG A 1 749 ? 16.498 -1.943 24.669 1.00 78.62 749 ARG A CA 1
ATOM 6059 C C . ARG A 1 749 ? 15.831 -0.597 24.353 1.00 78.62 749 ARG A C 1
ATOM 6061 O O . ARG A 1 749 ? 15.070 -0.077 25.167 1.00 78.62 749 ARG A O 1
ATOM 6068 N N . ASN A 1 750 ? 16.100 -0.024 23.180 1.00 80.25 750 ASN A N 1
ATOM 6069 C CA . ASN A 1 750 ? 15.559 1.275 22.777 1.00 80.25 750 ASN A CA 1
ATOM 6070 C C . ASN A 1 750 ? 14.073 1.194 22.396 1.00 80.25 750 ASN A C 1
ATOM 6072 O O . ASN A 1 750 ? 13.278 2.007 22.884 1.00 80.25 750 ASN A O 1
ATOM 6076 N N . SER A 1 751 ? 13.697 0.204 21.585 1.00 77.12 751 SER A N 1
ATOM 6077 C CA . SER A 1 751 ? 12.316 -0.010 21.136 1.00 77.12 751 SER A CA 1
ATOM 6078 C C . SER A 1 751 ? 11.395 -0.515 22.250 1.00 77.12 751 SER A C 1
ATOM 6080 O O . SER A 1 751 ? 10.200 -0.237 22.222 1.00 77.12 751 SER A O 1
ATOM 6082 N N . LEU A 1 752 ? 11.928 -1.221 23.256 1.00 72.50 752 LEU A N 1
ATOM 6083 C CA . LEU A 1 752 ? 11.134 -1.873 24.302 1.00 72.50 752 LEU A CA 1
ATOM 6084 C C . LEU A 1 752 ? 11.375 -1.258 25.694 1.00 72.50 752 LEU A C 1
ATOM 6086 O O . LEU A 1 752 ? 12.415 -1.520 26.303 1.00 72.50 752 LEU A O 1
ATOM 6090 N N . PRO A 1 753 ? 10.410 -0.504 26.265 1.00 59.22 753 PRO A N 1
ATOM 6091 C CA . PRO A 1 753 ? 10.535 0.100 27.597 1.00 59.22 753 PRO A CA 1
ATOM 6092 C C . PRO A 1 753 ? 10.953 -0.879 28.706 1.00 59.22 753 PRO A C 1
ATOM 6094 O O . PRO A 1 753 ? 11.751 -0.525 29.570 1.00 59.22 753 PRO A O 1
ATOM 6097 N N . TYR A 1 754 ? 10.494 -2.131 28.627 1.00 55.69 754 TYR A N 1
ATOM 6098 C CA . TYR A 1 754 ? 10.750 -3.225 29.580 1.00 55.69 754 TYR A CA 1
ATOM 6099 C C . TYR A 1 754 ? 12.235 -3.569 29.784 1.00 55.69 754 TYR A C 1
ATOM 6101 O O . TYR A 1 754 ? 12.588 -4.175 30.797 1.00 55.69 754 TYR A O 1
ATOM 6109 N N . PHE A 1 755 ? 13.093 -3.185 28.834 1.00 53.00 755 PHE A N 1
ATOM 6110 C CA . PHE A 1 755 ? 14.542 -3.396 28.861 1.00 53.00 755 PHE A CA 1
ATOM 6111 C C . PHE A 1 755 ? 15.345 -2.151 29.281 1.00 53.00 755 PHE A C 1
ATOM 6113 O O . PHE A 1 755 ? 16.563 -2.240 29.424 1.00 53.00 755 PHE A O 1
ATOM 6120 N N . LYS A 1 756 ? 14.701 -0.994 29.503 1.00 52.75 756 LYS A N 1
ATOM 6121 C CA . LYS A 1 756 ? 15.393 0.268 29.839 1.00 52.75 756 LYS A CA 1
ATOM 6122 C C . LYS A 1 756 ? 15.890 0.331 31.287 1.00 52.75 756 LYS A C 1
ATOM 6124 O O . LYS A 1 756 ? 16.711 1.185 31.603 1.00 52.75 756 LYS A O 1
ATOM 6129 N N . ILE A 1 757 ? 15.435 -0.582 32.151 1.00 44.75 757 ILE A N 1
ATOM 6130 C CA . ILE A 1 757 ? 15.837 -0.675 33.562 1.00 44.75 757 ILE A CA 1
ATOM 6131 C C . ILE A 1 757 ? 16.505 -2.033 33.839 1.00 44.75 757 ILE A C 1
ATOM 6133 O O . ILE A 1 757 ? 15.895 -2.943 34.396 1.00 44.75 757 ILE A O 1
ATOM 6137 N N . SER A 1 758 ? 17.763 -2.188 33.409 1.00 42.31 758 SER A N 1
ATOM 6138 C CA . SER A 1 758 ? 18.846 -2.877 34.149 1.00 42.31 758 SER A CA 1
ATO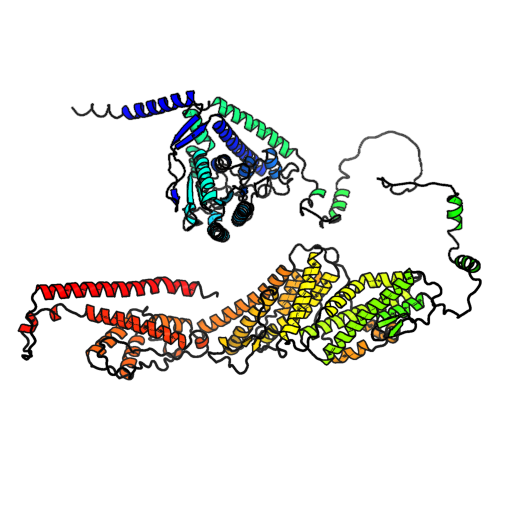M 6139 C C . SER A 1 758 ? 20.093 -3.083 33.276 1.00 42.31 758 SER A C 1
ATOM 6141 O O . SER A 1 758 ? 20.028 -3.676 32.200 1.00 42.31 758 SER A O 1
ATOM 6143 N N . ASN A 1 759 ? 21.260 -2.668 33.778 1.00 38.66 759 ASN A N 1
ATOM 6144 C CA . ASN A 1 759 ? 22.551 -3.037 33.191 1.00 38.66 759 ASN A CA 1
ATOM 6145 C C . ASN A 1 759 ? 22.914 -4.474 33.595 1.00 38.66 759 ASN A C 1
ATOM 6147 O O . ASN A 1 759 ? 23.704 -4.690 34.512 1.00 38.66 759 ASN A O 1
ATOM 6151 N N . TYR A 1 760 ? 22.338 -5.462 32.909 1.00 42.25 760 TYR A N 1
ATOM 6152 C CA . TYR A 1 760 ? 22.838 -6.838 32.956 1.00 42.25 760 TYR A CA 1
ATOM 6153 C C . TYR A 1 760 ? 24.091 -6.968 32.077 1.00 42.25 760 TYR A C 1
ATOM 6155 O O . TYR A 1 760 ? 24.025 -7.368 30.915 1.00 42.25 760 TYR A O 1
ATOM 6163 N N . GLU A 1 761 ? 25.237 -6.585 32.641 1.00 36.09 761 GLU A N 1
ATOM 6164 C CA . GLU A 1 761 ? 26.555 -6.919 32.094 1.00 36.09 761 GLU A CA 1
ATOM 6165 C C . GLU A 1 761 ? 26.903 -8.397 32.353 1.00 36.09 761 GLU A C 1
ATOM 6167 O O . GLU A 1 761 ? 26.330 -9.056 33.224 1.00 36.09 761 GLU A O 1
ATOM 6172 N N . ASN A 1 762 ? 27.840 -8.940 31.569 1.00 38.03 762 ASN A N 1
ATOM 6173 C CA . ASN A 1 762 ? 28.166 -10.368 31.570 1.00 38.03 762 ASN A CA 1
ATOM 6174 C C . ASN A 1 762 ? 28.789 -10.833 32.903 1.00 38.03 762 ASN A C 1
ATOM 6176 O O . ASN A 1 762 ? 30.000 -10.734 33.097 1.00 38.03 762 ASN A O 1
ATOM 6180 N N . GLN A 1 763 ? 27.992 -11.455 33.775 1.00 37.03 763 GLN A N 1
ATOM 6181 C CA . GLN A 1 763 ? 28.524 -12.382 34.775 1.00 37.03 763 GLN A CA 1
ATOM 6182 C C . GLN A 1 763 ? 28.660 -13.774 34.148 1.00 37.03 763 GLN A C 1
ATOM 6184 O O . GLN A 1 763 ? 27.675 -14.494 33.972 1.00 37.03 763 GLN A O 1
ATOM 6189 N N . ASN A 1 764 ? 29.895 -14.161 33.819 1.00 34.31 764 ASN A N 1
ATOM 6190 C CA . ASN A 1 764 ? 30.221 -15.534 33.434 1.00 34.31 764 ASN A CA 1
ATOM 6191 C C . ASN A 1 764 ? 30.062 -16.448 34.658 1.00 34.31 764 ASN A C 1
ATOM 6193 O O . ASN A 1 764 ? 30.973 -16.580 35.474 1.00 34.31 764 ASN A O 1
ATOM 6197 N N . ILE A 1 765 ? 28.887 -17.064 34.794 1.00 39.03 765 ILE A N 1
ATOM 6198 C CA . ILE A 1 765 ? 28.630 -18.098 35.797 1.00 39.03 765 ILE A CA 1
ATOM 6199 C C . ILE A 1 765 ? 29.277 -19.389 35.294 1.00 39.03 765 ILE A C 1
ATOM 6201 O O . ILE A 1 765 ? 28.742 -20.051 34.408 1.00 39.03 765 ILE A O 1
ATOM 6205 N N . ASP A 1 766 ? 30.430 -19.725 35.865 1.00 37.19 766 ASP A N 1
ATOM 6206 C CA . ASP A 1 766 ? 31.137 -20.977 35.602 1.00 37.19 766 ASP A CA 1
ATOM 6207 C C . ASP A 1 766 ? 30.256 -22.196 35.929 1.00 37.19 766 ASP A C 1
ATOM 6209 O O . ASP A 1 766 ? 29.752 -22.338 37.047 1.00 37.19 766 ASP A O 1
ATOM 6213 N N . LEU A 1 767 ? 30.076 -23.073 34.938 1.00 38.44 767 LEU A N 1
ATOM 6214 C CA . LEU A 1 767 ? 29.238 -24.264 35.035 1.00 38.44 767 LEU A CA 1
ATOM 6215 C C . LEU A 1 767 ? 29.838 -25.325 35.967 1.00 38.44 767 LEU A C 1
ATOM 6217 O O . LEU A 1 767 ? 29.064 -25.969 36.680 1.00 38.44 767 LEU A O 1
ATOM 6221 N N . GLU A 1 768 ? 31.166 -25.472 36.050 1.00 36.44 768 GLU A N 1
ATOM 6222 C CA . GLU A 1 768 ? 31.786 -26.489 36.917 1.00 36.44 768 GLU A CA 1
ATOM 6223 C C . GLU A 1 768 ? 31.480 -26.217 38.400 1.00 36.44 768 GLU A C 1
ATOM 6225 O O . GLU A 1 768 ? 31.100 -27.123 39.148 1.00 36.44 768 GLU A O 1
ATOM 6230 N N . ASN A 1 769 ? 31.511 -24.943 38.806 1.00 38.62 769 ASN A N 1
ATOM 6231 C CA . ASN A 1 769 ? 31.163 -24.517 40.162 1.00 38.62 769 ASN A CA 1
ATOM 6232 C C . ASN A 1 769 ? 29.657 -24.595 40.503 1.00 38.62 769 ASN A C 1
ATOM 6234 O O . ASN A 1 769 ? 29.303 -24.534 41.686 1.00 38.62 769 ASN A O 1
ATOM 6238 N N . THR A 1 770 ? 28.742 -24.751 39.531 1.00 38.22 770 THR A N 1
ATOM 6239 C CA . THR A 1 770 ? 27.289 -24.728 39.827 1.00 38.22 770 THR A CA 1
ATOM 6240 C C . THR A 1 770 ? 26.745 -25.968 40.538 1.00 38.22 770 THR A C 1
ATOM 6242 O O . THR A 1 770 ? 25.714 -25.854 41.206 1.00 38.22 770 THR A O 1
ATOM 6245 N N . ASN A 1 771 ? 27.437 -27.115 40.495 1.00 38.22 771 ASN A N 1
ATOM 6246 C CA . ASN A 1 771 ? 27.002 -28.334 41.196 1.00 38.22 771 ASN A CA 1
ATOM 6247 C C . ASN A 1 771 ? 26.806 -28.103 42.707 1.00 38.22 771 ASN A C 1
ATOM 6249 O O . ASN A 1 771 ? 25.772 -28.479 43.258 1.00 38.22 771 ASN A O 1
ATOM 6253 N N . ASN A 1 772 ? 27.729 -27.381 43.355 1.00 42.72 772 ASN A N 1
ATOM 6254 C CA . ASN A 1 772 ? 27.662 -27.064 44.789 1.00 42.72 772 ASN A CA 1
ATOM 6255 C C . ASN A 1 772 ? 26.346 -26.363 45.185 1.00 42.72 772 ASN A C 1
ATOM 6257 O O . ASN A 1 772 ? 25.789 -26.613 46.255 1.00 42.72 772 ASN A O 1
ATOM 6261 N N . LEU A 1 773 ? 25.815 -25.514 44.300 1.00 41.62 773 LEU A N 1
ATOM 6262 C CA . LEU A 1 773 ? 24.638 -24.675 44.549 1.00 41.62 773 LEU A CA 1
ATOM 6263 C C . LEU A 1 773 ? 23.307 -25.429 44.340 1.00 41.62 773 LEU A C 1
ATOM 6265 O O . LEU A 1 773 ? 22.272 -25.000 44.848 1.00 41.62 773 LEU A O 1
ATOM 6269 N N . LEU A 1 774 ? 23.335 -26.578 43.654 1.00 43.81 774 LEU A N 1
ATOM 6270 C CA . LEU A 1 774 ? 22.216 -27.527 43.585 1.00 43.81 774 LEU A CA 1
ATOM 6271 C C . LEU A 1 774 ? 22.184 -28.504 44.777 1.00 43.81 774 LEU A C 1
ATOM 6273 O O . LEU A 1 774 ? 21.158 -29.145 44.998 1.00 43.81 774 LEU A O 1
ATOM 6277 N N . GLU A 1 775 ? 23.273 -28.623 45.545 1.00 42.09 775 GLU A N 1
ATOM 6278 C CA . GLU A 1 775 ? 23.397 -29.577 46.662 1.00 42.09 775 GLU A CA 1
ATOM 6279 C C . GLU A 1 775 ? 23.383 -28.933 48.062 1.00 42.09 775 GLU A C 1
ATOM 6281 O O . GLU A 1 775 ? 23.220 -29.628 49.070 1.00 42.09 775 GLU A O 1
ATOM 6286 N N . HIS A 1 776 ? 23.524 -27.608 48.169 1.00 43.19 776 HIS A N 1
ATOM 6287 C CA . HIS A 1 776 ? 23.536 -26.918 49.462 1.00 43.19 776 HIS A CA 1
ATOM 6288 C C . HIS A 1 776 ? 22.176 -26.954 50.184 1.00 43.19 776 HIS A C 1
ATOM 6290 O O . HIS A 1 776 ? 21.203 -26.304 49.802 1.00 43.19 776 HIS A O 1
ATOM 6296 N N . ASN A 1 777 ? 22.137 -27.692 51.299 1.00 45.09 777 ASN A N 1
ATOM 6297 C CA . ASN A 1 777 ? 20.970 -27.809 52.171 1.00 45.09 777 ASN A CA 1
ATOM 6298 C C . ASN A 1 777 ? 20.518 -26.445 52.725 1.00 45.09 777 ASN A C 1
ATOM 6300 O O . ASN A 1 777 ? 21.253 -25.773 53.452 1.00 45.09 777 ASN A O 1
ATOM 6304 N N . PHE A 1 778 ? 19.249 -26.109 52.470 1.00 41.47 778 PHE A N 1
ATOM 6305 C CA . PHE A 1 778 ? 18.601 -24.823 52.775 1.00 41.47 778 PHE A CA 1
ATOM 6306 C C . PHE A 1 778 ? 18.791 -24.329 54.227 1.00 41.47 778 PHE A C 1
ATOM 6308 O O . PHE A 1 778 ? 18.881 -23.128 54.474 1.00 41.47 778 PHE A O 1
ATOM 6315 N N . ARG A 1 779 ? 18.941 -25.253 55.193 1.00 42.19 779 ARG A N 1
ATOM 6316 C CA . ARG A 1 779 ? 19.208 -24.951 56.616 1.00 42.19 779 ARG A CA 1
ATOM 6317 C C . ARG A 1 779 ? 20.433 -24.061 56.861 1.00 42.19 779 ARG A C 1
ATOM 6319 O O . ARG A 1 779 ? 20.427 -23.313 57.834 1.00 42.19 779 ARG A O 1
ATOM 6326 N N . ASN A 1 780 ? 21.462 -24.121 56.013 1.00 42.53 780 ASN A N 1
ATOM 6327 C CA . ASN A 1 780 ? 22.695 -23.355 56.228 1.00 42.53 780 ASN A CA 1
ATOM 6328 C C . ASN A 1 780 ? 22.589 -21.890 55.760 1.00 42.53 780 ASN A C 1
ATOM 6330 O O . ASN A 1 780 ? 23.288 -21.032 56.299 1.00 42.53 780 ASN A O 1
ATOM 6334 N N . LEU A 1 781 ? 21.706 -21.595 54.798 1.00 45.75 781 LEU A N 1
ATOM 6335 C CA . LEU A 1 781 ? 21.561 -20.264 54.190 1.00 45.75 781 LEU A CA 1
ATOM 6336 C C . LEU A 1 781 ? 20.842 -19.266 55.111 1.00 45.75 781 LEU A C 1
ATOM 6338 O O . LEU A 1 781 ? 21.266 -18.121 55.233 1.00 45.75 781 LEU A O 1
ATOM 6342 N N . ILE A 1 782 ? 19.803 -19.712 55.824 1.00 43.16 782 ILE A N 1
ATOM 6343 C CA . ILE A 1 782 ? 19.001 -18.855 56.719 1.00 43.16 782 ILE A CA 1
ATOM 6344 C C . ILE A 1 782 ? 19.838 -18.327 57.905 1.00 43.16 782 ILE A C 1
ATOM 6346 O O . ILE A 1 782 ? 19.674 -17.184 58.349 1.00 43.16 782 ILE A O 1
ATOM 6350 N N . LEU A 1 783 ? 20.753 -19.153 58.425 1.00 41.06 783 LEU A N 1
ATOM 6351 C CA . LEU A 1 783 ? 21.445 -18.915 59.698 1.00 41.06 783 LEU A CA 1
ATOM 6352 C C . LEU A 1 783 ? 22.780 -18.163 59.576 1.00 41.06 783 LEU A C 1
ATOM 6354 O O . LEU A 1 783 ? 23.204 -17.539 60.549 1.00 41.06 783 LEU A O 1
ATOM 6358 N N . ASN A 1 784 ? 23.461 -18.205 58.427 1.00 43.47 784 ASN A N 1
ATOM 6359 C CA . ASN A 1 784 ? 24.821 -17.673 58.316 1.00 43.47 784 ASN A CA 1
ATOM 6360 C C . ASN A 1 784 ? 24.843 -16.212 57.834 1.00 43.47 784 ASN A C 1
ATOM 6362 O O . ASN A 1 784 ? 24.453 -15.904 56.709 1.00 43.47 784 ASN A O 1
ATOM 6366 N N . LYS A 1 785 ? 25.358 -15.306 58.675 1.00 42.81 785 LYS A N 1
ATOM 6367 C CA . LYS A 1 785 ? 25.418 -13.867 58.380 1.00 42.81 785 LYS A CA 1
ATOM 6368 C C . LYS A 1 785 ? 26.307 -13.535 57.171 1.00 42.81 785 LYS A C 1
ATOM 6370 O O . LYS A 1 785 ? 25.970 -12.605 56.454 1.00 42.81 785 LYS A O 1
ATOM 6375 N N . SER A 1 786 ? 27.364 -14.311 56.903 1.00 41.75 786 SER A N 1
ATOM 6376 C CA . SER A 1 786 ? 28.288 -14.056 55.780 1.00 41.75 786 SER A CA 1
ATOM 6377 C C . SER A 1 786 ? 27.596 -14.142 54.414 1.00 41.75 786 SER A C 1
ATOM 6379 O O . SER A 1 786 ? 27.800 -13.287 53.559 1.00 41.75 786 SER A O 1
ATOM 6381 N N . TYR A 1 787 ? 26.702 -15.120 54.236 1.00 46.03 787 TYR A N 1
ATOM 6382 C CA . TYR A 1 787 ? 25.930 -15.283 52.999 1.00 46.03 787 TYR A CA 1
ATOM 6383 C C . TYR A 1 787 ? 24.915 -14.148 52.775 1.00 46.03 787 TYR A C 1
ATOM 6385 O O . TYR A 1 787 ? 24.499 -13.908 51.647 1.00 46.03 787 TYR A O 1
ATOM 6393 N N . ARG A 1 788 ? 24.528 -13.400 53.821 1.00 44.69 788 ARG A N 1
ATOM 6394 C CA . ARG A 1 788 ? 23.607 -12.255 53.686 1.00 44.69 788 ARG A CA 1
ATOM 6395 C C . ARG A 1 788 ? 24.260 -11.044 53.014 1.00 44.69 788 ARG A C 1
ATOM 6397 O O . ARG A 1 788 ? 23.545 -10.208 52.471 1.00 44.69 788 ARG A O 1
ATOM 6404 N N . ASP A 1 789 ? 25.589 -10.952 53.041 1.00 40.16 789 ASP A N 1
ATOM 6405 C CA . ASP A 1 789 ? 26.341 -9.905 52.345 1.00 40.16 789 ASP A CA 1
ATOM 6406 C C . ASP A 1 789 ? 26.648 -10.281 50.883 1.00 40.16 789 ASP A C 1
ATOM 6408 O O . ASP A 1 789 ? 26.592 -9.409 50.018 1.00 40.16 789 ASP A O 1
ATOM 6412 N N . GLU A 1 790 ? 26.867 -11.566 50.575 1.00 40.47 790 GLU A N 1
ATOM 6413 C CA . GLU A 1 790 ? 26.992 -12.062 49.189 1.00 40.47 790 GLU A CA 1
ATOM 6414 C C . GLU A 1 790 ? 25.673 -11.967 48.404 1.00 40.47 790 GLU A C 1
ATOM 6416 O O . GLU A 1 790 ? 25.674 -11.706 47.203 1.00 40.47 790 GLU A O 1
ATOM 6421 N N . LEU A 1 791 ? 24.528 -12.112 49.080 1.00 39.41 791 LEU A N 1
ATOM 6422 C CA . LEU A 1 791 ? 23.193 -12.031 48.473 1.00 39.41 791 LEU A CA 1
ATOM 6423 C C . LEU A 1 791 ? 22.708 -10.593 48.186 1.00 39.41 791 LEU A C 1
ATOM 6425 O O . LEU A 1 791 ? 21.526 -10.383 47.912 1.00 39.41 791 LEU A O 1
ATOM 6429 N N . LYS A 1 792 ? 23.606 -9.597 48.180 1.00 37.75 792 LYS A N 1
ATOM 6430 C CA . LYS A 1 792 ? 23.334 -8.197 47.793 1.00 37.75 792 LYS A CA 1
ATOM 6431 C C . LYS A 1 792 ? 23.214 -7.990 46.273 1.00 37.75 792 LYS A C 1
ATOM 6433 O O . LYS A 1 792 ? 23.715 -7.008 45.727 1.00 37.75 792 LYS A O 1
ATOM 6438 N N . ILE A 1 793 ? 22.505 -8.884 45.586 1.00 37.81 793 ILE A N 1
ATOM 6439 C CA . ILE A 1 793 ? 22.060 -8.647 44.209 1.00 37.81 793 ILE A CA 1
ATOM 6440 C C . ILE A 1 793 ? 20.775 -7.817 44.282 1.00 37.81 793 ILE A C 1
ATOM 6442 O O . ILE A 1 793 ? 19.692 -8.337 44.547 1.00 37.81 793 ILE A O 1
ATOM 6446 N N . PHE A 1 794 ? 20.916 -6.505 44.089 1.00 43.56 794 PHE A N 1
ATOM 6447 C CA . PHE A 1 794 ? 19.778 -5.614 43.870 1.00 43.56 794 PHE A CA 1
ATOM 6448 C C . PHE A 1 794 ? 19.090 -5.940 42.538 1.00 43.56 794 PHE A C 1
ATOM 6450 O O . PHE A 1 794 ? 19.746 -6.333 41.576 1.00 43.56 794 PHE A O 1
ATOM 6457 N N . ASN A 1 795 ? 17.779 -5.691 42.496 1.00 46.94 795 ASN A N 1
ATOM 6458 C CA . ASN A 1 795 ? 16.864 -5.904 41.372 1.00 46.94 795 ASN A CA 1
ATOM 6459 C C . ASN A 1 795 ? 16.681 -7.378 40.976 1.00 46.94 795 ASN A C 1
ATOM 6461 O O . ASN A 1 795 ? 17.501 -7.983 40.290 1.00 46.94 795 ASN A O 1
ATOM 6465 N N . ASN A 1 796 ? 15.517 -7.929 41.320 1.00 53.25 796 ASN A N 1
ATOM 6466 C CA . ASN A 1 796 ? 15.010 -9.129 40.669 1.00 53.25 796 ASN A CA 1
ATOM 6467 C C . ASN A 1 796 ? 14.603 -8.765 39.223 1.00 53.25 796 ASN A C 1
ATOM 6469 O O . ASN A 1 796 ? 13.702 -7.941 39.044 1.00 53.25 796 ASN A O 1
ATOM 6473 N N . PRO A 1 797 ? 15.217 -9.346 38.172 1.00 53.62 797 PRO A N 1
ATOM 6474 C CA . PRO A 1 797 ? 14.906 -8.972 36.792 1.00 53.62 797 PRO A CA 1
ATOM 6475 C C . PRO A 1 797 ? 13.466 -9.322 36.380 1.00 53.62 797 PRO A C 1
ATOM 6477 O O . PRO A 1 797 ? 12.962 -8.769 35.396 1.00 53.62 797 PRO A O 1
ATOM 6480 N N . PHE A 1 798 ? 12.789 -10.208 37.118 1.00 59.94 798 PHE A N 1
ATOM 6481 C CA . PHE A 1 798 ? 11.504 -10.785 36.730 1.00 59.94 798 PHE A CA 1
ATOM 6482 C C . PHE A 1 798 ? 10.262 -10.095 37.331 1.00 59.94 798 PHE A C 1
ATOM 6484 O O . PHE A 1 798 ? 9.173 -10.305 36.796 1.00 59.94 798 PHE A O 1
ATOM 6491 N N . THR A 1 799 ? 10.368 -9.288 38.399 1.00 54.81 799 THR A N 1
ATOM 6492 C CA . THR A 1 799 ? 9.178 -8.912 39.201 1.00 54.81 799 THR A CA 1
ATOM 6493 C C . THR A 1 799 ? 8.589 -7.511 39.011 1.00 54.81 799 THR A C 1
ATOM 6495 O O . THR A 1 799 ? 7.365 -7.418 39.112 1.00 54.81 799 THR A O 1
ATOM 6498 N N . ASP A 1 800 ? 9.370 -6.457 38.729 1.00 54.34 800 ASP A N 1
ATOM 6499 C CA . ASP A 1 800 ? 8.950 -5.090 39.121 1.00 54.34 800 ASP A CA 1
ATOM 6500 C C . ASP A 1 800 ? 8.734 -4.009 38.028 1.00 54.34 800 ASP A C 1
ATOM 6502 O O . ASP A 1 800 ? 9.220 -4.075 36.894 1.00 54.34 800 ASP A O 1
ATOM 6506 N N . GLU A 1 801 ? 7.954 -3.008 38.460 1.00 46.22 801 GLU A N 1
ATOM 6507 C CA . GLU A 1 801 ? 7.612 -1.669 37.929 1.00 46.22 801 GLU A CA 1
ATOM 6508 C C . GLU A 1 801 ? 6.945 -1.491 36.551 1.00 46.22 801 GLU A C 1
ATOM 6510 O O . GLU A 1 801 ? 6.109 -0.598 36.436 1.00 46.22 801 GLU A O 1
ATOM 6515 N N . ILE A 1 802 ? 7.206 -2.300 35.515 1.00 49.19 802 ILE A N 1
ATOM 6516 C CA . ILE A 1 802 ? 6.677 -2.020 34.148 1.00 49.19 802 ILE A CA 1
ATOM 6517 C C . ILE A 1 802 ? 5.538 -2.976 33.737 1.00 49.19 802 ILE A C 1
ATOM 6519 O O . ILE A 1 802 ? 5.493 -3.507 32.626 1.00 49.19 802 ILE A O 1
ATOM 6523 N N . LEU A 1 803 ? 4.598 -3.206 34.657 1.00 52.66 803 LEU A N 1
ATOM 6524 C CA . LEU A 1 803 ? 3.383 -4.005 34.448 1.00 52.66 803 LEU A CA 1
ATOM 6525 C C . LEU A 1 803 ? 2.177 -3.070 34.362 1.00 52.66 803 LEU A C 1
ATOM 6527 O O . LEU A 1 803 ? 1.796 -2.457 35.353 1.00 52.66 803 LEU A O 1
ATOM 6531 N N . GLY A 1 804 ? 1.575 -2.947 33.179 1.00 53.66 804 GLY A N 1
ATOM 6532 C CA . GLY A 1 804 ? 0.501 -1.970 32.958 1.00 53.66 804 GLY A CA 1
ATOM 6533 C C . GLY A 1 804 ? 0.519 -1.292 31.590 1.00 53.66 804 GLY A C 1
ATOM 6534 O O . GLY A 1 804 ? -0.508 -0.779 31.160 1.00 53.66 804 GLY A O 1
ATOM 6535 N N . GLN A 1 805 ? 1.641 -1.342 30.874 1.00 58.91 805 GLN A N 1
ATOM 6536 C CA . GLN A 1 805 ? 1.750 -0.736 29.547 1.00 58.91 805 GLN A CA 1
ATOM 6537 C C . GLN A 1 805 ? 1.025 -1.560 28.475 1.00 58.91 805 GLN A C 1
ATOM 6539 O O . GLN A 1 805 ? 0.841 -2.781 28.604 1.00 58.91 805 GLN A O 1
ATOM 6544 N N . ASN A 1 806 ? 0.576 -0.862 27.433 1.00 59.66 806 ASN A N 1
ATOM 6545 C CA . ASN A 1 806 ? -0.005 -1.435 26.225 1.00 59.66 806 ASN A CA 1
ATOM 6546 C C . ASN A 1 806 ? 1.026 -1.358 25.093 1.00 59.66 806 ASN A C 1
ATOM 6548 O O . ASN A 1 806 ? 1.705 -0.343 24.953 1.00 59.66 806 ASN A O 1
ATOM 6552 N N . ILE A 1 807 ? 1.139 -2.411 24.287 1.00 60.50 807 ILE A N 1
ATOM 6553 C CA . ILE A 1 807 ? 1.968 -2.405 23.076 1.00 60.50 807 ILE A CA 1
ATOM 6554 C C . ILE A 1 807 ? 1.079 -2.194 21.848 1.00 60.50 807 ILE A C 1
ATOM 6556 O O . ILE A 1 807 ? 0.056 -2.857 21.710 1.00 60.50 807 ILE A O 1
ATOM 6560 N N . ASP A 1 808 ? 1.488 -1.289 20.960 1.00 58.19 808 ASP A N 1
ATOM 6561 C CA . ASP A 1 808 ? 0.789 -0.960 19.706 1.00 58.19 808 ASP A CA 1
ATOM 6562 C C . ASP A 1 808 ? 1.683 -1.217 18.475 1.00 58.19 808 ASP A C 1
ATOM 6564 O O . ASP A 1 808 ? 1.722 -0.458 17.513 1.00 58.19 808 ASP A O 1
ATOM 6568 N N . PHE A 1 809 ? 2.477 -2.290 18.539 1.00 67.81 809 PHE A N 1
ATOM 6569 C CA . PHE A 1 809 ? 3.264 -2.810 17.420 1.00 67.81 809 PHE A CA 1
ATOM 6570 C C . PHE A 1 809 ? 3.184 -4.339 17.389 1.00 67.81 809 PHE A C 1
ATOM 6572 O O . PHE A 1 809 ? 3.027 -4.991 18.424 1.00 67.81 809 PHE A O 1
ATOM 6579 N N . ASN A 1 810 ? 3.344 -4.926 16.204 1.00 79.19 810 ASN A N 1
ATOM 6580 C CA . ASN A 1 810 ? 3.514 -6.366 16.062 1.00 79.19 810 ASN A CA 1
ATOM 6581 C C . ASN A 1 810 ? 4.927 -6.767 16.532 1.00 79.19 810 ASN A C 1
ATOM 6583 O O . ASN A 1 810 ? 5.929 -6.274 16.014 1.00 79.19 810 ASN A O 1
ATOM 6587 N N . LEU A 1 811 ? 5.018 -7.644 17.537 1.00 80.75 811 LEU A N 1
ATOM 6588 C CA . LEU A 1 811 ? 6.301 -8.061 18.110 1.00 80.75 811 LEU A CA 1
ATOM 6589 C C . LEU A 1 811 ? 7.138 -8.911 17.138 1.00 80.75 811 LEU A C 1
ATOM 6591 O O . LEU A 1 811 ? 8.361 -8.796 17.157 1.00 80.75 811 LEU A O 1
ATOM 6595 N N . GLU A 1 812 ? 6.502 -9.720 16.286 1.00 84.50 812 GLU A N 1
ATOM 6596 C CA . GLU A 1 812 ? 7.191 -10.516 15.259 1.00 84.50 812 GLU A CA 1
ATOM 6597 C C . GLU A 1 812 ? 7.845 -9.580 14.231 1.00 84.50 812 GLU A C 1
ATOM 6599 O O . GLU A 1 812 ? 9.059 -9.612 14.039 1.00 84.50 812 GLU A O 1
ATOM 6604 N N . GLU A 1 813 ? 7.071 -8.632 13.697 1.00 86.25 813 GLU A N 1
ATOM 6605 C CA . GLU A 1 813 ? 7.537 -7.598 12.763 1.00 86.25 813 GLU A CA 1
ATOM 6606 C C . GLU A 1 813 ? 8.637 -6.702 13.361 1.00 86.25 813 GLU A C 1
ATOM 6608 O O . GLU A 1 813 ? 9.597 -6.359 12.669 1.00 86.25 813 GLU A O 1
ATOM 6613 N N . LEU A 1 814 ? 8.562 -6.357 14.654 1.00 86.31 814 LEU A N 1
ATOM 6614 C CA . LEU A 1 814 ? 9.615 -5.594 15.332 1.00 86.31 814 LEU A CA 1
ATOM 6615 C C . LEU A 1 814 ? 10.918 -6.399 15.470 1.00 86.31 814 LEU A C 1
ATOM 6617 O O . LEU A 1 814 ? 11.997 -5.861 15.214 1.00 86.31 814 LEU A O 1
ATOM 6621 N N . ILE A 1 815 ? 10.838 -7.673 15.868 1.00 85.88 815 ILE A N 1
ATOM 6622 C CA . ILE A 1 815 ? 12.005 -8.565 15.971 1.00 85.88 815 ILE A CA 1
ATOM 6623 C C . ILE A 1 815 ? 12.652 -8.741 14.591 1.00 85.88 815 ILE A C 1
ATOM 6625 O O . ILE A 1 815 ? 13.875 -8.642 14.462 1.00 85.88 815 ILE A O 1
ATOM 6629 N N . GLU A 1 816 ? 11.837 -8.940 13.558 1.00 88.94 816 GLU A N 1
ATOM 6630 C CA . GLU A 1 816 ? 12.279 -9.086 12.172 1.00 88.94 816 GLU A CA 1
ATOM 6631 C C . GLU A 1 816 ? 12.897 -7.800 11.621 1.00 88.94 816 GLU A C 1
ATOM 6633 O O . GLU A 1 816 ? 13.956 -7.865 10.999 1.00 88.94 816 GLU A O 1
ATOM 6638 N N . THR A 1 817 ? 12.318 -6.635 11.921 1.00 89.12 817 THR A N 1
ATOM 6639 C CA . THR A 1 817 ? 12.865 -5.324 11.538 1.00 89.12 817 THR A CA 1
ATOM 6640 C C . THR A 1 817 ? 14.224 -5.080 12.191 1.00 89.12 817 THR A C 1
ATOM 6642 O O . THR A 1 817 ? 15.192 -4.795 11.486 1.00 89.12 817 THR A O 1
ATOM 6645 N N . ILE A 1 818 ? 14.340 -5.264 13.513 1.00 88.88 818 ILE A N 1
ATOM 6646 C CA . ILE A 1 818 ? 15.605 -5.058 14.239 1.00 88.88 818 ILE A CA 1
ATOM 6647 C C . ILE A 1 818 ? 16.695 -6.005 13.715 1.00 88.88 818 ILE A C 1
ATOM 6649 O O . ILE A 1 818 ? 17.817 -5.566 13.456 1.00 88.88 818 ILE A O 1
ATOM 6653 N N . LEU A 1 819 ? 16.380 -7.291 13.516 1.00 89.25 819 LEU A N 1
ATOM 6654 C CA . LEU A 1 819 ? 17.334 -8.251 12.953 1.00 89.25 819 LEU A CA 1
ATOM 6655 C C . LEU A 1 819 ? 17.721 -7.891 11.517 1.00 89.25 819 LEU A C 1
ATOM 6657 O O . LEU A 1 819 ? 18.907 -7.931 11.187 1.00 89.25 819 LEU A O 1
ATOM 6661 N N . ASN A 1 820 ? 16.758 -7.512 10.675 1.00 88.88 820 ASN A N 1
ATOM 6662 C CA . ASN A 1 820 ? 17.036 -7.109 9.302 1.00 88.88 820 ASN A CA 1
ATOM 6663 C C . ASN A 1 820 ? 17.971 -5.894 9.264 1.00 88.88 820 ASN A C 1
ATOM 6665 O O . ASN A 1 820 ? 18.970 -5.949 8.559 1.00 88.88 820 ASN A O 1
ATOM 6669 N N . GLU A 1 821 ? 17.737 -4.851 10.068 1.00 88.19 821 GLU A N 1
ATOM 6670 C CA . GLU A 1 821 ? 18.651 -3.704 10.154 1.00 88.19 821 GLU A CA 1
ATOM 6671 C C . GLU A 1 821 ? 20.068 -4.111 10.599 1.00 88.19 821 GLU A C 1
ATOM 6673 O O . GLU A 1 821 ? 21.045 -3.772 9.928 1.00 88.19 821 GLU A O 1
ATOM 6678 N N . CYS A 1 822 ? 20.193 -4.861 11.703 1.00 86.31 822 CYS A N 1
ATOM 6679 C CA . CYS A 1 822 ? 21.491 -5.273 12.251 1.00 86.31 822 CYS A CA 1
ATOM 6680 C C . CYS A 1 822 ? 22.315 -6.124 11.269 1.00 86.31 822 CYS A C 1
ATOM 6682 O O . CYS A 1 822 ? 23.541 -6.009 11.239 1.00 86.31 822 CYS A O 1
ATOM 6684 N N . TYR A 1 823 ? 21.665 -6.960 10.453 1.00 86.75 823 TYR A N 1
ATOM 6685 C CA . TYR A 1 823 ? 22.336 -7.728 9.401 1.00 86.75 823 TYR A CA 1
ATOM 6686 C C . TYR A 1 823 ? 22.543 -6.920 8.107 1.00 86.75 823 TYR A C 1
ATOM 6688 O O . TYR A 1 823 ? 23.567 -7.100 7.446 1.00 86.75 823 TYR A O 1
ATOM 6696 N N . TYR A 1 824 ? 21.620 -6.028 7.735 1.00 85.12 824 TYR A N 1
ATOM 6697 C CA . TYR A 1 824 ? 21.675 -5.247 6.494 1.00 85.12 824 TYR A CA 1
ATOM 6698 C C . TYR A 1 824 ? 22.877 -4.303 6.459 1.00 85.12 824 TYR A C 1
ATOM 6700 O O . TYR A 1 824 ? 23.585 -4.267 5.452 1.00 85.12 824 TYR A O 1
ATOM 6708 N N . GLU A 1 825 ? 23.157 -3.599 7.562 1.00 78.94 825 GLU A N 1
ATOM 6709 C CA . GLU A 1 825 ? 24.330 -2.720 7.683 1.00 78.94 825 GLU A CA 1
ATOM 6710 C C . GLU A 1 825 ? 25.634 -3.481 7.353 1.00 78.94 825 GLU A C 1
ATOM 6712 O O . GLU A 1 825 ? 26.484 -2.977 6.618 1.00 78.94 825 GLU A O 1
ATOM 6717 N N . LEU A 1 826 ? 25.760 -4.735 7.806 1.00 80.81 826 LEU A N 1
ATOM 6718 C CA . LEU A 1 826 ? 26.953 -5.566 7.606 1.00 80.81 826 LEU A CA 1
ATOM 6719 C C . LEU A 1 826 ? 26.997 -6.298 6.265 1.00 80.81 826 LEU A C 1
ATOM 6721 O O . LEU A 1 826 ? 28.073 -6.386 5.669 1.00 80.81 826 LEU A O 1
ATOM 6725 N N . VAL A 1 827 ? 25.866 -6.791 5.752 1.00 83.69 827 VAL A N 1
ATOM 6726 C CA . VAL A 1 827 ? 25.790 -7.330 4.382 1.00 83.69 827 VAL A CA 1
ATOM 6727 C C . VAL A 1 827 ? 26.127 -6.224 3.381 1.00 83.69 827 VAL A C 1
ATOM 6729 O O . VAL A 1 827 ? 26.921 -6.454 2.473 1.00 83.69 827 VAL A O 1
ATOM 6732 N N . SER A 1 828 ? 25.604 -5.011 3.574 1.00 81.19 828 SER A N 1
ATOM 6733 C CA . SER A 1 828 ? 25.912 -3.848 2.737 1.00 81.19 828 SER A CA 1
ATOM 6734 C C . SER A 1 828 ? 27.395 -3.469 2.826 1.00 81.19 828 SER A C 1
ATOM 6736 O O . SER A 1 828 ? 28.093 -3.496 1.811 1.00 81.19 828 SER A O 1
ATOM 6738 N N . LEU A 1 829 ? 27.922 -3.226 4.034 1.00 79.56 829 LEU A N 1
ATOM 6739 C CA . LEU A 1 829 ? 29.319 -2.823 4.233 1.00 79.56 829 LEU A CA 1
ATOM 6740 C C . LEU A 1 829 ? 30.321 -3.869 3.717 1.00 79.56 829 LEU A C 1
ATOM 6742 O O . LEU A 1 829 ? 31.299 -3.509 3.068 1.00 79.56 829 LEU A O 1
ATOM 6746 N N . SER A 1 830 ? 30.083 -5.162 3.956 1.00 80.50 830 SER A N 1
ATOM 6747 C CA . SER A 1 830 ? 30.959 -6.223 3.438 1.00 80.50 830 SER A CA 1
ATOM 6748 C C . SER A 1 830 ? 30.854 -6.382 1.918 1.00 80.50 830 SER A C 1
ATOM 6750 O O . SER A 1 830 ? 31.881 -6.560 1.263 1.00 80.50 830 SER A O 1
ATOM 6752 N N . SER A 1 831 ? 29.663 -6.228 1.327 1.00 83.50 831 SER A N 1
ATOM 6753 C CA . SER A 1 831 ? 29.496 -6.213 -0.137 1.00 83.50 831 SER A CA 1
ATOM 6754 C C . SER A 1 831 ? 30.243 -5.040 -0.777 1.00 83.50 831 SER A C 1
ATOM 6756 O O . SER A 1 831 ? 30.990 -5.242 -1.735 1.00 83.50 831 SER A O 1
ATOM 6758 N N . VAL A 1 832 ? 30.107 -3.834 -0.213 1.00 83.25 832 VAL A N 1
ATOM 6759 C CA . VAL A 1 832 ? 30.807 -2.625 -0.674 1.00 83.25 832 VAL A CA 1
ATOM 6760 C C . VAL A 1 832 ? 32.319 -2.777 -0.518 1.00 83.25 832 VAL A C 1
ATOM 6762 O O . VAL A 1 832 ? 33.034 -2.575 -1.493 1.00 83.25 832 VAL A O 1
ATOM 6765 N N . ASN A 1 833 ? 32.821 -3.212 0.643 1.00 81.19 833 ASN A N 1
ATOM 6766 C CA . ASN A 1 833 ? 34.260 -3.399 0.867 1.00 81.19 833 ASN A CA 1
ATOM 6767 C C . ASN A 1 833 ? 34.864 -4.465 -0.064 1.00 81.19 833 ASN A C 1
ATOM 6769 O O . ASN A 1 833 ? 35.983 -4.293 -0.555 1.00 81.19 833 ASN A O 1
ATOM 6773 N N . LEU A 1 834 ? 34.138 -5.555 -0.339 1.00 84.44 834 LEU A N 1
ATOM 6774 C CA . LEU A 1 834 ? 34.573 -6.586 -1.282 1.00 84.44 834 LEU A CA 1
ATOM 6775 C C . LEU A 1 834 ? 34.629 -6.040 -2.716 1.00 84.44 834 LEU A C 1
ATOM 6777 O O . LEU A 1 834 ? 35.661 -6.166 -3.376 1.00 84.44 834 LEU A O 1
ATOM 6781 N N . LEU A 1 835 ? 33.555 -5.399 -3.188 1.00 85.19 835 LEU A N 1
ATOM 6782 C CA . LEU A 1 835 ? 33.506 -4.803 -4.526 1.00 85.19 835 LEU A CA 1
ATOM 6783 C C . LEU A 1 835 ? 34.539 -3.682 -4.689 1.00 85.19 835 LEU A C 1
ATOM 6785 O O . LEU A 1 835 ? 35.221 -3.637 -5.710 1.00 85.19 835 LEU A O 1
ATOM 6789 N N . GLU A 1 836 ? 34.715 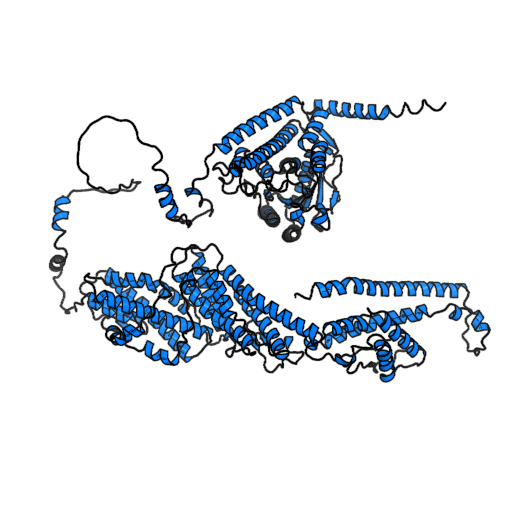-2.822 -3.686 1.00 82.75 836 GLU A N 1
ATOM 6790 C CA . GLU A 1 836 ? 35.707 -1.748 -3.700 1.00 82.75 836 GLU A CA 1
ATOM 6791 C C . GLU A 1 836 ? 37.134 -2.298 -3.813 1.00 82.75 836 GLU A C 1
ATOM 6793 O O . GLU A 1 836 ? 37.898 -1.821 -4.654 1.00 82.75 836 GLU A O 1
ATOM 6798 N N . ASN A 1 837 ? 37.491 -3.330 -3.042 1.00 80.62 837 ASN A N 1
ATOM 6799 C CA . ASN A 1 837 ? 38.788 -3.993 -3.188 1.00 80.62 837 ASN A CA 1
ATOM 6800 C C . ASN A 1 837 ? 38.963 -4.579 -4.598 1.00 80.62 837 ASN A C 1
ATOM 6802 O O . ASN A 1 837 ? 39.996 -4.356 -5.236 1.00 80.62 837 ASN A O 1
ATOM 6806 N N . LEU A 1 838 ? 37.956 -5.293 -5.112 1.00 83.62 838 LEU A N 1
ATOM 6807 C CA . LEU A 1 838 ? 38.006 -5.911 -6.441 1.00 83.62 838 LEU A CA 1
ATOM 6808 C C . LEU A 1 838 ? 38.141 -4.871 -7.565 1.00 83.62 838 LEU A C 1
ATOM 6810 O O . LEU A 1 838 ? 38.946 -5.060 -8.478 1.00 83.62 838 LEU A O 1
ATOM 6814 N N . PHE A 1 839 ? 37.420 -3.750 -7.485 1.00 80.50 839 PHE A N 1
ATOM 6815 C CA . PHE A 1 839 ? 37.528 -2.650 -8.443 1.00 80.50 839 PHE A CA 1
ATOM 6816 C C . PHE A 1 839 ? 38.845 -1.870 -8.310 1.00 80.50 839 PHE A C 1
ATOM 6818 O O . PHE A 1 839 ? 39.538 -1.714 -9.312 1.00 80.50 839 PHE A O 1
ATOM 6825 N N . LYS A 1 840 ? 39.202 -1.389 -7.108 1.00 77.94 840 LYS A N 1
ATOM 6826 C CA . LYS A 1 840 ? 40.316 -0.441 -6.902 1.00 77.94 840 LYS A CA 1
ATOM 6827 C C . LYS A 1 840 ? 41.696 -1.091 -6.781 1.00 77.94 840 LYS A C 1
ATOM 6829 O O . LYS A 1 840 ? 42.670 -0.460 -7.172 1.00 77.94 840 LYS A O 1
ATOM 6834 N N . LYS A 1 841 ? 41.806 -2.303 -6.221 1.00 79.12 841 LYS A N 1
ATOM 6835 C CA . LYS A 1 841 ? 43.103 -2.986 -5.999 1.00 79.12 841 LYS A CA 1
ATOM 6836 C C . LYS A 1 841 ? 43.354 -4.147 -6.952 1.00 79.12 841 LYS A C 1
ATOM 6838 O O . LYS A 1 841 ? 44.500 -4.420 -7.287 1.00 79.12 841 LYS A O 1
ATOM 6843 N N . TYR A 1 842 ? 42.293 -4.828 -7.385 1.00 78.00 842 TYR A N 1
ATOM 6844 C CA . TYR A 1 842 ? 42.384 -5.945 -8.331 1.00 78.00 842 TYR A CA 1
ATOM 6845 C C . TYR A 1 842 ? 41.894 -5.582 -9.739 1.00 78.00 842 TYR A C 1
ATOM 6847 O O . TYR A 1 842 ? 41.789 -6.466 -10.582 1.00 78.00 842 TYR A O 1
ATOM 6855 N N . HIS A 1 843 ? 41.647 -4.295 -10.017 1.00 75.50 843 HIS A N 1
ATOM 6856 C CA . HIS A 1 843 ? 41.404 -3.758 -11.361 1.00 75.50 843 HIS A CA 1
ATOM 6857 C C . HIS A 1 843 ? 40.278 -4.465 -12.144 1.00 75.50 843 HIS A C 1
ATOM 6859 O O . HIS A 1 843 ? 40.336 -4.633 -13.364 1.00 75.50 843 HIS A O 1
ATOM 6865 N N . MET A 1 844 ? 39.209 -4.872 -11.451 1.00 81.75 844 MET A N 1
ATOM 6866 C CA . MET A 1 844 ? 38.074 -5.583 -12.056 1.00 81.75 844 MET A CA 1
ATOM 6867 C C . MET A 1 844 ? 37.407 -4.808 -13.209 1.00 81.75 844 MET A C 1
ATOM 6869 O O . MET A 1 844 ? 36.919 -5.419 -14.160 1.00 81.75 844 MET A O 1
ATOM 6873 N N . PHE A 1 845 ? 37.424 -3.470 -13.168 1.00 78.81 845 PHE A N 1
ATOM 6874 C CA . PHE A 1 845 ? 36.909 -2.637 -14.260 1.00 78.81 845 PHE A CA 1
ATOM 6875 C C . PHE A 1 845 ? 37.704 -2.830 -15.560 1.00 78.81 845 PHE A C 1
ATOM 6877 O O . PHE A 1 845 ? 37.114 -2.939 -16.635 1.00 78.81 845 PHE A O 1
ATOM 6884 N N . ASP A 1 846 ? 39.030 -2.942 -15.467 1.00 72.69 846 ASP A N 1
ATOM 6885 C CA . ASP A 1 846 ? 39.907 -3.121 -16.625 1.00 72.69 846 ASP A CA 1
ATOM 6886 C C . ASP A 1 846 ? 39.758 -4.521 -17.244 1.00 72.69 846 ASP A C 1
ATOM 6888 O O . ASP A 1 846 ? 39.800 -4.655 -18.469 1.00 72.69 846 ASP A O 1
ATOM 6892 N N . LEU A 1 847 ? 39.460 -5.547 -16.433 1.00 75.25 847 LEU A N 1
ATOM 6893 C CA . LEU A 1 847 ? 39.073 -6.875 -16.930 1.00 75.25 847 LEU A CA 1
ATOM 6894 C C . LEU A 1 847 ? 37.772 -6.819 -17.755 1.00 75.25 847 LEU A C 1
ATOM 6896 O O . LEU A 1 847 ? 37.726 -7.365 -18.859 1.00 75.25 847 LEU A O 1
ATOM 6900 N N . PHE A 1 848 ? 36.726 -6.139 -17.273 1.00 79.31 848 PHE A N 1
ATOM 6901 C CA . PHE A 1 848 ? 35.477 -5.997 -18.038 1.00 79.31 848 PHE A CA 1
ATOM 6902 C C . PHE A 1 848 ? 35.658 -5.135 -19.297 1.00 79.31 848 PHE A C 1
ATOM 6904 O O . PHE A 1 848 ? 35.190 -5.508 -20.376 1.00 79.31 848 PHE A O 1
ATOM 6911 N N . LYS A 1 849 ? 36.414 -4.035 -19.198 1.00 73.62 849 LYS A N 1
ATOM 6912 C CA . LYS A 1 849 ? 36.809 -3.185 -20.333 1.00 73.62 849 LYS A CA 1
ATOM 6913 C C . LYS A 1 849 ? 37.558 -3.987 -21.401 1.00 73.62 849 LYS A C 1
ATOM 6915 O O . LYS A 1 849 ? 37.271 -3.828 -22.591 1.00 73.62 849 LYS A O 1
ATOM 6920 N N . PHE A 1 850 ? 38.460 -4.887 -21.000 1.00 73.44 850 PHE A N 1
ATOM 6921 C CA . PHE A 1 850 ? 39.103 -5.830 -21.914 1.00 73.44 850 PHE A CA 1
ATOM 6922 C C . PHE A 1 850 ? 38.074 -6.753 -22.584 1.00 73.44 850 PHE A C 1
ATOM 6924 O O . PHE A 1 850 ? 38.056 -6.848 -23.811 1.00 73.44 850 PHE A O 1
ATOM 6931 N N . ILE A 1 851 ? 37.195 -7.407 -21.815 1.00 75.81 851 ILE A N 1
ATOM 6932 C CA . ILE A 1 851 ? 36.210 -8.356 -22.365 1.00 75.81 851 ILE A CA 1
ATOM 6933 C C . ILE A 1 851 ? 35.324 -7.675 -23.424 1.00 75.81 851 ILE A C 1
ATOM 6935 O O . ILE A 1 851 ? 35.172 -8.199 -24.530 1.00 75.81 851 ILE A O 1
ATOM 6939 N N . HIS A 1 852 ? 34.829 -6.469 -23.137 1.00 75.12 852 HIS A N 1
ATOM 6940 C CA . HIS A 1 852 ? 34.029 -5.669 -24.071 1.00 75.12 852 HIS A CA 1
ATOM 6941 C C . HIS A 1 852 ? 34.810 -5.255 -25.330 1.00 75.12 852 HIS A C 1
ATOM 6943 O O . HIS A 1 852 ? 34.273 -5.307 -26.438 1.00 75.12 852 HIS A O 1
ATOM 6949 N N . SER A 1 853 ? 36.082 -4.876 -25.181 1.00 72.12 853 SER A N 1
ATOM 6950 C CA . SER A 1 853 ? 36.917 -4.427 -26.304 1.00 72.12 853 SER A CA 1
ATOM 6951 C C . SER A 1 853 ? 37.265 -5.576 -27.258 1.00 72.12 853 SER A C 1
ATOM 6953 O O . SER A 1 853 ? 37.110 -5.443 -28.472 1.00 72.12 853 SER A O 1
ATOM 6955 N N . TYR A 1 854 ? 37.699 -6.720 -26.715 1.00 72.62 854 TYR A N 1
ATOM 6956 C CA . TYR A 1 854 ? 38.340 -7.784 -27.495 1.00 72.62 854 TYR A CA 1
ATOM 6957 C C . TYR A 1 854 ? 37.426 -8.964 -27.859 1.00 72.62 854 TYR A C 1
ATOM 6959 O O . TYR A 1 854 ? 37.601 -9.512 -28.946 1.00 72.62 854 TYR A O 1
ATOM 6967 N N . TYR A 1 855 ? 36.446 -9.344 -27.025 1.00 74.12 855 TYR A N 1
ATOM 6968 C CA . TYR A 1 855 ? 35.486 -10.408 -27.379 1.00 74.12 855 TYR A CA 1
ATOM 6969 C C . TYR A 1 855 ? 34.219 -9.869 -28.053 1.00 74.12 855 TYR A C 1
ATOM 6971 O O . TYR A 1 855 ? 33.712 -10.508 -28.969 1.00 74.12 855 TYR A O 1
ATOM 6979 N N . LEU A 1 856 ? 33.710 -8.707 -27.618 1.00 74.12 856 LEU A N 1
ATOM 6980 C CA . LEU A 1 856 ? 32.445 -8.137 -28.119 1.00 74.12 856 LEU A CA 1
ATOM 6981 C C . LEU A 1 856 ? 32.629 -7.121 -29.265 1.00 74.12 856 LEU A C 1
ATOM 6983 O O . LEU A 1 856 ? 31.651 -6.598 -29.788 1.00 74.12 856 LEU A O 1
ATOM 6987 N N . PHE A 1 857 ? 33.878 -6.845 -29.655 1.00 70.00 857 PHE A N 1
ATOM 6988 C CA . PHE A 1 857 ? 34.270 -5.949 -30.756 1.00 70.00 857 PHE A CA 1
ATOM 6989 C C . PHE A 1 857 ? 33.813 -4.480 -30.632 1.00 70.00 857 PHE A C 1
ATOM 6991 O O . PHE A 1 857 ? 33.781 -3.757 -31.626 1.00 70.00 857 PHE A O 1
ATOM 6998 N N . ILE A 1 858 ? 33.526 -4.006 -29.415 1.00 64.50 858 ILE A N 1
ATOM 6999 C CA . ILE A 1 858 ? 32.982 -2.656 -29.174 1.00 64.50 858 ILE A CA 1
ATOM 7000 C C . ILE A 1 858 ? 34.027 -1.548 -29.447 1.00 64.50 858 ILE A C 1
ATOM 7002 O O . ILE A 1 858 ? 33.669 -0.429 -29.811 1.00 64.50 858 ILE A O 1
ATOM 7006 N N . SER A 1 859 ? 35.330 -1.839 -29.334 1.00 58.41 859 SER A N 1
ATOM 7007 C CA . SER A 1 859 ? 36.404 -0.887 -29.662 1.00 58.41 859 SER A CA 1
ATOM 7008 C C . SER A 1 859 ? 36.839 -1.000 -31.131 1.00 58.41 859 SER A C 1
ATOM 7010 O O . SER A 1 859 ? 37.624 -1.884 -31.490 1.00 58.41 859 SER A O 1
ATOM 7012 N N . ASN A 1 860 ? 36.358 -0.083 -31.976 1.00 59.59 860 ASN A N 1
ATOM 7013 C CA . ASN A 1 860 ? 36.517 -0.154 -33.434 1.00 59.59 860 ASN A CA 1
ATOM 7014 C C . ASN A 1 860 ? 37.972 -0.294 -33.926 1.00 59.59 860 ASN A C 1
ATOM 7016 O O . ASN A 1 860 ? 38.229 -1.139 -34.781 1.00 59.59 860 ASN A O 1
ATOM 7020 N N . GLU A 1 861 ? 38.923 0.493 -33.412 1.00 64.50 861 GLU A N 1
ATOM 7021 C CA . GLU A 1 861 ? 40.264 0.622 -34.013 1.00 64.50 861 GLU A CA 1
ATOM 7022 C C . GLU A 1 861 ? 41.156 -0.615 -33.834 1.00 64.50 861 GLU A C 1
ATOM 7024 O O . GLU A 1 861 ? 41.632 -1.170 -34.824 1.00 64.50 861 GLU A O 1
ATOM 7029 N N . ILE A 1 862 ? 41.339 -1.101 -32.598 1.00 62.72 862 ILE A N 1
ATOM 7030 C CA . ILE A 1 862 ? 42.151 -2.301 -32.297 1.00 62.72 862 ILE A CA 1
ATOM 7031 C C . ILE A 1 862 ? 41.642 -3.496 -33.101 1.00 62.72 862 ILE A C 1
ATOM 7033 O O . ILE A 1 862 ? 42.403 -4.211 -33.754 1.00 62.72 862 ILE A O 1
ATOM 7037 N N . VAL A 1 863 ? 40.324 -3.687 -33.078 1.00 65.50 863 VAL A N 1
ATOM 7038 C CA . VAL A 1 863 ? 39.659 -4.815 -33.722 1.00 65.50 863 VAL A CA 1
ATOM 7039 C C . VAL A 1 863 ? 39.636 -4.634 -35.238 1.00 65.50 863 VAL A C 1
ATOM 7041 O O . VAL A 1 863 ? 39.653 -5.627 -35.960 1.00 65.50 863 VAL A O 1
ATOM 7044 N N . TYR A 1 864 ? 39.599 -3.405 -35.766 1.00 71.31 864 TYR A N 1
ATOM 7045 C CA . TYR A 1 864 ? 39.830 -3.138 -37.188 1.00 71.31 864 TYR A CA 1
ATOM 7046 C C . TYR A 1 864 ? 41.247 -3.571 -37.576 1.00 71.31 864 TYR A C 1
ATOM 7048 O O . TYR A 1 864 ? 41.374 -4.494 -38.379 1.00 71.31 864 TYR A O 1
ATOM 7056 N N . LEU A 1 865 ? 42.281 -3.012 -36.939 1.00 71.00 865 LEU A N 1
ATOM 7057 C CA . LEU A 1 865 ? 43.691 -3.284 -37.243 1.00 71.00 865 LEU A CA 1
ATOM 7058 C C . LEU A 1 865 ? 44.043 -4.772 -37.123 1.00 71.00 865 LEU A C 1
ATOM 7060 O O . LEU A 1 865 ? 44.680 -5.319 -38.025 1.00 71.00 865 LEU A O 1
ATOM 7064 N N . PHE A 1 866 ? 43.591 -5.441 -36.059 1.00 74.62 866 PHE A N 1
ATOM 7065 C CA . PHE A 1 866 ? 43.767 -6.882 -35.887 1.00 74.62 866 PHE A CA 1
ATOM 7066 C C . PHE A 1 866 ? 43.067 -7.667 -37.002 1.00 74.62 866 PHE A C 1
ATOM 7068 O O . PHE A 1 866 ? 43.714 -8.471 -37.671 1.00 74.62 866 PHE A O 1
ATOM 7075 N N . SER A 1 867 ? 41.776 -7.405 -37.253 1.00 75.81 867 SER A N 1
ATOM 7076 C CA . SER A 1 867 ? 41.019 -8.125 -38.285 1.00 75.81 867 SER A CA 1
ATOM 7077 C C . SER A 1 867 ? 41.589 -7.907 -39.688 1.00 75.81 867 SER A C 1
ATOM 7079 O O . SER A 1 867 ? 41.751 -8.867 -40.431 1.00 75.81 867 SER A O 1
ATOM 7081 N N . GLU A 1 868 ? 41.986 -6.682 -40.039 1.00 76.31 868 GLU A N 1
ATOM 7082 C CA . GLU A 1 868 ? 42.497 -6.373 -41.371 1.00 76.31 868 GLU A CA 1
ATOM 7083 C C . GLU A 1 868 ? 43.867 -7.022 -41.603 1.00 76.31 868 GLU A C 1
ATOM 7085 O O . GLU A 1 868 ? 44.098 -7.638 -42.644 1.00 76.31 868 GLU A O 1
ATOM 7090 N N . ARG A 1 869 ? 44.766 -6.963 -40.609 1.00 75.12 869 ARG A N 1
ATOM 7091 C CA . ARG A 1 869 ? 46.060 -7.662 -40.653 1.00 75.12 869 ARG A CA 1
ATOM 7092 C C . ARG A 1 869 ? 45.883 -9.179 -40.715 1.00 75.12 869 ARG A C 1
ATOM 7094 O O . ARG A 1 869 ? 46.595 -9.823 -41.481 1.00 75.12 869 ARG A O 1
ATOM 7101 N N . LEU A 1 870 ? 44.925 -9.734 -39.972 1.00 75.94 870 LEU A N 1
ATOM 7102 C CA . LEU A 1 870 ? 44.582 -11.155 -40.006 1.00 75.94 870 LEU A CA 1
ATOM 7103 C C . LEU A 1 870 ? 44.050 -11.567 -41.388 1.00 75.94 870 LEU A C 1
ATOM 7105 O O . LEU A 1 870 ? 44.577 -12.505 -41.975 1.00 75.94 870 LEU A O 1
ATOM 7109 N N . PHE A 1 871 ? 43.096 -10.834 -41.971 1.00 77.44 871 PHE A N 1
ATOM 7110 C CA . PHE A 1 871 ? 42.578 -11.109 -43.319 1.00 77.44 871 PHE A CA 1
ATOM 7111 C C . PHE A 1 871 ? 43.656 -10.920 -44.411 1.00 77.44 871 PHE A C 1
ATOM 7113 O O . PHE A 1 871 ? 43.694 -11.660 -45.395 1.00 77.44 871 PHE A O 1
ATOM 7120 N N . ASN A 1 872 ? 44.583 -9.972 -44.226 1.00 72.56 872 ASN A N 1
ATOM 7121 C CA . ASN A 1 872 ? 45.737 -9.770 -45.109 1.00 72.56 872 ASN A CA 1
ATOM 7122 C C . ASN A 1 872 ? 46.786 -10.894 -44.994 1.00 72.56 872 ASN A C 1
ATOM 7124 O O . ASN A 1 872 ? 47.391 -11.246 -46.007 1.00 72.56 872 ASN A O 1
ATOM 7128 N N . LEU A 1 873 ? 47.000 -11.468 -43.802 1.00 68.31 873 LEU A N 1
ATOM 7129 C CA . LEU A 1 873 ? 47.795 -12.690 -43.616 1.00 68.31 873 LEU A CA 1
ATOM 7130 C C . LEU A 1 873 ? 47.095 -13.880 -44.289 1.00 68.31 873 LEU A C 1
ATOM 7132 O O . LEU A 1 873 ? 47.734 -14.627 -45.030 1.00 68.31 873 LEU A O 1
ATOM 7136 N N . ILE A 1 874 ? 45.776 -13.990 -44.094 1.00 65.81 874 ILE A N 1
ATOM 7137 C CA . ILE A 1 874 ? 44.931 -15.046 -44.658 1.00 65.81 874 ILE A CA 1
ATOM 7138 C C . ILE A 1 874 ? 45.012 -15.080 -46.187 1.00 65.81 874 ILE A C 1
ATOM 7140 O O . ILE A 1 874 ? 45.147 -16.140 -46.778 1.00 65.81 874 ILE A O 1
ATOM 7144 N N . LYS A 1 875 ? 45.032 -13.927 -46.862 1.00 63.56 875 LYS A N 1
ATOM 7145 C CA . LYS A 1 875 ? 45.149 -13.881 -48.331 1.00 63.56 875 LYS A CA 1
ATOM 7146 C C . LYS A 1 875 ? 46.562 -14.200 -48.877 1.00 63.56 875 LYS A C 1
ATOM 7148 O O . LYS A 1 875 ? 46.731 -14.210 -50.095 1.00 63.56 875 LYS A O 1
ATOM 7153 N N . ARG A 1 876 ? 47.586 -14.403 -48.031 1.00 60.12 876 ARG A N 1
ATOM 7154 C CA . ARG A 1 876 ? 49.006 -14.536 -48.450 1.00 60.12 876 ARG A CA 1
ATOM 7155 C C . ARG A 1 876 ? 49.624 -15.923 -48.283 1.00 60.12 876 ARG A C 1
ATOM 7157 O O . ARG A 1 876 ? 50.589 -16.222 -48.979 1.00 60.12 876 ARG A O 1
ATOM 7164 N N . TYR A 1 877 ? 49.089 -16.735 -47.384 1.00 52.97 877 TYR A N 1
ATOM 7165 C CA . TYR A 1 877 ? 49.491 -18.124 -47.159 1.00 52.97 877 TYR A CA 1
ATOM 7166 C C . TYR A 1 877 ? 48.235 -18.992 -47.278 1.00 52.97 877 TYR A C 1
ATOM 7168 O O . TYR A 1 877 ? 47.142 -18.474 -47.104 1.00 52.97 877 TYR A O 1
ATOM 7176 N N . GLU A 1 878 ? 48.339 -20.286 -47.577 1.00 51.88 878 GLU A N 1
ATOM 7177 C CA . GLU A 1 878 ? 47.132 -21.138 -47.650 1.00 51.88 878 GLU A CA 1
ATOM 7178 C C . GLU A 1 878 ? 46.789 -21.800 -46.298 1.00 51.88 878 GLU A C 1
ATOM 7180 O O . GLU A 1 878 ? 45.714 -22.377 -46.142 1.00 51.88 878 GLU A O 1
ATOM 7185 N N . THR A 1 879 ? 47.664 -21.665 -45.290 1.00 51.62 879 THR A N 1
ATOM 7186 C CA . THR A 1 879 ? 47.474 -22.152 -43.912 1.00 51.62 879 THR A CA 1
ATOM 7187 C C . THR A 1 879 ? 48.134 -21.221 -42.878 1.00 51.62 879 THR A C 1
ATOM 7189 O O . THR A 1 879 ? 49.272 -20.792 -43.047 1.00 51.62 879 THR A O 1
ATOM 7192 N N . TYR A 1 880 ? 47.442 -20.922 -41.769 1.00 55.06 880 TYR A N 1
ATOM 7193 C CA . TYR A 1 880 ? 47.879 -19.952 -40.732 1.00 55.06 880 TYR A CA 1
ATOM 7194 C C . TYR A 1 880 ? 48.352 -20.663 -39.461 1.00 55.06 880 TYR A C 1
ATOM 7196 O O . TYR A 1 880 ? 47.930 -20.346 -38.355 1.00 55.06 880 TYR A O 1
ATOM 7204 N N . GLN A 1 881 ? 49.178 -21.692 -39.636 1.00 52.62 881 GLN A N 1
ATOM 7205 C CA . GLN A 1 881 ? 49.527 -22.672 -38.597 1.00 52.62 881 GLN A CA 1
ATOM 7206 C C . GLN A 1 881 ? 50.667 -22.203 -37.668 1.00 52.62 881 GLN A C 1
ATOM 7208 O O . GLN A 1 881 ? 51.459 -23.018 -37.203 1.00 52.62 881 GLN A O 1
ATOM 7213 N N . ASP A 1 882 ? 50.764 -20.895 -37.413 1.00 60.00 882 ASP A N 1
ATOM 7214 C CA . ASP A 1 882 ? 51.823 -20.281 -36.604 1.00 60.00 882 ASP A CA 1
ATOM 7215 C C . ASP A 1 882 ? 51.226 -19.367 -35.518 1.00 60.00 882 ASP A C 1
ATOM 7217 O O . ASP A 1 882 ? 50.956 -18.179 -35.734 1.00 60.00 882 ASP A O 1
ATOM 7221 N N . ASP A 1 883 ? 51.034 -19.944 -34.327 1.00 59.44 883 ASP A N 1
ATOM 7222 C CA . ASP A 1 883 ? 50.608 -19.253 -33.103 1.00 59.44 883 ASP A CA 1
ATOM 7223 C C . ASP A 1 883 ? 51.493 -18.035 -32.781 1.00 59.44 883 ASP A C 1
ATOM 7225 O O . ASP A 1 883 ? 50.999 -17.045 -32.240 1.00 59.44 883 ASP A O 1
ATOM 7229 N N . THR A 1 884 ? 52.786 -18.073 -33.119 1.00 63.28 884 THR A N 1
ATOM 7230 C CA . THR A 1 884 ? 53.739 -16.977 -32.884 1.00 63.28 884 THR A CA 1
ATOM 7231 C C . THR A 1 884 ? 53.395 -15.768 -33.744 1.00 63.28 884 THR A C 1
ATOM 7233 O O . THR A 1 884 ? 53.255 -14.666 -33.214 1.00 63.28 884 THR A O 1
ATOM 7236 N N . ILE A 1 885 ? 53.178 -15.965 -35.051 1.00 66.56 885 ILE A N 1
ATOM 7237 C CA . ILE A 1 885 ? 52.763 -14.890 -35.968 1.00 66.56 885 ILE A CA 1
ATOM 7238 C C . ILE A 1 885 ? 51.404 -14.324 -35.546 1.00 66.56 885 ILE A C 1
ATOM 7240 O O . ILE A 1 885 ? 51.241 -13.104 -35.477 1.00 66.56 885 ILE A O 1
ATOM 7244 N N . LEU A 1 886 ? 50.435 -15.189 -35.234 1.00 67.31 886 LEU A N 1
ATOM 7245 C CA . LEU A 1 886 ? 49.092 -14.768 -34.832 1.00 67.31 886 LEU A CA 1
ATOM 7246 C C . LEU A 1 886 ? 49.100 -13.977 -33.511 1.00 67.31 886 LEU A C 1
ATOM 7248 O O . LEU A 1 886 ? 48.452 -12.932 -33.419 1.00 67.31 886 LEU A O 1
ATOM 7252 N N . ASN A 1 887 ? 49.892 -14.406 -32.525 1.00 65.88 887 ASN A N 1
ATOM 7253 C CA . ASN A 1 887 ? 50.086 -13.666 -31.280 1.00 65.88 887 ASN A CA 1
ATOM 7254 C C . ASN A 1 887 ? 50.805 -12.331 -31.516 1.00 65.88 887 ASN A C 1
ATOM 7256 O O . ASN A 1 887 ? 50.356 -11.306 -31.006 1.00 65.88 887 ASN A O 1
ATOM 7260 N N . THR A 1 888 ? 51.866 -12.288 -32.329 1.00 69.00 888 THR A N 1
ATOM 7261 C CA . THR A 1 888 ? 52.536 -11.028 -32.693 1.00 69.00 888 THR A CA 1
ATOM 7262 C C . THR A 1 888 ? 51.586 -10.064 -33.414 1.00 69.00 888 THR A C 1
ATOM 7264 O O . THR A 1 888 ? 51.633 -8.865 -33.146 1.00 69.00 888 THR A O 1
ATOM 7267 N N . LEU A 1 889 ? 50.673 -10.547 -34.267 1.00 69.88 889 LEU A N 1
ATOM 7268 C CA . LEU A 1 889 ? 49.628 -9.713 -34.876 1.00 69.88 889 LEU A CA 1
ATOM 7269 C C . LEU A 1 889 ? 48.631 -9.159 -33.848 1.00 69.88 889 LEU A C 1
ATOM 7271 O O . LEU A 1 889 ? 48.219 -8.002 -33.977 1.00 69.88 889 LEU A O 1
ATOM 7275 N N . PHE A 1 890 ? 48.258 -9.948 -32.838 1.00 69.88 890 PHE A N 1
ATOM 7276 C CA . PHE A 1 890 ? 47.391 -9.504 -31.745 1.00 69.88 890 PHE A CA 1
ATOM 7277 C C . PHE A 1 890 ? 48.084 -8.438 -30.882 1.00 69.88 890 PHE A C 1
ATOM 7279 O O . PHE A 1 890 ? 47.593 -7.311 -30.798 1.00 69.88 890 PHE A O 1
ATOM 7286 N N . TYR A 1 891 ? 49.272 -8.730 -30.337 1.00 67.69 891 TYR A N 1
ATOM 7287 C CA . TYR A 1 891 ? 50.037 -7.788 -29.508 1.00 67.69 891 TYR A CA 1
ATOM 7288 C C . TYR A 1 891 ? 50.388 -6.493 -30.259 1.00 67.69 891 TYR A C 1
ATOM 7290 O O . TYR A 1 891 ? 50.155 -5.407 -29.736 1.00 67.69 891 TYR A O 1
ATOM 7298 N N . ASN A 1 892 ? 50.821 -6.561 -31.524 1.00 67.12 892 ASN A N 1
ATOM 7299 C CA . ASN A 1 892 ? 51.109 -5.363 -32.332 1.00 67.12 892 ASN A CA 1
ATOM 7300 C C . ASN A 1 892 ? 49.861 -4.544 -32.718 1.00 67.12 892 ASN A C 1
ATOM 7302 O O . ASN A 1 892 ? 49.998 -3.493 -33.349 1.00 67.12 892 ASN A O 1
ATOM 7306 N N . SER A 1 893 ? 48.653 -5.026 -32.409 1.00 65.75 893 SER A N 1
ATOM 7307 C CA . SER A 1 893 ? 47.389 -4.299 -32.605 1.00 65.75 893 SER A CA 1
ATOM 7308 C C . SER A 1 893 ? 46.783 -3.824 -31.275 1.00 65.75 893 SER A C 1
ATOM 7310 O O . SER A 1 893 ? 46.081 -2.818 -31.258 1.00 65.75 893 SER A O 1
ATOM 7312 N N . ALA A 1 894 ? 47.093 -4.498 -30.161 1.00 60.00 894 ALA A N 1
ATOM 7313 C CA . ALA A 1 894 ? 46.736 -4.093 -28.799 1.00 60.00 894 ALA A CA 1
ATOM 7314 C C . ALA A 1 894 ? 47.662 -2.989 -28.241 1.00 60.00 894 ALA A C 1
ATOM 7316 O O . ALA A 1 894 ? 47.193 -1.991 -27.686 1.00 60.00 894 ALA A O 1
ATOM 7317 N N . ASN A 1 895 ? 48.979 -3.132 -28.428 1.00 54.38 895 ASN A N 1
ATOM 7318 C CA . ASN A 1 895 ? 49.997 -2.261 -27.825 1.00 54.38 895 ASN A CA 1
ATOM 7319 C C . ASN A 1 895 ? 49.943 -0.803 -28.319 1.00 54.38 895 ASN A C 1
ATOM 7321 O O . ASN A 1 895 ? 50.485 0.078 -27.660 1.00 54.38 895 ASN A O 1
ATOM 7325 N N . SER A 1 896 ? 49.280 -0.524 -29.447 1.00 52.56 896 SER A N 1
ATOM 7326 C CA . SER A 1 896 ? 49.143 0.833 -29.992 1.00 52.56 896 SER A CA 1
ATOM 7327 C C . SER A 1 896 ? 48.155 1.731 -29.237 1.00 52.56 896 SER A C 1
ATOM 7329 O O . SER A 1 896 ? 48.073 2.908 -29.567 1.00 52.56 896 SER A O 1
ATOM 7331 N N . ILE A 1 897 ? 47.399 1.207 -28.260 1.00 49.12 897 ILE A N 1
ATOM 7332 C CA . ILE A 1 897 ? 46.431 1.995 -27.466 1.00 49.12 897 ILE A CA 1
ATOM 7333 C C . ILE A 1 897 ? 46.730 1.971 -25.954 1.00 49.12 897 ILE A C 1
ATOM 7335 O O . ILE A 1 897 ? 46.410 2.926 -25.253 1.00 49.12 897 ILE A O 1
ATOM 7339 N N . PHE A 1 898 ? 47.395 0.935 -25.436 1.00 51.62 898 PHE A N 1
ATOM 7340 C CA . PHE A 1 898 ? 47.639 0.751 -23.994 1.00 51.62 898 PHE A CA 1
ATOM 7341 C C . PHE A 1 898 ? 49.046 1.186 -23.524 1.00 51.62 898 PHE A C 1
ATOM 7343 O O . PHE A 1 898 ? 49.585 0.646 -22.561 1.00 51.62 898 PHE A O 1
ATOM 7350 N N . GLN A 1 899 ? 49.654 2.162 -24.203 1.00 44.06 899 GLN A N 1
ATOM 7351 C CA . GLN A 1 899 ? 51.099 2.441 -24.178 1.00 44.06 899 GLN A CA 1
ATOM 7352 C C . GLN A 1 899 ? 51.660 3.127 -22.900 1.00 44.06 899 GLN A C 1
ATOM 7354 O O . GLN A 1 899 ? 52.676 3.806 -22.993 1.00 44.06 899 GLN A O 1
ATOM 7359 N N . ASN A 1 900 ? 51.027 2.981 -21.724 1.00 40.94 900 ASN A N 1
ATOM 7360 C CA . ASN A 1 900 ? 51.573 3.466 -20.437 1.00 40.94 900 ASN A CA 1
ATOM 7361 C C . ASN A 1 900 ? 51.174 2.639 -19.191 1.00 40.94 900 ASN A C 1
ATOM 7363 O O . ASN A 1 900 ? 51.991 2.526 -18.284 1.00 40.94 900 ASN A O 1
ATOM 7367 N N . ASP A 1 901 ? 49.970 2.049 -19.127 1.00 41.25 901 ASP A N 1
ATOM 7368 C CA . ASP A 1 901 ? 49.448 1.461 -17.870 1.00 41.25 901 ASP A CA 1
ATOM 7369 C C . ASP A 1 901 ? 49.402 -0.083 -17.817 1.00 41.25 901 ASP A C 1
ATOM 7371 O O . ASP A 1 901 ? 49.223 -0.662 -16.744 1.00 41.25 901 ASP A O 1
ATOM 7375 N N . ALA A 1 902 ? 49.540 -0.784 -18.950 1.00 39.75 902 ALA A N 1
ATOM 7376 C CA . ALA A 1 902 ? 49.251 -2.224 -19.014 1.00 39.75 902 ALA A CA 1
ATOM 7377 C C . ALA A 1 902 ? 50.290 -3.131 -18.322 1.00 39.75 902 ALA A C 1
ATOM 7379 O O . ALA A 1 902 ? 49.913 -4.153 -17.740 1.00 39.75 902 ALA A O 1
ATOM 7380 N N . ASP A 1 903 ? 51.574 -2.760 -18.352 1.00 40.59 903 ASP A N 1
ATOM 7381 C CA . ASP A 1 903 ? 52.685 -3.645 -17.958 1.00 40.59 903 ASP A CA 1
ATOM 7382 C C . ASP A 1 903 ? 52.730 -3.983 -16.454 1.00 40.59 903 ASP A C 1
ATOM 7384 O O . ASP A 1 903 ? 53.354 -4.970 -16.064 1.00 40.59 903 ASP A O 1
ATOM 7388 N N . ASN A 1 904 ? 52.046 -3.210 -15.600 1.00 42.75 904 ASN A N 1
ATOM 7389 C CA . ASN A 1 904 ? 52.091 -3.386 -14.142 1.00 42.75 904 ASN A CA 1
ATOM 7390 C C . ASN A 1 904 ? 50.975 -4.271 -13.555 1.00 42.75 904 ASN A C 1
ATOM 7392 O O . ASN A 1 904 ? 51.145 -4.777 -12.444 1.00 42.75 904 ASN A O 1
ATOM 7396 N N . TYR A 1 905 ? 49.846 -4.470 -14.252 1.00 41.69 905 TYR A N 1
ATOM 7397 C CA . TYR A 1 905 ? 48.619 -4.981 -13.607 1.00 41.69 905 TYR A CA 1
ATOM 7398 C C . TYR A 1 905 ? 48.030 -6.264 -14.209 1.00 41.69 905 TYR A C 1
ATOM 7400 O O . TYR A 1 905 ? 47.517 -7.096 -13.458 1.00 41.69 905 TYR A O 1
ATOM 7408 N N . PHE A 1 906 ? 48.161 -6.505 -15.521 1.00 43.28 906 PHE A N 1
ATOM 7409 C CA . PHE A 1 906 ? 47.664 -7.739 -16.148 1.00 43.28 906 PHE A CA 1
ATOM 7410 C C . PHE A 1 906 ? 48.695 -8.391 -17.061 1.00 43.28 906 PHE A C 1
ATOM 7412 O O . PHE A 1 906 ? 48.804 -8.100 -18.248 1.00 43.28 906 PHE A O 1
ATOM 7419 N N . ASN A 1 907 ? 49.405 -9.370 -16.504 1.00 39.28 907 ASN A N 1
ATOM 7420 C CA . ASN A 1 907 ? 50.281 -10.236 -17.280 1.00 39.28 907 ASN A CA 1
ATOM 7421 C C . ASN A 1 907 ? 49.421 -11.145 -18.185 1.00 39.28 907 ASN A C 1
ATOM 7423 O O . ASN A 1 907 ? 48.756 -12.062 -17.685 1.00 39.28 907 ASN A O 1
ATOM 7427 N N . PHE A 1 908 ? 49.398 -10.870 -19.498 1.00 43.69 908 PHE A N 1
ATOM 7428 C CA . PHE A 1 908 ? 48.646 -11.614 -20.523 1.00 43.69 908 PHE A CA 1
ATOM 7429 C C . PHE A 1 908 ? 49.249 -13.007 -20.773 1.00 43.69 908 PHE A C 1
ATOM 7431 O O . PHE A 1 908 ? 49.745 -13.335 -21.852 1.00 43.69 908 PHE A O 1
ATOM 7438 N N . ASN A 1 909 ? 49.199 -13.858 -19.748 1.00 37.38 909 ASN A N 1
ATOM 7439 C CA . ASN A 1 909 ? 49.785 -15.190 -19.761 1.00 37.38 909 ASN A CA 1
ATOM 7440 C C . ASN A 1 909 ? 49.040 -16.119 -20.734 1.00 37.38 909 ASN A C 1
ATOM 7442 O O . ASN A 1 909 ? 48.116 -16.837 -20.349 1.00 37.38 909 ASN A O 1
ATOM 7446 N N . CYS A 1 910 ? 49.540 -16.140 -21.970 1.00 39.69 910 CYS A N 1
ATOM 7447 C CA . CYS A 1 910 ? 49.206 -17.063 -23.051 1.00 39.69 910 CYS A CA 1
ATOM 7448 C C . CYS A 1 910 ? 47.781 -16.937 -23.622 1.00 39.69 910 CYS A C 1
ATOM 7450 O O . CYS A 1 910 ? 46.968 -17.865 -23.551 1.00 39.69 910 CYS A O 1
ATOM 7452 N N . VAL A 1 911 ? 47.549 -15.841 -24.357 1.00 45.34 911 VAL A N 1
ATOM 7453 C CA . VAL A 1 911 ? 46.739 -15.954 -25.582 1.00 45.34 911 VAL A CA 1
ATOM 7454 C C . VAL A 1 911 ? 47.385 -17.044 -26.450 1.00 45.34 911 VAL A C 1
ATOM 7456 O O . VAL A 1 911 ? 48.586 -17.007 -26.723 1.00 45.34 911 VAL A O 1
ATOM 7459 N N . SER A 1 912 ? 46.610 -18.068 -26.800 1.00 43.91 912 SER A N 1
ATOM 7460 C CA . SER A 1 912 ? 47.044 -19.214 -27.607 1.00 43.91 912 SER A CA 1
ATOM 7461 C C . SER A 1 912 ? 45.941 -19.554 -28.600 1.00 43.91 912 SER A C 1
ATOM 7463 O O . SER A 1 912 ? 44.861 -20.007 -28.215 1.00 43.91 912 SER A O 1
ATOM 7465 N N . LEU A 1 913 ? 46.208 -19.292 -29.878 1.00 49.16 913 LEU A N 1
ATOM 7466 C CA . LEU A 1 913 ? 45.224 -19.283 -30.962 1.00 49.16 913 LEU A CA 1
ATOM 7467 C C . LEU A 1 913 ? 45.055 -20.680 -31.579 1.00 49.16 913 LEU A C 1
ATOM 7469 O O . LEU A 1 913 ? 45.171 -20.872 -32.785 1.00 49.16 913 LEU A O 1
ATOM 7473 N N . GLN A 1 914 ? 44.754 -21.659 -30.718 1.00 46.72 914 GLN A N 1
ATOM 7474 C CA . GLN A 1 914 ? 44.744 -23.079 -31.074 1.00 46.72 914 GLN A CA 1
ATOM 7475 C C . GLN A 1 914 ? 43.760 -23.421 -32.201 1.00 46.72 914 GLN A C 1
ATOM 7477 O O . GLN A 1 914 ? 42.543 -23.332 -32.038 1.00 46.72 914 GLN A O 1
ATOM 7482 N N . TYR A 1 915 ? 44.309 -23.913 -33.311 1.00 50.84 915 TYR A N 1
ATOM 7483 C CA . TYR A 1 915 ? 43.571 -24.528 -34.410 1.00 50.84 915 TYR A CA 1
ATOM 7484 C C . TYR A 1 915 ? 43.146 -25.968 -34.063 1.00 50.84 915 TYR A C 1
ATOM 7486 O O . TYR A 1 915 ? 43.931 -26.732 -33.499 1.00 50.84 915 TYR A O 1
ATOM 7494 N N . ASP A 1 916 ? 41.926 -26.370 -34.435 1.00 45.88 916 ASP A N 1
ATOM 7495 C CA . ASP A 1 916 ? 41.441 -27.742 -34.226 1.00 45.88 916 ASP A CA 1
ATOM 7496 C C . ASP A 1 916 ? 41.853 -28.646 -35.402 1.00 45.88 916 ASP A C 1
ATOM 7498 O O . ASP A 1 916 ? 41.235 -28.659 -36.467 1.00 45.88 916 ASP A O 1
ATOM 7502 N N . LEU A 1 917 ? 42.949 -29.385 -35.213 1.00 44.50 917 LEU A N 1
ATOM 7503 C CA . LEU A 1 917 ? 43.627 -30.171 -36.254 1.00 44.50 917 LEU A CA 1
ATOM 7504 C C . LEU A 1 917 ? 42.818 -31.365 -36.801 1.00 44.50 917 LEU A C 1
ATOM 7506 O O . LEU A 1 917 ? 43.279 -32.030 -37.733 1.00 44.50 917 LEU A O 1
ATOM 7510 N N . ASN A 1 918 ? 41.643 -31.660 -36.238 1.00 44.09 918 ASN A N 1
ATOM 7511 C CA . ASN A 1 918 ? 40.854 -32.836 -36.604 1.00 44.09 918 ASN A CA 1
ATOM 7512 C C . ASN A 1 918 ? 40.126 -32.684 -37.954 1.00 44.09 918 ASN A C 1
ATOM 7514 O O . ASN A 1 918 ? 40.013 -33.661 -38.697 1.00 44.09 918 ASN A O 1
ATOM 7518 N N . ASN A 1 919 ? 39.711 -31.469 -38.336 1.00 43.38 919 ASN A N 1
ATOM 7519 C CA . ASN A 1 919 ? 39.030 -31.216 -39.615 1.00 43.38 919 ASN A CA 1
ATOM 7520 C C . ASN A 1 919 ? 40.019 -31.043 -40.786 1.00 43.38 919 ASN A C 1
ATOM 7522 O O . ASN A 1 919 ? 40.130 -29.985 -41.399 1.00 43.38 919 ASN A O 1
ATOM 7526 N N . LYS A 1 920 ? 40.697 -32.132 -41.170 1.00 40.94 920 LYS A N 1
ATOM 7527 C CA . LYS A 1 920 ? 41.570 -32.197 -42.365 1.00 40.94 920 LYS A CA 1
ATOM 7528 C C . LYS A 1 920 ? 40.838 -32.112 -43.719 1.00 40.94 920 LYS A C 1
ATOM 7530 O O . LYS A 1 920 ? 41.468 -32.310 -44.754 1.00 40.94 920 LYS A O 1
ATOM 7535 N N . ALA A 1 921 ? 39.527 -31.869 -43.729 1.00 40.56 921 ALA A N 1
ATOM 7536 C CA . ALA A 1 921 ? 38.665 -32.079 -44.891 1.00 40.56 921 ALA A CA 1
ATOM 7537 C C . ALA A 1 921 ? 37.673 -30.932 -45.153 1.00 40.56 921 ALA A C 1
ATOM 7539 O O . ALA A 1 921 ? 36.555 -31.183 -45.591 1.00 40.56 921 ALA A O 1
ATOM 7540 N N . GLU A 1 922 ? 38.067 -29.674 -44.930 1.00 43.47 922 GLU A N 1
ATOM 7541 C CA . GLU A 1 922 ? 37.248 -28.542 -45.377 1.00 43.47 922 GLU A CA 1
ATOM 7542 C C . GLU A 1 922 ? 38.099 -27.359 -45.856 1.00 43.47 922 GLU A C 1
ATOM 7544 O O . GLU A 1 922 ? 38.801 -26.711 -45.082 1.00 43.47 922 GLU A O 1
ATOM 7549 N N . THR A 1 923 ? 38.011 -27.034 -47.151 1.00 44.78 923 THR A N 1
ATOM 7550 C CA . THR A 1 923 ? 38.609 -25.823 -47.745 1.00 44.78 923 THR A CA 1
ATOM 7551 C C . THR A 1 923 ? 37.762 -24.585 -47.425 1.00 44.78 923 THR A C 1
ATOM 7553 O O . THR A 1 923 ? 37.370 -23.826 -48.317 1.00 44.78 923 THR A O 1
ATOM 7556 N N . SER A 1 924 ? 37.435 -24.402 -46.145 1.00 46.78 924 SER A N 1
ATOM 7557 C CA . SER A 1 924 ? 36.748 -23.215 -45.652 1.00 46.78 924 SER A CA 1
ATOM 7558 C C . SER A 1 924 ? 37.677 -22.012 -45.766 1.00 46.78 924 SER A C 1
ATOM 7560 O O . SER A 1 924 ? 38.710 -21.942 -45.105 1.00 46.78 924 SER A O 1
ATOM 7562 N N . LYS A 1 925 ? 37.282 -21.021 -46.571 1.00 56.09 925 LYS A N 1
ATOM 7563 C CA . LYS A 1 925 ? 37.919 -19.695 -46.542 1.00 56.09 925 LYS A CA 1
ATOM 7564 C C . LYS A 1 925 ? 37.566 -18.909 -45.274 1.00 56.09 925 LYS A C 1
ATOM 7566 O O . LYS A 1 925 ? 38.223 -17.913 -44.995 1.00 56.09 925 LYS A O 1
ATOM 7571 N N . LEU A 1 926 ? 36.545 -19.334 -44.527 1.00 58.38 926 LEU A N 1
ATOM 7572 C CA . LEU A 1 926 ? 36.051 -18.678 -43.317 1.00 58.38 926 LEU A CA 1
ATOM 7573 C C . LEU A 1 926 ? 36.792 -19.166 -42.069 1.00 58.38 926 LEU A C 1
ATOM 7575 O O . LEU A 1 926 ? 36.990 -20.369 -41.881 1.00 58.38 926 LEU A O 1
ATOM 7579 N N . ILE A 1 927 ? 37.137 -18.227 -41.189 1.00 68.12 927 ILE A N 1
ATOM 7580 C CA . ILE A 1 927 ? 37.718 -18.499 -39.870 1.00 68.12 927 ILE A CA 1
ATOM 7581 C C . ILE A 1 927 ? 36.707 -19.262 -39.001 1.00 68.12 927 ILE A C 1
ATOM 7583 O O . ILE A 1 927 ? 35.652 -18.732 -38.666 1.00 68.12 927 ILE A O 1
ATOM 7587 N N . SER A 1 928 ? 37.041 -20.484 -38.583 1.00 65.56 928 SER A N 1
ATOM 7588 C CA . SER A 1 928 ? 36.172 -21.335 -37.748 1.00 65.56 928 SER A CA 1
ATOM 7589 C C . SER A 1 928 ? 36.769 -21.734 -36.391 1.00 65.56 928 SER A C 1
ATOM 7591 O O . SER A 1 928 ? 36.031 -22.162 -35.508 1.00 65.56 928 SER A O 1
ATOM 7593 N N . SER A 1 929 ? 38.086 -21.590 -36.200 1.00 67.50 929 SER A N 1
ATOM 7594 C CA . SER A 1 929 ? 38.818 -22.201 -35.076 1.00 67.50 929 SER A CA 1
ATOM 7595 C C . SER A 1 929 ? 39.545 -21.229 -34.137 1.00 67.50 929 SER A C 1
ATOM 7597 O O . SER A 1 929 ? 40.016 -21.654 -33.088 1.00 67.50 929 SER A O 1
ATOM 7599 N N . ILE A 1 930 ? 39.676 -19.949 -34.501 1.00 71.38 930 ILE A N 1
ATOM 7600 C CA . ILE A 1 930 ? 40.443 -18.945 -33.743 1.00 71.38 930 ILE A CA 1
ATOM 7601 C C . ILE A 1 930 ? 39.782 -18.674 -32.381 1.00 71.38 930 ILE A C 1
ATOM 7603 O O . ILE A 1 930 ? 38.667 -18.167 -32.317 1.00 71.38 930 ILE A O 1
ATOM 7607 N N . LYS A 1 931 ? 40.492 -18.986 -31.288 1.00 71.56 931 LYS A N 1
ATOM 7608 C CA . LYS A 1 931 ? 40.037 -18.795 -29.900 1.00 71.56 931 LYS A CA 1
ATOM 7609 C C . LYS A 1 931 ? 41.020 -17.936 -29.106 1.00 71.56 931 LYS A C 1
ATOM 7611 O O . LYS A 1 931 ? 42.224 -18.173 -29.151 1.00 71.56 931 LYS A O 1
ATOM 7616 N N . LEU A 1 932 ? 40.509 -16.980 -28.337 1.00 72.31 932 LEU A N 1
ATOM 7617 C CA . LEU A 1 932 ? 41.280 -16.251 -27.331 1.00 72.31 932 LEU A CA 1
ATOM 7618 C C . LEU A 1 932 ? 41.287 -17.048 -26.020 1.00 72.31 932 LEU A C 1
ATOM 7620 O O . LEU A 1 932 ? 40.263 -17.578 -25.589 1.00 72.31 932 LEU A O 1
ATOM 7624 N N . ARG A 1 933 ? 42.440 -17.114 -25.351 1.00 67.38 933 ARG A N 1
ATOM 7625 C CA . ARG A 1 933 ? 42.564 -17.682 -24.002 1.00 67.38 933 ARG A CA 1
ATOM 7626 C C . ARG A 1 933 ? 43.143 -16.652 -23.052 1.00 67.38 933 ARG A C 1
ATOM 7628 O O . ARG A 1 933 ? 44.060 -15.922 -23.410 1.00 67.38 933 ARG A O 1
ATOM 7635 N N . ILE A 1 934 ? 42.579 -16.599 -21.848 1.00 69.69 934 ILE A N 1
ATOM 7636 C CA . ILE A 1 934 ? 42.955 -15.658 -20.792 1.00 69.69 934 ILE A CA 1
ATOM 7637 C C . ILE A 1 934 ? 42.978 -16.417 -19.472 1.00 69.69 934 ILE A C 1
ATOM 7639 O O . ILE A 1 934 ? 42.057 -17.172 -19.160 1.00 69.69 934 ILE A O 1
ATOM 7643 N N . ASN A 1 935 ? 44.035 -16.215 -18.692 1.00 70.94 935 ASN A N 1
ATOM 7644 C CA . ASN A 1 935 ? 44.198 -16.832 -17.383 1.00 70.94 935 ASN A CA 1
ATOM 7645 C C . ASN A 1 935 ? 43.882 -15.820 -16.272 1.00 70.94 935 ASN A C 1
ATOM 7647 O O . ASN A 1 935 ? 44.787 -15.197 -15.713 1.00 70.94 935 ASN A O 1
ATOM 7651 N N . VAL A 1 936 ? 42.593 -15.642 -15.970 1.00 75.31 936 VAL A N 1
ATOM 7652 C CA . VAL A 1 936 ? 42.152 -14.804 -14.845 1.00 75.31 936 VAL A CA 1
ATOM 7653 C C . VAL A 1 936 ? 42.575 -15.465 -13.529 1.00 75.31 936 VAL A C 1
ATOM 7655 O O . VAL A 1 936 ? 42.236 -16.618 -13.255 1.00 75.31 936 VAL A O 1
ATOM 7658 N N . LYS A 1 937 ? 43.343 -14.734 -12.716 1.00 76.75 937 LYS A N 1
ATOM 7659 C CA . LYS A 1 937 ? 43.805 -15.180 -11.394 1.00 76.75 937 LYS A CA 1
ATOM 7660 C C . LYS A 1 937 ? 42.771 -14.869 -10.308 1.00 76.75 937 LYS A C 1
ATOM 7662 O O . LYS A 1 937 ? 41.882 -14.038 -10.485 1.00 76.75 937 LYS A O 1
ATOM 7667 N N . TRP A 1 938 ? 42.922 -15.520 -9.159 1.00 80.62 938 TRP A N 1
ATOM 7668 C CA . TRP A 1 938 ? 42.248 -15.118 -7.924 1.00 80.62 938 TRP A CA 1
ATOM 7669 C C . TRP A 1 938 ? 42.701 -13.703 -7.511 1.00 80.62 938 TRP A C 1
ATOM 7671 O O . TRP A 1 938 ? 43.894 -13.415 -7.648 1.00 80.62 938 TRP A O 1
ATOM 7681 N N . PRO A 1 939 ? 41.800 -12.820 -7.031 1.00 80.00 939 PRO A N 1
ATOM 7682 C CA . PRO A 1 939 ? 40.394 -13.081 -6.686 1.00 80.00 939 PRO A CA 1
ATOM 7683 C C . PRO A 1 939 ? 39.376 -12.927 -7.830 1.00 80.00 939 PRO A C 1
ATOM 7685 O O . PRO A 1 939 ? 38.247 -13.387 -7.693 1.00 80.00 939 PRO A O 1
ATOM 7688 N N . LEU A 1 940 ? 39.736 -12.325 -8.971 1.00 82.12 940 LEU A N 1
ATOM 7689 C CA . LEU A 1 940 ? 38.781 -12.044 -10.061 1.00 82.12 940 LEU A CA 1
ATOM 7690 C C . LEU A 1 940 ? 38.132 -13.309 -10.661 1.00 82.12 940 LEU A C 1
ATOM 7692 O O . LEU A 1 940 ? 37.017 -13.252 -11.180 1.00 82.12 940 LEU A O 1
ATOM 7696 N N . ASN A 1 941 ? 38.802 -14.461 -10.558 1.00 79.69 941 ASN A N 1
ATOM 7697 C CA . ASN A 1 941 ? 38.293 -15.757 -11.023 1.00 79.69 941 ASN A CA 1
ATOM 7698 C C . ASN A 1 941 ? 37.080 -16.299 -10.233 1.00 79.69 941 ASN A C 1
ATOM 7700 O O . ASN A 1 941 ? 36.509 -17.313 -10.633 1.00 79.69 941 ASN A O 1
ATOM 7704 N N . ILE A 1 942 ? 36.689 -15.633 -9.140 1.00 79.06 942 ILE A N 1
ATOM 7705 C CA . ILE A 1 942 ? 35.423 -15.859 -8.426 1.00 79.06 942 ILE A CA 1
ATOM 7706 C C . ILE A 1 942 ? 34.233 -15.345 -9.259 1.00 79.06 942 ILE A C 1
ATOM 7708 O O . ILE A 1 942 ? 33.148 -15.916 -9.189 1.00 79.06 942 ILE A O 1
ATOM 7712 N N . ILE A 1 943 ? 34.444 -14.286 -10.053 1.00 79.44 943 ILE A N 1
ATOM 7713 C CA . ILE A 1 943 ? 33.403 -13.583 -10.819 1.00 79.44 943 ILE A CA 1
ATOM 7714 C C . ILE A 1 943 ? 33.422 -13.980 -12.299 1.00 79.44 943 ILE A C 1
ATOM 7716 O O . ILE A 1 943 ? 32.360 -14.186 -12.878 1.00 79.44 943 ILE A O 1
ATOM 7720 N N . VAL A 1 944 ? 34.607 -14.120 -12.908 1.00 77.50 944 VAL A N 1
ATOM 7721 C CA . VAL A 1 944 ? 34.748 -14.569 -14.306 1.00 77.50 944 VAL A CA 1
ATOM 7722 C C . VAL A 1 944 ? 35.485 -15.905 -14.340 1.00 77.50 944 VAL A C 1
ATOM 7724 O O . VAL A 1 944 ? 36.696 -15.975 -14.109 1.00 77.50 944 VAL A O 1
ATOM 7727 N N . THR A 1 945 ? 34.754 -16.982 -14.618 1.00 80.38 945 THR A N 1
ATOM 7728 C CA . THR A 1 945 ? 35.281 -18.350 -14.623 1.00 80.38 945 THR A CA 1
ATOM 7729 C C . THR A 1 945 ? 35.788 -18.760 -16.009 1.00 80.38 945 THR A C 1
ATOM 7731 O O . THR A 1 945 ? 35.602 -18.074 -17.013 1.00 80.38 945 THR A O 1
ATOM 7734 N N . LYS A 1 946 ? 36.424 -19.936 -16.093 1.00 77.69 946 LYS A N 1
ATOM 7735 C CA . LYS A 1 946 ? 36.869 -20.501 -17.378 1.00 77.69 946 LYS A CA 1
ATOM 7736 C C . LYS A 1 946 ? 35.709 -20.843 -18.322 1.00 77.69 946 LYS A C 1
ATOM 7738 O O . LYS A 1 946 ? 35.905 -20.760 -19.528 1.00 77.69 946 LYS A O 1
ATOM 7743 N N . ALA A 1 947 ? 34.535 -21.195 -17.789 1.00 81.00 947 ALA A N 1
ATOM 7744 C CA . ALA A 1 947 ? 33.362 -21.545 -18.592 1.00 81.00 947 ALA A CA 1
ATOM 7745 C C . ALA A 1 947 ? 32.760 -20.315 -19.293 1.00 81.00 947 ALA A C 1
ATOM 7747 O O . ALA A 1 947 ? 32.354 -20.396 -20.450 1.00 81.00 947 ALA A O 1
ATOM 7748 N N . ASP A 1 948 ? 32.785 -19.151 -18.641 1.00 82.38 948 ASP A N 1
ATOM 7749 C CA . ASP A 1 948 ? 32.275 -17.901 -19.219 1.00 82.38 948 ASP A CA 1
ATOM 7750 C C . ASP A 1 948 ? 33.091 -17.496 -20.460 1.00 82.38 948 ASP A C 1
ATOM 7752 O O . ASP A 1 948 ? 32.542 -17.064 -21.475 1.00 82.38 948 ASP A O 1
ATOM 7756 N N . PHE A 1 949 ? 34.407 -17.746 -20.443 1.00 80.94 949 PHE A N 1
ATOM 7757 C CA . PHE A 1 949 ? 35.266 -17.562 -21.616 1.00 80.94 949 PHE A CA 1
ATOM 7758 C C . PHE A 1 949 ? 34.969 -18.524 -22.774 1.00 80.94 949 PHE A C 1
ATOM 7760 O O . PHE A 1 949 ? 35.312 -18.192 -23.909 1.00 80.94 949 PHE A O 1
ATOM 7767 N N . GLU A 1 950 ? 34.317 -19.669 -22.561 1.00 82.69 950 GLU A N 1
ATOM 7768 C CA . GLU A 1 950 ? 33.867 -20.520 -23.674 1.00 82.69 950 GLU A CA 1
ATOM 7769 C C . GLU A 1 950 ? 32.710 -19.853 -24.433 1.00 82.69 950 GLU A C 1
ATOM 7771 O O . GLU A 1 950 ? 32.721 -19.828 -25.665 1.00 82.69 950 GLU A O 1
ATOM 7776 N N . ILE A 1 951 ? 31.784 -19.212 -23.710 1.00 83.62 951 ILE A N 1
ATOM 7777 C CA . ILE A 1 951 ? 30.675 -18.429 -24.280 1.00 83.62 951 ILE A CA 1
ATOM 7778 C C . ILE A 1 951 ? 31.215 -17.187 -25.006 1.00 83.62 951 ILE A C 1
ATOM 7780 O O . ILE A 1 951 ? 30.878 -16.953 -26.170 1.00 83.62 951 ILE A O 1
ATOM 7784 N N . TYR A 1 952 ? 32.119 -16.425 -24.376 1.00 83.06 952 TYR A N 1
ATOM 7785 C CA . TYR A 1 952 ? 32.746 -15.265 -25.024 1.00 83.06 952 TYR A CA 1
ATOM 7786 C C . TYR A 1 952 ? 33.526 -15.648 -26.297 1.00 83.06 952 TYR A C 1
ATOM 7788 O O . TYR A 1 952 ? 33.514 -14.892 -27.268 1.00 83.06 952 TYR A O 1
ATOM 7796 N N . ASN A 1 953 ? 34.149 -16.833 -26.349 1.00 80.69 953 ASN A N 1
ATOM 7797 C CA . ASN A 1 953 ? 34.819 -17.323 -27.558 1.00 80.69 953 ASN A CA 1
ATOM 7798 C C . ASN A 1 953 ? 33.854 -17.656 -28.707 1.00 80.69 953 ASN A C 1
ATOM 7800 O O . ASN A 1 953 ? 34.191 -17.397 -29.862 1.00 80.69 953 ASN A O 1
ATOM 7804 N N . GLN A 1 954 ? 32.664 -18.197 -28.420 1.00 83.00 954 GLN A N 1
ATOM 7805 C CA . GLN A 1 954 ? 31.635 -18.437 -29.444 1.00 83.00 954 GLN A CA 1
ATOM 7806 C C . GLN A 1 954 ? 31.175 -17.115 -30.081 1.00 83.00 954 GLN A C 1
ATOM 7808 O O . GLN A 1 954 ? 31.100 -17.006 -31.305 1.00 83.00 954 GLN A O 1
ATOM 7813 N N . ILE A 1 955 ? 30.950 -16.092 -29.249 1.00 83.06 955 ILE A N 1
ATOM 7814 C CA . ILE A 1 955 ? 30.616 -14.727 -29.679 1.00 83.06 955 ILE A CA 1
ATOM 7815 C C . ILE A 1 955 ? 31.724 -14.134 -30.563 1.00 83.06 955 ILE A C 1
ATOM 7817 O O . ILE A 1 955 ? 31.458 -13.691 -31.680 1.00 83.06 955 ILE A O 1
ATOM 7821 N N . PHE A 1 956 ? 32.970 -14.168 -30.089 1.00 79.75 956 PHE A N 1
ATOM 7822 C CA . PHE A 1 956 ? 34.132 -13.631 -30.799 1.00 79.75 956 PHE A CA 1
ATOM 7823 C C . PHE A 1 956 ? 34.329 -14.273 -32.184 1.00 79.75 956 PHE A C 1
ATOM 7825 O O . PHE A 1 956 ? 34.545 -13.561 -33.167 1.00 79.75 956 PHE A O 1
ATOM 7832 N N . LEU A 1 957 ? 34.182 -15.600 -32.288 1.00 78.56 957 LEU A N 1
ATOM 7833 C CA . LEU A 1 957 ? 34.235 -16.326 -33.563 1.00 78.56 957 LEU A CA 1
ATOM 7834 C C . LEU A 1 957 ? 33.155 -15.853 -34.546 1.00 78.56 957 LEU A C 1
ATOM 7836 O O . LEU A 1 957 ? 33.461 -15.563 -35.703 1.00 78.56 957 LEU A O 1
ATOM 7840 N N . PHE A 1 958 ? 31.909 -15.736 -34.085 1.00 82.25 958 PHE A N 1
ATOM 7841 C CA . PHE A 1 958 ? 30.776 -15.300 -34.905 1.00 82.25 958 PHE A CA 1
ATOM 7842 C C . PHE A 1 958 ? 30.956 -13.867 -35.437 1.00 82.25 958 PHE A C 1
ATOM 7844 O O . PHE A 1 958 ? 30.779 -13.613 -36.632 1.00 82.25 958 PHE A O 1
ATOM 7851 N N . LEU A 1 959 ? 31.392 -12.932 -34.586 1.00 79.94 959 LEU A N 1
ATOM 7852 C CA . LEU A 1 959 ? 31.678 -11.555 -35.002 1.00 79.94 959 LEU A CA 1
ATOM 7853 C C . LEU A 1 959 ? 32.844 -11.481 -36.001 1.00 79.94 959 LEU A C 1
ATOM 7855 O O . LEU A 1 959 ? 32.792 -10.707 -36.963 1.00 79.94 959 LEU A O 1
ATOM 7859 N N . LEU A 1 960 ? 33.886 -12.296 -35.805 1.00 78.75 960 LEU A N 1
ATOM 7860 C CA . LEU A 1 960 ? 35.047 -12.354 -36.693 1.00 78.75 960 LEU A CA 1
ATOM 7861 C C . LEU A 1 960 ? 34.677 -12.893 -38.086 1.00 78.75 960 LEU A C 1
ATOM 7863 O O . LEU A 1 960 ? 35.139 -12.341 -39.085 1.00 78.75 960 LEU A O 1
ATOM 7867 N N . GLN A 1 961 ? 33.781 -13.882 -38.163 1.00 79.56 961 GLN A N 1
ATOM 7868 C CA . GLN A 1 961 ? 33.218 -14.386 -39.423 1.00 79.56 961 GLN A CA 1
ATOM 7869 C C . GLN A 1 961 ? 32.410 -13.317 -40.171 1.00 79.56 961 GLN A C 1
ATOM 7871 O O . GLN A 1 961 ? 32.648 -13.099 -41.360 1.00 79.56 961 GLN A O 1
ATOM 7876 N N . ILE A 1 962 ? 31.504 -12.600 -39.492 1.00 80.44 962 ILE A N 1
ATOM 7877 C CA . ILE A 1 962 ? 30.730 -11.503 -40.109 1.00 80.44 962 ILE A CA 1
ATOM 7878 C C . ILE A 1 962 ? 31.672 -10.431 -40.671 1.00 80.44 962 ILE A C 1
ATOM 7880 O O . ILE A 1 962 ? 31.504 -9.984 -41.809 1.00 80.44 962 ILE A O 1
ATOM 7884 N N . LYS A 1 963 ? 32.697 -10.049 -39.899 1.00 80.38 963 LYS A N 1
ATOM 7885 C CA . LYS A 1 963 ? 33.677 -9.039 -40.312 1.00 80.38 963 LYS A CA 1
ATOM 7886 C C . LYS A 1 963 ? 34.537 -9.508 -41.493 1.00 80.38 963 LYS A C 1
ATOM 7888 O O . LYS A 1 963 ? 34.859 -8.692 -42.355 1.00 80.38 963 LYS A O 1
ATOM 7893 N N . GLN A 1 964 ? 34.839 -10.806 -41.579 1.00 78.75 964 GLN A N 1
ATOM 7894 C CA . GLN A 1 964 ? 35.522 -11.398 -42.730 1.00 78.75 964 GLN A CA 1
ATOM 7895 C C . GLN A 1 964 ? 34.654 -11.348 -43.995 1.00 78.75 964 GLN A C 1
ATOM 7897 O O . GLN A 1 964 ? 35.102 -10.841 -45.021 1.00 78.75 964 GLN A O 1
ATOM 7902 N N . VAL A 1 965 ? 33.395 -11.801 -43.923 1.00 80.62 965 VAL A N 1
ATOM 7903 C CA . VAL A 1 965 ? 32.464 -11.766 -45.069 1.00 80.62 965 VAL A CA 1
ATOM 7904 C C . VAL A 1 965 ? 32.262 -10.333 -45.569 1.00 80.62 965 VAL A C 1
ATOM 7906 O O . VAL A 1 965 ? 32.244 -10.102 -46.778 1.00 80.62 965 VAL A O 1
ATOM 7909 N N . LYS A 1 966 ? 32.161 -9.359 -44.655 1.00 80.38 966 LYS A N 1
ATOM 7910 C CA . LYS A 1 966 ? 32.095 -7.933 -44.998 1.00 80.38 966 LYS A CA 1
ATOM 7911 C C . LYS A 1 966 ? 33.345 -7.472 -45.758 1.00 80.38 966 LYS A C 1
ATOM 7913 O O . LYS A 1 966 ? 33.213 -6.983 -46.876 1.00 80.38 966 LYS A O 1
ATOM 7918 N N . ASN A 1 967 ? 34.536 -7.699 -45.199 1.00 78.50 967 ASN A N 1
ATOM 7919 C CA . ASN A 1 967 ? 35.821 -7.361 -45.820 1.00 78.50 967 ASN A CA 1
ATOM 7920 C C . ASN A 1 967 ? 35.971 -7.963 -47.230 1.00 78.50 967 ASN A C 1
ATOM 7922 O O . ASN A 1 967 ? 36.397 -7.277 -48.161 1.00 78.50 967 ASN A O 1
ATOM 7926 N N . ASP A 1 968 ? 35.598 -9.231 -47.397 1.00 76.38 968 ASP A N 1
ATOM 7927 C CA . ASP A 1 968 ? 35.740 -9.946 -48.666 1.00 76.38 968 ASP A CA 1
ATOM 7928 C C . ASP A 1 968 ? 34.729 -9.459 -49.722 1.00 76.38 968 ASP A C 1
ATOM 7930 O O . ASP A 1 968 ? 35.070 -9.386 -50.902 1.00 76.38 968 ASP A O 1
ATOM 7934 N N . LEU A 1 969 ? 33.518 -9.047 -49.320 1.00 76.81 969 LEU A N 1
ATOM 7935 C CA . LEU A 1 969 ? 32.542 -8.404 -50.211 1.00 76.81 969 LEU A CA 1
ATOM 7936 C C . LEU A 1 969 ? 32.937 -6.968 -50.583 1.00 76.81 969 LEU A C 1
ATOM 7938 O O . LEU A 1 969 ? 32.775 -6.563 -51.738 1.00 76.81 969 LEU A O 1
ATOM 7942 N N . GLU A 1 970 ? 33.447 -6.188 -49.630 1.00 75.62 970 GLU A N 1
ATOM 7943 C CA . GLU A 1 970 ? 33.866 -4.799 -49.850 1.00 75.62 970 GLU A CA 1
ATOM 7944 C C . GLU A 1 970 ? 35.047 -4.729 -50.823 1.00 75.62 970 GLU A C 1
ATOM 7946 O O . GLU A 1 970 ? 34.989 -3.959 -51.783 1.00 75.62 970 GLU A O 1
ATOM 7951 N N . ARG A 1 971 ? 36.045 -5.608 -50.665 1.00 69.56 971 ARG A N 1
ATOM 7952 C CA . ARG A 1 971 ? 37.267 -5.664 -51.490 1.00 69.56 971 ARG A CA 1
ATOM 7953 C C . ARG A 1 971 ? 37.097 -6.230 -52.906 1.00 69.56 971 ARG A C 1
ATOM 7955 O O . ARG A 1 971 ? 38.077 -6.263 -53.642 1.00 69.56 971 ARG A O 1
ATOM 7962 N N . LEU A 1 972 ? 35.899 -6.667 -53.304 1.00 67.75 972 LEU A N 1
ATOM 7963 C CA . LEU A 1 972 ? 35.597 -6.989 -54.705 1.00 67.75 972 LEU A CA 1
ATOM 7964 C C . LEU A 1 972 ? 35.470 -5.694 -55.519 1.00 67.75 972 LEU A C 1
ATOM 7966 O O . LEU A 1 972 ? 34.403 -5.070 -55.553 1.00 67.75 972 LEU A O 1
ATOM 7970 N N . GLU A 1 973 ? 36.561 -5.283 -56.164 1.00 54.72 973 GLU A N 1
ATOM 7971 C CA . GLU A 1 973 ? 36.569 -4.119 -57.048 1.00 54.72 973 GLU A CA 1
ATOM 7972 C C . GLU A 1 973 ? 35.867 -4.393 -58.387 1.00 54.72 973 GLU A C 1
ATOM 7974 O O . GLU A 1 973 ? 35.659 -5.529 -58.816 1.00 54.72 973 GLU A O 1
ATOM 7979 N N . LYS A 1 974 ? 35.527 -3.313 -59.098 1.00 46.19 974 LYS A N 1
ATOM 7980 C CA . LYS A 1 974 ? 34.987 -3.381 -60.463 1.00 46.19 974 LYS A CA 1
ATOM 7981 C C . LYS A 1 974 ? 36.005 -3.980 -61.454 1.00 46.19 974 LYS A C 1
ATOM 7983 O O . LYS A 1 974 ? 35.635 -4.738 -62.343 1.00 46.19 974 LYS A O 1
ATOM 7988 N N . THR A 1 975 ? 37.285 -3.695 -61.227 1.00 46.22 975 THR A N 1
ATOM 7989 C CA . THR A 1 975 ? 38.462 -4.155 -61.983 1.00 46.22 975 THR A CA 1
ATOM 7990 C C . THR A 1 975 ? 38.646 -5.677 -61.977 1.00 46.22 975 THR A C 1
ATOM 7992 O O . THR A 1 975 ? 39.093 -6.225 -62.983 1.00 46.22 975 THR A O 1
ATOM 7995 N N . ASP A 1 976 ? 38.242 -6.371 -60.907 1.00 51.31 976 ASP A N 1
ATOM 7996 C CA . ASP A 1 976 ? 38.245 -7.843 -60.826 1.00 51.31 976 ASP A CA 1
ATOM 7997 C C . ASP A 1 976 ? 37.136 -8.495 -61.685 1.00 51.31 976 ASP A C 1
ATOM 7999 O O . ASP A 1 976 ? 37.152 -9.706 -61.915 1.00 51.31 976 ASP A O 1
ATOM 8003 N N . LEU A 1 977 ? 36.177 -7.699 -62.177 1.00 50.44 977 LEU A N 1
ATOM 8004 C CA . LEU A 1 977 ? 35.040 -8.126 -63.005 1.00 50.44 977 LEU A CA 1
ATOM 8005 C C . LEU A 1 977 ? 35.059 -7.527 -64.431 1.00 50.44 977 LEU A C 1
ATOM 8007 O O . LEU A 1 977 ? 34.293 -7.974 -65.288 1.00 50.44 977 LEU A O 1
ATOM 8011 N N . ASP A 1 978 ? 35.929 -6.550 -64.713 1.00 42.66 978 ASP A N 1
ATOM 8012 C CA . ASP A 1 978 ? 36.043 -5.882 -66.017 1.00 42.66 978 ASP A CA 1
ATOM 8013 C C . ASP A 1 978 ? 36.895 -6.705 -67.014 1.00 42.66 978 ASP A C 1
ATOM 8015 O O . ASP A 1 978 ? 38.129 -6.756 -66.963 1.00 42.66 978 ASP A O 1
ATOM 8019 N N . LEU A 1 979 ? 36.220 -7.324 -67.992 1.00 49.28 979 LEU A N 1
ATOM 8020 C CA . LEU A 1 979 ? 36.819 -8.225 -68.994 1.00 49.28 979 LEU A CA 1
ATOM 8021 C C . LEU A 1 979 ? 37.921 -7.585 -69.864 1.00 49.28 979 LEU A C 1
ATOM 8023 O O . LEU A 1 979 ? 38.775 -8.302 -70.392 1.00 49.28 979 LEU A O 1
ATOM 8027 N N . GLU A 1 980 ? 37.951 -6.256 -70.013 1.00 44.28 980 GLU A N 1
ATOM 8028 C CA . GLU A 1 980 ? 38.979 -5.579 -70.816 1.00 44.28 980 GLU A CA 1
ATOM 8029 C C . GLU A 1 980 ? 40.396 -5.764 -70.253 1.00 44.28 980 GLU A C 1
ATOM 8031 O O . GLU A 1 980 ? 41.354 -5.875 -71.024 1.00 44.28 980 GLU A O 1
ATOM 8036 N N . ILE A 1 981 ? 40.555 -5.863 -68.929 1.00 43.44 981 ILE A N 1
ATOM 8037 C CA . ILE A 1 981 ? 41.870 -6.029 -68.288 1.00 43.44 981 ILE A CA 1
ATOM 8038 C C . ILE A 1 981 ? 42.436 -7.429 -68.580 1.00 43.44 981 ILE A C 1
ATOM 8040 O O . ILE A 1 981 ? 43.622 -7.571 -68.902 1.00 43.44 981 ILE A O 1
ATOM 8044 N N . PHE A 1 982 ? 41.578 -8.454 -68.574 1.00 41.56 982 PHE A N 1
ATOM 8045 C CA . PHE A 1 982 ? 41.948 -9.827 -68.933 1.00 41.56 982 PHE A CA 1
ATOM 8046 C C . PHE A 1 982 ? 42.366 -9.983 -70.403 1.00 41.56 982 PHE A C 1
ATOM 8048 O O . PHE A 1 982 ? 43.116 -10.903 -70.720 1.00 41.56 982 PHE A O 1
ATOM 8055 N N . SER A 1 983 ? 41.973 -9.065 -71.295 1.00 44.38 983 SER A N 1
ATOM 8056 C CA . SER A 1 983 ? 42.423 -9.080 -72.697 1.00 44.38 983 SER A CA 1
ATOM 8057 C C . SER A 1 983 ? 43.892 -8.665 -72.893 1.00 44.38 983 SER A C 1
ATOM 8059 O O . SER A 1 983 ? 44.488 -9.000 -73.918 1.00 44.38 983 SER A O 1
ATOM 8061 N N . LYS A 1 984 ? 44.491 -7.941 -71.930 1.00 42.12 984 LYS A N 1
ATOM 8062 C CA . LYS A 1 984 ? 45.814 -7.297 -72.077 1.00 42.12 984 LYS A CA 1
ATOM 8063 C C . LYS A 1 984 ? 46.944 -7.924 -71.253 1.00 42.12 984 LYS A C 1
ATOM 8065 O O . LYS A 1 984 ? 48.109 -7.663 -71.548 1.00 42.12 984 LYS A O 1
ATOM 8070 N N . LYS A 1 985 ? 46.653 -8.779 -70.265 1.00 41.91 985 LYS A N 1
ATOM 8071 C CA . LYS A 1 985 ? 47.677 -9.604 -69.593 1.00 41.91 985 LYS A CA 1
ATOM 8072 C C . LYS A 1 985 ? 47.795 -10.968 -70.280 1.00 41.91 985 LYS A C 1
ATOM 8074 O O . LYS A 1 985 ? 46.794 -11.640 -70.499 1.00 41.91 985 LYS A O 1
ATOM 8079 N N . LYS A 1 986 ? 49.027 -11.411 -70.572 1.00 43.38 986 LYS A N 1
ATOM 8080 C CA . LYS A 1 986 ? 49.315 -12.773 -71.067 1.00 43.38 986 LYS A CA 1
ATOM 8081 C C . LYS A 1 986 ? 49.064 -13.817 -69.967 1.00 43.38 986 LYS A C 1
ATOM 8083 O O . LYS A 1 986 ? 50.002 -14.277 -69.323 1.00 43.38 986 LYS A O 1
ATOM 8088 N N . VAL A 1 987 ? 47.808 -14.199 -69.766 1.00 44.41 987 VAL A N 1
ATOM 8089 C CA . VAL A 1 987 ? 47.446 -15.405 -69.007 1.00 44.41 987 VAL A CA 1
ATOM 8090 C C . VAL A 1 987 ? 47.618 -16.625 -69.932 1.00 44.41 987 VAL A C 1
ATOM 8092 O O . VAL A 1 987 ? 47.247 -16.539 -71.107 1.00 44.41 987 VAL A O 1
ATOM 8095 N N . PRO A 1 988 ? 48.193 -17.754 -69.471 1.00 38.66 988 PRO A N 1
ATOM 8096 C CA . PRO A 1 988 ? 48.251 -18.982 -70.264 1.00 38.66 988 PRO A CA 1
ATOM 8097 C C . PRO A 1 988 ? 46.854 -19.456 -70.687 1.00 38.66 988 PRO A C 1
ATOM 8099 O O . PRO A 1 988 ? 45.887 -19.292 -69.946 1.00 38.66 988 PRO A O 1
ATOM 8102 N N . LYS A 1 989 ? 46.741 -20.087 -71.863 1.00 43.16 989 LYS A N 1
ATOM 8103 C CA . LYS A 1 989 ? 45.477 -20.664 -72.354 1.00 43.16 989 LYS A CA 1
ATOM 8104 C C . LYS A 1 989 ? 45.099 -21.939 -71.579 1.00 43.16 989 LYS A C 1
ATOM 8106 O O . LYS A 1 989 ? 45.221 -23.038 -72.114 1.00 43.16 989 LYS A O 1
ATOM 8111 N N . SER A 1 990 ? 44.616 -21.801 -70.346 1.00 40.97 990 SER A N 1
ATOM 8112 C CA . SER A 1 990 ? 43.817 -22.838 -69.684 1.00 40.97 990 SER A CA 1
ATOM 8113 C C . SER A 1 990 ? 42.339 -22.696 -70.077 1.00 40.97 990 SER A C 1
ATOM 8115 O O . SER A 1 990 ? 41.828 -21.607 -70.351 1.00 40.97 990 SER A O 1
ATOM 8117 N N . SER A 1 991 ? 41.652 -23.826 -70.212 1.00 42.28 991 SER A N 1
ATOM 8118 C CA . SER A 1 991 ? 40.429 -23.941 -71.009 1.00 42.28 991 SER A CA 1
ATOM 8119 C C . SER A 1 991 ? 39.140 -23.708 -70.211 1.00 42.28 991 SER A C 1
ATOM 8121 O O . SER A 1 991 ? 38.389 -24.656 -70.002 1.00 42.28 991 SER A O 1
ATOM 8123 N N . LEU A 1 992 ? 38.864 -22.467 -69.779 1.00 43.81 992 LEU A N 1
ATOM 8124 C CA . LEU A 1 992 ? 37.546 -22.104 -69.210 1.00 43.81 992 LEU A CA 1
ATOM 8125 C C . LEU A 1 992 ? 37.160 -20.605 -69.304 1.00 43.81 992 LEU A C 1
ATOM 8127 O O . LEU A 1 992 ? 36.399 -20.094 -68.483 1.00 43.81 992 LEU A O 1
ATOM 8131 N N . LEU A 1 993 ? 37.629 -19.885 -70.333 1.00 43.56 993 LEU A N 1
ATOM 8132 C CA . LEU A 1 993 ? 37.155 -18.522 -70.637 1.00 43.56 993 LEU A CA 1
ATOM 8133 C C . LEU A 1 993 ? 35.752 -18.539 -71.274 1.00 43.56 993 LEU A C 1
ATOM 8135 O O . LEU A 1 993 ? 35.589 -18.397 -72.488 1.00 43.56 993 LEU A O 1
ATOM 8139 N N . ILE A 1 994 ? 34.727 -18.697 -70.435 1.00 47.78 994 ILE A N 1
ATOM 8140 C CA . ILE A 1 994 ? 33.331 -18.438 -70.805 1.00 47.78 994 ILE A CA 1
ATOM 8141 C C . ILE A 1 994 ? 33.189 -16.941 -71.114 1.00 47.78 994 ILE A C 1
ATOM 8143 O O . ILE A 1 994 ? 33.527 -16.092 -70.288 1.00 47.78 994 ILE A O 1
ATOM 8147 N N . LYS A 1 995 ? 32.663 -16.604 -72.298 1.00 47.06 995 LYS A N 1
ATOM 8148 C CA . LYS A 1 995 ? 32.249 -15.231 -72.619 1.00 47.06 995 LYS A CA 1
ATOM 8149 C C . LYS A 1 995 ? 30.982 -14.890 -71.834 1.00 47.06 995 LYS A C 1
ATOM 8151 O O . LYS A 1 995 ? 29.878 -15.131 -72.316 1.00 47.06 995 LYS A O 1
ATOM 8156 N N . TYR A 1 996 ? 31.143 -14.331 -70.640 1.00 55.09 996 TYR A N 1
ATOM 8157 C CA . TYR A 1 996 ? 30.035 -13.700 -69.928 1.00 55.09 996 TYR A CA 1
ATOM 8158 C C . TYR A 1 996 ? 29.570 -12.458 -70.694 1.00 55.09 996 TYR A C 1
ATOM 8160 O O . TYR A 1 996 ? 30.388 -11.655 -71.145 1.00 55.09 996 TYR A O 1
ATOM 8168 N N . ASP A 1 997 ? 28.257 -12.312 -70.858 1.00 61.97 997 ASP A N 1
ATOM 8169 C CA . ASP A 1 997 ? 27.666 -11.103 -71.418 1.00 61.97 997 ASP A CA 1
ATOM 8170 C C . ASP A 1 997 ? 27.696 -9.959 -70.392 1.00 61.97 997 ASP A C 1
ATOM 8172 O O . ASP A 1 997 ? 27.740 -10.170 -69.175 1.00 61.97 997 ASP A O 1
ATOM 8176 N N . GLU A 1 998 ? 27.641 -8.719 -70.878 1.00 60.91 998 GLU A N 1
ATOM 8177 C CA . GLU A 1 998 ? 27.678 -7.537 -70.010 1.00 60.91 998 GLU A CA 1
ATOM 8178 C C . GLU A 1 998 ? 26.513 -7.534 -68.999 1.00 60.91 998 GLU A C 1
ATOM 8180 O O . GLU A 1 998 ? 26.652 -7.083 -67.861 1.00 60.91 998 GLU A O 1
ATOM 8185 N N . ALA A 1 999 ? 25.369 -8.120 -69.373 1.00 66.94 999 ALA A N 1
ATOM 8186 C CA . ALA A 1 999 ? 24.233 -8.303 -68.480 1.00 66.94 999 ALA A CA 1
ATOM 8187 C C . ALA A 1 999 ? 24.526 -9.278 -67.322 1.00 66.94 999 ALA A C 1
ATOM 8189 O O . ALA A 1 999 ? 23.996 -9.086 -66.228 1.00 66.94 999 ALA A O 1
ATOM 8190 N N . SER A 1 1000 ? 25.366 -10.306 -67.492 1.00 66.94 1000 SER A N 1
ATOM 8191 C CA . SER A 1 1000 ? 25.804 -11.166 -66.378 1.00 66.94 1000 SER A CA 1
ATOM 8192 C C . SER A 1 1000 ? 26.755 -10.445 -65.430 1.00 66.94 1000 SER A C 1
ATOM 8194 O O . SER A 1 1000 ? 26.555 -10.527 -64.220 1.00 66.94 1000 SER A O 1
ATOM 8196 N N . VAL A 1 1001 ? 27.700 -9.652 -65.944 1.00 66.75 1001 VAL A N 1
ATOM 8197 C CA . VAL A 1 1001 ? 28.591 -8.826 -65.104 1.00 66.75 1001 VAL A CA 1
ATOM 8198 C C . VAL A 1 1001 ? 27.779 -7.807 -64.288 1.00 66.75 1001 VAL A C 1
ATOM 8200 O O . VAL A 1 1001 ? 27.914 -7.724 -63.065 1.00 66.75 1001 VAL A O 1
ATOM 8203 N N . ARG A 1 1002 ? 26.830 -7.107 -64.929 1.00 69.62 1002 ARG A N 1
ATOM 8204 C CA . ARG A 1 1002 ? 25.885 -6.197 -64.252 1.00 69.62 1002 ARG A CA 1
ATOM 8205 C C . ARG A 1 1002 ? 25.006 -6.927 -63.217 1.00 69.62 1002 ARG A C 1
ATOM 8207 O O . ARG A 1 1002 ? 24.777 -6.391 -62.132 1.00 69.62 1002 ARG A O 1
ATOM 8214 N N . ARG A 1 1003 ? 24.557 -8.162 -63.493 1.00 75.50 1003 ARG A N 1
ATOM 8215 C CA . ARG A 1 1003 ? 23.821 -9.009 -62.527 1.00 75.50 1003 ARG A CA 1
ATOM 8216 C C . ARG A 1 1003 ? 24.682 -9.407 -61.323 1.00 75.50 1003 ARG A C 1
ATOM 8218 O O . ARG A 1 1003 ? 24.191 -9.324 -60.200 1.00 75.50 1003 ARG A O 1
ATOM 8225 N N . MET A 1 1004 ? 25.952 -9.766 -61.518 1.00 73.94 1004 MET A N 1
ATOM 8226 C CA . MET A 1 1004 ? 26.878 -10.070 -60.414 1.00 73.94 1004 MET A CA 1
ATOM 8227 C C . MET A 1 1004 ? 27.090 -8.858 -59.497 1.00 73.94 1004 MET A C 1
ATOM 8229 O O . MET A 1 1004 ? 27.063 -9.011 -58.276 1.00 73.94 1004 MET A O 1
ATOM 8233 N N . TYR A 1 1005 ? 27.202 -7.647 -60.054 1.00 73.69 1005 TYR A N 1
ATOM 8234 C CA . TYR A 1 1005 ? 27.300 -6.423 -59.249 1.00 73.69 1005 TYR A CA 1
ATOM 8235 C C . TYR A 1 1005 ? 26.036 -6.172 -58.404 1.00 73.69 1005 TYR A C 1
ATOM 8237 O O . TYR A 1 1005 ? 26.132 -5.876 -57.212 1.00 73.69 1005 TYR A O 1
ATOM 8245 N N . LEU A 1 1006 ? 24.841 -6.365 -58.977 1.00 79.00 1006 LEU A N 1
ATOM 8246 C CA . LEU A 1 1006 ? 23.573 -6.281 -58.236 1.00 79.00 1006 LEU A CA 1
ATOM 8247 C C . LEU A 1 1006 ? 23.477 -7.329 -57.112 1.00 79.00 1006 LEU A C 1
ATOM 8249 O O . LEU A 1 1006 ? 22.954 -7.031 -56.038 1.00 79.00 1006 LEU A O 1
ATOM 8253 N N . ILE A 1 1007 ? 24.003 -8.537 -57.333 1.00 80.88 1007 ILE A N 1
ATOM 8254 C CA . ILE A 1 1007 ? 24.071 -9.598 -56.318 1.00 80.88 1007 ILE A CA 1
ATOM 8255 C C . ILE A 1 1007 ? 25.035 -9.206 -55.185 1.00 80.88 1007 ILE A C 1
ATOM 8257 O O . ILE A 1 1007 ? 24.640 -9.272 -54.020 1.00 80.88 1007 ILE A O 1
ATOM 8261 N N . ARG A 1 1008 ? 26.243 -8.705 -55.501 1.00 82.75 1008 ARG A N 1
ATOM 8262 C CA . ARG A 1 1008 ? 27.198 -8.171 -54.506 1.00 82.75 1008 ARG A CA 1
ATOM 8263 C C . ARG A 1 1008 ? 26.551 -7.097 -53.632 1.00 82.75 1008 ARG A C 1
ATOM 8265 O O . ARG A 1 1008 ? 26.644 -7.182 -52.412 1.00 82.75 1008 ARG A O 1
ATOM 8272 N N . MET A 1 1009 ? 25.858 -6.126 -54.232 1.00 79.88 1009 MET A N 1
ATOM 8273 C CA . MET A 1 1009 ? 25.194 -5.053 -53.480 1.00 79.88 1009 MET A CA 1
ATOM 8274 C C . MET A 1 1009 ? 24.087 -5.576 -52.550 1.00 79.88 1009 MET A C 1
ATOM 8276 O O . MET A 1 1009 ? 23.956 -5.081 -51.432 1.00 79.88 1009 MET A O 1
ATOM 8280 N N . LYS A 1 1010 ? 23.325 -6.603 -52.958 1.00 84.88 1010 LYS A N 1
ATOM 8281 C CA . LYS A 1 1010 ? 22.323 -7.244 -52.086 1.00 84.88 1010 LYS A CA 1
ATOM 8282 C C . LYS A 1 1010 ? 22.962 -7.964 -50.894 1.00 84.88 1010 LYS A C 1
ATOM 8284 O O . LYS A 1 1010 ? 22.491 -7.781 -49.774 1.00 84.88 1010 LYS A O 1
ATOM 8289 N N . PHE A 1 1011 ? 24.033 -8.730 -51.112 1.00 82.38 1011 PHE A N 1
ATOM 8290 C CA . PHE A 1 1011 ? 24.755 -9.398 -50.022 1.00 82.38 1011 PHE A CA 1
ATOM 8291 C C . PHE A 1 1011 ? 25.435 -8.402 -49.077 1.00 82.38 1011 PHE A C 1
ATOM 8293 O O . PHE A 1 1011 ? 25.309 -8.544 -47.864 1.00 82.38 1011 PHE A O 1
ATOM 8300 N N . LEU A 1 1012 ? 26.084 -7.360 -49.603 1.00 82.75 1012 LEU A N 1
ATOM 8301 C CA . LEU A 1 1012 ? 26.722 -6.327 -48.783 1.00 82.75 1012 LEU A CA 1
ATOM 8302 C C . LEU A 1 1012 ? 25.696 -5.555 -47.936 1.00 82.75 1012 LEU A C 1
ATOM 8304 O O . LEU A 1 1012 ? 25.959 -5.276 -46.771 1.00 82.75 1012 LEU A O 1
ATOM 8308 N N . ASN A 1 1013 ? 24.506 -5.270 -48.478 1.00 84.94 1013 ASN A N 1
ATOM 8309 C CA . ASN A 1 1013 ? 23.403 -4.685 -47.712 1.00 84.94 1013 ASN A CA 1
ATOM 8310 C C . ASN A 1 1013 ? 22.914 -5.628 -46.596 1.00 84.94 1013 ASN A C 1
ATOM 8312 O O . ASN A 1 1013 ? 22.754 -5.196 -45.460 1.00 84.94 1013 ASN A O 1
ATOM 8316 N N . PHE A 1 1014 ? 22.724 -6.921 -46.882 1.00 85.75 1014 PHE A N 1
ATOM 8317 C CA . PHE A 1 1014 ? 22.338 -7.909 -45.865 1.00 85.75 1014 PHE A CA 1
ATOM 8318 C C . PHE A 1 1014 ? 23.371 -8.013 -44.730 1.00 85.75 1014 PHE A C 1
ATOM 8320 O O . PHE A 1 1014 ? 23.004 -7.933 -43.560 1.00 85.75 1014 PHE A O 1
ATOM 8327 N N . ILE A 1 1015 ? 24.660 -8.124 -45.067 1.00 82.12 1015 ILE A N 1
ATOM 8328 C CA . ILE A 1 1015 ? 25.748 -8.247 -44.087 1.00 82.12 1015 ILE A CA 1
ATOM 8329 C C . ILE A 1 1015 ? 25.930 -6.958 -43.277 1.00 82.12 1015 ILE A C 1
ATOM 8331 O O . ILE A 1 1015 ? 26.119 -7.041 -42.066 1.00 82.12 1015 ILE A O 1
ATOM 8335 N N . ASN A 1 1016 ? 25.807 -5.775 -43.890 1.00 79.94 1016 ASN A N 1
ATOM 8336 C CA . ASN A 1 1016 ? 25.823 -4.514 -43.144 1.00 79.94 1016 ASN A CA 1
ATOM 8337 C C . ASN A 1 1016 ? 24.615 -4.382 -42.209 1.00 79.94 1016 ASN A C 1
ATOM 8339 O O . ASN A 1 1016 ? 24.798 -4.004 -41.060 1.00 79.94 1016 ASN A O 1
ATOM 8343 N N . ASN A 1 1017 ? 23.409 -4.763 -42.636 1.00 79.94 1017 ASN A N 1
ATOM 8344 C CA . ASN A 1 1017 ? 22.235 -4.721 -41.760 1.00 79.94 1017 ASN A CA 1
ATOM 8345 C C . ASN A 1 1017 ? 22.346 -5.719 -40.594 1.00 79.94 1017 ASN A C 1
ATOM 8347 O O . ASN A 1 1017 ? 21.974 -5.378 -39.478 1.00 79.94 1017 ASN A O 1
ATOM 8351 N N . ALA A 1 1018 ? 22.912 -6.912 -40.813 1.00 75.12 1018 ALA A N 1
ATOM 8352 C CA . ALA A 1 1018 ? 23.192 -7.867 -39.738 1.00 75.12 1018 ALA A CA 1
ATOM 8353 C C . ALA A 1 1018 ? 24.269 -7.349 -38.763 1.00 75.12 1018 ALA A C 1
ATOM 8355 O O . ALA A 1 1018 ? 24.092 -7.419 -37.550 1.00 75.12 1018 ALA A O 1
ATOM 8356 N N . HIS A 1 1019 ? 25.364 -6.792 -39.286 1.00 72.81 1019 HIS A N 1
ATOM 8357 C CA . HIS A 1 1019 ? 26.452 -6.218 -38.492 1.00 72.81 1019 HIS A CA 1
ATOM 8358 C C . HIS A 1 1019 ? 25.987 -5.017 -37.655 1.00 72.81 1019 HIS A C 1
ATOM 8360 O O . HIS A 1 1019 ? 26.282 -4.961 -36.462 1.00 72.81 1019 HIS A O 1
ATOM 8366 N N . ASN A 1 1020 ? 25.213 -4.108 -38.254 1.00 71.88 1020 ASN A N 1
ATOM 8367 C CA . ASN A 1 1020 ? 24.638 -2.955 -37.567 1.00 71.88 1020 ASN A CA 1
ATOM 8368 C C . ASN A 1 1020 ? 23.610 -3.398 -36.517 1.00 71.88 1020 ASN A C 1
ATOM 8370 O O . ASN A 1 1020 ? 23.709 -2.964 -35.381 1.00 71.88 1020 ASN A O 1
ATOM 8374 N N . LEU A 1 1021 ? 22.702 -4.334 -36.830 1.00 71.06 1021 LEU A N 1
ATOM 8375 C CA . LEU A 1 1021 ? 21.724 -4.847 -35.857 1.00 71.06 1021 LEU A CA 1
ATOM 8376 C C . LEU A 1 1021 ? 22.396 -5.405 -34.590 1.00 71.06 1021 LEU A C 1
ATOM 8378 O O . LEU A 1 1021 ? 21.923 -5.150 -33.485 1.00 71.06 1021 LEU A O 1
ATOM 8382 N N . ILE A 1 1022 ? 23.507 -6.133 -34.745 1.00 66.44 1022 ILE A N 1
ATOM 8383 C CA . ILE A 1 1022 ? 24.286 -6.662 -33.617 1.00 66.44 1022 ILE A CA 1
ATOM 8384 C C . ILE A 1 1022 ? 24.998 -5.522 -32.864 1.00 66.44 1022 ILE A C 1
ATOM 8386 O O . ILE A 1 1022 ? 24.910 -5.450 -31.639 1.00 66.44 1022 ILE A O 1
ATOM 8390 N N . GLY A 1 1023 ? 25.666 -4.608 -33.577 1.00 61.41 1023 GLY A N 1
ATOM 8391 C CA . GLY A 1 1023 ? 26.401 -3.488 -32.975 1.00 61.41 1023 GLY A CA 1
ATOM 8392 C C . GLY A 1 1023 ? 25.510 -2.467 -32.255 1.00 61.41 1023 GLY A C 1
ATOM 8393 O O . GLY A 1 1023 ? 25.831 -2.034 -31.148 1.00 61.41 1023 GLY A O 1
ATOM 8394 N N . ASP A 1 1024 ? 24.366 -2.118 -32.838 1.00 53.59 1024 ASP A N 1
ATOM 8395 C CA . ASP A 1 1024 ? 23.408 -1.156 -32.288 1.00 53.59 1024 ASP A CA 1
ATOM 8396 C C . ASP A 1 1024 ? 22.718 -1.729 -31.042 1.00 53.59 1024 ASP A C 1
ATOM 8398 O O . ASP A 1 1024 ? 22.646 -1.054 -30.014 1.00 53.59 1024 ASP A O 1
ATOM 8402 N N . GLN A 1 1025 ? 22.287 -2.999 -31.073 1.00 53.69 1025 GLN A N 1
ATOM 8403 C CA . GLN A 1 1025 ? 21.696 -3.638 -29.891 1.00 53.69 1025 GLN A CA 1
ATOM 8404 C C . GLN A 1 1025 ? 22.706 -3.782 -28.744 1.00 53.69 1025 GLN A C 1
ATOM 8406 O O . GLN A 1 1025 ? 22.355 -3.520 -27.593 1.00 53.69 1025 GLN A O 1
ATOM 8411 N N . TRP A 1 1026 ? 23.962 -4.147 -29.024 1.00 52.69 1026 TRP A N 1
ATOM 8412 C CA . TRP A 1 1026 ? 24.961 -4.355 -27.966 1.00 52.69 1026 TRP A CA 1
ATOM 8413 C C . TRP A 1 1026 ? 25.534 -3.043 -27.414 1.00 52.69 1026 TRP A C 1
ATOM 8415 O O . TRP A 1 1026 ? 25.837 -2.969 -26.223 1.00 52.69 1026 TRP A O 1
ATOM 8425 N N . SER A 1 1027 ? 25.625 -1.990 -28.233 1.00 45.50 1027 SER A N 1
ATOM 8426 C CA . SER A 1 1027 ? 26.058 -0.664 -27.772 1.00 45.50 1027 SER A CA 1
ATOM 8427 C C . SER A 1 1027 ? 24.998 0.051 -26.928 1.00 45.50 1027 SER A C 1
ATOM 8429 O O . SER A 1 1027 ? 25.344 0.610 -25.888 1.00 45.50 1027 SER A O 1
ATOM 8431 N N . HIS A 1 1028 ? 23.715 0.004 -27.315 1.00 40.38 1028 HIS A N 1
ATOM 8432 C CA . HIS A 1 1028 ? 22.653 0.711 -26.588 1.00 40.38 1028 HIS A CA 1
ATOM 8433 C C . HIS A 1 1028 ? 22.087 -0.044 -25.377 1.00 40.38 1028 HIS A C 1
ATOM 8435 O O . HIS A 1 1028 ? 21.655 0.612 -24.430 1.00 40.38 1028 HIS A O 1
ATOM 8441 N N . SER A 1 1029 ? 22.039 -1.385 -25.370 1.00 37.97 1029 SER A N 1
ATOM 8442 C CA . SER A 1 1029 ? 21.274 -2.102 -24.332 1.00 37.97 1029 SER A CA 1
ATOM 8443 C C . SER A 1 1029 ? 22.069 -2.538 -23.097 1.00 37.97 1029 SER A C 1
ATOM 8445 O O . SER A 1 1029 ? 21.430 -2.874 -22.098 1.00 37.97 1029 SER A O 1
ATOM 8447 N N . TYR A 1 1030 ? 23.409 -2.571 -23.134 1.00 40.59 1030 TYR A N 1
ATOM 8448 C CA . TYR A 1 1030 ? 24.219 -3.208 -22.078 1.00 40.59 1030 TYR A CA 1
ATOM 8449 C C . TYR A 1 1030 ? 25.121 -2.275 -21.258 1.00 40.59 1030 TYR A C 1
ATOM 8451 O O . TYR A 1 1030 ? 25.267 -2.504 -20.061 1.00 40.59 1030 TYR A O 1
ATOM 8459 N N . VAL A 1 1031 ? 25.733 -1.235 -21.839 1.00 38.72 1031 VAL A N 1
ATOM 8460 C CA . VAL A 1 1031 ? 26.781 -0.473 -21.120 1.00 38.72 1031 VAL A CA 1
ATOM 8461 C C . VAL A 1 1031 ? 26.215 0.356 -19.960 1.00 38.72 1031 VAL A C 1
ATOM 8463 O O . VAL A 1 1031 ? 26.736 0.271 -18.852 1.00 38.72 1031 VAL A O 1
ATOM 8466 N N . THR A 1 1032 ? 25.127 1.100 -20.174 1.00 34.38 1032 THR A N 1
ATOM 8467 C CA . THR A 1 1032 ? 24.396 1.785 -19.092 1.00 34.38 1032 THR A CA 1
ATOM 8468 C C . THR A 1 1032 ? 23.706 0.779 -18.175 1.00 34.38 1032 THR A C 1
ATOM 8470 O O . THR A 1 1032 ? 23.957 0.761 -16.973 1.00 34.38 1032 THR A O 1
ATOM 8473 N N . SER A 1 1033 ? 22.902 -0.131 -18.737 1.00 33.31 1033 SER A N 1
ATOM 8474 C CA . SER A 1 1033 ? 22.059 -1.028 -17.936 1.00 33.31 1033 SER A CA 1
ATOM 8475 C C . SER A 1 1033 ? 22.839 -1.961 -17.000 1.00 33.31 1033 SER A C 1
ATOM 8477 O O . SER A 1 1033 ? 22.362 -2.230 -15.900 1.00 33.31 1033 SER A O 1
ATOM 8479 N N . PHE A 1 1034 ? 24.030 -2.432 -17.383 1.00 34.56 1034 PHE A N 1
ATOM 8480 C CA . PHE A 1 1034 ? 24.819 -3.347 -16.554 1.00 34.56 1034 PHE A CA 1
ATOM 8481 C C . PHE A 1 1034 ? 25.587 -2.614 -15.444 1.00 34.56 1034 PHE A C 1
ATOM 8483 O O . PHE A 1 1034 ? 25.664 -3.115 -14.325 1.00 34.56 1034 PHE A O 1
ATOM 8490 N N . VAL A 1 1035 ? 26.099 -1.406 -15.709 1.00 36.16 1035 VAL A N 1
ATOM 8491 C CA . VAL A 1 1035 ? 26.793 -0.589 -14.694 1.00 36.16 1035 VAL A CA 1
ATOM 8492 C C . VAL A 1 1035 ? 25.801 -0.001 -13.679 1.00 36.16 1035 VAL A C 1
ATOM 8494 O O . VAL A 1 1035 ? 26.081 0.011 -12.479 1.00 36.16 1035 VAL A O 1
ATOM 8497 N N . GLU A 1 1036 ? 24.620 0.426 -14.137 1.00 33.94 1036 GLU A N 1
ATOM 8498 C CA . GLU A 1 1036 ? 23.609 1.096 -13.306 1.00 33.94 1036 GLU A CA 1
ATOM 8499 C C . GLU A 1 1036 ? 22.674 0.137 -12.545 1.00 33.94 1036 GLU A C 1
ATOM 8501 O O . GLU A 1 1036 ? 22.072 0.556 -11.560 1.00 33.94 1036 GLU A O 1
ATOM 8506 N N . ARG A 1 1037 ? 22.521 -1.136 -12.962 1.00 30.89 1037 ARG A N 1
ATOM 8507 C CA . ARG A 1 1037 ? 21.569 -2.082 -12.323 1.00 30.89 1037 ARG A CA 1
ATOM 8508 C C . ARG A 1 1037 ? 22.192 -3.243 -11.545 1.00 30.89 1037 ARG A C 1
ATOM 8510 O O . ARG A 1 1037 ? 21.468 -3.915 -10.822 1.00 30.89 1037 ARG A O 1
ATOM 8517 N N . LYS A 1 1038 ? 23.492 -3.520 -11.696 1.00 31.55 1038 LYS A N 1
ATOM 8518 C CA . LYS A 1 1038 ? 24.173 -4.685 -11.081 1.00 31.55 1038 LYS A CA 1
ATOM 8519 C C . LYS A 1 1038 ? 25.307 -4.308 -10.117 1.00 31.55 1038 LYS A C 1
ATOM 8521 O O . LYS A 1 1038 ? 26.128 -5.143 -9.763 1.00 31.55 1038 LYS A O 1
ATOM 8526 N N . SER A 1 1039 ? 25.322 -3.057 -9.663 1.00 26.03 1039 SER A N 1
ATOM 8527 C CA . SER A 1 1039 ? 26.185 -2.554 -8.585 1.00 26.03 1039 SER A CA 1
ATOM 8528 C C . SER A 1 1039 ? 25.529 -2.616 -7.189 1.00 26.03 1039 SER A C 1
ATOM 8530 O O . SER A 1 1039 ? 26.199 -2.311 -6.205 1.00 26.03 1039 SER A O 1
ATOM 8532 N N . CYS A 1 1040 ? 24.262 -3.055 -7.097 1.00 25.28 1040 CYS A N 1
ATOM 8533 C CA . CYS A 1 1040 ? 23.469 -3.153 -5.858 1.00 25.28 1040 CYS A CA 1
ATOM 8534 C C . CYS A 1 1040 ? 22.650 -4.468 -5.711 1.00 25.28 1040 CYS A C 1
ATOM 8536 O O . CYS A 1 1040 ? 21.709 -4.500 -4.920 1.00 25.28 1040 CYS A O 1
ATOM 8538 N N . GLU A 1 1041 ? 22.986 -5.537 -6.452 1.00 23.20 1041 GLU A N 1
ATOM 8539 C CA . GLU A 1 1041 ? 22.456 -6.914 -6.269 1.00 23.20 1041 GLU A CA 1
ATOM 8540 C C . GLU A 1 1041 ? 23.591 -7.920 -6.026 1.00 23.20 1041 GLU A C 1
ATOM 8542 O O . GLU A 1 1041 ? 23.453 -8.739 -5.089 1.00 23.20 1041 GLU A O 1
#

Sequence (1041 aa):
MNKSLKSLILTSDKLGQVLAIRSISLSAQKNNTISYTIEKPYDLHRIDQGPSLEVSCDKQEALEFYRKMQSIRRLETTSGNLYKDKQIRGFCHLYSGQEAVCVGMKAALDQNDSVITAYRAHGWTYVMGVPLLGVLAELTGRKTGCAKGKGGSMHMYTKNFYGGNGIVGAQIPLGAGIALKHKYMNEPNVCVALYGDGAANQGQVFEAYNMAKLWNLPVIFVCENNGYAMGTSVNRGSASTDFYTRGDFVPGIRVDGMDILGVREATRFARDFSLRNGPILMEMVTYRYSGHSMSDPGTSYRKREEIQEVRQKRDPITTFSKRITEAGLVTPEELKQIDDEVRAEMQEVERRALTDPELPVEEMYNDVYIHPEPNMMVRVELSEWYKSYASTTFTNSNDTSLDELSDESDESRPNLTSQHFILHDHLQFQVPHLDENLVRKTLADNLSTDLTALIRAESNFYQKDKPITISEDYLINECLMFLSGLKSNLLFKQNNNKFIVNPKLRLIYLHKELEISLKEVIYYSQIVFKIENFIRKISQTHETQVYEALCQFLIEFLKSYKLSLNQTAYFLNEKVKKITLIDFLSIIRNEYFTFFDLLKLILDEIEFNEDKIPCEKSLNIIILIHKKLIDSFSVNNLVKKEHKFLLLLFSRLLTPYLKFIDTLIQEGILNDYKNELGFMRQTQVSINSIDYWKNGYKILYKTEKEQPLFIKIILSSSFKICKQMEIINKLENLNSKSNIYESFMTKLRNSLPYFKISNYENQNIDLENTNNLLEHNFRNLILNKSYRDELKIFNNPFTDEILGQNIDFNLEELIETILNECYYELVSLSSVNLLENLFKKYHMFDLFKFIHSYYLFISNEIVYLFSERLFNLIKRYETYQDDTILNTLFYNSANSIFQNDADNYFNFNCVSLQYDLNNKAETSKLISSIKLRINVKWPLNIIVTKADFEIYNQIFLFLLQIKQVKNDLERLEKTDLDLEIFSKKKVPKSSLLIKYDEASVRRMYLIRMKFLNFINNAHNLIGDQWSHSYVTSFVERKSCE

pLDDT: mean 74.58, std 22.86, range [23.05, 98.94]

InterPro domains:
  IPR001017 Dehydrogenase, E1 component [PF00676] (67-361)
  IPR017597 Pyruvate dehydrogenase (acetyl-transferring) E1 component, alpha subunit, subgroup y [TIGR03182] (59-369)
  IPR029061 Thiamin diphosphate-binding fold [SSF52518] (42-374)
  IPR040457 Gamma tubulin complex component, C-terminal [PF04130] (848-1022)
  IPR041470 Gamma tubulin complex component protein, N-terminal [PF17681] (476-828)
  IPR042241 Gamma tubulin complex component, C-terminal domain superfamily [G3DSA:1.20.120.1900] (845-1039)
  IPR050642 Pyruvate Dehydrogenase E1 Alpha Subunit [PTHR11516] (27-374)

Radius of gyration: 45.48 Å; chains: 1; bounding box: 97×89×144 Å

Secondary structure (DSSP, 8-state):
--SSSSSSSTTHHHHHHHHHHHHHHHHHHHHSEEEEE-SSPPEEES-SS-S-SEEEEEHHHHHHHHHHHHHHHHHHHHHHHHTTTTSS-S-----TT-HHHHHHHHTTS-TT-EEE--S--HHHHHHTT--HHHHHHHHTTBTTSTTTTSSGGG---BTTB----SSTTTHHHHHHHHHHHHHHTT-S--EEEEEETTGGG-HHHHHHHHHHHHTT--EEEEEEE-SEETTEEHHHH-S---GGGTTTTS-EEEEETT-HHHHHHHHHHHHHHHHHHS-EEEEEE---SS-SSTT--S-SSS-HHHHHHHHHHH-HHHHHHHHHHHTTSS-HHHHHHHHHHHHHHHHHHHHHHHHSPBPPGGGTTTTS-SSPPTT--------THHHHHHTTSSS----------------------------------------HHHHHHHTTS-TTTTHHHHHHHH-SS----------HHHHHHHHHHHHTT-S--SSEEEETTEEEE-TT---S---HHHHHHHHHHHHHHHHHHHHHHHHHHHHHH---HHHHHHHHHHHHHHHHHHHHHHHHHHHHHHSSS---HHHHHHHHIIIIIHHHHHHHHHHHH----TTS-HHHHHHHHHHHHHHHHHHHHHT-SB--HHHHHHHHHHHHHHHHHHHHHHHHHHHSS---SS--SSEEE-TTS-TTSTTHHHHSEEE-S---SS--HHHHHHHHHHHHHHHHHHHHHHHS-------HHHHHHHHHHHH-GGGSS---------SGGGHHHHH--THHHHH-HHHHHHT-----TTTSS--S-B--S-HHHHHHHHHHHHHHHHHHHHHHHHHHHHHHTS-HHHHHHHHHHHTS--SHHHHHHHHHHHHHHHTT-S----HHHHHHHHHHHHTTT-TTTGGGT---TT------TT-TT----S---------PPTTGGGTS-TTHHHHHHHHHHHHHHHHHHHHHHHT--STTT-HHHHTTS-----S------HHHHHHHHHHHHHHHHHHHHHHHHHHHHHHHHSHHHHHHHSS--